Protein AF-A0A800UFT7-F1 (afdb_monomer)

Structure (mmCIF, N/CA/C/O backbone):
data_AF-A0A800UFT7-F1
#
_entry.id   AF-A0A800UFT7-F1
#
loop_
_atom_site.group_PDB
_atom_site.id
_atom_site.type_symbol
_atom_site.label_atom_id
_atom_site.label_alt_id
_atom_site.label_comp_id
_atom_site.label_asym_id
_atom_site.label_entity_id
_atom_site.label_seq_id
_atom_site.pdbx_PDB_ins_code
_atom_site.Cartn_x
_atom_site.Cartn_y
_atom_site.Cartn_z
_atom_site.occupancy
_atom_site.B_iso_or_equiv
_atom_site.auth_seq_id
_atom_site.auth_comp_id
_atom_site.auth_asym_id
_atom_site.auth_atom_id
_atom_site.pdbx_PDB_model_num
ATOM 1 N N . MET A 1 1 ? -13.415 -22.248 63.704 1.00 81.88 1 MET A N 1
ATOM 2 C CA . MET A 1 1 ? -14.107 -22.642 62.460 1.00 81.88 1 MET A CA 1
ATOM 3 C C . MET A 1 1 ? -13.284 -22.138 61.295 1.00 81.88 1 MET A C 1
ATOM 5 O O . MET A 1 1 ? -13.256 -20.933 61.059 1.00 81.88 1 MET A O 1
ATOM 9 N N . LYS A 1 2 ? -12.605 -23.041 60.585 1.00 84.62 2 LYS A N 1
ATOM 10 C CA . LYS A 1 2 ? -11.838 -22.661 59.400 1.00 84.62 2 LYS A CA 1
ATOM 11 C C . LYS A 1 2 ? -12.788 -22.334 58.252 1.00 84.62 2 LYS A C 1
ATOM 13 O O . LYS A 1 2 ? -13.653 -23.146 57.936 1.00 84.62 2 LYS A O 1
ATOM 18 N N . LYS A 1 3 ? -12.649 -21.145 57.674 1.00 85.06 3 LYS A N 1
ATOM 19 C CA . LYS A 1 3 ? -13.390 -20.699 56.493 1.00 85.06 3 LYS A CA 1
ATOM 20 C C . LYS A 1 3 ? -12.431 -20.073 55.494 1.00 85.06 3 LYS A C 1
ATOM 22 O O . LYS A 1 3 ? -11.527 -19.328 55.874 1.00 85.06 3 LYS A O 1
ATOM 27 N N . GLU A 1 4 ? -12.670 -20.353 54.224 1.00 88.69 4 GLU A N 1
ATOM 28 C CA . GLU A 1 4 ? -12.003 -19.680 53.118 1.00 88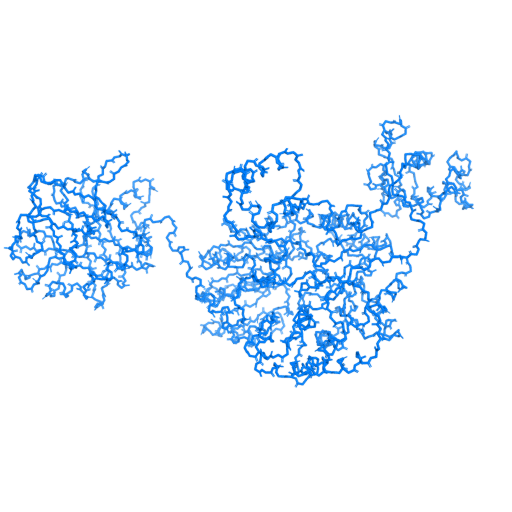.69 4 GLU A CA 1
ATOM 29 C C . GLU A 1 4 ? -12.742 -18.381 52.801 1.00 88.69 4 GLU A C 1
ATOM 31 O O . GLU A 1 4 ? -13.971 -18.364 52.714 1.00 88.69 4 GLU A O 1
ATOM 36 N N . ILE A 1 5 ? -11.989 -17.297 52.646 1.00 87.69 5 ILE A N 1
ATOM 37 C CA . ILE A 1 5 ? -12.513 -15.974 52.319 1.00 87.69 5 ILE A CA 1
ATOM 38 C C . ILE A 1 5 ? -11.686 -15.388 51.187 1.00 87.69 5 ILE A C 1
ATOM 40 O O . ILE A 1 5 ? -10.455 -15.447 51.211 1.00 87.69 5 ILE A O 1
ATOM 44 N N . ILE A 1 6 ? -12.358 -14.785 50.214 1.00 89.31 6 ILE A N 1
ATOM 45 C CA . ILE A 1 6 ? -11.714 -13.944 49.208 1.00 89.31 6 ILE A CA 1
ATOM 46 C C . ILE A 1 6 ? -11.695 -12.525 49.757 1.00 89.31 6 ILE A C 1
ATOM 48 O O . ILE A 1 6 ? -12.744 -11.924 49.965 1.00 89.31 6 ILE A O 1
ATOM 52 N N . ILE A 1 7 ? -10.503 -12.011 50.044 1.00 86.94 7 ILE A N 1
ATOM 53 C CA . ILE A 1 7 ? -10.328 -10.643 50.538 1.00 86.94 7 ILE A CA 1
ATOM 54 C C . ILE A 1 7 ? -10.568 -9.699 49.376 1.00 86.94 7 ILE A C 1
ATOM 56 O O . ILE A 1 7 ? -9.860 -9.802 48.388 1.00 86.94 7 ILE A O 1
ATOM 60 N N . THR A 1 8 ? -11.514 -8.779 49.473 1.00 85.38 8 THR A N 1
ATOM 61 C CA . THR A 1 8 ? -11.829 -7.844 48.383 1.00 85.38 8 THR A CA 1
ATOM 62 C C . THR A 1 8 ? -11.260 -6.460 48.647 1.00 85.38 8 THR A C 1
ATOM 64 O O . THR A 1 8 ? -10.657 -5.880 47.747 1.00 85.38 8 THR A O 1
ATOM 67 N N . ASP A 1 9 ? -11.334 -5.969 49.888 1.00 84.31 9 ASP A N 1
ATOM 68 C CA . ASP A 1 9 ? -10.822 -4.644 50.233 1.00 84.31 9 ASP A CA 1
ATOM 69 C C . ASP A 1 9 ? -10.056 -4.565 51.560 1.00 84.31 9 ASP A C 1
ATOM 71 O O . ASP A 1 9 ? -10.158 -5.406 52.462 1.00 84.31 9 ASP A O 1
ATOM 75 N N . LEU A 1 10 ? -9.210 -3.535 51.627 1.00 81.94 10 LEU A N 1
ATOM 76 C CA . LEU A 1 10 ? -8.396 -3.175 52.781 1.00 81.94 10 LEU A CA 1
ATOM 77 C C . LEU A 1 10 ? -8.642 -1.696 53.080 1.00 81.94 10 LEU A C 1
ATOM 79 O O . LEU A 1 10 ? -8.155 -0.814 52.374 1.00 81.94 10 LEU A O 1
ATOM 83 N N . SER A 1 11 ? -9.380 -1.427 54.153 1.00 79.62 11 SER A N 1
ATOM 84 C CA . SER A 1 11 ? -9.858 -0.086 54.498 1.00 79.62 11 SER A CA 1
ATOM 85 C C . SER A 1 11 ? -9.083 0.550 55.648 1.00 79.62 11 SER A C 1
ATOM 87 O O . SER A 1 11 ? -8.987 -0.012 56.744 1.00 79.62 11 SER A O 1
ATOM 89 N N . LYS A 1 12 ? -8.586 1.775 55.451 1.00 77.31 12 LYS A N 1
ATOM 90 C CA . LYS A 1 12 ? -7.879 2.543 56.488 1.00 77.31 12 LYS A CA 1
ATOM 91 C C . LYS A 1 12 ? -8.820 3.022 57.598 1.00 77.31 12 LYS A C 1
ATOM 93 O O . LYS A 1 12 ? -9.841 3.653 57.339 1.00 77.31 12 LYS A O 1
ATOM 98 N N . MET A 1 13 ? -8.417 2.821 58.852 1.00 72.69 13 MET A N 1
ATOM 99 C CA . MET A 1 13 ? -9.128 3.264 60.056 1.00 72.69 13 MET A CA 1
ATOM 100 C C . MET A 1 13 ? -8.355 4.337 60.843 1.00 72.69 13 MET A C 1
ATOM 102 O O . MET A 1 13 ? -7.174 4.609 60.610 1.00 72.69 13 MET A O 1
ATOM 106 N N . HIS A 1 14 ? -9.022 4.943 61.831 1.00 68.81 14 HIS A N 1
ATOM 107 C CA . HIS A 1 14 ? -8.388 5.886 62.755 1.00 68.81 14 HIS A CA 1
ATOM 108 C C . HIS A 1 14 ? -7.237 5.227 63.543 1.00 68.81 14 HIS A C 1
ATOM 110 O O . HIS A 1 14 ? -7.326 4.065 63.943 1.00 68.81 14 HIS A O 1
ATOM 116 N N . GLY A 1 15 ? -6.151 5.972 63.772 1.00 67.50 15 GLY A N 1
ATOM 117 C CA . GLY A 1 15 ? -4.966 5.476 64.485 1.00 67.50 15 GLY A CA 1
ATOM 118 C C . GLY A 1 15 ? -4.036 4.565 63.669 1.00 67.50 15 GLY A C 1
ATOM 119 O O . GLY A 1 15 ? -3.248 3.836 64.263 1.00 67.50 15 GLY A O 1
ATOM 120 N N . GLY A 1 16 ? -4.122 4.577 62.330 1.00 66.00 16 GLY A N 1
ATOM 121 C CA . GLY A 1 16 ? -3.212 3.821 61.451 1.00 66.00 16 GLY A CA 1
ATOM 122 C C . GLY A 1 16 ? -3.492 2.316 61.391 1.00 66.00 16 GLY A C 1
ATOM 123 O O . GLY A 1 16 ? -2.609 1.541 61.030 1.00 66.00 16 GLY A O 1
ATOM 124 N N . LYS A 1 17 ? -4.701 1.899 61.775 1.00 69.88 17 LYS A N 1
ATOM 125 C CA . LYS A 1 17 ? -5.182 0.511 61.704 1.00 69.88 17 LYS A CA 1
ATOM 126 C C . LYS A 1 17 ? -5.861 0.247 60.360 1.00 69.88 17 LYS A C 1
ATOM 128 O O . LYS A 1 17 ? -6.344 1.187 59.733 1.00 69.88 17 LYS A O 1
ATOM 133 N N . VAL A 1 18 ? -5.949 -1.017 59.957 1.00 72.69 18 VAL A N 1
ATOM 134 C CA . VAL A 1 18 ? -6.644 -1.444 58.734 1.00 72.69 18 VAL A CA 1
ATOM 135 C C . VAL A 1 18 ? -7.734 -2.458 59.062 1.00 72.69 18 VAL A C 1
ATOM 137 O O . VAL A 1 18 ? -7.559 -3.324 59.920 1.00 72.69 18 VAL A O 1
ATOM 140 N N . CYS A 1 19 ? -8.867 -2.327 58.382 1.00 75.06 19 CYS A N 1
ATOM 141 C CA . CYS A 1 19 ? -9.940 -3.305 58.368 1.00 75.06 19 CYS A CA 1
ATOM 142 C C . CYS A 1 19 ? -9.830 -4.158 57.102 1.00 75.06 19 CYS A C 1
ATOM 144 O O . CYS A 1 19 ? -9.612 -3.614 56.023 1.00 75.06 19 CYS A O 1
ATOM 146 N N . ILE A 1 20 ? -9.951 -5.477 57.256 1.00 78.25 20 ILE A N 1
ATOM 147 C CA . ILE A 1 20 ? -9.952 -6.430 56.145 1.00 78.25 20 ILE A CA 1
ATOM 148 C C . ILE A 1 20 ? -11.402 -6.793 55.867 1.00 78.25 20 ILE A C 1
ATOM 150 O O . ILE A 1 20 ? -12.133 -7.130 56.801 1.00 78.25 20 ILE A O 1
ATOM 154 N N . PHE A 1 21 ? -11.794 -6.746 54.605 1.00 82.06 21 PHE A N 1
ATOM 155 C CA . PHE A 1 21 ? -13.092 -7.205 54.150 1.00 82.06 21 PHE A CA 1
ATOM 156 C C . PHE A 1 21 ? -12.918 -8.353 53.164 1.00 82.06 21 PHE A C 1
ATOM 158 O O . PHE A 1 21 ? -11.959 -8.395 52.390 1.00 82.06 21 PHE A O 1
ATOM 165 N N . GLY A 1 22 ? -13.837 -9.305 53.209 1.00 87.19 22 GLY A N 1
ATOM 166 C CA . GLY A 1 22 ? -13.885 -10.356 52.219 1.00 87.19 22 GLY A CA 1
ATOM 167 C C . GLY A 1 22 ? -15.232 -11.045 52.178 1.00 87.19 22 GLY A C 1
ATOM 168 O O . GLY A 1 22 ? -16.140 -10.731 52.940 1.00 87.19 22 GLY A O 1
ATOM 169 N N . ILE A 1 23 ? -15.351 -11.993 51.265 1.00 86.62 23 ILE A N 1
ATOM 170 C CA . ILE A 1 23 ? -16.592 -12.706 50.989 1.00 86.62 23 ILE A CA 1
ATOM 171 C C . ILE A 1 23 ? -16.324 -14.206 51.139 1.00 86.62 23 ILE A C 1
ATOM 173 O O . ILE A 1 23 ? -15.280 -14.704 50.702 1.00 86.62 23 ILE A O 1
ATOM 177 N N . ASP A 1 24 ? -17.224 -14.910 51.826 1.00 86.00 24 ASP A N 1
ATOM 178 C CA . ASP A 1 24 ? -17.120 -16.360 52.016 1.00 86.00 24 ASP A CA 1
ATOM 179 C C . ASP A 1 24 ? -17.596 -17.154 50.790 1.00 86.00 24 ASP A C 1
ATOM 181 O O . ASP A 1 24 ? -18.121 -16.601 49.826 1.00 86.00 24 ASP A O 1
ATOM 185 N N . GLY A 1 25 ? -17.415 -18.478 50.817 1.00 79.12 25 GLY A N 1
ATOM 186 C CA . GLY A 1 25 ? -17.821 -19.365 49.719 1.00 79.12 25 GLY A CA 1
ATOM 187 C C . GLY A 1 25 ? -19.328 -19.405 49.416 1.00 79.12 25 GLY A C 1
ATOM 188 O O . GLY A 1 25 ? -19.713 -20.013 48.425 1.00 79.12 25 GLY A O 1
ATOM 189 N N . GLU A 1 26 ? -20.173 -18.771 50.236 1.00 78.44 26 GLU A N 1
ATOM 190 C CA . GLU A 1 26 ? -21.620 -18.628 50.012 1.00 78.44 26 GLU A CA 1
ATOM 191 C C . GLU A 1 26 ? -21.992 -17.218 49.508 1.00 78.44 26 GLU A C 1
ATOM 193 O O . GLU A 1 26 ? -23.169 -16.866 49.467 1.00 78.44 26 GLU A O 1
ATOM 198 N N . GLY A 1 27 ? -21.005 -16.387 49.151 1.00 75.88 27 GLY A N 1
ATOM 199 C CA . GLY A 1 27 ? -21.236 -15.022 48.675 1.00 75.88 27 GLY A CA 1
ATOM 200 C C . GLY A 1 27 ? -21.612 -14.042 49.789 1.00 75.88 27 GLY A C 1
ATOM 201 O O . GLY A 1 27 ? -22.103 -12.948 49.508 1.00 75.88 27 GLY A O 1
ATOM 202 N N . ARG A 1 28 ? -21.411 -14.403 51.065 1.00 79.56 28 ARG A N 1
ATOM 203 C CA . ARG A 1 28 ? -21.756 -13.527 52.191 1.00 79.56 28 ARG A CA 1
ATOM 204 C C . ARG A 1 28 ? -20.584 -12.616 52.548 1.00 79.56 28 ARG A C 1
ATOM 206 O O . ARG A 1 28 ? -19.469 -13.114 52.730 1.00 79.56 28 ARG A O 1
ATOM 213 N N . PRO A 1 29 ? -20.830 -11.309 52.736 1.00 82.31 29 PRO A N 1
ATOM 214 C CA . PRO A 1 29 ? -19.823 -10.398 53.257 1.00 82.31 29 PRO A CA 1
ATOM 215 C C . PRO A 1 29 ? -19.384 -10.808 54.673 1.00 82.31 29 PRO A C 1
ATOM 217 O O . PRO A 1 29 ? -20.213 -11.087 55.542 1.00 82.31 29 PRO A O 1
ATOM 220 N N . ILE A 1 30 ? -18.074 -10.839 54.914 1.00 83.50 30 ILE A N 1
ATOM 221 C CA . ILE A 1 30 ? -17.453 -11.139 56.206 1.00 83.50 30 ILE A CA 1
ATOM 222 C C . ILE A 1 30 ? -16.341 -10.133 56.491 1.00 83.50 30 ILE A C 1
ATOM 224 O O . ILE A 1 30 ? -15.463 -9.852 55.675 1.00 83.50 30 ILE A O 1
ATOM 228 N N . ARG A 1 31 ? -16.334 -9.645 57.725 1.00 82.06 31 ARG A N 1
ATOM 229 C CA . ARG A 1 31 ? -15.348 -8.718 58.257 1.00 82.06 31 ARG A CA 1
ATOM 230 C C . ARG A 1 31 ? -14.650 -9.337 59.469 1.00 82.06 31 ARG A C 1
ATOM 232 O O . ARG A 1 31 ? -15.212 -9.370 60.568 1.00 82.06 31 ARG A O 1
ATOM 239 N N . PRO A 1 32 ? -13.412 -9.830 59.305 1.00 76.00 32 PRO A N 1
ATOM 240 C CA . PRO A 1 32 ? -12.589 -10.271 60.422 1.00 76.00 32 PRO A CA 1
ATOM 241 C C . PRO A 1 32 ? -12.331 -9.137 61.425 1.00 76.00 32 PRO A C 1
ATOM 243 O O . PRO A 1 32 ? -11.668 -8.140 61.127 1.00 76.00 32 PRO A O 1
ATOM 246 N N . VAL A 1 33 ? -12.810 -9.306 62.654 1.00 72.69 33 VAL A N 1
ATOM 247 C CA . VAL A 1 33 ? -12.536 -8.412 63.778 1.00 72.69 33 VAL A CA 1
ATOM 248 C C . VAL A 1 33 ? -11.271 -8.889 64.482 1.00 72.69 33 VAL A C 1
ATOM 250 O O . VAL A 1 33 ? -11.265 -9.871 65.223 1.00 72.69 33 VAL A O 1
ATOM 253 N N . ILE A 1 34 ? -10.181 -8.164 64.248 1.00 66.75 34 ILE A N 1
ATOM 254 C CA . ILE A 1 34 ? -8.892 -8.377 64.910 1.00 66.75 34 ILE A CA 1
ATOM 255 C C . ILE A 1 34 ? -8.853 -7.514 66.192 1.00 66.75 34 ILE A C 1
ATOM 257 O O . ILE A 1 34 ? -9.291 -6.358 66.141 1.00 66.75 34 ILE A O 1
ATOM 261 N N . PRO A 1 35 ? -8.345 -8.013 67.341 1.00 59.84 35 PRO A N 1
ATOM 262 C CA . PRO A 1 35 ? -8.215 -7.239 68.581 1.00 59.84 35 PRO A CA 1
ATOM 263 C C . PRO A 1 35 ? -7.460 -5.913 68.404 1.00 59.84 35 PRO A C 1
ATOM 265 O O . PRO A 1 35 ? -6.774 -5.692 67.411 1.00 59.84 35 PRO A O 1
ATOM 268 N N . TYR A 1 36 ? -7.556 -5.019 69.395 1.00 50.38 36 TYR A N 1
ATOM 269 C CA . TYR A 1 36 ? -7.144 -3.606 69.306 1.00 50.38 36 TYR A CA 1
ATOM 270 C C . TYR A 1 36 ? -5.669 -3.354 68.909 1.00 50.38 36 TYR A C 1
ATOM 272 O O . TYR A 1 36 ? -5.341 -2.227 68.533 1.00 50.38 36 TYR A O 1
ATOM 280 N N . SER A 1 37 ? -4.809 -4.377 68.931 1.00 54.78 37 SER A N 1
ATOM 281 C CA . SER A 1 37 ? -3.434 -4.399 68.406 1.00 54.78 37 SER A CA 1
ATOM 282 C C . SER A 1 37 ? -3.313 -4.788 66.916 1.00 54.78 37 SER A C 1
ATOM 284 O O . SER A 1 37 ? -2.211 -5.106 66.480 1.00 54.78 37 SER A O 1
ATOM 286 N N . GLY A 1 38 ? -4.421 -4.786 66.159 1.00 58.94 38 GLY A N 1
ATOM 287 C CA . GLY A 1 38 ? -4.549 -5.317 64.793 1.00 58.94 38 GLY A CA 1
ATOM 288 C C . GLY A 1 38 ? -3.608 -4.756 63.716 1.00 58.94 38 GLY A C 1
ATOM 289 O O . GLY A 1 38 ? -2.705 -3.967 63.988 1.00 58.94 38 GLY A O 1
ATOM 290 N N . VAL A 1 39 ? -3.825 -5.188 62.466 1.00 60.41 39 VAL A N 1
ATOM 291 C CA . VAL A 1 39 ? -2.958 -4.876 61.313 1.00 60.41 39 VAL A CA 1
ATOM 292 C C . VAL A 1 39 ? -2.788 -3.362 61.172 1.00 60.41 39 VAL A C 1
ATOM 294 O O . VAL A 1 39 ? -3.756 -2.628 60.956 1.00 60.41 39 VAL A O 1
ATOM 297 N N . LYS A 1 40 ? -1.548 -2.892 61.324 1.00 63.12 40 LYS A N 1
ATOM 298 C CA . LYS A 1 40 ? -1.188 -1.503 61.046 1.00 63.12 40 LYS A CA 1
ATOM 299 C C . LYS A 1 40 ? -1.081 -1.312 59.541 1.00 63.12 40 LYS A C 1
ATOM 301 O O . LYS A 1 40 ? -0.659 -2.219 58.834 1.00 63.12 40 LYS A O 1
ATOM 306 N N . GLU A 1 41 ? -1.390 -0.115 59.066 1.00 63.31 41 GLU A N 1
ATOM 307 C CA . GLU A 1 41 ? -1.211 0.272 57.663 1.00 63.31 41 GLU A CA 1
ATOM 308 C C . GLU A 1 41 ? 0.224 -0.001 57.192 1.00 63.31 41 GLU A C 1
ATOM 310 O O . GLU A 1 41 ? 0.428 -0.584 56.134 1.00 63.31 41 GLU A O 1
ATOM 315 N N . SER A 1 42 ? 1.218 0.272 58.044 1.00 59.88 42 SER A N 1
ATOM 316 C CA . SER A 1 42 ? 2.624 -0.035 57.764 1.00 59.88 42 SER A CA 1
ATOM 317 C C . SER A 1 42 ? 2.914 -1.525 57.549 1.00 59.88 42 SER A C 1
ATOM 319 O O . SER A 1 42 ? 3.940 -1.853 56.981 1.00 59.88 42 SER A O 1
ATOM 321 N N . TYR A 1 43 ? 2.056 -2.450 57.989 1.00 59.31 43 TYR A N 1
ATOM 322 C CA . TYR A 1 43 ? 2.251 -3.891 57.768 1.00 59.31 43 TYR A CA 1
ATOM 323 C C . TYR A 1 43 ? 1.826 -4.346 56.366 1.00 59.31 43 TYR A C 1
ATOM 325 O O . TYR A 1 43 ? 2.167 -5.454 55.961 1.00 59.31 43 TYR A O 1
ATOM 333 N N . LEU A 1 44 ? 1.098 -3.508 55.625 1.00 56.47 44 LEU A N 1
ATOM 334 C CA . LEU A 1 44 ? 0.722 -3.758 54.231 1.00 56.47 44 LEU A CA 1
ATOM 335 C C . LEU A 1 44 ? 1.724 -3.157 53.237 1.00 56.47 44 LEU A C 1
ATOM 337 O O . LEU A 1 44 ? 1.751 -3.564 52.078 1.00 56.47 44 LEU A O 1
ATOM 341 N N . PHE A 1 45 ? 2.568 -2.233 53.708 1.00 53.94 45 PHE A N 1
ATOM 342 C CA . PHE A 1 45 ? 3.496 -1.457 52.894 1.00 53.94 45 PHE A CA 1
ATOM 343 C C . PHE A 1 45 ? 4.903 -1.499 53.513 1.00 53.94 45 PHE A C 1
ATOM 345 O O . PHE A 1 45 ? 5.243 -0.664 54.349 1.00 53.94 45 PHE A O 1
ATOM 352 N N . TYR A 1 46 ? 5.736 -2.464 53.105 1.00 44.12 46 TYR A N 1
ATOM 353 C CA . TYR A 1 46 ? 7.188 -2.399 53.316 1.00 44.12 46 TYR A CA 1
ATOM 354 C C . TYR A 1 46 ? 7.943 -2.609 52.004 1.00 44.12 46 TYR A C 1
ATOM 356 O O . TYR A 1 46 ? 7.610 -3.479 51.198 1.00 44.12 46 TYR A O 1
ATOM 364 N N . GLY A 1 47 ? 8.946 -1.751 51.804 1.00 45.41 47 GLY A N 1
ATOM 365 C CA . GLY A 1 47 ? 9.771 -1.682 50.607 1.00 45.41 47 GLY A CA 1
ATOM 366 C C . GLY A 1 47 ? 10.516 -2.984 50.323 1.00 45.41 47 GLY A C 1
ATOM 367 O O . GLY A 1 47 ? 11.068 -3.601 51.228 1.00 45.41 47 GLY A O 1
ATOM 368 N N . TRP A 1 48 ? 10.544 -3.324 49.032 1.00 36.28 48 TRP A N 1
ATOM 369 C CA . TRP A 1 48 ? 11.242 -4.455 48.414 1.00 36.28 48 TRP A CA 1
ATOM 370 C C . TRP A 1 48 ? 10.687 -5.851 48.759 1.00 36.28 48 TRP A C 1
ATOM 372 O O . TRP A 1 48 ? 11.303 -6.626 49.482 1.00 36.28 48 TRP A O 1
ATOM 382 N N . GLY A 1 49 ? 9.567 -6.218 48.113 1.00 41.66 49 GLY A N 1
ATOM 383 C CA . GLY A 1 49 ? 9.440 -7.583 47.575 1.00 41.66 49 GLY A CA 1
ATOM 384 C C . GLY A 1 49 ? 8.223 -8.446 47.928 1.00 41.66 49 GLY A C 1
ATOM 385 O O . GLY A 1 49 ? 8.161 -9.563 47.423 1.00 41.66 49 GLY A O 1
ATOM 386 N N . GLY A 1 50 ? 7.229 -7.993 48.705 1.00 41.66 50 GLY A N 1
ATOM 387 C CA . GLY A 1 50 ? 5.985 -8.773 48.846 1.00 41.66 50 GLY A CA 1
ATOM 388 C C . GLY A 1 50 ? 4.912 -8.180 49.764 1.00 41.66 50 GLY A C 1
ATOM 389 O O . GLY A 1 50 ? 5.146 -7.983 50.951 1.00 41.66 50 GLY A O 1
ATOM 390 N N . GLN A 1 51 ? 3.707 -7.948 49.226 1.00 49.31 51 GLN A N 1
ATOM 391 C CA . GLN A 1 51 ? 2.493 -7.688 50.018 1.00 49.31 51 GLN A CA 1
ATOM 392 C C . GLN A 1 51 ? 2.035 -8.988 50.700 1.00 49.31 51 GLN A C 1
ATOM 394 O O . GLN A 1 51 ? 1.893 -10.009 50.028 1.00 49.31 51 GLN A O 1
ATOM 399 N N . VAL A 1 52 ? 1.759 -8.950 52.008 1.00 52.62 52 VAL A N 1
ATOM 400 C CA . VAL A 1 52 ? 1.293 -10.127 52.774 1.00 52.62 52 VAL A CA 1
ATOM 401 C C . VAL A 1 52 ? -0.203 -10.407 52.554 1.00 52.62 52 VAL A C 1
ATOM 403 O O . VAL A 1 52 ? -0.630 -11.554 52.648 1.00 52.62 52 VAL A O 1
ATOM 406 N N . ILE A 1 53 ? -1.007 -9.388 52.220 1.00 61.12 53 ILE A N 1
ATOM 407 C CA . ILE A 1 53 ? -2.441 -9.516 51.917 1.00 61.12 53 ILE A CA 1
ATOM 408 C C . ILE A 1 53 ? -2.772 -8.604 50.733 1.00 61.12 53 ILE A C 1
ATOM 410 O O . ILE A 1 53 ? -2.520 -7.402 50.799 1.00 61.12 53 ILE A O 1
ATOM 414 N N . LYS A 1 54 ? -3.320 -9.176 49.656 1.00 67.69 54 LYS A N 1
ATOM 415 C CA . LYS A 1 54 ? -3.721 -8.457 48.438 1.00 67.69 54 LYS A CA 1
ATOM 416 C C . LYS A 1 54 ? -5.240 -8.539 48.253 1.00 67.69 54 LYS A C 1
ATOM 418 O O . LYS A 1 54 ? -5.807 -9.577 48.599 1.00 67.69 54 LYS A O 1
ATOM 423 N N . PRO A 1 55 ? -5.889 -7.513 47.675 1.00 76.75 55 PRO A N 1
ATOM 424 C CA . PRO A 1 55 ? -7.218 -7.671 47.096 1.00 76.75 55 PRO A CA 1
ATOM 425 C C . PRO A 1 55 ? -7.264 -8.891 46.166 1.00 76.75 55 PRO A C 1
ATOM 427 O O . PRO A 1 55 ? -6.316 -9.166 45.429 1.00 76.75 55 PRO A O 1
ATOM 430 N N . PHE A 1 56 ? -8.361 -9.625 46.246 1.00 86.62 56 PHE A N 1
ATOM 431 C CA . PHE A 1 56 ? -8.654 -10.909 45.618 1.00 86.62 56 PHE A CA 1
ATOM 432 C C . PHE A 1 56 ? -7.708 -12.066 45.973 1.00 86.62 56 PHE A C 1
ATOM 434 O O . PHE A 1 56 ? -7.613 -13.056 45.245 1.00 86.62 56 PHE A O 1
ATOM 441 N N . ALA A 1 57 ? -7.020 -11.986 47.115 1.00 84.62 57 ALA A N 1
ATOM 442 C CA . ALA A 1 57 ? -6.355 -13.144 47.702 1.00 84.62 57 ALA A CA 1
ATOM 443 C C . ALA A 1 57 ? -7.379 -14.046 48.406 1.00 84.62 57 ALA A C 1
ATOM 445 O O . ALA A 1 57 ? -8.147 -13.591 49.257 1.00 84.62 57 ALA A O 1
ATOM 446 N N . LYS A 1 58 ? -7.350 -15.341 48.092 1.00 87.38 58 LYS A N 1
ATOM 447 C CA . LYS A 1 58 ? -8.126 -16.373 48.778 1.00 87.38 58 LYS A CA 1
ATOM 448 C C . LYS A 1 58 ? -7.351 -16.834 50.009 1.00 87.38 58 LYS A C 1
ATOM 450 O O . LYS A 1 58 ? -6.270 -17.413 49.882 1.00 87.38 58 LYS A O 1
ATOM 455 N N . ILE A 1 59 ? -7.879 -16.561 51.197 1.00 83.56 59 ILE A N 1
ATOM 456 C CA . ILE A 1 59 ? -7.213 -16.807 52.479 1.00 83.56 59 ILE A CA 1
ATOM 457 C C . ILE A 1 59 ? -8.101 -17.658 53.387 1.00 83.56 59 ILE A C 1
ATOM 459 O O . ILE A 1 59 ? -9.291 -17.399 53.539 1.00 83.56 59 ILE A O 1
ATOM 463 N N . GLU A 1 60 ? -7.508 -18.661 54.030 1.00 86.19 60 GLU A N 1
ATOM 464 C CA . GLU A 1 60 ? -8.153 -19.422 55.098 1.00 86.19 60 GLU A CA 1
ATOM 465 C C . GLU A 1 60 ? -7.979 -18.701 56.441 1.00 86.19 60 GLU A C 1
ATOM 467 O O . GLU A 1 60 ? -6.852 -18.499 56.909 1.00 86.19 60 GLU A O 1
ATOM 472 N N . PHE A 1 61 ? -9.092 -18.36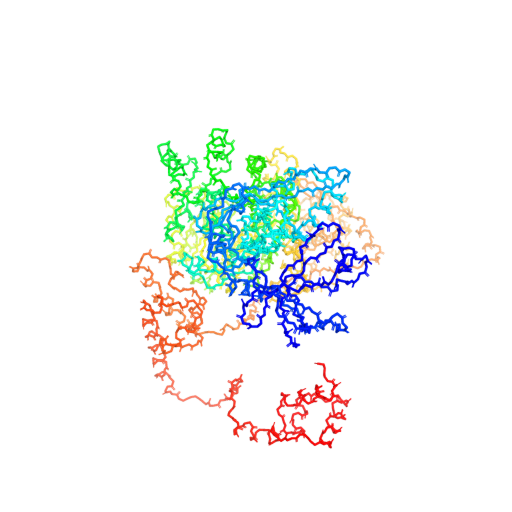0 57.086 1.00 83.12 61 PHE A N 1
ATOM 473 C CA . PHE A 1 61 ? -9.136 -17.841 58.452 1.00 83.12 61 PHE A CA 1
ATOM 474 C C . PHE A 1 61 ? -9.749 -18.870 59.399 1.00 83.12 61 PHE A C 1
ATOM 476 O O . PHE A 1 61 ? -10.662 -19.603 59.027 1.00 83.12 61 PHE A O 1
ATOM 483 N N . ASP A 1 62 ? -9.292 -18.885 60.653 1.00 84.31 62 ASP A N 1
ATOM 484 C CA . ASP A 1 62 ? -9.963 -19.613 61.731 1.00 84.31 62 ASP A CA 1
ATOM 485 C C . ASP A 1 62 ? -10.794 -18.637 62.569 1.00 84.31 62 ASP A C 1
ATOM 487 O O . ASP A 1 62 ? -10.256 -17.798 63.292 1.00 84.31 62 ASP A O 1
ATOM 491 N N . PHE A 1 63 ? -12.116 -18.732 62.451 1.00 84.25 63 PHE A N 1
ATOM 492 C CA . PHE A 1 63 ? -13.067 -17.898 63.178 1.00 84.25 63 PHE A CA 1
ATOM 493 C C . PHE A 1 63 ? -13.531 -18.552 64.473 1.00 84.25 63 PHE A C 1
ATOM 495 O O . PHE A 1 63 ? -13.862 -19.736 64.497 1.00 84.25 63 PHE A O 1
ATOM 502 N N . LEU A 1 64 ? -13.624 -17.775 65.546 1.00 81.75 64 LEU A N 1
ATOM 503 C CA . LEU A 1 64 ? -14.139 -18.237 66.831 1.00 81.75 64 LEU A CA 1
ATOM 504 C C . LEU A 1 64 ? -15.668 -18.233 66.840 1.00 81.75 64 LEU A C 1
ATOM 506 O O . LEU A 1 64 ? -16.285 -19.273 67.056 1.00 81.75 64 LEU A O 1
ATOM 510 N N . ARG A 1 65 ? -16.282 -17.077 66.577 1.00 78.94 65 ARG A N 1
ATOM 511 C CA . ARG A 1 65 ? -17.740 -16.906 66.565 1.00 78.94 65 ARG A CA 1
ATOM 512 C C . ARG A 1 65 ? -18.150 -15.656 65.781 1.00 78.94 65 ARG A C 1
ATOM 514 O O . ARG A 1 65 ? -17.378 -14.692 65.748 1.00 78.94 65 ARG A O 1
ATOM 521 N N . PRO A 1 66 ? -19.354 -15.639 65.188 1.00 73.31 66 PRO A N 1
ATOM 522 C CA . PRO A 1 66 ? -19.955 -14.395 64.727 1.00 73.31 66 PRO A CA 1
ATOM 523 C C . PRO A 1 66 ? -20.207 -13.475 65.929 1.00 73.31 66 PRO A C 1
ATOM 525 O O . PRO A 1 66 ? -20.572 -13.940 67.013 1.00 73.31 66 PRO A O 1
ATOM 528 N N . LEU A 1 67 ? -20.014 -12.172 65.745 1.00 66.12 67 LEU A N 1
ATOM 529 C CA . LEU A 1 67 ? -20.377 -11.143 66.715 1.00 66.12 67 LEU A CA 1
ATOM 530 C C . LEU A 1 67 ? -21.654 -10.454 66.226 1.00 66.12 67 LEU A C 1
ATOM 532 O O . LEU A 1 67 ? -21.567 -9.444 65.532 1.00 66.12 67 LEU A O 1
ATOM 536 N N . PRO A 1 68 ? -22.851 -10.947 66.582 1.00 55.28 68 PRO A N 1
ATOM 537 C CA . PRO A 1 68 ? -24.064 -10.200 66.316 1.00 55.28 68 PRO A CA 1
ATOM 538 C C . PRO A 1 68 ? -24.107 -9.020 67.291 1.00 55.28 68 PRO A C 1
ATOM 540 O O . PRO A 1 68 ? -24.501 -9.157 68.449 1.00 55.28 68 PRO A O 1
ATOM 543 N N . LYS A 1 69 ? -23.674 -7.844 66.838 1.00 54.22 69 LYS A N 1
ATOM 544 C CA . LYS A 1 69 ? -24.095 -6.583 67.446 1.00 54.22 69 LYS A CA 1
ATOM 545 C C . LYS A 1 69 ? -24.784 -5.755 66.367 1.00 54.22 69 LYS A C 1
ATOM 547 O O . LYS A 1 69 ? -24.120 -5.344 65.417 1.00 54.22 69 LYS A O 1
ATOM 552 N N . PRO A 1 70 ? -26.101 -5.511 66.499 1.00 54.16 70 PRO A N 1
ATOM 553 C CA . PRO A 1 70 ? -26.808 -4.598 65.619 1.00 54.16 70 PRO A CA 1
ATOM 554 C C . PRO A 1 70 ? -26.046 -3.266 65.502 1.00 54.16 70 PRO A C 1
ATOM 556 O O . PRO A 1 70 ? -25.505 -2.794 66.508 1.00 54.16 70 PRO A O 1
ATOM 559 N N . PRO A 1 71 ? -25.970 -2.684 64.295 1.00 53.19 71 PRO A N 1
ATOM 560 C CA . PRO A 1 71 ? -26.764 -3.041 63.116 1.00 53.19 71 PRO A CA 1
ATOM 561 C C . PRO A 1 71 ? -26.125 -4.089 62.180 1.00 53.19 71 PRO A C 1
ATOM 563 O O . PRO A 1 71 ? -26.626 -4.284 61.080 1.00 53.19 71 PRO A O 1
ATOM 566 N N . HIS A 1 72 ? -25.007 -4.736 62.536 1.00 64.50 72 HIS A N 1
ATOM 567 C CA . HIS A 1 72 ? -24.154 -5.409 61.544 1.00 64.50 72 HIS A CA 1
ATOM 568 C C . HIS A 1 72 ? -23.925 -6.886 61.877 1.00 64.50 72 HIS A C 1
ATOM 570 O O . HIS A 1 72 ? -23.558 -7.239 62.997 1.00 64.50 72 HIS A O 1
ATOM 576 N N . THR A 1 73 ? -24.171 -7.761 60.902 1.00 66.88 73 THR A N 1
ATOM 577 C CA . THR A 1 73 ? -24.113 -9.226 61.073 1.00 66.88 73 THR A CA 1
ATOM 578 C C . THR A 1 73 ? -22.837 -9.842 60.499 1.00 66.88 73 THR A C 1
ATOM 580 O O . THR A 1 73 ? -22.576 -11.029 60.687 1.00 66.88 73 THR A O 1
ATOM 583 N N . GLU A 1 74 ? -22.010 -9.030 59.840 1.00 78.75 74 GLU A N 1
ATOM 584 C CA . GLU A 1 74 ? -20.829 -9.463 59.091 1.00 78.75 74 GLU A CA 1
ATOM 585 C C . GLU A 1 74 ? -19.545 -9.439 59.919 1.00 78.75 74 GLU A C 1
ATOM 587 O O . GLU A 1 74 ? -18.488 -9.799 59.413 1.00 78.75 74 GLU A O 1
ATOM 592 N N . ASP A 1 75 ? -19.605 -9.033 61.187 1.00 79.75 75 ASP A N 1
ATOM 593 C CA . ASP A 1 75 ? -18.453 -9.023 62.087 1.00 79.75 75 ASP A CA 1
ATOM 594 C C . ASP A 1 75 ? -18.167 -10.414 62.656 1.00 79.75 75 ASP A C 1
ATOM 596 O O . ASP A 1 75 ? -19.009 -11.030 63.314 1.00 79.75 75 ASP A O 1
ATOM 600 N N . TRP A 1 76 ? -16.939 -10.896 62.460 1.00 81.00 76 TRP A N 1
ATOM 601 C CA . TRP A 1 76 ? -16.515 -12.208 62.948 1.00 81.00 76 TRP A CA 1
ATOM 602 C C . TRP A 1 76 ? -15.240 -12.127 63.776 1.00 81.00 76 TRP A C 1
ATOM 604 O O . TRP A 1 76 ? -14.233 -11.568 63.347 1.00 81.00 76 TRP A O 1
ATOM 614 N N . GLU A 1 77 ? -15.257 -12.735 64.959 1.00 80.38 77 GLU A N 1
ATOM 615 C CA . GLU A 1 77 ? -14.077 -12.832 65.814 1.00 80.38 77 GLU A CA 1
ATOM 616 C C . GLU A 1 77 ? -13.120 -13.897 65.258 1.00 80.38 77 GLU A C 1
ATOM 618 O O . GLU A 1 77 ? -13.527 -15.039 65.032 1.00 80.38 77 GLU A O 1
ATOM 623 N N . ILE A 1 78 ? -11.849 -13.544 65.035 1.00 78.69 78 ILE A N 1
ATOM 624 C CA . ILE A 1 78 ? -10.825 -14.496 64.575 1.00 78.69 78 ILE A CA 1
ATOM 625 C C . ILE A 1 78 ? -10.000 -15.072 65.727 1.00 78.69 78 ILE A C 1
ATOM 627 O O . ILE A 1 78 ? -9.699 -14.394 66.710 1.00 78.69 78 ILE A O 1
ATOM 631 N N . ASN A 1 79 ? -9.557 -16.317 65.568 1.00 79.69 79 ASN A N 1
ATOM 632 C CA . ASN A 1 79 ? -8.564 -16.938 66.429 1.00 79.69 79 ASN A CA 1
ATOM 633 C C . ASN A 1 79 ? -7.179 -16.366 66.107 1.00 79.69 79 ASN A C 1
ATOM 635 O O . ASN A 1 79 ? -6.504 -16.810 65.182 1.00 79.69 79 ASN A O 1
ATOM 639 N N . THR A 1 80 ? -6.725 -15.392 66.892 1.00 69.56 80 THR A N 1
ATOM 640 C CA . THR A 1 80 ? -5.433 -14.719 66.672 1.00 69.56 80 THR A CA 1
ATOM 641 C C . THR A 1 80 ? -4.207 -15.611 66.872 1.00 69.56 80 THR A C 1
ATOM 643 O O . THR A 1 80 ? -3.112 -15.225 66.465 1.00 69.56 80 THR A O 1
ATOM 646 N N . ARG A 1 81 ? -4.357 -16.800 67.476 1.00 71.31 81 ARG A N 1
ATOM 647 C CA . ARG A 1 81 ? -3.277 -17.801 67.552 1.00 71.31 81 ARG A CA 1
ATOM 648 C C . ARG A 1 81 ? -3.095 -18.554 66.232 1.00 71.31 81 ARG A C 1
ATOM 650 O O . ARG A 1 81 ? -2.025 -19.114 66.006 1.00 71.31 81 ARG A O 1
ATOM 657 N N . TYR A 1 82 ? -4.109 -18.562 65.366 1.00 68.81 82 TYR A N 1
ATOM 658 C CA . TYR A 1 82 ? -4.040 -19.147 64.033 1.00 68.81 82 TYR A CA 1
ATOM 659 C C . TYR A 1 82 ? -3.474 -18.132 63.039 1.00 68.81 82 TYR A C 1
ATOM 661 O O . TYR A 1 82 ? -3.961 -17.006 62.939 1.00 68.81 82 TYR A O 1
ATOM 669 N N . ARG A 1 83 ? -2.444 -18.523 62.282 1.00 70.69 83 ARG A N 1
ATOM 670 C CA . ARG A 1 83 ? -1.927 -17.691 61.190 1.00 70.69 83 ARG A CA 1
ATOM 671 C C . ARG A 1 83 ? -2.763 -17.936 59.930 1.00 70.69 83 ARG A C 1
ATOM 673 O O . ARG A 1 83 ? -2.845 -19.093 59.520 1.00 70.69 83 ARG A O 1
ATOM 680 N N . PRO A 1 84 ? -3.345 -16.893 59.307 1.00 73.88 84 PRO A N 1
ATOM 681 C CA . PRO A 1 84 ? -4.082 -17.053 58.058 1.00 73.88 84 PRO A CA 1
ATOM 682 C C . PRO A 1 84 ? -3.204 -17.682 56.973 1.00 73.88 84 PRO A C 1
ATOM 684 O O . PRO A 1 84 ? -2.021 -17.347 56.859 1.00 73.88 84 PRO A O 1
ATOM 687 N N . ARG A 1 85 ? -3.776 -18.590 56.177 1.00 77.06 85 ARG A N 1
ATOM 688 C CA . ARG A 1 85 ? -3.056 -19.299 55.108 1.00 77.06 85 ARG A CA 1
ATOM 689 C C . ARG A 1 85 ? -3.523 -18.805 53.744 1.00 77.06 85 ARG A C 1
ATOM 691 O O . ARG A 1 85 ? -4.707 -18.898 53.439 1.00 77.06 85 ARG A O 1
ATOM 698 N N . LEU A 1 86 ? -2.596 -18.320 52.916 1.00 79.62 86 LEU A N 1
ATOM 699 C CA . LEU A 1 86 ? -2.874 -18.021 51.511 1.00 79.62 86 LEU A CA 1
ATOM 700 C C . LEU A 1 86 ? -3.141 -19.331 50.759 1.00 79.62 86 LEU A C 1
ATOM 702 O O . LEU A 1 86 ? -2.314 -20.244 50.786 1.00 79.62 86 LEU A O 1
ATOM 706 N N . ILE A 1 87 ? -4.296 -19.410 50.111 1.00 83.75 87 ILE A N 1
ATOM 707 C CA . ILE A 1 87 ? -4.738 -20.566 49.324 1.00 83.75 87 ILE A CA 1
ATOM 708 C C . ILE A 1 87 ? -4.479 -20.313 47.837 1.00 83.75 87 ILE A C 1
ATOM 710 O O . ILE A 1 87 ? -4.058 -21.212 47.119 1.00 83.75 87 ILE A O 1
ATOM 714 N N . GLY A 1 88 ? -4.697 -19.078 47.384 1.00 83.25 88 GLY A N 1
ATOM 715 C CA . GLY A 1 88 ? -4.510 -18.668 45.997 1.00 83.25 88 GLY A CA 1
ATOM 716 C C . GLY A 1 88 ? -4.835 -17.190 45.803 1.00 83.25 88 GLY A C 1
ATOM 717 O O . GLY A 1 88 ? -5.164 -16.486 46.758 1.00 83.25 88 GLY A O 1
ATOM 718 N N . VAL A 1 89 ? -4.741 -16.713 44.568 1.00 83.31 89 VAL A N 1
ATOM 719 C CA . VAL A 1 89 ? -5.109 -15.347 44.173 1.00 83.31 89 VAL A CA 1
ATOM 720 C C . VAL A 1 89 ? -5.921 -15.459 42.894 1.00 83.31 89 VAL A C 1
ATOM 722 O O . VAL A 1 89 ? -5.512 -16.198 42.002 1.00 83.31 89 VAL A O 1
ATOM 725 N N . LEU A 1 90 ? -7.046 -14.750 42.810 1.00 83.06 90 LEU A N 1
ATOM 726 C CA . LEU A 1 90 ? -7.846 -14.740 41.586 1.00 83.06 90 LEU A CA 1
ATOM 727 C C . LEU A 1 90 ? -7.056 -14.049 40.462 1.00 83.06 90 LEU A C 1
ATOM 729 O O . LEU A 1 90 ? -6.469 -12.968 40.658 1.00 83.06 90 LEU A O 1
ATOM 733 N N . SER A 1 91 ? -7.070 -14.676 39.287 1.00 82.06 91 SER A N 1
ATOM 734 C CA . SER A 1 91 ? -6.646 -14.082 38.019 1.00 82.06 91 SER A CA 1
ATOM 735 C C . SER A 1 91 ? -7.509 -12.869 37.669 1.00 82.06 91 SER A C 1
ATOM 737 O O . SER A 1 91 ? -8.550 -12.637 38.276 1.00 82.06 91 SER A O 1
ATOM 739 N N . GLU A 1 92 ? -7.071 -12.056 36.715 1.00 70.81 92 GLU A N 1
ATOM 740 C CA . GLU A 1 92 ? -7.777 -10.826 36.350 1.00 70.81 92 GLU A CA 1
ATOM 741 C C . GLU A 1 92 ? -9.196 -11.090 35.820 1.00 70.81 92 GLU A C 1
ATOM 743 O O . GLU A 1 92 ? -10.144 -10.481 36.312 1.00 70.81 92 GLU A O 1
ATOM 748 N N . GLU A 1 93 ? -9.357 -12.086 34.941 1.00 73.62 93 GLU A N 1
ATOM 749 C CA . GLU A 1 93 ? -10.657 -12.525 34.406 1.00 73.62 93 GLU A CA 1
ATOM 750 C C . GLU A 1 93 ? -11.609 -13.067 35.487 1.00 73.62 93 GLU A C 1
ATOM 752 O O . GLU A 1 93 ? -12.831 -12.959 35.373 1.00 73.62 93 GLU A O 1
ATOM 757 N N . GLU A 1 94 ? -11.069 -13.660 36.555 1.00 84.50 94 GLU A N 1
ATOM 758 C CA . GLU A 1 94 ? -11.870 -14.183 37.665 1.00 84.50 94 GLU A CA 1
ATOM 759 C C . GLU A 1 94 ? -12.390 -13.071 38.584 1.00 84.50 94 GLU A C 1
ATOM 761 O O . GLU A 1 94 ? -13.418 -13.254 39.233 1.00 84.50 94 GLU A O 1
ATOM 766 N N . ARG A 1 95 ? -11.712 -11.918 38.658 1.00 88.00 95 ARG A N 1
ATOM 767 C CA . ARG A 1 95 ? -12.076 -10.829 39.584 1.00 88.00 95 ARG A CA 1
ATOM 768 C C . ARG A 1 95 ? -13.360 -10.121 39.186 1.00 88.00 95 ARG A C 1
ATOM 770 O O . ARG A 1 95 ? -14.191 -9.877 40.056 1.00 88.00 95 ARG A O 1
ATOM 777 N N . GLU A 1 96 ? -13.518 -9.797 37.904 1.00 87.19 96 GLU A N 1
ATOM 778 C CA . GLU A 1 96 ? -14.715 -9.112 37.403 1.00 87.19 96 GLU A CA 1
ATOM 779 C C . GLU A 1 96 ? -15.951 -9.995 37.595 1.00 87.19 96 GLU A C 1
ATOM 781 O O . GLU A 1 96 ? -16.899 -9.591 38.265 1.00 87.19 96 GLU A O 1
ATOM 786 N N . LYS A 1 97 ? -15.879 -11.258 37.153 1.00 87.00 97 LYS A N 1
ATOM 787 C CA . LYS A 1 97 ? -16.945 -12.255 37.355 1.00 87.00 97 LYS A CA 1
ATOM 788 C C . LYS A 1 97 ? -17.288 -12.452 38.830 1.00 87.00 97 LYS A C 1
ATOM 790 O O . LYS A 1 97 ? -18.454 -12.602 39.192 1.00 87.00 97 LYS A O 1
ATOM 795 N N . PHE A 1 98 ? -16.274 -12.459 39.694 1.00 89.25 98 PHE A N 1
ATOM 796 C CA . PHE A 1 98 ? -16.478 -12.570 41.131 1.00 89.25 98 PHE A CA 1
ATOM 797 C C . PHE A 1 98 ? -17.247 -11.366 41.689 1.00 89.25 98 PHE A C 1
ATOM 799 O O . PHE A 1 98 ? -18.233 -11.557 42.399 1.00 89.25 98 PHE A O 1
ATOM 806 N N . LEU A 1 99 ? -16.856 -10.139 41.334 1.00 88.38 99 LEU A N 1
ATOM 807 C CA . LEU A 1 99 ? -17.569 -8.934 41.760 1.00 88.38 99 LEU A CA 1
ATOM 808 C C . LEU A 1 99 ? -19.008 -8.913 41.243 1.00 88.38 99 LEU A C 1
ATOM 810 O O . LEU A 1 99 ? -19.912 -8.647 42.033 1.00 88.38 99 LEU A O 1
ATOM 814 N N . GLU A 1 100 ? -19.234 -9.285 39.981 1.00 88.06 100 GLU A N 1
ATOM 815 C CA . GLU A 1 100 ? -20.574 -9.408 39.393 1.00 88.06 100 GLU A CA 1
ATOM 816 C C . GLU A 1 100 ? -21.464 -10.386 40.167 1.00 88.06 100 GLU A C 1
ATOM 818 O O . GLU A 1 100 ? -22.626 -10.085 40.434 1.00 88.06 100 GLU A O 1
ATOM 823 N N . SER A 1 101 ? -20.911 -11.518 40.615 1.00 86.69 101 SER A N 1
ATOM 824 C CA . SER A 1 101 ? -21.648 -12.504 41.420 1.00 86.69 101 SER A CA 1
ATOM 825 C C . SER A 1 101 ? -22.020 -12.022 42.830 1.00 86.69 101 SER A C 1
ATOM 827 O O . SER A 1 101 ? -22.829 -12.655 43.506 1.00 86.69 101 SER A O 1
ATOM 829 N N . THR A 1 102 ? -21.437 -10.907 43.278 1.00 85.94 102 THR A N 1
ATOM 830 C CA . THR A 1 102 ? -21.607 -10.352 44.632 1.00 85.94 102 THR A CA 1
ATOM 831 C C . THR A 1 102 ? -22.256 -8.966 44.628 1.00 85.94 102 THR A C 1
ATOM 833 O O . THR A 1 102 ? -22.218 -8.274 45.646 1.00 85.94 102 THR A O 1
ATOM 836 N N . LEU A 1 103 ? -22.826 -8.552 43.491 1.00 87.25 103 LEU A N 1
ATOM 837 C CA . LEU A 1 103 ? -23.504 -7.270 43.325 1.00 87.25 103 LEU A CA 1
ATOM 838 C C . LEU A 1 103 ? -24.768 -7.174 44.186 1.00 87.25 103 LEU A C 1
ATOM 840 O O . LEU A 1 103 ? -25.653 -8.029 44.138 1.00 87.25 103 LEU A O 1
ATOM 844 N N . ASP A 1 104 ? -24.874 -6.071 44.914 1.00 84.62 104 ASP A N 1
ATOM 845 C CA . ASP A 1 104 ? -26.111 -5.566 45.489 1.00 84.62 104 ASP A CA 1
ATOM 846 C C . ASP A 1 104 ? -26.769 -4.577 44.499 1.00 84.62 104 ASP A C 1
ATOM 848 O O . ASP A 1 104 ? -26.100 -3.994 43.642 1.00 84.62 104 ASP A O 1
ATOM 852 N N . GLY A 1 105 ? -28.092 -4.389 44.592 1.00 79.94 105 GLY A N 1
ATOM 853 C CA . GLY A 1 105 ? -28.859 -3.601 43.612 1.00 79.94 105 GLY A CA 1
ATOM 854 C C . GLY A 1 105 ? -28.483 -2.115 43.562 1.00 79.94 105 GLY A C 1
ATOM 855 O O . GLY A 1 105 ? -28.184 -1.574 42.498 1.00 79.94 105 GLY A O 1
ATOM 856 N N . SER A 1 106 ? -28.474 -1.452 44.716 1.00 86.00 106 SER A N 1
ATOM 857 C CA . SER A 1 106 ? -28.168 -0.027 44.872 1.00 86.00 106 SER A CA 1
ATOM 858 C C . SER A 1 106 ? -27.619 0.251 46.272 1.00 86.00 106 SER A C 1
ATOM 860 O O . SER A 1 106 ? -27.728 -0.587 47.174 1.00 86.00 106 SER A O 1
ATOM 862 N N . VAL A 1 107 ? -27.065 1.446 46.502 1.00 85.00 107 VAL A N 1
ATOM 863 C CA . VAL A 1 107 ? -26.616 1.843 47.851 1.00 85.00 107 VAL A CA 1
ATOM 864 C C . VAL A 1 107 ? -27.786 1.794 48.838 1.00 85.00 107 VAL A C 1
ATOM 866 O O . VAL A 1 107 ? -27.637 1.352 49.980 1.00 85.00 107 VAL A O 1
ATOM 869 N N . LYS A 1 108 ? -28.974 2.195 48.386 1.00 79.12 108 LYS A N 1
ATOM 870 C CA . LYS A 1 108 ? -30.208 2.149 49.169 1.00 79.12 108 LYS A CA 1
ATOM 871 C C . LYS A 1 108 ? -30.614 0.725 49.549 1.00 79.12 108 LYS A C 1
ATOM 873 O O . LYS A 1 108 ? -31.019 0.513 50.692 1.00 79.12 108 LYS A O 1
ATOM 878 N N . ASP A 1 109 ? -30.471 -0.243 48.645 1.00 78.75 109 ASP A N 1
ATOM 879 C CA . ASP A 1 109 ? -30.831 -1.645 48.909 1.00 78.75 109 ASP A CA 1
ATOM 880 C C . ASP A 1 109 ? -29.944 -2.277 49.986 1.00 78.75 109 ASP A C 1
ATOM 882 O O . ASP A 1 109 ? -30.420 -3.077 50.794 1.00 78.75 109 ASP A O 1
ATOM 886 N N . ILE A 1 110 ? -28.670 -1.879 50.045 1.00 78.81 110 ILE A N 1
ATOM 887 C CA . ILE A 1 110 ? -27.718 -2.381 51.045 1.00 78.81 110 ILE A CA 1
ATOM 888 C C . ILE A 1 110 ? -28.132 -1.933 52.457 1.00 78.81 110 ILE A C 1
ATOM 890 O O . ILE A 1 110 ? -28.143 -2.735 53.398 1.00 78.81 110 ILE A O 1
ATOM 894 N N . PHE A 1 111 ? -28.474 -0.650 52.619 1.00 76.69 111 PHE A N 1
ATOM 895 C CA . PHE A 1 111 ? -28.626 -0.025 53.940 1.00 76.69 111 PHE A CA 1
ATOM 896 C C . PHE A 1 111 ? -30.075 0.249 54.371 1.00 76.69 111 PHE A C 1
ATOM 898 O O . PHE A 1 111 ? -30.300 0.604 55.530 1.00 76.69 111 PHE A O 1
ATOM 905 N N . GLY A 1 112 ? -31.055 0.082 53.481 1.00 65.31 112 GLY A N 1
ATOM 906 C CA . GLY A 1 112 ? -32.484 0.122 53.806 1.00 65.31 112 GLY A CA 1
ATOM 907 C C . GLY A 1 112 ? -33.054 1.491 54.202 1.00 65.31 112 GLY A C 1
ATOM 908 O O . GLY A 1 112 ? -34.161 1.534 54.727 1.00 65.31 112 GLY A O 1
ATOM 909 N N . ALA A 1 113 ? -32.344 2.603 53.972 1.00 63.00 113 ALA A N 1
ATOM 910 C CA . ALA A 1 113 ? -32.781 3.947 54.373 1.00 63.00 113 ALA A CA 1
ATOM 911 C C . ALA A 1 113 ? -32.424 5.023 53.332 1.00 63.00 113 ALA A C 1
ATOM 913 O O . ALA A 1 113 ? -31.488 4.860 52.550 1.00 63.00 113 ALA A O 1
ATOM 914 N N . LYS A 1 114 ? -33.151 6.154 53.346 1.00 59.34 114 LYS A N 1
ATOM 915 C CA . LYS A 1 114 ? -32.792 7.347 52.558 1.00 59.34 114 LYS A CA 1
ATOM 916 C C . LYS A 1 114 ? -31.537 7.994 53.140 1.00 59.34 114 LYS A C 1
ATOM 918 O O . LYS A 1 114 ? -31.517 8.384 54.306 1.00 59.34 114 LYS A O 1
ATOM 923 N N . ILE A 1 115 ? -30.505 8.125 52.316 1.00 63.53 115 ILE A N 1
ATOM 924 C CA . ILE A 1 115 ? -29.221 8.713 52.695 1.00 63.53 115 ILE A CA 1
ATOM 925 C C . ILE A 1 115 ? -29.281 10.222 52.446 1.00 63.53 115 ILE A C 1
ATOM 927 O O . ILE A 1 115 ? -29.463 10.662 51.316 1.00 63.53 115 ILE A O 1
ATOM 931 N N . HIS A 1 116 ? -29.088 11.026 53.491 1.00 59.00 116 HIS A N 1
ATOM 932 C CA . HIS A 1 116 ? -28.994 12.484 53.377 1.00 59.00 116 HIS A CA 1
ATOM 933 C C . HIS A 1 116 ? -27.563 12.940 53.688 1.00 59.00 116 HIS A C 1
ATOM 935 O O . HIS A 1 116 ? -27.034 12.664 54.763 1.00 59.00 116 HIS A O 1
ATOM 941 N N . GLU A 1 117 ? -26.909 13.614 52.734 1.00 62.44 117 GLU A N 1
ATOM 942 C CA . GLU A 1 117 ? -25.526 14.121 52.857 1.00 62.44 117 GLU A CA 1
ATOM 943 C C . GLU A 1 117 ? -24.473 13.061 53.260 1.00 62.44 117 GLU A C 1
ATOM 945 O O . GLU A 1 117 ? -23.491 13.356 53.948 1.00 62.44 117 GLU A O 1
ATOM 950 N N . GLY A 1 118 ? -24.669 11.798 52.866 1.00 60.81 118 GLY A N 1
ATOM 951 C CA . GLY A 1 118 ? -23.772 10.692 53.235 1.00 60.81 118 GLY A CA 1
ATOM 952 C C . GLY A 1 118 ? -23.851 10.273 54.710 1.00 60.81 118 GLY A C 1
ATOM 953 O O . GLY A 1 118 ? -22.979 9.536 55.183 1.00 60.81 118 GLY A O 1
ATOM 954 N N . ARG A 1 119 ? -24.873 10.743 55.439 1.00 62.22 119 ARG A N 1
ATOM 955 C CA . ARG A 1 119 ? -25.184 10.331 56.811 1.00 62.22 119 ARG A CA 1
ATOM 956 C C . ARG A 1 119 ? -26.210 9.214 56.800 1.00 62.22 119 ARG A C 1
ATOM 958 O O . ARG A 1 119 ? -27.217 9.288 56.098 1.00 62.22 119 ARG A O 1
ATOM 965 N N . TYR A 1 120 ? -25.965 8.220 57.640 1.00 61.22 120 TYR A N 1
ATOM 966 C CA . TYR A 1 120 ? -26.950 7.211 57.979 1.00 61.22 120 TYR A CA 1
ATOM 967 C C . TYR A 1 120 ? -27.663 7.655 59.261 1.00 61.22 120 TYR A C 1
ATOM 969 O O . TYR A 1 120 ? -27.059 7.674 60.335 1.00 61.22 120 TYR A O 1
ATOM 977 N N . THR A 1 121 ? -28.911 8.109 59.135 1.00 53.16 121 THR A N 1
ATOM 978 C CA . THR A 1 121 ? -29.644 8.798 60.214 1.00 53.16 121 THR A CA 1
ATOM 979 C C . THR A 1 121 ? -30.494 7.879 61.096 1.00 53.16 121 THR A C 1
ATOM 981 O O . THR A 1 121 ? -30.863 8.307 62.182 1.00 53.16 121 THR A O 1
ATOM 984 N N . ASN A 1 122 ? -30.737 6.624 60.693 1.00 57.28 122 ASN A N 1
ATOM 985 C CA . ASN A 1 122 ? -31.508 5.638 61.465 1.00 57.28 122 ASN A CA 1
ATOM 986 C C . ASN A 1 122 ? -30.689 4.356 61.717 1.00 57.28 122 ASN A C 1
ATOM 988 O O . ASN A 1 122 ? -30.711 3.444 60.891 1.00 57.28 122 ASN A O 1
ATOM 992 N N . PRO A 1 123 ? -29.962 4.238 62.844 1.00 50.06 123 PRO A N 1
ATOM 993 C CA . PRO A 1 123 ? -29.275 3.000 63.205 1.00 50.06 123 PRO A CA 1
ATOM 994 C C . PRO A 1 123 ? -30.297 1.865 63.412 1.00 50.06 123 PRO A C 1
ATOM 996 O O . PRO A 1 123 ? -31.047 1.896 64.383 1.00 50.06 123 PRO A O 1
ATOM 999 N N . GLY A 1 124 ? -30.323 0.857 62.528 1.00 51.00 124 GLY A N 1
ATOM 1000 C CA . GLY A 1 124 ? -31.082 -0.387 62.752 1.00 51.00 124 GLY A CA 1
ATOM 1001 C C . GLY A 1 124 ? -32.032 -0.859 61.645 1.00 51.00 124 GLY A C 1
ATOM 1002 O O . GLY A 1 124 ? -32.588 -1.942 61.793 1.00 51.00 124 GLY A O 1
ATOM 1003 N N . GLU A 1 125 ? -32.216 -0.113 60.551 1.00 54.25 125 GLU A N 1
ATOM 1004 C CA . GLU A 1 125 ? -33.143 -0.510 59.467 1.00 54.25 125 GLU A CA 1
ATOM 1005 C C . GLU A 1 125 ? -32.468 -1.329 58.345 1.00 54.25 125 GLU A C 1
ATOM 1007 O O . GLU A 1 125 ? -33.129 -2.094 57.642 1.00 54.25 125 GLU A O 1
ATOM 1012 N N . GLY A 1 126 ? -31.142 -1.234 58.203 1.00 58.97 126 GLY A N 1
ATOM 1013 C CA . GLY A 1 126 ? -30.356 -1.994 57.227 1.00 58.97 126 GLY A CA 1
ATOM 1014 C C . GLY A 1 126 ? -29.942 -3.380 57.726 1.00 58.97 126 GLY A C 1
ATOM 1015 O O . GLY A 1 126 ? -29.538 -3.542 58.876 1.00 58.97 126 GLY A O 1
ATOM 1016 N N . ARG A 1 127 ? -29.993 -4.392 56.847 1.00 60.53 127 ARG A N 1
ATOM 1017 C CA . ARG A 1 127 ? -29.536 -5.766 57.154 1.00 60.53 127 ARG A CA 1
ATOM 1018 C C . ARG A 1 127 ? -28.021 -5.949 57.023 1.00 60.53 127 ARG A C 1
ATOM 1020 O O . ARG A 1 127 ? -27.509 -6.964 57.501 1.00 60.53 127 ARG A O 1
ATOM 1027 N N . ARG A 1 128 ? -27.330 -5.009 56.362 1.00 72.31 128 ARG A N 1
ATOM 1028 C CA . ARG A 1 128 ? -25.903 -5.092 56.040 1.00 72.31 128 ARG A CA 1
ATOM 1029 C C . ARG A 1 128 ? -25.122 -3.827 56.397 1.00 72.31 128 ARG A C 1
ATOM 1031 O O . ARG A 1 128 ? -25.673 -2.733 56.492 1.00 72.31 128 ARG A O 1
ATOM 1038 N N . SER A 1 129 ? -23.821 -3.991 56.610 1.00 75.31 129 SER A N 1
ATOM 1039 C CA . SER A 1 129 ? -22.847 -2.927 56.901 1.00 75.31 129 SER A CA 1
ATOM 1040 C C . SER A 1 129 ? -21.908 -2.608 55.747 1.00 75.31 129 SER A C 1
ATOM 1042 O O . SER A 1 129 ? -21.187 -1.605 55.802 1.00 75.31 129 SER A O 1
ATOM 1044 N N . LEU A 1 130 ? -21.931 -3.468 54.731 1.00 80.75 130 LEU A N 1
ATOM 1045 C CA . LEU A 1 130 ? -21.132 -3.423 53.521 1.00 80.75 130 LEU A CA 1
ATOM 1046 C C . LEU A 1 130 ? -21.920 -4.036 52.364 1.00 80.75 130 LEU A C 1
ATOM 1048 O O . LEU A 1 130 ? -22.713 -4.955 52.568 1.00 80.75 130 LEU A O 1
ATOM 1052 N N . GLY A 1 131 ? -21.640 -3.562 51.158 1.00 84.69 131 GLY A N 1
ATOM 1053 C CA . GLY A 1 131 ? -22.133 -4.166 49.928 1.00 84.69 131 GLY A CA 1
ATOM 1054 C C . GLY A 1 131 ? -21.324 -3.728 48.715 1.00 84.69 131 GLY A C 1
ATOM 1055 O O . GLY A 1 131 ? -20.470 -2.839 48.806 1.00 84.69 131 GLY A O 1
ATOM 1056 N N . THR A 1 132 ? -21.577 -4.382 47.590 1.00 90.06 132 THR A N 1
ATOM 1057 C CA . THR A 1 132 ? -20.929 -4.122 46.301 1.00 90.06 132 THR A CA 1
ATOM 1058 C C . THR A 1 132 ? -21.933 -3.460 45.384 1.00 90.06 132 THR A C 1
ATOM 1060 O O . THR A 1 132 ? -23.010 -3.999 45.167 1.00 90.06 132 THR A O 1
ATOM 1063 N N . ILE A 1 133 ? -21.583 -2.326 44.795 1.00 91.50 133 ILE A N 1
ATOM 1064 C CA . ILE A 1 133 ? -22.407 -1.698 43.762 1.00 91.50 133 ILE A CA 1
ATOM 1065 C C . ILE A 1 133 ? -21.629 -1.580 42.461 1.00 91.50 133 ILE A C 1
ATOM 1067 O O . ILE A 1 133 ? -20.401 -1.444 42.455 1.00 91.50 133 ILE A O 1
ATOM 1071 N N . LYS A 1 134 ? -22.376 -1.552 41.362 1.00 91.56 134 LYS A N 1
ATOM 1072 C CA . LYS A 1 134 ? -21.881 -1.096 40.069 1.00 91.56 134 LYS A CA 1
ATOM 1073 C C . LYS A 1 134 ? -22.137 0.403 39.937 1.00 91.56 134 LYS A C 1
ATOM 1075 O O . LYS A 1 134 ? -23.230 0.877 40.249 1.00 91.56 134 LYS A O 1
ATOM 1080 N N . VAL A 1 135 ? -21.127 1.152 39.510 1.00 92.75 135 VAL A N 1
ATOM 1081 C CA . VAL A 1 135 ? -21.245 2.597 39.282 1.00 92.75 135 VAL A CA 1
ATOM 1082 C C . VAL A 1 135 ? -21.691 2.854 37.852 1.00 92.75 135 VAL A C 1
ATOM 1084 O O . VAL A 1 135 ? -21.147 2.263 36.924 1.00 92.75 135 VAL A O 1
ATOM 1087 N N . VAL A 1 136 ? -22.651 3.765 37.683 1.00 87.31 136 VAL A N 1
ATOM 1088 C CA . VAL A 1 136 ? -23.128 4.193 36.362 1.00 87.31 136 VAL A CA 1
ATOM 1089 C C . VAL A 1 136 ? -22.249 5.313 35.822 1.00 87.31 136 VAL A C 1
ATOM 1091 O O . VAL A 1 136 ? -21.708 5.194 34.731 1.00 87.31 136 VAL A O 1
ATOM 1094 N N . ASN A 1 137 ? -22.065 6.384 36.598 1.00 87.00 137 ASN A N 1
ATOM 1095 C CA . ASN A 1 137 ? -21.201 7.502 36.218 1.00 87.00 137 ASN A CA 1
ATOM 1096 C C . ASN A 1 137 ? -20.412 8.032 37.412 1.00 87.00 137 ASN A C 1
ATOM 1098 O O . ASN A 1 137 ? -20.974 8.253 38.487 1.00 87.00 137 ASN A O 1
ATOM 1102 N N . VAL A 1 138 ? -19.137 8.347 37.189 1.00 93.38 138 VAL A N 1
ATOM 1103 C CA . VAL A 1 138 ? -18.294 9.121 38.105 1.00 93.38 138 VAL A CA 1
ATOM 1104 C C . VAL A 1 138 ? -18.378 10.598 37.735 1.00 93.38 138 VAL A C 1
ATOM 1106 O O . VAL A 1 138 ? -17.854 11.067 36.723 1.00 93.38 138 VAL A O 1
ATOM 1109 N N . LEU A 1 139 ? -19.043 11.357 38.593 1.00 90.44 139 LEU A N 1
ATOM 1110 C CA . LEU A 1 139 ? -19.273 12.783 38.416 1.00 90.44 139 LEU A CA 1
ATOM 1111 C C . LEU A 1 139 ? -18.063 13.613 38.841 1.00 90.44 139 LEU A C 1
ATOM 1113 O O . LEU A 1 139 ? -17.823 14.660 38.250 1.00 90.44 139 LEU A O 1
ATOM 1117 N N . ASP A 1 140 ? -17.309 13.165 39.849 1.00 90.56 140 ASP A N 1
ATOM 1118 C CA . ASP A 1 140 ? -16.157 13.913 40.354 1.00 90.56 140 ASP A CA 1
ATOM 1119 C C . ASP A 1 140 ? -15.199 13.053 41.196 1.00 90.56 140 ASP A C 1
ATOM 1121 O O . ASP A 1 140 ? -15.621 12.104 41.859 1.00 90.56 140 ASP A O 1
ATOM 1125 N N . VAL A 1 141 ? -13.917 13.423 41.234 1.00 91.44 141 VAL A N 1
ATOM 1126 C CA . VAL A 1 141 ? -12.895 12.837 42.119 1.00 91.44 141 VAL A CA 1
ATOM 1127 C C . VAL A 1 141 ? -12.157 13.975 42.819 1.00 91.44 141 VAL A C 1
ATOM 1129 O O . VAL A 1 141 ? -11.384 14.702 42.209 1.00 91.44 141 VAL A O 1
ATOM 1132 N N . ASN A 1 142 ? -12.364 14.132 44.125 1.00 86.88 142 ASN A N 1
ATOM 1133 C CA . ASN A 1 142 ? -11.939 15.305 44.889 1.00 86.88 142 ASN A CA 1
ATOM 1134 C C . ASN A 1 142 ? -10.818 15.028 45.892 1.00 86.88 142 ASN A C 1
ATOM 1136 O O . ASN A 1 142 ? -10.813 14.007 46.585 1.00 86.88 142 ASN A O 1
ATOM 1140 N N . TYR A 1 143 ? -9.938 16.022 46.058 1.00 87.75 143 TYR A N 1
ATOM 1141 C CA . TYR A 1 143 ? -8.783 16.000 46.958 1.00 87.75 143 TYR A CA 1
ATOM 1142 C C . TYR A 1 143 ? -8.832 17.199 47.906 1.00 87.75 143 TYR A C 1
ATOM 1144 O O . TYR A 1 143 ? -8.816 18.346 47.471 1.00 87.75 143 TYR A O 1
ATOM 1152 N N . SER A 1 144 ? -8.824 16.955 49.217 1.00 83.44 144 SER A N 1
ATOM 1153 C CA . SER A 1 144 ? -8.756 18.022 50.227 1.00 83.44 144 SER A CA 1
ATOM 1154 C C . SER A 1 144 ? -7.692 17.714 51.280 1.00 83.44 144 SER A C 1
ATOM 1156 O O . SER A 1 144 ? -7.678 16.612 51.833 1.00 83.44 144 SER A O 1
ATOM 1158 N N . MET A 1 145 ? -6.813 18.670 51.580 1.00 77.81 145 MET A N 1
ATOM 1159 C CA . MET A 1 145 ? -5.771 18.522 52.604 1.00 77.81 145 MET A CA 1
ATOM 1160 C C . MET A 1 145 ? -6.370 18.661 54.012 1.00 77.81 145 MET A C 1
ATOM 1162 O O . MET A 1 145 ? -7.173 19.558 54.256 1.00 77.81 145 MET A O 1
ATOM 1166 N N . LYS A 1 146 ? -5.989 17.781 54.945 1.00 61.34 146 LYS A N 1
ATOM 1167 C CA . LYS A 1 146 ? -6.511 17.747 56.320 1.00 61.34 146 LYS A CA 1
ATOM 1168 C C . LYS A 1 146 ? -5.347 17.677 57.321 1.00 61.34 146 LYS A C 1
ATOM 1170 O O . LYS A 1 146 ? -5.080 16.604 57.843 1.00 61.34 146 LYS A O 1
ATOM 1175 N N . GLU A 1 147 ? -4.671 18.811 57.531 1.00 59.97 147 GLU A N 1
ATOM 1176 C CA . GLU A 1 147 ? -3.521 19.016 58.446 1.00 59.97 147 GLU A CA 1
ATOM 1177 C C . GLU A 1 147 ? -2.275 18.131 58.171 1.00 59.97 147 GLU A C 1
ATOM 1179 O O . GLU A 1 147 ? -2.367 17.028 57.638 1.00 59.97 147 GLU A O 1
ATOM 1184 N N . GLU A 1 148 ? -1.077 18.671 58.448 1.00 50.53 148 GLU A N 1
ATOM 1185 C CA . GLU A 1 148 ? 0.260 18.062 58.254 1.00 50.53 148 GLU A CA 1
ATOM 1186 C C . GLU A 1 148 ? 0.356 16.943 57.188 1.00 50.53 148 GLU A C 1
ATOM 1188 O O . GLU A 1 148 ? 0.460 15.750 57.486 1.00 50.53 148 GLU A O 1
ATOM 1193 N N . ARG A 1 149 ? 0.364 17.344 55.906 1.00 59.62 149 ARG A N 1
ATOM 1194 C CA . ARG A 1 149 ? 0.681 16.495 54.735 1.00 59.62 149 ARG A CA 1
ATOM 1195 C C . ARG A 1 149 ? -0.254 15.296 54.478 1.00 59.62 149 ARG A C 1
ATOM 1197 O O . ARG A 1 149 ? 0.090 14.448 53.654 1.00 59.62 149 ARG A O 1
ATOM 1204 N N . LYS A 1 150 ? -1.441 15.216 55.096 1.00 69.25 150 LYS A N 1
ATOM 1205 C CA . LYS A 1 150 ? -2.429 14.147 54.830 1.00 69.25 150 LYS A CA 1
ATOM 1206 C C . LYS A 1 150 ? -3.579 14.618 53.936 1.00 69.25 150 LYS A C 1
ATOM 1208 O O . LYS A 1 150 ? -4.197 15.651 54.190 1.00 69.25 150 LYS A O 1
ATOM 1213 N N . TYR A 1 151 ? -3.906 13.818 52.918 1.00 80.75 151 TYR A N 1
ATOM 1214 C CA . TYR A 1 151 ? -4.992 14.094 51.971 1.00 80.75 151 TYR A CA 1
ATOM 1215 C C . TYR A 1 151 ? -6.229 13.229 52.248 1.00 80.75 151 TYR A C 1
ATOM 1217 O O . TYR A 1 151 ? -6.156 12.055 52.642 1.00 80.75 151 TYR A O 1
ATOM 1225 N N . LYS A 1 152 ? -7.396 13.843 52.054 1.00 85.38 152 LYS A N 1
ATOM 1226 C CA . LYS A 1 152 ? -8.713 13.211 52.048 1.00 85.38 152 LYS A CA 1
ATOM 1227 C C . LYS A 1 152 ? -9.201 13.154 50.604 1.00 85.38 152 LYS A C 1
ATOM 1229 O O . LYS A 1 152 ? -9.237 14.182 49.935 1.00 85.38 152 LYS A O 1
ATOM 1234 N N . TYR A 1 153 ? -9.596 11.959 50.183 1.00 89.62 153 TYR A N 1
ATOM 1235 C CA . TYR A 1 153 ? -10.088 11.667 48.842 1.00 89.62 153 TYR A CA 1
ATOM 1236 C C . TYR A 1 153 ? -11.591 11.425 48.904 1.00 89.62 153 TYR A C 1
ATOM 1238 O O . TYR A 1 153 ? -12.074 10.779 49.845 1.00 89.62 153 TYR A O 1
ATOM 1246 N N . ARG A 1 154 ? -12.333 11.958 47.939 1.00 92.44 154 ARG A N 1
ATOM 1247 C CA . ARG A 1 154 ? -13.769 11.716 47.786 1.00 92.44 154 ARG A CA 1
ATOM 1248 C C . ARG A 1 154 ? -14.089 11.403 46.334 1.00 92.44 154 ARG A C 1
ATOM 1250 O O . ARG A 1 154 ? -13.429 11.928 45.449 1.00 92.44 154 ARG A O 1
ATOM 1257 N N . ILE A 1 155 ? -15.104 10.584 46.114 1.00 93.81 155 ILE A N 1
ATOM 1258 C CA . ILE A 1 155 ? -15.644 10.304 44.787 1.00 93.81 155 ILE A CA 1
ATOM 1259 C C . ILE A 1 155 ? -17.126 10.662 44.790 1.00 93.81 155 ILE A C 1
ATOM 1261 O O . ILE A 1 155 ? -17.857 10.294 45.716 1.00 93.81 155 ILE A O 1
ATOM 1265 N N . THR A 1 156 ? -17.536 11.424 43.784 1.00 93.94 156 THR A N 1
ATOM 1266 C CA . THR A 1 156 ? -18.934 11.719 43.496 1.00 93.94 156 THR A CA 1
ATOM 1267 C C . THR A 1 156 ? -19.362 10.831 42.339 1.00 93.94 156 THR A C 1
ATOM 1269 O O . THR A 1 156 ? -18.727 10.857 41.287 1.00 93.94 156 THR A O 1
ATOM 1272 N N . PHE A 1 157 ? -20.410 10.038 42.515 1.00 94.06 157 PHE A N 1
ATOM 1273 C CA . PHE A 1 157 ? -20.873 9.077 41.517 1.00 94.06 157 PHE A CA 1
ATOM 1274 C C . PHE A 1 157 ? -22.391 8.900 41.572 1.00 94.06 157 PHE A C 1
ATOM 1276 O O . PHE A 1 157 ? -23.023 9.292 42.550 1.00 94.06 157 PHE A O 1
ATOM 1283 N N . SER A 1 158 ? -22.951 8.306 40.522 1.00 92.25 158 SER A N 1
ATOM 1284 C CA . SER A 1 158 ? -24.332 7.811 40.478 1.00 92.25 158 SER A CA 1
ATOM 1285 C C . SER A 1 158 ? -24.339 6.286 40.475 1.00 92.25 158 SER A C 1
ATOM 1287 O O . SER A 1 158 ? -23.491 5.662 39.825 1.00 92.25 158 SER A O 1
ATOM 1289 N N . ASP A 1 159 ? -25.247 5.690 41.241 1.00 88.44 159 ASP A N 1
ATOM 1290 C CA . ASP A 1 159 ? -25.456 4.241 41.237 1.00 88.44 159 ASP A CA 1
ATOM 1291 C C . ASP A 1 159 ? -26.529 3.824 40.215 1.00 88.44 159 ASP A C 1
ATOM 1293 O O . ASP A 1 159 ? -27.043 4.648 39.459 1.00 88.44 159 ASP A O 1
ATOM 1297 N N . MET A 1 160 ? -26.862 2.531 40.175 1.00 83.75 160 MET A N 1
ATOM 1298 C CA . MET A 1 160 ? -27.855 1.969 39.247 1.00 83.75 160 MET A CA 1
ATOM 1299 C C . MET A 1 160 ? -29.285 2.494 39.460 1.00 83.75 160 MET A C 1
ATOM 1301 O O . MET A 1 160 ? -30.137 2.291 38.600 1.00 83.75 160 MET A O 1
ATOM 1305 N N . SER A 1 161 ? -29.561 3.157 40.589 1.00 84.31 161 SER A N 1
ATOM 1306 C CA . SER A 1 161 ? -30.832 3.840 40.855 1.00 84.31 161 SER A CA 1
ATOM 1307 C C . SER A 1 161 ? -30.817 5.320 40.453 1.00 84.31 161 SER A C 1
ATOM 1309 O O . SER A 1 161 ? -31.776 6.038 40.728 1.00 84.31 161 SER A O 1
ATOM 1311 N N . GLU A 1 162 ? -29.730 5.773 39.816 1.00 83.38 162 GLU A N 1
ATOM 1312 C CA . GLU A 1 162 ? -29.451 7.161 39.425 1.00 83.38 162 GLU A CA 1
ATOM 1313 C C . GLU A 1 162 ? -29.321 8.146 40.603 1.00 83.38 162 GLU A C 1
ATOM 1315 O O . GLU A 1 162 ? -29.185 9.356 40.407 1.00 83.38 162 GLU A O 1
ATOM 1320 N N . GLU A 1 163 ? -29.286 7.654 41.845 1.00 85.69 163 GLU A N 1
ATOM 1321 C CA . GLU A 1 163 ? -29.030 8.490 43.014 1.00 85.69 163 GLU A CA 1
ATOM 1322 C C . GLU A 1 163 ? -27.549 8.893 43.082 1.00 85.69 163 GLU A C 1
ATOM 1324 O O . GLU A 1 163 ? -26.642 8.092 42.841 1.00 85.69 163 GLU A O 1
ATOM 1329 N N . ILE A 1 164 ? -27.297 10.162 43.423 1.00 89.56 164 ILE A N 1
ATOM 1330 C CA . ILE A 1 164 ? -25.950 10.737 43.459 1.00 89.56 164 ILE A CA 1
ATOM 1331 C C . ILE A 1 164 ? -25.386 10.694 44.876 1.00 89.56 164 ILE A C 1
ATOM 1333 O O . ILE A 1 164 ? -25.951 11.248 45.821 1.00 89.56 164 ILE A O 1
ATOM 1337 N N . TYR A 1 165 ? -24.188 10.135 44.994 1.00 88.94 165 TYR A N 1
ATOM 1338 C CA . TYR A 1 165 ? -23.456 10.005 46.241 1.00 88.94 165 TYR A CA 1
ATOM 1339 C C . TYR A 1 165 ? -22.114 10.715 46.145 1.00 88.94 165 TYR A C 1
ATOM 1341 O O . TYR A 1 165 ? -21.402 10.581 45.159 1.00 88.94 165 TYR A O 1
ATOM 1349 N N . ASN A 1 166 ? -21.733 11.440 47.197 1.00 91.06 166 ASN A N 1
ATOM 1350 C CA . ASN A 1 166 ? -20.392 12.000 47.358 1.00 91.06 166 ASN A CA 1
ATOM 1351 C C . ASN A 1 166 ? -19.784 11.407 48.624 1.00 91.06 166 ASN A C 1
ATOM 1353 O O . ASN A 1 166 ? -20.112 11.846 49.730 1.00 91.06 166 ASN A O 1
ATOM 1357 N N . LEU A 1 167 ? -18.912 10.412 48.477 1.00 90.62 167 LEU A N 1
ATOM 1358 C CA . LEU A 1 167 ? -18.416 9.599 49.586 1.00 90.62 167 LEU A CA 1
ATOM 1359 C C . LEU A 1 167 ? -16.907 9.728 49.759 1.00 90.62 167 LEU A C 1
ATOM 1361 O O . LEU A 1 167 ? -16.161 9.992 48.821 1.00 90.62 167 LEU A O 1
ATOM 1365 N N . GLN A 1 168 ? -16.440 9.550 50.996 1.00 90.31 168 GLN A N 1
ATOM 1366 C CA . GLN A 1 168 ? -15.009 9.501 51.286 1.00 90.31 168 GLN A CA 1
ATOM 1367 C C . GLN A 1 168 ? -14.422 8.148 50.880 1.00 90.31 168 GLN A C 1
ATOM 1369 O O . GLN A 1 168 ? -14.996 7.119 51.215 1.00 90.31 168 GLN A O 1
ATOM 1374 N N . VAL A 1 169 ? -13.241 8.156 50.258 1.00 91.44 169 VAL A N 1
ATOM 1375 C CA . VAL A 1 169 ? -12.508 6.935 49.900 1.00 91.44 169 VAL A CA 1
ATOM 1376 C C . VAL A 1 169 ? -11.526 6.557 51.014 1.00 91.44 169 VAL A C 1
ATOM 1378 O O . VAL A 1 169 ? -10.619 7.327 51.376 1.00 91.44 169 VAL A O 1
ATOM 1381 N N . THR A 1 170 ? -11.728 5.374 51.592 1.00 88.19 170 THR A N 1
ATOM 1382 C CA . THR A 1 170 ? -10.861 4.769 52.618 1.00 88.19 170 THR A CA 1
ATOM 1383 C C . THR A 1 170 ? -10.081 3.557 52.128 1.00 88.19 170 THR A C 1
ATOM 1385 O O . THR A 1 170 ? -9.223 3.089 52.876 1.00 88.19 170 THR A O 1
ATOM 1388 N N . ASP A 1 171 ? -10.329 3.108 50.897 1.00 88.38 171 ASP A N 1
ATOM 1389 C CA . ASP A 1 171 ? -9.546 2.068 50.229 1.00 88.38 171 ASP A CA 1
ATOM 1390 C C . ASP A 1 171 ? -8.046 2.401 50.245 1.00 88.38 171 ASP A C 1
ATOM 1392 O O . ASP A 1 171 ? -7.617 3.471 49.802 1.00 88.38 171 ASP A O 1
ATOM 1396 N N . CYS A 1 172 ? -7.234 1.503 50.797 1.00 82.56 172 CYS A N 1
ATOM 1397 C CA . CYS A 1 172 ? -5.805 1.745 50.958 1.00 82.56 172 CYS A CA 1
ATOM 1398 C C . CYS A 1 172 ? -5.069 1.820 49.609 1.00 82.56 172 CYS A C 1
ATOM 1400 O O . CYS A 1 172 ? -4.171 2.650 49.468 1.00 82.56 172 CYS A O 1
ATOM 1402 N N . ALA A 1 173 ? -5.450 1.003 48.620 1.00 82.88 173 ALA A N 1
ATOM 1403 C CA . ALA A 1 173 ? -4.735 0.892 47.346 1.00 82.88 173 ALA A CA 1
ATOM 1404 C C . ALA A 1 173 ? -4.920 2.133 46.456 1.00 82.88 173 ALA A C 1
ATOM 1406 O O . ALA A 1 173 ? -3.961 2.663 45.894 1.00 82.88 173 ALA A O 1
ATOM 1407 N N . PHE A 1 174 ? -6.145 2.640 46.357 1.00 87.88 174 PHE A N 1
ATOM 1408 C CA . PHE A 1 174 ? -6.476 3.865 45.639 1.00 87.88 174 PHE A CA 1
ATOM 1409 C C . PHE A 1 174 ? -5.785 5.079 46.255 1.00 87.88 174 PHE A C 1
ATOM 1411 O O . PHE A 1 174 ? -5.221 5.911 45.542 1.00 87.88 174 PHE A O 1
ATOM 1418 N N . ARG A 1 175 ? -5.776 5.164 47.589 1.00 87.00 175 ARG A N 1
ATOM 1419 C CA . ARG A 1 175 ? -5.111 6.252 48.315 1.00 87.00 175 ARG A CA 1
ATOM 1420 C C . ARG A 1 175 ? -3.605 6.259 48.084 1.00 87.00 175 ARG A C 1
ATOM 1422 O O . ARG A 1 175 ? -3.057 7.318 47.799 1.00 87.00 175 ARG A O 1
ATOM 1429 N N . GLU A 1 176 ? -2.958 5.100 48.188 1.00 82.69 176 GLU A N 1
ATOM 1430 C CA . GLU A 1 176 ? -1.524 4.962 47.924 1.00 82.69 176 GLU A CA 1
ATOM 1431 C C . GLU A 1 176 ? -1.184 5.380 46.490 1.00 82.69 176 GLU A C 1
ATOM 1433 O O . GLU A 1 176 ? -0.267 6.173 46.289 1.00 82.69 176 GLU A O 1
ATOM 1438 N N . TYR A 1 177 ? -1.965 4.925 45.504 1.00 85.56 177 TYR A N 1
ATOM 1439 C CA . TYR A 1 177 ? -1.794 5.335 44.110 1.00 85.56 177 TYR A CA 1
ATOM 1440 C C . TYR A 1 177 ? -1.887 6.858 43.947 1.00 85.56 177 TYR A C 1
ATOM 1442 O O . TYR A 1 177 ? -1.008 7.479 43.349 1.00 85.56 177 TYR A O 1
ATOM 1450 N N . CYS A 1 178 ? -2.921 7.473 44.524 1.00 85.25 178 CYS A N 1
ATOM 1451 C CA . CYS A 1 178 ? -3.120 8.919 44.484 1.00 85.25 178 CYS A CA 1
ATOM 1452 C C . CYS A 1 178 ? -1.955 9.691 45.121 1.00 85.25 178 CYS A C 1
ATOM 1454 O O . CYS A 1 178 ? -1.487 10.687 44.564 1.00 85.25 178 CYS A O 1
ATOM 1456 N N . ASP A 1 179 ? -1.468 9.231 46.275 1.00 83.00 179 ASP A N 1
ATOM 1457 C CA . ASP A 1 179 ? -0.321 9.834 46.952 1.00 83.00 179 ASP A CA 1
ATOM 1458 C C . ASP A 1 179 ? 0.974 9.660 46.142 1.00 83.00 179 ASP A C 1
ATOM 1460 O O . ASP A 1 179 ? 1.734 10.620 46.006 1.00 83.00 179 ASP A O 1
ATOM 1464 N N . ALA A 1 180 ? 1.205 8.491 45.537 1.00 82.00 180 ALA A N 1
ATOM 1465 C CA . ALA A 1 180 ? 2.373 8.225 44.697 1.00 82.00 180 ALA A CA 1
ATOM 1466 C C . ALA A 1 180 ? 2.397 9.105 43.436 1.00 82.00 180 ALA A C 1
ATOM 1468 O O . ALA A 1 180 ? 3.422 9.722 43.144 1.00 82.00 180 ALA A O 1
ATOM 1469 N N . GLN A 1 181 ? 1.267 9.237 42.731 1.00 80.31 181 GLN A N 1
ATOM 1470 C CA . GLN A 1 181 ? 1.142 10.118 41.560 1.00 80.31 181 GLN A CA 1
ATOM 1471 C C . GLN A 1 181 ? 1.452 11.578 41.913 1.00 80.31 181 GLN A C 1
ATOM 1473 O O . GLN A 1 181 ? 2.162 12.269 41.180 1.00 80.31 181 GLN A O 1
ATOM 1478 N N . ARG A 1 182 ? 0.978 12.039 43.074 1.00 81.00 182 ARG A N 1
ATOM 1479 C CA . ARG A 1 182 ? 1.214 13.403 43.557 1.00 81.00 182 ARG A CA 1
ATOM 1480 C C . ARG A 1 182 ? 2.671 13.641 43.971 1.00 81.00 182 ARG A C 1
ATOM 1482 O O . ARG A 1 182 ? 3.222 14.690 43.657 1.00 81.00 182 ARG A O 1
ATOM 1489 N N . ILE A 1 183 ? 3.290 12.696 44.685 1.00 77.75 183 ILE A N 1
ATOM 1490 C CA . ILE A 1 183 ? 4.650 12.840 45.238 1.00 77.75 183 ILE A CA 1
ATOM 1491 C C . ILE A 1 183 ? 5.726 12.633 44.164 1.00 77.75 183 ILE A C 1
ATOM 1493 O O . ILE A 1 183 ? 6.683 13.398 44.108 1.00 77.75 183 ILE A O 1
ATOM 1497 N N . GLN A 1 184 ? 5.593 11.601 43.329 1.00 65.12 184 GLN A N 1
ATOM 1498 C CA . GLN A 1 184 ? 6.658 11.159 42.425 1.00 65.12 184 GLN A CA 1
ATOM 1499 C C . GLN A 1 184 ? 6.642 11.879 41.072 1.00 65.12 184 GLN A C 1
ATOM 1501 O O . GLN A 1 184 ? 7.696 12.045 40.464 1.00 65.12 184 GLN A O 1
ATOM 1506 N N . MET A 1 185 ? 5.468 12.302 40.592 1.00 60.19 185 MET A N 1
ATOM 1507 C CA . MET A 1 185 ? 5.312 12.888 39.251 1.00 60.19 185 MET A CA 1
ATOM 1508 C C . MET A 1 185 ? 5.031 14.395 39.260 1.00 60.19 185 MET A C 1
ATOM 1510 O O . MET A 1 185 ? 4.848 14.979 38.197 1.00 60.19 185 MET A O 1
ATOM 1514 N N . GLY A 1 186 ? 4.973 15.037 40.434 1.00 60.38 186 GLY A N 1
ATOM 1515 C CA . GLY A 1 186 ? 4.763 16.486 40.553 1.00 60.38 186 GLY A CA 1
ATOM 1516 C C . GLY A 1 186 ? 3.426 16.994 39.993 1.00 60.38 186 GLY A C 1
ATOM 1517 O O . GLY A 1 186 ? 3.269 18.198 39.795 1.00 60.38 186 GLY A O 1
ATOM 1518 N N . LYS A 1 187 ? 2.463 16.101 39.719 1.00 66.88 187 LYS A N 1
ATOM 1519 C CA . LYS A 1 187 ? 1.146 16.458 39.178 1.00 66.88 187 LYS A CA 1
ATOM 1520 C C . LYS A 1 187 ? 0.336 17.245 40.213 1.00 66.88 187 LYS A C 1
ATOM 1522 O O . LYS A 1 187 ? 0.316 16.900 41.399 1.00 66.88 187 LYS A O 1
ATOM 1527 N N . ASN A 1 188 ? -0.363 18.291 39.766 1.00 74.56 188 ASN A N 1
ATOM 1528 C CA . ASN A 1 188 ? -1.296 19.013 40.629 1.00 74.56 188 ASN A CA 1
ATOM 1529 C C . ASN A 1 188 ? -2.546 18.141 40.915 1.00 74.56 188 ASN A C 1
ATOM 1531 O O . ASN A 1 188 ? -2.895 17.282 40.104 1.00 74.56 188 ASN A O 1
ATOM 1535 N N . PRO A 1 189 ? -3.236 18.328 42.058 1.00 75.50 189 PRO A N 1
ATOM 1536 C CA . PRO A 1 189 ? -4.404 17.513 42.398 1.00 75.50 189 PRO A CA 1
ATOM 1537 C C . PRO A 1 189 ? -5.521 17.556 41.347 1.00 75.50 189 PRO A C 1
ATOM 1539 O O . PRO A 1 189 ? -6.120 16.523 41.087 1.00 75.50 189 PRO A O 1
ATOM 1542 N N . GLY A 1 190 ? -5.747 18.710 40.704 1.00 75.88 190 GLY A N 1
ATOM 1543 C CA . GLY A 1 190 ? -6.776 18.860 39.666 1.00 75.88 190 GLY A CA 1
ATOM 1544 C C . GLY A 1 190 ? -6.529 17.988 38.430 1.00 75.88 190 GLY A C 1
ATOM 1545 O O . GLY A 1 190 ? -7.428 17.291 37.983 1.00 75.88 190 GLY A O 1
ATOM 1546 N N . SER A 1 191 ? -5.291 17.923 37.933 1.00 73.50 191 SER A N 1
ATOM 1547 C CA . SER A 1 191 ? -4.947 17.058 36.797 1.00 73.50 191 SER A CA 1
ATOM 1548 C C . SER A 1 191 ? -5.119 15.576 37.128 1.00 73.50 191 SER A C 1
ATOM 1550 O O . SER A 1 191 ? -5.513 14.808 36.256 1.00 73.50 191 SER A O 1
ATOM 1552 N N . ILE A 1 192 ? -4.835 15.170 38.372 1.00 81.62 192 ILE A N 1
ATOM 1553 C CA . ILE A 1 192 ? -5.054 13.789 38.823 1.00 81.62 192 ILE A CA 1
ATOM 1554 C C . ILE A 1 192 ? -6.561 13.498 38.912 1.00 81.62 192 ILE A C 1
ATOM 1556 O O . ILE A 1 192 ? -6.991 12.425 38.493 1.00 81.62 192 ILE A O 1
ATOM 1560 N N . SER A 1 193 ? -7.355 14.448 39.421 1.00 83.69 193 SER A N 1
ATOM 1561 C CA . SER A 1 193 ? -8.819 14.365 39.472 1.00 83.69 193 SER A CA 1
ATOM 1562 C C . SER A 1 193 ? -9.437 14.140 38.098 1.00 83.69 193 SER A C 1
ATOM 1564 O O . SER A 1 193 ? -10.201 13.191 37.935 1.00 83.69 193 SER A O 1
ATOM 1566 N N . ASP A 1 194 ? -9.082 14.971 37.116 1.00 78.62 194 ASP A N 1
ATOM 1567 C CA . ASP A 1 194 ? -9.632 14.892 35.760 1.00 78.62 194 ASP A CA 1
ATOM 1568 C C . ASP A 1 194 ? -9.227 13.585 35.069 1.00 78.62 194 ASP A C 1
ATOM 1570 O O . ASP A 1 194 ? -10.066 12.906 34.477 1.00 78.62 194 ASP A O 1
ATOM 1574 N N . GLU A 1 195 ? -7.959 13.182 35.208 1.00 82.12 195 GLU A N 1
ATOM 1575 C CA . GLU A 1 195 ? -7.447 11.924 34.659 1.00 82.12 195 GLU A CA 1
ATOM 1576 C C . GLU A 1 195 ? -8.171 10.712 35.260 1.00 82.12 195 GLU A C 1
ATOM 1578 O O . GLU A 1 195 ? -8.620 9.835 34.525 1.00 82.12 195 GLU A O 1
ATOM 1583 N N . LEU A 1 196 ? -8.322 10.653 36.586 1.00 87.88 196 LEU A N 1
ATOM 1584 C CA . LEU A 1 196 ? -9.011 9.547 37.252 1.00 87.88 196 LEU A CA 1
ATOM 1585 C C . LEU A 1 196 ? -10.503 9.538 36.955 1.00 87.88 196 LEU A C 1
ATOM 1587 O O . LEU A 1 196 ? -11.050 8.471 36.706 1.00 87.88 196 LEU A O 1
ATOM 1591 N N . ARG A 1 197 ? -11.162 10.700 36.944 1.00 89.31 197 ARG A N 1
ATOM 1592 C CA . ARG A 1 197 ? -12.568 10.798 36.550 1.00 89.31 197 ARG A CA 1
ATOM 1593 C C . ARG A 1 197 ? -12.763 10.273 35.132 1.00 89.31 197 ARG A C 1
ATOM 1595 O O . ARG A 1 197 ? -13.693 9.503 34.906 1.00 89.31 197 ARG A O 1
ATOM 1602 N N . TRP A 1 198 ? -11.902 10.669 34.196 1.00 83.69 198 TRP A N 1
ATOM 1603 C CA . TRP A 1 198 ? -11.947 10.170 32.825 1.00 83.69 198 TRP A CA 1
ATOM 1604 C C . TRP A 1 198 ? -11.751 8.654 32.791 1.00 83.69 198 TRP A C 1
ATOM 1606 O O . TRP A 1 198 ? -12.628 7.960 32.291 1.00 83.69 198 TRP A O 1
ATOM 1616 N N . ARG A 1 199 ? -10.676 8.132 33.402 1.00 87.00 199 ARG A N 1
ATOM 1617 C CA . ARG A 1 199 ? -10.390 6.689 33.436 1.00 87.00 199 ARG A CA 1
ATOM 1618 C C . ARG A 1 199 ? -11.569 5.901 33.998 1.00 87.00 199 ARG A C 1
ATOM 1620 O O . ARG A 1 199 ? -12.118 5.053 33.315 1.00 87.00 199 ARG A O 1
ATOM 1627 N N . LEU A 1 200 ? -12.019 6.246 35.200 1.00 90.38 200 LEU A N 1
ATOM 1628 C CA . LEU A 1 200 ? -13.066 5.509 35.904 1.00 90.38 200 LEU A CA 1
ATOM 1629 C C . LEU A 1 200 ? -14.403 5.460 35.143 1.00 90.38 200 LEU A C 1
ATOM 1631 O O . LEU A 1 200 ? -15.098 4.453 35.237 1.00 90.38 200 LEU A O 1
ATOM 1635 N N . ASN A 1 201 ? -14.742 6.495 34.363 1.00 85.31 201 ASN A N 1
ATOM 1636 C CA . ASN A 1 201 ? -15.924 6.484 33.486 1.00 85.31 201 ASN A CA 1
ATOM 1637 C C . ASN A 1 201 ? -15.757 5.621 32.223 1.00 85.31 201 ASN A C 1
ATOM 1639 O O . ASN A 1 201 ? -16.740 5.359 31.542 1.00 85.31 201 ASN A O 1
ATOM 1643 N N . GLN A 1 202 ? -14.535 5.214 31.876 1.00 80.50 202 GLN A N 1
ATOM 1644 C CA . GLN A 1 202 ? -14.246 4.308 30.757 1.00 80.50 202 GLN A CA 1
ATOM 1645 C C . GLN A 1 202 ? -14.085 2.842 31.205 1.00 80.50 202 GLN A C 1
ATOM 1647 O O . GLN A 1 202 ? -13.875 1.974 30.362 1.00 80.50 202 GLN A O 1
ATOM 1652 N N . SER A 1 203 ? -14.167 2.550 32.510 1.00 84.88 203 SER A N 1
ATOM 1653 C CA . SER A 1 203 ? -14.130 1.179 33.045 1.00 84.88 203 SER A CA 1
ATOM 1654 C C . SER A 1 203 ? -15.487 0.652 33.466 1.00 84.88 203 SER A C 1
ATOM 1656 O O . SER A 1 203 ? -16.357 1.407 33.897 1.00 84.88 203 SER A O 1
ATOM 1658 N N . ASN A 1 204 ? -15.588 -0.676 33.522 1.00 89.00 204 ASN A N 1
ATOM 1659 C CA . ASN A 1 204 ? -16.544 -1.332 34.399 1.00 89.00 204 ASN A CA 1
ATOM 1660 C C . ASN A 1 204 ? -16.113 -1.109 35.863 1.00 89.00 204 ASN A C 1
ATOM 1662 O O . ASN A 1 204 ? -15.151 -1.718 36.341 1.00 89.00 204 ASN A O 1
ATOM 1666 N N . LEU A 1 205 ? -16.765 -0.160 36.542 1.00 92.69 205 LEU A N 1
ATOM 1667 C CA . LEU A 1 205 ? -16.401 0.284 37.886 1.00 92.69 205 LEU A CA 1
ATOM 1668 C C . LEU A 1 205 ? -17.318 -0.326 38.950 1.00 92.69 205 LEU A C 1
ATOM 1670 O O . LEU A 1 205 ? -18.528 -0.092 38.973 1.00 92.69 205 LEU A O 1
ATOM 1674 N N . PHE A 1 206 ? -16.697 -1.013 39.902 1.00 93.31 206 PHE A N 1
ATOM 1675 C CA . PHE A 1 206 ? -17.332 -1.563 41.089 1.00 93.31 206 PHE A CA 1
ATOM 1676 C C . PHE A 1 206 ? -16.807 -0.854 42.335 1.00 93.31 206 PHE A C 1
ATOM 1678 O O . PHE A 1 206 ? -15.594 -0.706 42.523 1.00 93.31 206 PHE A O 1
ATOM 1685 N N . LEU A 1 207 ? -17.722 -0.437 43.209 1.00 93.44 207 LEU A N 1
ATOM 1686 C CA . LEU A 1 207 ? -17.380 0.136 44.507 1.00 93.44 207 LEU A CA 1
ATOM 1687 C C . LEU A 1 207 ? -17.911 -0.753 45.623 1.00 93.44 207 LEU A C 1
ATOM 1689 O O . LEU A 1 207 ? -19.089 -1.110 45.640 1.00 93.44 207 LEU A O 1
ATOM 1693 N N . HIS A 1 208 ? -17.054 -1.036 46.599 1.00 90.88 208 HIS A N 1
ATOM 1694 C CA . HIS A 1 208 ? -17.517 -1.512 47.893 1.00 90.88 208 HIS A CA 1
ATOM 1695 C C . HIS A 1 208 ? -17.869 -0.311 48.761 1.00 90.88 208 HIS A C 1
ATOM 1697 O O . HIS A 1 208 ? -17.040 0.576 49.001 1.00 90.88 208 HIS A O 1
ATOM 1703 N N . ILE A 1 209 ? -19.117 -0.280 49.214 1.00 88.44 209 ILE A N 1
ATOM 1704 C CA . ILE A 1 209 ? -19.646 0.775 50.069 1.00 88.44 209 ILE A CA 1
ATOM 1705 C C . ILE A 1 209 ? -19.825 0.201 51.462 1.00 88.44 209 ILE A C 1
ATOM 1707 O O . ILE A 1 209 ? -20.456 -0.838 51.633 1.00 88.44 209 ILE A O 1
ATOM 1711 N N . GLY A 1 210 ? -19.286 0.888 52.465 1.00 83.62 210 GLY A N 1
ATOM 1712 C CA . GLY A 1 210 ? -19.361 0.457 53.855 1.00 83.62 210 GLY A CA 1
ATOM 1713 C C . GLY A 1 210 ? -19.685 1.589 54.819 1.00 83.62 210 GLY A C 1
ATOM 1714 O O . GLY A 1 210 ? -19.527 2.771 54.503 1.00 83.62 210 GLY A O 1
ATOM 1715 N N . LEU A 1 211 ? -20.111 1.217 56.026 1.00 78.88 211 LEU A N 1
ATOM 1716 C CA . LEU A 1 211 ? -20.354 2.149 57.128 1.00 78.88 211 LEU A CA 1
ATOM 1717 C C . LEU A 1 211 ? -19.115 2.315 58.018 1.00 78.88 211 LEU A C 1
ATOM 1719 O O . LEU A 1 211 ? -18.434 1.349 58.377 1.00 78.88 211 LEU A O 1
ATOM 1723 N N . THR A 1 212 ? -18.839 3.552 58.439 1.00 72.50 212 THR A N 1
ATOM 1724 C CA . THR A 1 212 ? -17.840 3.820 59.483 1.00 72.50 212 THR A CA 1
ATOM 1725 C C . THR A 1 212 ? -18.258 3.188 60.808 1.00 72.50 212 THR A C 1
ATOM 1727 O O . THR A 1 212 ? -19.443 2.985 61.067 1.00 72.50 212 THR A O 1
ATOM 1730 N N . ARG A 1 213 ? -17.307 2.963 61.725 1.00 67.44 213 ARG A N 1
ATOM 1731 C CA . ARG A 1 213 ? -17.671 2.703 63.130 1.00 67.44 213 ARG A CA 1
ATOM 1732 C C . ARG A 1 213 ? -18.424 3.900 63.717 1.00 67.44 213 ARG A C 1
ATOM 1734 O O . ARG A 1 213 ? -18.189 5.033 63.296 1.00 67.44 213 ARG A O 1
ATOM 1741 N N . LEU A 1 214 ? -19.297 3.619 64.685 1.00 64.56 214 LEU A N 1
ATOM 1742 C CA . LEU A 1 214 ? -20.110 4.618 65.373 1.00 64.56 214 LEU A CA 1
ATOM 1743 C C . LEU A 1 214 ? -19.213 5.729 65.939 1.00 64.56 214 LEU A C 1
ATOM 1745 O O . LEU A 1 214 ? -18.293 5.458 66.715 1.00 64.56 214 LEU A O 1
ATOM 1749 N N . PHE A 1 215 ? -19.469 6.972 65.538 1.00 57.91 215 PHE A N 1
ATOM 1750 C CA . PHE A 1 215 ? -18.764 8.145 66.044 1.00 57.91 215 PHE A CA 1
ATOM 1751 C C . PHE A 1 215 ? -19.779 9.244 66.347 1.00 57.91 215 PHE A C 1
ATOM 1753 O O . PHE A 1 215 ? -20.448 9.723 65.435 1.00 57.91 215 PHE A O 1
ATOM 1760 N N . LYS A 1 216 ? -19.882 9.641 67.625 1.00 61.09 216 LYS A N 1
ATOM 1761 C CA . LYS A 1 216 ? -20.924 10.560 68.126 1.00 61.09 216 LYS A CA 1
ATOM 1762 C C . LYS A 1 216 ? -22.338 10.125 67.701 1.00 61.09 216 LYS A C 1
ATOM 1764 O O . LYS A 1 216 ? -23.077 10.921 67.137 1.00 61.09 216 LYS A O 1
ATOM 1769 N N . ASP A 1 217 ? -22.650 8.846 67.900 1.00 66.44 217 ASP A N 1
ATOM 1770 C CA . ASP A 1 217 ? -23.955 8.236 67.599 1.00 66.44 217 ASP A CA 1
ATOM 1771 C C . ASP A 1 217 ? -24.390 8.265 66.119 1.00 66.44 217 ASP A C 1
ATOM 1773 O O . ASP A 1 217 ? -25.547 8.007 65.803 1.00 66.44 217 ASP A O 1
ATOM 1777 N N . VAL A 1 218 ? -23.457 8.519 65.191 1.00 67.88 218 VAL A N 1
ATOM 1778 C CA . VAL A 1 218 ? -23.724 8.563 63.744 1.00 67.88 218 VAL A CA 1
ATOM 1779 C C . VAL A 1 218 ? -22.774 7.636 62.981 1.00 67.88 218 VAL A C 1
ATOM 1781 O O . VAL A 1 218 ? -21.576 7.557 63.278 1.00 67.88 218 VAL A O 1
ATOM 1784 N N . HIS A 1 219 ? -23.310 6.956 61.964 1.00 74.31 219 HIS A N 1
ATOM 1785 C CA . HIS A 1 219 ? -22.545 6.218 60.957 1.00 74.31 219 HIS A CA 1
ATOM 1786 C C . HIS A 1 219 ? -22.473 7.017 59.646 1.00 74.31 219 HIS A C 1
ATOM 1788 O O . HIS A 1 219 ? -23.455 7.626 59.216 1.00 74.31 219 HIS A O 1
ATOM 1794 N N . TRP A 1 220 ? -21.309 7.002 58.996 1.00 77.31 220 TRP A N 1
ATOM 1795 C CA . TRP A 1 220 ? -21.080 7.650 57.702 1.00 77.31 220 TRP A CA 1
ATOM 1796 C C . TRP A 1 220 ? -20.832 6.604 56.624 1.00 77.31 220 TRP A C 1
ATOM 1798 O O . TRP A 1 220 ? -20.184 5.590 56.894 1.00 77.31 220 TRP A O 1
ATOM 1808 N N . LEU A 1 221 ? -21.292 6.875 55.402 1.00 84.19 221 LEU A N 1
ATOM 1809 C CA . LEU A 1 221 ? -20.939 6.055 54.248 1.00 84.19 221 LEU A CA 1
ATOM 1810 C C . LEU A 1 221 ? -19.538 6.399 53.733 1.00 84.19 221 LEU A C 1
ATOM 1812 O O . LEU A 1 221 ? -19.126 7.564 53.674 1.00 84.19 221 LEU A O 1
ATOM 1816 N N . GLN A 1 222 ? -18.817 5.365 53.321 1.00 87.88 222 GLN A N 1
ATOM 1817 C CA . GLN A 1 222 ? -17.492 5.464 52.724 1.00 87.88 222 GLN A CA 1
ATOM 1818 C C . GLN A 1 222 ? -17.314 4.420 51.621 1.00 87.88 222 GLN A C 1
ATOM 1820 O O . GLN A 1 222 ? -17.950 3.369 51.635 1.00 87.88 222 GLN A O 1
ATOM 1825 N N . VAL A 1 223 ? -16.409 4.713 50.693 1.00 91.62 223 VAL A N 1
ATOM 1826 C CA . VAL A 1 223 ? -15.930 3.770 49.679 1.00 91.62 223 VAL A CA 1
ATOM 1827 C C . VAL A 1 223 ? -14.757 3.004 50.286 1.00 91.62 223 VAL A C 1
ATOM 1829 O O . VAL A 1 223 ? -13.678 3.575 50.498 1.00 91.62 223 VAL A O 1
ATOM 1832 N N . SER A 1 224 ? -14.999 1.740 50.633 1.00 88.12 224 SER A N 1
ATOM 1833 C CA . SER A 1 224 ? -14.031 0.835 51.261 1.00 88.12 224 SER A CA 1
ATOM 1834 C C . SER A 1 224 ? -13.139 0.123 50.250 1.00 88.12 224 SER A C 1
ATOM 1836 O O . SER A 1 224 ? -11.989 -0.152 50.578 1.00 88.12 224 SER A O 1
ATOM 1838 N N . GLY A 1 225 ? -13.634 -0.090 49.028 1.00 89.88 225 GLY A N 1
ATOM 1839 C CA . GLY A 1 225 ? -12.911 -0.699 47.912 1.00 89.88 225 GLY A CA 1
ATOM 1840 C C . GLY A 1 225 ? -13.308 -0.067 46.579 1.00 89.88 225 GLY A C 1
ATOM 1841 O O . GLY A 1 225 ? -14.457 0.346 46.403 1.00 89.88 225 GLY A O 1
ATOM 1842 N N . LEU A 1 226 ? -12.348 0.038 45.658 1.00 92.56 226 LEU A N 1
ATOM 1843 C CA . LEU A 1 226 ? -12.537 0.594 44.318 1.00 92.56 226 LEU A CA 1
ATOM 1844 C C . LEU A 1 226 ? -11.864 -0.320 43.293 1.00 92.56 226 LEU A C 1
ATOM 1846 O O . LEU A 1 226 ? -10.643 -0.494 43.312 1.00 92.56 226 LEU A O 1
ATOM 1850 N N . HIS A 1 227 ? -12.664 -0.891 42.395 1.00 91.25 227 HIS A N 1
ATOM 1851 C CA . HIS A 1 227 ? -12.212 -1.887 41.429 1.00 91.25 227 HIS A CA 1
ATOM 1852 C C . HIS A 1 227 ? -12.697 -1.513 40.028 1.00 91.25 227 HIS A C 1
ATOM 1854 O O . HIS A 1 227 ? -13.897 -1.431 39.789 1.00 91.25 227 HIS A O 1
ATOM 1860 N N . ALA A 1 228 ? -11.754 -1.266 39.122 1.00 89.12 228 ALA A N 1
ATOM 1861 C CA . ALA A 1 228 ? -12.014 -0.893 37.737 1.00 89.12 228 ALA A CA 1
ATOM 1862 C C . ALA A 1 228 ? -11.472 -1.978 36.803 1.00 89.12 228 ALA A C 1
ATOM 1864 O O . ALA A 1 228 ? -10.392 -2.511 37.067 1.00 89.12 228 ALA A O 1
ATOM 1865 N N . PHE A 1 229 ? -12.199 -2.258 35.722 1.00 85.69 229 PHE A N 1
ATOM 1866 C CA . PHE A 1 229 ? -11.762 -3.130 34.630 1.00 85.69 229 PHE A CA 1
ATOM 1867 C C . PHE A 1 229 ? -11.906 -2.366 33.303 1.00 85.69 229 PHE A C 1
ATOM 1869 O O . PHE A 1 229 ? -13.033 -1.998 32.953 1.00 85.69 229 PHE A O 1
ATOM 1876 N N . PRO A 1 230 ? -10.805 -2.047 32.589 1.00 80.94 230 PRO A N 1
ATOM 1877 C CA . PRO A 1 230 ? -9.394 -2.266 32.964 1.00 80.94 230 PRO A CA 1
ATOM 1878 C C . PRO A 1 230 ? -8.987 -1.529 34.260 1.00 80.94 230 PRO A C 1
ATOM 1880 O O . PRO A 1 230 ? -9.698 -0.628 34.710 1.00 80.94 230 PRO A O 1
ATOM 1883 N N . ASP A 1 231 ? -7.863 -1.911 34.884 1.00 83.62 231 ASP A N 1
ATOM 1884 C CA . ASP A 1 231 ? -7.411 -1.364 36.180 1.00 83.62 231 ASP A CA 1
ATOM 1885 C C . ASP A 1 231 ? -6.862 0.063 36.042 1.00 83.62 231 ASP A C 1
ATOM 1887 O O . ASP A 1 231 ? -5.918 0.315 35.296 1.00 83.62 231 ASP A O 1
ATOM 1891 N N . TYR A 1 232 ? -7.403 1.017 36.811 1.00 85.50 232 TYR A N 1
ATOM 1892 C CA . TYR A 1 232 ? -7.075 2.453 36.732 1.00 85.50 232 TYR A CA 1
ATOM 1893 C C . TYR A 1 232 ? -5.589 2.787 36.931 1.00 85.50 232 TYR A C 1
ATOM 1895 O O . TYR A 1 232 ? -5.150 3.887 36.573 1.00 85.50 232 TYR A O 1
ATOM 1903 N N . ARG A 1 233 ? -4.812 1.856 37.495 1.00 84.00 233 ARG A N 1
ATOM 1904 C CA . ARG A 1 233 ? -3.372 1.986 37.756 1.00 84.00 233 ARG A CA 1
ATOM 1905 C C . ARG A 1 233 ? -2.506 1.638 3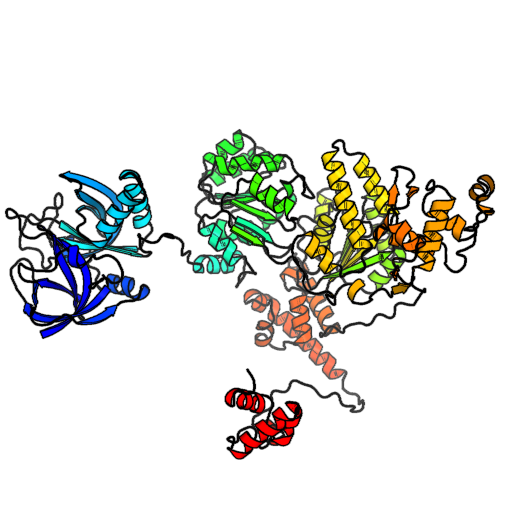6.549 1.00 84.00 233 ARG A C 1
ATOM 1907 O O . ARG A 1 233 ? -1.300 1.891 36.587 1.00 84.00 233 ARG A O 1
ATOM 1914 N N . GLU A 1 234 ? -3.079 1.064 35.496 1.00 75.75 234 GLU A N 1
ATOM 1915 C CA . GLU A 1 234 ? -2.334 0.708 34.297 1.00 75.75 234 GLU A CA 1
ATOM 1916 C C . GLU A 1 234 ? -1.792 1.938 33.571 1.00 75.75 234 GLU A C 1
ATOM 1918 O O . GLU A 1 234 ? -2.437 2.986 33.459 1.00 75.75 234 GLU A O 1
ATOM 1923 N N . LYS A 1 235 ? -0.576 1.795 33.039 1.00 60.50 235 LYS A N 1
ATOM 1924 C CA . LYS A 1 235 ? 0.050 2.819 32.191 1.00 60.50 235 LYS A CA 1
ATOM 1925 C C . LYS A 1 235 ? -0.631 2.937 30.824 1.00 60.50 235 LYS A C 1
ATOM 1927 O O . LYS A 1 235 ? -0.534 3.982 30.194 1.00 60.50 235 LYS A O 1
ATOM 1932 N N . ASP A 1 236 ? -1.322 1.878 30.412 1.00 52.12 236 ASP A N 1
ATOM 1933 C CA . ASP A 1 236 ? -1.931 1.682 29.097 1.00 52.12 236 ASP A CA 1
ATOM 1934 C C . ASP A 1 236 ? -3.469 1.631 29.168 1.00 52.12 236 ASP A C 1
ATOM 1936 O O . ASP A 1 236 ? -4.126 1.029 28.320 1.00 52.12 236 ASP A O 1
ATOM 1940 N N . TYR A 1 237 ? -4.044 2.274 30.188 1.00 56.12 237 TYR A N 1
ATOM 1941 C CA . TYR A 1 237 ? -5.482 2.317 30.430 1.00 56.12 237 TYR A CA 1
ATOM 1942 C C . TYR A 1 237 ? -6.280 2.724 29.181 1.00 56.12 237 TYR A C 1
ATOM 1944 O O . TYR A 1 237 ? -6.034 3.789 28.612 1.00 56.12 237 TYR A O 1
ATOM 1952 N N . GLY A 1 238 ? -7.237 1.882 28.769 1.00 54.06 238 GLY A N 1
ATOM 1953 C CA . GLY A 1 238 ? -8.058 2.096 27.569 1.00 54.06 238 GLY A CA 1
ATOM 1954 C C . GLY A 1 238 ? -7.517 1.475 26.270 1.00 54.06 238 GLY A C 1
ATOM 1955 O O . GLY A 1 238 ? -8.029 1.789 25.200 1.00 54.06 238 GLY A O 1
ATOM 1956 N N . LYS A 1 239 ? -6.500 0.596 26.318 1.00 50.66 239 LYS A N 1
ATOM 1957 C CA . LYS A 1 239 ? -5.892 -0.011 25.110 1.00 50.66 239 LYS A CA 1
ATOM 1958 C C . LYS A 1 239 ? -6.428 -1.384 24.671 1.00 50.66 239 LYS A C 1
ATOM 1960 O O . LYS A 1 239 ? -5.925 -1.917 23.681 1.00 50.66 239 LYS A O 1
ATOM 1965 N N . GLN A 1 240 ? -7.445 -1.975 25.297 1.00 50.03 240 GLN A N 1
ATOM 1966 C CA . GLN A 1 240 ? -8.103 -3.154 24.708 1.00 50.03 240 GLN A CA 1
ATOM 1967 C C . GLN A 1 240 ? -9.289 -2.734 23.837 1.00 50.03 240 GLN A C 1
ATOM 1969 O O . GLN A 1 240 ? -10.419 -2.616 24.292 1.00 50.03 240 GLN A O 1
ATOM 1974 N N . VAL A 1 241 ? -9.010 -2.512 22.553 1.00 59.47 241 VAL A N 1
ATOM 1975 C CA . VAL A 1 241 ? -10.050 -2.442 21.523 1.00 59.47 241 VAL A CA 1
ATOM 1976 C C . VAL A 1 241 ? -10.563 -3.864 21.302 1.00 59.47 241 VAL A C 1
ATOM 1978 O O . VAL A 1 241 ? -9.790 -4.726 20.876 1.00 59.47 241 VAL A O 1
ATOM 1981 N N . ASN A 1 242 ? -11.841 -4.120 21.601 1.00 65.19 242 ASN A N 1
ATOM 1982 C CA . ASN A 1 242 ? -12.486 -5.371 21.211 1.00 65.19 242 ASN A CA 1
ATOM 1983 C C . ASN A 1 242 ? -12.632 -5.386 19.680 1.00 65.19 242 ASN A C 1
ATOM 1985 O O . ASN A 1 242 ? -13.433 -4.642 19.114 1.00 65.19 242 ASN A O 1
ATOM 1989 N N . MET A 1 243 ? -11.844 -6.232 19.015 1.00 80.94 243 MET A N 1
ATOM 1990 C CA . MET A 1 243 ? -11.839 -6.341 17.556 1.00 80.94 243 MET A CA 1
ATOM 1991 C C . MET A 1 243 ? -13.077 -7.051 16.994 1.00 80.94 243 MET A C 1
ATOM 1993 O O . MET A 1 243 ? -13.292 -7.005 15.788 1.00 80.94 243 MET A O 1
ATOM 1997 N N . GLU A 1 244 ? -13.925 -7.661 17.823 1.00 78.19 244 GLU A N 1
ATOM 1998 C CA . GLU A 1 244 ? -15.124 -8.383 17.379 1.00 78.19 244 GLU A CA 1
ATOM 1999 C C . GLU A 1 244 ? -16.071 -7.501 16.551 1.00 78.19 244 GLU A C 1
ATOM 2001 O O . GLU A 1 244 ? -16.516 -7.911 15.480 1.00 78.19 244 GLU A O 1
ATOM 2006 N N . LEU A 1 245 ? -16.292 -6.248 16.967 1.00 78.19 245 LEU A N 1
ATOM 2007 C CA . LEU A 1 245 ? -17.079 -5.279 16.193 1.00 78.19 245 LEU A CA 1
ATOM 2008 C C . LEU A 1 245 ? -16.424 -4.941 14.848 1.00 78.19 245 LEU A C 1
ATOM 2010 O O . LEU A 1 245 ? -17.121 -4.769 13.848 1.00 78.19 245 LEU A O 1
ATOM 2014 N N . ALA A 1 246 ? -15.090 -4.879 14.801 1.00 84.06 246 ALA A N 1
ATOM 2015 C CA . ALA A 1 246 ? -14.359 -4.642 13.562 1.00 84.06 246 ALA A CA 1
ATOM 2016 C C . ALA A 1 246 ? -14.503 -5.825 12.596 1.00 84.06 246 ALA A C 1
ATOM 2018 O O . ALA A 1 246 ? -14.760 -5.603 11.415 1.00 84.06 246 ALA A O 1
ATOM 2019 N N . TYR A 1 247 ? -14.430 -7.065 13.088 1.00 81.69 247 TYR A N 1
ATOM 2020 C CA . TYR A 1 247 ? -14.688 -8.270 12.290 1.00 81.69 247 TYR A CA 1
ATOM 2021 C C . TYR A 1 247 ? -16.139 -8.339 11.790 1.00 81.69 247 TYR A C 1
ATOM 2023 O O . TYR A 1 247 ? -16.375 -8.631 10.618 1.00 81.69 247 TYR A O 1
ATOM 2031 N N . GLN A 1 248 ? -17.119 -8.005 12.634 1.00 79.75 248 GLN A N 1
ATOM 2032 C CA . GLN A 1 248 ? -18.528 -7.956 12.232 1.00 79.75 248 GLN A CA 1
ATOM 2033 C C . GLN A 1 248 ? -18.779 -6.891 11.156 1.00 79.75 248 GLN A C 1
ATOM 2035 O O . GLN A 1 248 ? -19.452 -7.165 10.162 1.00 79.75 248 GLN A O 1
ATOM 2040 N N . ALA A 1 249 ? -18.221 -5.687 11.312 1.00 81.44 249 ALA A N 1
ATOM 2041 C CA . ALA A 1 249 ? -18.337 -4.619 10.321 1.00 81.44 249 ALA A CA 1
ATOM 2042 C C . ALA A 1 249 ? -17.606 -4.962 9.011 1.00 81.44 249 ALA A C 1
ATOM 2044 O O . ALA A 1 249 ? -18.135 -4.700 7.929 1.00 81.44 249 ALA A O 1
ATOM 2045 N N . LEU A 1 250 ? -16.435 -5.602 9.102 1.00 85.94 250 LEU A N 1
ATOM 2046 C CA . LEU A 1 250 ? -15.679 -6.109 7.959 1.00 85.94 250 LEU A CA 1
ATOM 2047 C C . LEU A 1 250 ? -16.523 -7.082 7.125 1.00 85.94 250 LEU A C 1
ATOM 2049 O O . LEU A 1 250 ? -16.639 -6.916 5.910 1.00 85.94 250 LEU A O 1
ATOM 2053 N N . GLN A 1 251 ? -17.159 -8.053 7.780 1.00 79.06 251 GLN A N 1
ATOM 2054 C CA . GLN A 1 251 ? -18.011 -9.030 7.111 1.00 79.06 251 GLN A CA 1
ATOM 2055 C C . GLN A 1 251 ? -19.290 -8.387 6.562 1.00 79.06 251 GLN A C 1
ATOM 2057 O O . GLN A 1 251 ? -19.652 -8.633 5.414 1.00 79.06 251 GLN A O 1
ATOM 2062 N N . LYS A 1 252 ? -19.963 -7.547 7.358 1.00 79.06 252 LYS A N 1
ATOM 2063 C CA . LYS A 1 252 ? -21.256 -6.943 7.007 1.00 79.06 252 LYS A CA 1
ATOM 2064 C C . LYS A 1 252 ? -21.169 -5.992 5.814 1.00 79.06 252 LYS A C 1
ATOM 2066 O O . LYS A 1 252 ? -22.020 -6.067 4.936 1.00 79.06 252 LYS A O 1
ATOM 2071 N N . TYR A 1 253 ? -20.198 -5.078 5.811 1.00 78.69 253 TYR A N 1
ATOM 2072 C CA . TYR A 1 253 ? -20.134 -4.003 4.814 1.00 78.69 253 TYR A CA 1
ATOM 2073 C C . TYR A 1 253 ? -19.169 -4.295 3.667 1.00 78.69 253 TYR A C 1
ATOM 2075 O O . TYR A 1 253 ? -19.401 -3.840 2.553 1.00 78.69 253 TYR A O 1
ATOM 2083 N N . PHE A 1 254 ? -18.089 -5.039 3.918 1.00 78.50 254 PHE A N 1
ATOM 2084 C CA . PHE A 1 254 ? -17.052 -5.293 2.912 1.00 78.50 254 PHE A CA 1
ATOM 2085 C C . PHE A 1 254 ? -16.996 -6.755 2.448 1.00 78.50 254 PHE A C 1
ATOM 2087 O O . PHE A 1 254 ? -16.313 -7.053 1.472 1.00 78.50 254 PHE A O 1
ATOM 2094 N N . GLY A 1 255 ? -17.708 -7.673 3.112 1.00 72.94 255 GLY A N 1
ATOM 2095 C CA . GLY A 1 255 ? -17.789 -9.079 2.709 1.00 72.94 255 GLY A CA 1
ATOM 2096 C C . GLY A 1 255 ? -16.516 -9.898 2.951 1.00 72.94 255 GLY A C 1
ATOM 2097 O O . GLY A 1 255 ? -16.407 -11.006 2.425 1.00 72.94 255 GLY A O 1
ATOM 2098 N N . PHE A 1 256 ? -15.553 -9.390 3.730 1.00 74.69 256 PHE A N 1
ATOM 2099 C CA . PHE A 1 256 ? -14.317 -10.112 4.053 1.00 74.69 256 PHE A CA 1
ATOM 2100 C C . PHE A 1 256 ? -14.436 -10.861 5.387 1.00 74.69 256 PHE A C 1
ATOM 2102 O O . PHE A 1 256 ? -15.012 -10.359 6.348 1.00 74.69 256 PHE A O 1
ATOM 2109 N N . THR A 1 257 ? -13.859 -12.063 5.461 1.00 72.00 257 THR A N 1
ATOM 2110 C CA . THR A 1 257 ? -13.855 -12.905 6.674 1.00 72.00 257 THR A CA 1
ATOM 2111 C C . THR A 1 257 ? -12.588 -12.758 7.516 1.00 72.00 257 THR A C 1
ATOM 2113 O O . THR A 1 257 ? -12.542 -13.239 8.643 1.00 72.00 257 THR A O 1
ATOM 2116 N N . SER A 1 258 ? -11.542 -12.135 6.971 1.00 78.75 258 SER A N 1
ATOM 2117 C CA . SER A 1 258 ? -10.238 -11.976 7.619 1.00 78.75 258 SER A CA 1
ATOM 2118 C C . SER A 1 258 ? -9.511 -10.740 7.096 1.00 78.75 258 SER A C 1
ATOM 2120 O O . SER A 1 258 ? -9.711 -10.343 5.947 1.00 78.75 258 SER A O 1
ATOM 2122 N N . PHE A 1 259 ? -8.630 -10.174 7.918 1.00 83.50 259 PHE A N 1
ATOM 2123 C CA . PHE A 1 259 ? -7.741 -9.080 7.531 1.00 83.50 259 PHE A CA 1
ATOM 2124 C C . PHE A 1 259 ? -6.547 -9.571 6.698 1.00 83.50 259 PHE A C 1
ATOM 2126 O O . PHE A 1 259 ? -6.061 -10.689 6.875 1.00 83.50 259 PHE A O 1
ATOM 2133 N N . PHE A 1 260 ? -6.043 -8.716 5.807 1.00 81.38 260 PHE A N 1
ATOM 2134 C CA . PHE A 1 260 ? -4.716 -8.877 5.214 1.00 81.38 260 PHE A CA 1
ATOM 2135 C C . PHE A 1 260 ? -3.619 -8.495 6.217 1.00 81.38 260 PHE A C 1
ATOM 2137 O O . PHE A 1 260 ? -3.868 -7.856 7.239 1.00 81.38 260 PHE A O 1
ATOM 2144 N N . LEU A 1 261 ? -2.378 -8.863 5.893 1.00 81.62 261 LEU A N 1
ATOM 2145 C CA . LEU A 1 261 ? -1.203 -8.587 6.718 1.00 81.62 261 LEU A CA 1
ATOM 2146 C C . LEU A 1 261 ? -1.116 -7.100 7.124 1.00 81.62 261 LEU A C 1
ATOM 2148 O O . LEU A 1 261 ? -1.249 -6.216 6.276 1.00 81.62 261 LEU A O 1
ATOM 2152 N N . LEU A 1 262 ? -0.840 -6.841 8.407 1.00 88.62 262 LEU A N 1
ATOM 2153 C CA . LEU A 1 262 ? -0.753 -5.521 9.055 1.00 88.62 262 LEU A CA 1
ATOM 2154 C C . LEU A 1 262 ? -2.064 -4.723 9.153 1.00 88.62 262 LEU A C 1
ATOM 2156 O O . LEU A 1 262 ? -2.084 -3.702 9.841 1.00 88.62 262 LEU A O 1
ATOM 2160 N N . GLN A 1 263 ? -3.148 -5.116 8.474 1.00 91.38 263 GLN A N 1
ATOM 2161 C CA . GLN A 1 263 ? -4.388 -4.333 8.497 1.00 91.38 263 GLN A CA 1
ATOM 2162 C C . GLN A 1 263 ? -5.018 -4.306 9.888 1.00 91.38 263 GLN A C 1
ATOM 2164 O O . GLN A 1 263 ? -5.446 -3.243 10.333 1.00 91.38 263 GLN A O 1
ATOM 2169 N N . GLU A 1 264 ? -5.064 -5.452 10.570 1.00 91.56 264 GLU A N 1
ATOM 2170 C CA . GLU A 1 264 ? -5.652 -5.561 11.906 1.00 91.56 264 GLU A CA 1
ATOM 2171 C C . GLU A 1 264 ? -4.905 -4.670 12.905 1.00 91.56 264 GLU A C 1
ATOM 2173 O O . GLU A 1 264 ? -5.523 -3.916 13.656 1.00 91.56 264 GLU A O 1
ATOM 2178 N N . GLU A 1 265 ? -3.572 -4.694 12.867 1.00 91.44 265 GLU A N 1
ATOM 2179 C CA . GLU A 1 265 ? -2.709 -3.895 13.732 1.00 91.44 265 GLU A CA 1
ATOM 2180 C C . GLU A 1 265 ? -2.849 -2.394 13.453 1.00 91.44 265 GLU A C 1
ATOM 2182 O O . GLU A 1 265 ? -2.983 -1.608 14.394 1.00 91.44 265 GLU A O 1
ATOM 2187 N N . ILE A 1 266 ? -2.898 -1.995 12.175 1.00 94.88 266 ILE A N 1
ATOM 2188 C CA . ILE A 1 266 ? -3.135 -0.602 11.772 1.00 94.88 266 ILE A CA 1
ATOM 2189 C C . ILE A 1 266 ? -4.499 -0.120 12.278 1.00 94.88 266 ILE A C 1
ATOM 2191 O O . ILE A 1 266 ? -4.587 0.936 12.903 1.00 94.88 266 ILE A O 1
ATOM 2195 N N . ILE A 1 267 ? -5.561 -0.891 12.028 1.00 94.44 267 ILE A N 1
ATOM 2196 C CA . ILE A 1 267 ? -6.929 -0.552 12.441 1.00 94.44 267 ILE A CA 1
ATOM 2197 C C . ILE A 1 267 ? -7.003 -0.435 13.962 1.00 94.44 267 ILE A C 1
ATOM 2199 O O . ILE A 1 267 ? -7.552 0.538 14.477 1.00 94.44 267 ILE A O 1
ATOM 2203 N N . LYS A 1 268 ? -6.403 -1.380 14.690 1.00 91.31 268 LYS A N 1
ATOM 2204 C CA . LYS A 1 268 ? -6.352 -1.361 16.151 1.00 91.31 268 LYS A CA 1
ATOM 2205 C C . LYS A 1 268 ? -5.676 -0.100 16.686 1.00 91.31 268 LYS A C 1
ATOM 2207 O O . LYS A 1 268 ? -6.219 0.530 17.589 1.00 91.31 268 LYS A O 1
ATOM 2212 N N . ASP A 1 269 ? -4.533 0.295 16.128 1.00 92.19 269 ASP A N 1
ATOM 2213 C CA . ASP A 1 269 ? -3.843 1.522 16.542 1.00 92.19 269 ASP A CA 1
ATOM 2214 C C . ASP A 1 269 ? -4.676 2.782 16.267 1.00 92.19 269 ASP A C 1
ATOM 2216 O O . ASP A 1 269 ? -4.732 3.676 17.113 1.00 92.19 269 ASP A O 1
ATOM 2220 N N . ILE A 1 270 ? -5.382 2.842 15.134 1.00 93.38 270 ILE A N 1
ATOM 2221 C CA . ILE A 1 270 ? -6.282 3.964 14.821 1.00 93.38 270 ILE A CA 1
ATOM 2222 C C . ILE A 1 270 ? -7.445 4.031 15.814 1.00 93.38 270 ILE A C 1
ATOM 2224 O O . ILE A 1 270 ? -7.781 5.112 16.300 1.00 93.38 270 ILE A O 1
ATOM 2228 N N . LEU A 1 271 ? -8.050 2.886 16.144 1.00 89.56 271 LEU A N 1
ATOM 2229 C CA . LEU A 1 271 ? -9.138 2.805 17.124 1.00 89.56 271 LEU A CA 1
ATOM 2230 C C . LEU A 1 271 ? -8.668 3.198 18.533 1.00 89.56 271 LEU A C 1
ATOM 2232 O O . LEU A 1 271 ? -9.430 3.795 19.288 1.00 89.56 271 LEU A O 1
ATOM 2236 N N . GLN A 1 272 ? -7.391 2.967 18.853 1.00 86.62 272 GLN A N 1
ATOM 2237 C CA . GLN A 1 272 ? -6.724 3.472 20.061 1.00 86.62 272 GLN A CA 1
ATOM 2238 C C . GLN A 1 272 ? -6.318 4.955 19.979 1.00 86.62 272 GLN A C 1
ATOM 2240 O O . GLN A 1 272 ? -5.654 5.453 20.887 1.00 86.62 272 GLN A O 1
ATOM 2245 N N . LYS A 1 273 ? -6.706 5.668 18.913 1.00 88.31 273 LYS A N 1
ATOM 2246 C CA . LYS A 1 273 ? -6.384 7.082 18.662 1.00 88.31 273 LYS A CA 1
ATOM 2247 C C . LYS A 1 273 ? -4.880 7.358 18.495 1.00 88.31 273 LYS A C 1
ATOM 2249 O O . LYS A 1 273 ? -4.435 8.484 18.713 1.00 88.31 273 LYS A O 1
ATOM 2254 N N . ASN A 1 274 ? -4.098 6.365 18.060 1.00 90.88 274 ASN A N 1
ATOM 2255 C CA . ASN A 1 274 ? -2.692 6.554 17.698 1.00 90.88 274 ASN A CA 1
ATOM 2256 C C . ASN A 1 274 ? -2.563 7.080 16.257 1.00 90.88 274 ASN A C 1
ATOM 2258 O O . ASN A 1 274 ? -3.286 6.652 15.358 1.00 90.88 274 ASN A O 1
ATOM 2262 N N . ASP A 1 275 ? -1.593 7.968 16.024 1.00 95.12 275 ASP A N 1
ATOM 2263 C CA . ASP A 1 275 ? -1.204 8.371 14.670 1.00 95.12 275 ASP A CA 1
ATOM 2264 C C . ASP A 1 275 ? -0.444 7.233 13.973 1.00 95.12 275 ASP A C 1
ATOM 2266 O O . ASP A 1 275 ? 0.382 6.551 14.591 1.00 95.12 275 ASP A O 1
ATOM 2270 N N . VAL A 1 276 ? -0.677 7.051 12.673 1.00 96.69 276 VAL A N 1
ATOM 2271 C CA . VAL A 1 276 ? -0.129 5.931 11.900 1.00 96.69 276 VAL A CA 1
ATOM 2272 C C . VAL A 1 276 ? 0.507 6.408 10.594 1.00 96.69 276 VAL A C 1
ATOM 2274 O O . VAL A 1 276 ? -0.062 7.193 9.842 1.00 96.69 276 VAL A O 1
ATOM 2277 N N . PHE A 1 277 ? 1.680 5.872 10.274 1.00 96.81 277 PHE A N 1
ATOM 2278 C CA . PHE A 1 277 ? 2.234 5.883 8.924 1.00 96.81 277 PHE A CA 1
ATOM 2279 C C . PHE A 1 277 ? 2.244 4.452 8.377 1.00 96.81 277 PHE A C 1
ATOM 2281 O O . PHE A 1 277 ? 2.867 3.568 8.968 1.00 96.81 277 PHE A O 1
ATOM 2288 N N . ALA A 1 278 ? 1.571 4.226 7.249 1.00 95.31 278 ALA A N 1
ATOM 2289 C CA . ALA A 1 278 ? 1.438 2.916 6.621 1.00 95.31 278 ALA A CA 1
ATOM 2290 C C . ALA A 1 278 ? 2.006 2.920 5.192 1.00 95.31 278 ALA A C 1
ATOM 2292 O O . ALA A 1 278 ? 1.451 3.529 4.273 1.00 95.31 278 ALA A O 1
ATOM 2293 N N . LEU A 1 279 ? 3.105 2.192 4.994 1.00 92.75 279 LEU A N 1
ATOM 2294 C CA . LEU A 1 279 ? 3.651 1.856 3.681 1.00 92.75 279 LEU A CA 1
ATOM 2295 C C . LEU A 1 279 ? 3.157 0.459 3.298 1.00 92.75 279 LEU A C 1
ATOM 2297 O O . LEU A 1 279 ? 3.615 -0.539 3.854 1.00 92.75 279 LEU A O 1
ATOM 2301 N N . MET A 1 280 ? 2.208 0.391 2.365 1.00 89.31 280 MET A N 1
ATOM 2302 C CA . MET A 1 280 ? 1.594 -0.872 1.945 1.00 89.31 280 MET A CA 1
ATOM 2303 C C . MET A 1 280 ? 1.473 -0.937 0.422 1.00 89.31 280 MET A C 1
ATOM 2305 O O . MET A 1 280 ? 0.930 0.001 -0.172 1.00 89.31 280 MET A O 1
ATOM 2309 N N . PRO A 1 281 ? 1.884 -2.037 -0.233 1.00 82.50 281 PRO A N 1
ATOM 2310 C CA . PRO A 1 281 ? 1.888 -2.133 -1.688 1.00 82.50 281 PRO A CA 1
ATOM 2311 C C . PRO A 1 281 ? 0.486 -1.957 -2.289 1.00 82.50 281 PRO A C 1
ATOM 2313 O O . PRO A 1 281 ? -0.554 -2.051 -1.625 1.00 82.50 281 PRO A O 1
ATOM 2316 N N . THR A 1 282 ? 0.431 -1.665 -3.585 1.00 73.44 282 THR A N 1
ATOM 2317 C CA . THR A 1 282 ? -0.832 -1.647 -4.334 1.00 73.44 282 THR A CA 1
ATOM 2318 C C . THR A 1 282 ? -1.504 -3.020 -4.256 1.00 73.44 282 THR A C 1
ATOM 2320 O O . THR A 1 282 ? -0.843 -4.037 -4.453 1.00 73.44 282 THR A O 1
ATOM 2323 N N . GLY A 1 283 ? -2.804 -3.044 -3.948 1.00 67.50 283 GLY A N 1
ATOM 2324 C CA . GLY A 1 283 ? -3.550 -4.279 -3.674 1.00 67.50 283 GLY A CA 1
ATOM 2325 C C . GLY A 1 283 ? -3.473 -4.773 -2.222 1.00 67.50 283 GLY A C 1
ATOM 2326 O O . GLY A 1 283 ? -4.264 -5.622 -1.847 1.00 67.50 283 GLY A O 1
ATOM 2327 N N . GLY A 1 284 ? -2.617 -4.198 -1.366 1.00 71.75 284 GLY A N 1
ATOM 2328 C CA . GLY A 1 284 ? -2.520 -4.563 0.059 1.00 71.75 284 GLY A CA 1
ATOM 2329 C C . GLY A 1 284 ? -3.677 -4.073 0.945 1.00 71.75 284 GLY A C 1
ATOM 2330 O O . GLY A 1 284 ? -3.553 -4.086 2.161 1.00 71.75 284 GLY A O 1
ATOM 2331 N N . GLY A 1 285 ? -4.770 -3.572 0.357 1.00 78.88 285 GLY A N 1
ATOM 2332 C CA . GLY A 1 285 ? -5.962 -3.148 1.097 1.00 78.88 285 GLY A CA 1
ATOM 2333 C C . GLY A 1 285 ? -5.812 -1.870 1.939 1.00 78.88 285 GLY A C 1
ATOM 2334 O O . GLY A 1 285 ? -6.423 -1.764 2.998 1.00 78.88 285 GLY A O 1
ATOM 2335 N N . LYS A 1 286 ? -5.033 -0.882 1.472 1.00 89.94 286 LYS A N 1
ATOM 2336 C CA . LYS A 1 286 ? -4.839 0.421 2.148 1.00 89.94 286 LYS A CA 1
ATOM 2337 C C . LYS A 1 286 ? -6.145 1.126 2.525 1.00 89.94 286 LYS A C 1
ATOM 2339 O O . LYS A 1 286 ? -6.242 1.653 3.626 1.00 89.94 286 LYS A O 1
ATOM 2344 N N . SER A 1 287 ? -7.134 1.131 1.628 1.00 90.56 287 SER A N 1
ATOM 2345 C CA . SER A 1 287 ? -8.391 1.852 1.854 1.00 90.56 287 SER A CA 1
ATOM 2346 C C . SER A 1 287 ? -9.137 1.352 3.089 1.00 90.56 287 SER A C 1
ATOM 2348 O O . SER A 1 287 ? -9.635 2.146 3.884 1.00 90.56 287 SER A O 1
ATOM 2350 N N . LEU A 1 288 ? -9.127 0.036 3.317 1.00 90.88 288 LEU A N 1
ATOM 2351 C CA . LEU A 1 288 ? -9.793 -0.583 4.460 1.00 90.88 288 LEU A CA 1
ATOM 2352 C C . LEU A 1 288 ? -9.218 -0.099 5.801 1.00 90.88 288 LEU A C 1
ATOM 2354 O O . LEU A 1 288 ? -9.967 0.043 6.767 1.00 90.88 288 LEU A O 1
ATOM 2358 N N . CYS A 1 289 ? -7.919 0.222 5.845 1.00 94.88 289 CYS A N 1
ATOM 2359 C CA . CYS A 1 289 ? -7.241 0.697 7.049 1.00 94.88 289 CYS A CA 1
ATOM 2360 C C . CYS A 1 289 ? -7.819 2.006 7.597 1.00 94.88 289 CYS A C 1
ATOM 2362 O O . CYS A 1 289 ? -7.654 2.261 8.780 1.00 94.88 289 CYS A O 1
ATOM 2364 N N . TYR A 1 290 ? -8.488 2.829 6.783 1.00 94.75 290 TYR A N 1
ATOM 2365 C CA . TYR A 1 290 ? -9.186 4.032 7.256 1.00 94.75 290 TYR A CA 1
ATOM 2366 C C . TYR A 1 290 ? -10.708 3.956 7.082 1.00 94.75 290 TYR A C 1
ATOM 2368 O O . TYR A 1 290 ? -11.432 4.543 7.881 1.00 94.75 290 TYR A O 1
ATOM 2376 N N . GLN A 1 291 ? -11.210 3.202 6.099 1.00 94.06 291 GLN A N 1
ATOM 2377 C CA . GLN A 1 291 ? -12.650 3.040 5.873 1.00 94.06 291 GLN A CA 1
ATOM 2378 C C . GLN A 1 291 ? -13.332 2.229 6.975 1.00 94.06 291 GLN A C 1
ATOM 2380 O O . GLN A 1 291 ? -14.440 2.570 7.369 1.00 94.06 291 GLN A O 1
ATOM 2385 N N . LEU A 1 292 ? -12.690 1.178 7.499 1.00 92.69 292 LEU A N 1
ATOM 2386 C CA . LEU A 1 292 ? -13.286 0.390 8.577 1.00 92.69 292 LEU A CA 1
ATOM 2387 C C . LEU A 1 292 ? -13.320 1.171 9.905 1.00 92.69 292 LEU A C 1
ATOM 2389 O O . LEU A 1 292 ? -14.396 1.242 10.498 1.00 92.69 292 LEU A O 1
ATOM 2393 N N . PRO A 1 293 ? -12.232 1.835 10.356 1.00 93.81 293 PRO A N 1
ATOM 2394 C CA . PRO A 1 293 ? -12.310 2.727 11.513 1.00 93.81 293 PRO A CA 1
ATOM 2395 C C . PRO A 1 293 ? -13.344 3.847 11.365 1.00 93.81 293 PRO A C 1
ATOM 2397 O O . PRO A 1 293 ? -13.980 4.194 12.353 1.00 93.81 293 PRO A O 1
ATOM 2400 N N . ALA A 1 294 ? -13.565 4.370 10.152 1.00 92.56 294 ALA A N 1
ATOM 2401 C CA . ALA A 1 294 ? -14.581 5.396 9.901 1.00 92.56 294 ALA A CA 1
ATOM 2402 C C . ALA A 1 294 ? -16.015 4.952 10.241 1.00 92.56 294 ALA A C 1
ATOM 2404 O O . ALA A 1 294 ? -16.870 5.796 10.482 1.00 92.56 294 ALA A O 1
ATOM 2405 N N . LEU A 1 295 ? -16.283 3.641 10.259 1.00 88.62 295 LEU A N 1
ATOM 2406 C CA . LEU A 1 295 ? -17.575 3.073 10.661 1.00 88.62 295 LEU A CA 1
ATOM 2407 C C . LEU A 1 295 ? -17.680 2.808 12.165 1.00 88.62 295 LEU A C 1
ATOM 2409 O O . LEU A 1 295 ? -18.782 2.655 12.684 1.00 88.62 295 LEU A O 1
ATOM 2413 N N . LEU A 1 296 ? -16.538 2.663 12.836 1.00 88.38 296 LEU A N 1
ATOM 2414 C CA . LEU A 1 296 ? -16.448 2.239 14.234 1.00 88.38 296 LEU A CA 1
ATOM 2415 C C . LEU A 1 296 ? -16.236 3.421 15.185 1.00 88.38 296 LEU A C 1
ATOM 2417 O O . LEU A 1 296 ? -16.528 3.316 16.373 1.00 88.38 296 LEU A O 1
ATOM 2421 N N . LEU A 1 297 ? -15.693 4.528 14.678 1.00 85.88 297 LEU A N 1
ATOM 2422 C CA . LEU A 1 297 ? -15.480 5.756 15.428 1.00 85.88 297 LEU A CA 1
ATOM 2423 C C . LEU A 1 297 ? -16.692 6.677 15.305 1.00 85.88 297 LEU A C 1
ATOM 2425 O O . LEU A 1 297 ? -17.221 6.874 14.216 1.00 85.88 297 LEU A O 1
ATOM 2429 N N . ASP A 1 298 ? -17.072 7.299 16.417 1.00 83.62 298 ASP A N 1
ATOM 2430 C CA . ASP A 1 298 ? -18.110 8.327 16.429 1.00 83.62 298 ASP A CA 1
ATOM 2431 C C . ASP A 1 298 ? -17.586 9.649 15.841 1.00 83.62 298 ASP A C 1
ATOM 2433 O O . ASP A 1 298 ? -16.525 10.137 16.251 1.00 83.62 298 ASP A O 1
ATOM 2437 N N . GLY A 1 299 ? -18.319 10.211 14.876 1.00 89.50 299 GLY A N 1
ATOM 2438 C CA . GLY A 1 299 ? -17.969 11.416 14.118 1.00 89.50 299 GLY A CA 1
ATOM 2439 C C . GLY A 1 299 ? -17.525 11.164 12.668 1.00 89.50 299 GLY A C 1
ATOM 2440 O O . GLY A 1 299 ? -17.588 10.057 12.140 1.00 89.50 299 GLY A O 1
ATOM 2441 N N . VAL A 1 300 ? -17.051 12.220 12.006 1.00 94.94 300 VAL A N 1
ATOM 2442 C CA . VAL A 1 300 ? -16.720 12.233 10.574 1.00 94.94 300 VAL A CA 1
ATOM 2443 C C . VAL A 1 300 ? -15.245 11.907 10.337 1.00 94.94 300 VAL A C 1
ATOM 2445 O O . VAL A 1 300 ? -14.353 12.554 10.891 1.00 94.94 300 VAL A O 1
ATOM 2448 N N . THR A 1 301 ? -14.981 10.966 9.431 1.00 97.19 301 THR A N 1
ATOM 2449 C CA . THR A 1 301 ? -13.643 10.706 8.885 1.00 97.19 301 THR A CA 1
ATOM 2450 C C . THR A 1 301 ? -13.378 11.568 7.656 1.00 97.19 301 THR A C 1
ATOM 2452 O O . THR A 1 301 ? -14.149 11.555 6.695 1.00 97.19 301 THR A O 1
ATOM 2455 N N . ILE A 1 302 ? -12.256 12.285 7.654 1.00 97.31 302 ILE A N 1
ATOM 2456 C CA . ILE A 1 302 ? -11.806 13.092 6.515 1.00 97.31 302 ILE A CA 1
ATOM 2457 C C . ILE A 1 302 ? -10.723 12.335 5.753 1.00 97.31 302 ILE A C 1
ATOM 2459 O O . ILE A 1 302 ? -9.692 12.005 6.329 1.00 97.31 302 ILE A O 1
ATOM 2463 N N . VAL A 1 303 ? -10.924 12.110 4.455 1.00 96.88 303 VAL A N 1
ATOM 2464 C CA . VAL A 1 303 ? -9.952 11.450 3.575 1.00 96.88 303 VAL A CA 1
ATOM 2465 C C . VAL A 1 303 ? -9.431 12.448 2.544 1.00 96.88 303 VAL A C 1
ATOM 2467 O O . VAL A 1 303 ? -10.168 12.918 1.680 1.00 96.88 303 VAL A O 1
ATOM 2470 N N . ILE A 1 304 ? -8.148 12.786 2.622 1.00 95.25 304 ILE A N 1
ATOM 2471 C CA . ILE A 1 304 ? -7.477 13.658 1.663 1.00 95.25 304 ILE A CA 1
ATOM 2472 C C . ILE A 1 304 ? -6.906 12.790 0.547 1.00 95.25 304 ILE A C 1
ATOM 2474 O O . ILE A 1 304 ? -6.084 11.914 0.806 1.00 95.25 304 ILE A O 1
ATOM 2478 N N . SER A 1 305 ? -7.326 13.046 -0.692 1.00 91.19 305 SER A N 1
ATOM 2479 C CA . SER A 1 305 ? -6.878 12.296 -1.869 1.00 91.19 305 SER A CA 1
ATOM 2480 C C . SER A 1 305 ? -6.544 13.248 -3.025 1.00 91.19 305 SER A C 1
ATOM 2482 O O . SER A 1 305 ? -7.267 14.227 -3.238 1.00 91.19 305 SER A O 1
ATOM 2484 N N . PRO A 1 306 ? -5.478 12.989 -3.807 1.00 81.88 306 PRO A N 1
ATOM 2485 C CA . PRO A 1 306 ? -5.014 13.933 -4.822 1.00 81.88 306 PRO A CA 1
ATOM 2486 C C . PRO A 1 306 ? -5.839 13.905 -6.117 1.00 81.88 306 PRO A C 1
ATOM 2488 O O . PRO A 1 306 ? -5.629 14.742 -7.000 1.00 81.88 306 PRO A O 1
ATOM 2491 N N . LEU A 1 307 ? -6.734 12.928 -6.293 1.00 78.88 307 LEU A N 1
ATOM 2492 C CA . LEU A 1 307 ? -7.364 12.650 -7.583 1.00 78.88 307 LEU A CA 1
ATOM 2493 C C . LEU A 1 307 ? -8.876 12.570 -7.482 1.00 78.88 307 LEU A C 1
ATOM 2495 O O . LEU A 1 307 ? -9.427 11.700 -6.817 1.00 78.88 307 LEU A O 1
ATOM 2499 N N . ILE A 1 308 ? -9.541 13.438 -8.242 1.00 76.94 308 ILE A N 1
ATOM 2500 C CA . ILE A 1 308 ? -11.005 13.510 -8.322 1.00 76.94 308 ILE A CA 1
ATOM 2501 C C . ILE A 1 308 ? -11.622 12.178 -8.758 1.00 76.94 308 ILE A C 1
ATOM 2503 O O . ILE A 1 308 ? -12.612 11.756 -8.169 1.00 76.94 308 ILE A O 1
ATOM 2507 N N . ALA A 1 309 ? -11.023 11.502 -9.743 1.00 68.75 309 ALA A N 1
ATOM 2508 C CA . ALA A 1 309 ? -11.509 10.201 -10.202 1.00 68.75 309 ALA A CA 1
ATOM 2509 C C . ALA A 1 309 ? -11.473 9.155 -9.075 1.00 68.75 309 ALA A C 1
ATOM 2511 O O . ALA A 1 309 ? -12.482 8.518 -8.807 1.00 68.75 309 ALA A O 1
ATOM 2512 N N . LEU A 1 310 ? -10.357 9.076 -8.338 1.00 76.75 310 LEU A N 1
ATOM 2513 C CA . LEU A 1 310 ? -10.214 8.143 -7.220 1.00 76.75 310 LEU A CA 1
ATOM 2514 C C . LEU A 1 310 ? -11.195 8.456 -6.084 1.00 76.75 310 LEU A C 1
ATOM 2516 O O . LEU A 1 310 ? -11.790 7.543 -5.525 1.00 76.75 310 LEU A O 1
ATOM 2520 N N . MET A 1 311 ? -11.400 9.738 -5.761 1.00 84.50 311 MET A N 1
ATOM 2521 C CA . MET A 1 311 ? -12.399 10.145 -4.766 1.00 84.50 311 MET A CA 1
ATOM 2522 C C . MET A 1 311 ? -13.799 9.660 -5.144 1.00 84.50 311 MET A C 1
ATOM 2524 O O . MET A 1 311 ? -14.508 9.131 -4.292 1.00 84.50 311 MET A O 1
ATOM 2528 N N . LYS A 1 312 ? -14.188 9.827 -6.413 1.00 79.25 312 LYS A N 1
ATOM 2529 C CA . LYS A 1 312 ? -15.490 9.377 -6.905 1.00 79.25 312 LYS A CA 1
ATOM 2530 C C . LYS A 1 312 ? -15.620 7.857 -6.798 1.00 79.25 312 LYS A C 1
ATOM 2532 O O . LYS A 1 312 ? -16.564 7.395 -6.168 1.00 79.25 312 LYS A O 1
ATOM 2537 N N . ASP A 1 313 ? -14.644 7.110 -7.311 1.00 76.56 313 ASP A N 1
ATOM 2538 C CA . ASP A 1 313 ? -14.666 5.642 -7.299 1.00 76.56 313 ASP A CA 1
ATOM 2539 C C . ASP A 1 313 ? -14.769 5.083 -5.868 1.00 76.56 313 ASP A C 1
ATOM 2541 O O . ASP A 1 313 ? -15.544 4.163 -5.604 1.00 76.56 313 ASP A O 1
ATOM 2545 N N . GLN A 1 314 ? -14.033 5.665 -4.912 1.00 84.81 314 GLN A N 1
ATOM 2546 C CA . GLN A 1 314 ? -14.097 5.248 -3.507 1.00 84.81 314 GLN A CA 1
ATOM 2547 C C . GLN A 1 314 ? -15.449 5.581 -2.859 1.00 84.81 314 GLN A C 1
ATOM 2549 O O . GLN A 1 314 ? -15.983 4.769 -2.106 1.00 84.81 314 GLN A O 1
ATOM 2554 N N . VAL A 1 315 ? -16.022 6.757 -3.138 1.00 88.94 315 VAL A N 1
ATOM 2555 C CA . VAL A 1 315 ? -17.333 7.147 -2.594 1.00 88.94 315 VAL A CA 1
ATOM 2556 C C . VAL A 1 315 ? -18.458 6.306 -3.184 1.00 88.94 315 VAL A C 1
ATOM 2558 O O . VAL A 1 315 ? -19.326 5.864 -2.433 1.00 88.94 315 VAL A O 1
ATOM 2561 N N . ASP A 1 316 ? -18.443 6.058 -4.492 1.00 79.31 316 ASP A N 1
ATOM 2562 C CA . ASP A 1 316 ? -19.449 5.229 -5.157 1.00 79.31 316 ASP A CA 1
ATOM 2563 C C . ASP A 1 316 ? -19.390 3.785 -4.626 1.00 79.31 316 ASP A C 1
ATOM 2565 O O . ASP A 1 316 ? -20.429 3.210 -4.301 1.00 79.31 316 ASP A O 1
ATOM 2569 N N . GLY A 1 317 ? -18.185 3.239 -4.408 1.00 74.94 317 GLY A N 1
ATOM 2570 C CA . GLY A 1 317 ? -17.994 1.934 -3.765 1.00 74.94 317 GLY A CA 1
ATOM 2571 C C . GLY A 1 317 ? -18.507 1.876 -2.321 1.00 74.94 317 GLY A C 1
ATOM 2572 O O . GLY A 1 317 ? -19.205 0.935 -1.949 1.00 74.94 317 GLY A O 1
ATOM 2573 N N . LEU A 1 318 ? -18.230 2.899 -1.504 1.00 85.25 318 LEU A N 1
ATOM 2574 C CA . LEU A 1 318 ? -18.758 2.981 -0.135 1.00 85.25 318 LEU A CA 1
ATOM 2575 C C . LEU A 1 318 ? -20.292 3.061 -0.122 1.00 85.25 318 LEU A C 1
ATOM 2577 O O . LEU A 1 318 ? -20.932 2.338 0.638 1.00 85.25 318 LEU A O 1
ATOM 2581 N N . LYS A 1 319 ? -20.892 3.874 -1.000 1.00 84.06 319 LYS A N 1
ATOM 2582 C CA . LYS A 1 319 ? -22.354 3.974 -1.134 1.00 84.06 319 LYS A CA 1
ATOM 2583 C C . LYS A 1 319 ? -22.987 2.657 -1.573 1.00 84.06 319 LYS A C 1
ATOM 2585 O O . LYS A 1 319 ? -24.023 2.286 -1.028 1.00 84.06 319 LYS A O 1
ATOM 2590 N N . ALA A 1 320 ? -22.362 1.940 -2.509 1.00 70.12 320 ALA A N 1
ATOM 2591 C CA . ALA A 1 320 ? -22.810 0.613 -2.933 1.00 70.12 320 ALA A CA 1
ATOM 2592 C C . ALA A 1 320 ? -22.800 -0.400 -1.774 1.00 70.12 320 ALA A C 1
ATOM 2594 O O . ALA A 1 320 ? -23.687 -1.245 -1.687 1.00 70.12 320 ALA A O 1
ATOM 2595 N N . ASN A 1 321 ? -21.865 -0.247 -0.833 1.00 75.94 321 ASN A N 1
ATOM 2596 C CA . ASN A 1 321 ? -21.794 -1.033 0.401 1.00 75.94 321 ASN A CA 1
ATOM 2597 C C . ASN A 1 321 ? -22.738 -0.523 1.512 1.00 75.94 321 ASN A C 1
ATOM 2599 O O . ASN A 1 321 ? -22.666 -0.993 2.646 1.00 75.94 321 ASN A O 1
ATOM 2603 N N . GLY A 1 322 ? -23.613 0.448 1.227 1.00 80.19 322 GLY A N 1
ATOM 2604 C CA . GLY A 1 322 ? -24.546 1.027 2.199 1.00 80.19 322 GLY A CA 1
ATOM 2605 C C . GLY A 1 322 ? -23.900 1.985 3.206 1.00 80.19 322 GLY A C 1
ATOM 2606 O O . GLY A 1 322 ? -24.495 2.276 4.242 1.00 80.19 322 GLY A O 1
ATOM 2607 N N . ILE A 1 323 ? -22.690 2.476 2.926 1.00 87.19 323 ILE A N 1
ATOM 2608 C CA . ILE A 1 323 ? -21.956 3.413 3.780 1.00 87.19 323 ILE A CA 1
ATOM 2609 C C . ILE A 1 323 ? -22.190 4.842 3.287 1.00 87.19 323 ILE A C 1
ATOM 2611 O O . ILE A 1 323 ? -21.971 5.169 2.118 1.00 87.19 323 ILE A O 1
ATOM 2615 N N . ALA A 1 324 ? -22.597 5.725 4.198 1.00 90.44 324 ALA A N 1
ATOM 2616 C CA . ALA A 1 324 ? -22.826 7.128 3.887 1.00 90.44 324 ALA A CA 1
ATOM 2617 C C . ALA A 1 324 ? -21.502 7.892 3.709 1.00 90.44 324 ALA A C 1
ATOM 2619 O O . ALA A 1 324 ? -20.880 8.343 4.673 1.00 90.44 324 ALA A O 1
ATOM 2620 N N . ALA A 1 325 ? -21.085 8.056 2.454 1.00 94.75 325 ALA A N 1
ATOM 2621 C CA . ALA A 1 325 ? -19.879 8.783 2.076 1.00 94.75 325 ALA A CA 1
ATOM 2622 C C . ALA A 1 325 ? -20.174 9.903 1.066 1.00 94.75 325 ALA A C 1
ATOM 2624 O O . ALA A 1 325 ? -21.084 9.801 0.239 1.00 94.75 325 ALA A O 1
ATOM 2625 N N . ALA A 1 326 ? -19.375 10.967 1.101 1.00 95.50 326 ALA A N 1
ATOM 2626 C CA . ALA A 1 326 ? -19.433 12.073 0.149 1.00 95.50 326 ALA A CA 1
ATOM 2627 C C . ALA A 1 326 ? -18.023 12.516 -0.266 1.00 95.50 326 ALA A C 1
ATOM 2629 O O . ALA A 1 326 ? -17.041 12.204 0.406 1.00 95.50 326 ALA A O 1
ATOM 2630 N N . TYR A 1 327 ? -17.916 13.272 -1.360 1.00 94.56 327 TYR A N 1
ATOM 2631 C CA . TYR A 1 327 ? -16.676 13.946 -1.748 1.00 94.56 327 TYR A CA 1
ATOM 2632 C C . TYR A 1 327 ? -16.918 15.436 -2.004 1.00 94.56 327 TYR A C 1
ATOM 2634 O O . TYR A 1 327 ? -17.996 15.822 -2.445 1.00 94.56 327 TYR A O 1
ATOM 2642 N N . ILE A 1 328 ? -15.913 16.282 -1.768 1.00 93.00 328 ILE A N 1
ATOM 2643 C CA . ILE A 1 328 ? -15.916 17.701 -2.150 1.00 93.00 328 ILE A CA 1
ATOM 2644 C C . ILE A 1 328 ? -14.630 18.023 -2.914 1.00 93.00 328 ILE A C 1
ATOM 2646 O O . ILE A 1 328 ? -13.521 17.924 -2.389 1.00 93.00 328 ILE A O 1
ATOM 2650 N N . ASN A 1 329 ? -14.789 18.482 -4.153 1.00 88.00 329 ASN A N 1
ATOM 2651 C CA . ASN A 1 329 ? -13.699 18.902 -5.030 1.00 88.00 329 ASN A CA 1
ATOM 2652 C C . ASN A 1 329 ? -14.151 20.064 -5.939 1.00 88.00 329 ASN A C 1
ATOM 2654 O O . ASN A 1 329 ? -15.234 20.623 -5.758 1.00 88.00 329 ASN A O 1
ATOM 2658 N N . SER A 1 330 ? -13.305 20.450 -6.893 1.00 81.62 330 SER A N 1
ATOM 2659 C CA . SER A 1 330 ? -13.543 21.575 -7.802 1.00 81.62 330 SER A CA 1
ATOM 2660 C C . SER A 1 330 ? -14.592 21.324 -8.891 1.00 81.62 330 SER A C 1
ATOM 2662 O O . SER A 1 330 ? -14.998 22.285 -9.537 1.00 81.62 330 SER A O 1
ATOM 2664 N N . SER A 1 331 ? -15.048 20.083 -9.106 1.00 80.25 331 SER A N 1
ATOM 2665 C CA . SER A 1 331 ? -16.058 19.778 -10.129 1.00 80.25 331 SER A CA 1
ATOM 2666 C C . SER A 1 331 ? -17.502 19.933 -9.648 1.00 80.25 331 SER A C 1
ATOM 2668 O O . SER A 1 331 ? -18.403 19.833 -10.473 1.00 80.25 331 SER A O 1
ATOM 2670 N N . LEU A 1 332 ? -17.734 20.135 -8.346 1.00 85.94 332 LEU A N 1
ATOM 2671 C CA . LEU A 1 332 ? -19.078 20.283 -7.777 1.00 85.94 332 LEU A CA 1
ATOM 2672 C C . LEU A 1 332 ? -19.561 21.737 -7.791 1.00 85.94 332 LEU A C 1
ATOM 2674 O O . LEU A 1 332 ? -18.792 22.670 -7.535 1.00 85.94 332 LEU A O 1
ATOM 2678 N N . GLY A 1 333 ? -20.858 21.918 -8.035 1.00 89.25 333 GLY A N 1
ATOM 2679 C CA . GLY A 1 333 ? -21.539 23.206 -7.953 1.00 89.25 333 GLY A CA 1
ATOM 2680 C C . GLY A 1 333 ? -21.689 23.708 -6.514 1.00 89.25 333 GLY A C 1
ATOM 2681 O O . GLY A 1 333 ? -21.542 22.965 -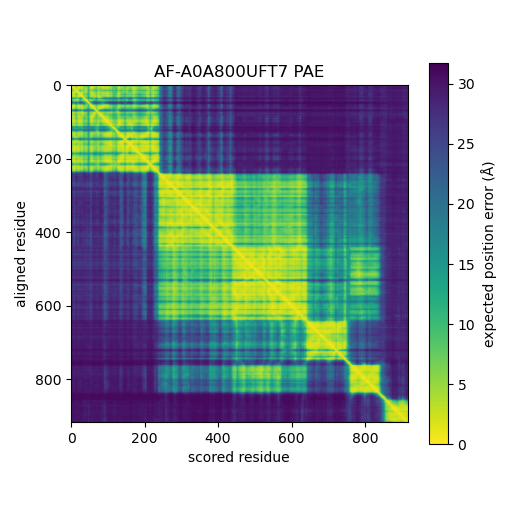5.542 1.00 89.25 333 GLY A O 1
ATOM 2682 N N . PHE A 1 334 ? -22.008 24.995 -6.355 1.00 88.88 334 PHE A N 1
ATOM 2683 C CA . PHE A 1 334 ? -22.182 25.596 -5.029 1.00 88.88 334 PHE A CA 1
ATOM 2684 C C . PHE A 1 334 ? -23.293 24.911 -4.217 1.00 88.88 334 PHE A C 1
ATOM 2686 O O . PHE A 1 334 ? -23.071 24.589 -3.050 1.00 88.88 334 PHE A O 1
ATOM 2693 N N . ASP A 1 335 ? -24.443 24.644 -4.839 1.00 92.56 335 ASP A N 1
ATOM 2694 C CA . ASP A 1 335 ? -25.608 24.058 -4.168 1.00 92.56 335 ASP A CA 1
ATOM 2695 C C . ASP A 1 335 ? -25.344 22.625 -3.689 1.00 92.56 335 ASP A C 1
ATOM 2697 O O . ASP A 1 335 ? -25.683 22.278 -2.558 1.00 92.56 335 ASP A O 1
ATOM 2701 N N . GLU A 1 336 ? -24.644 21.816 -4.492 1.00 92.44 336 GLU A N 1
ATOM 2702 C CA . GLU A 1 336 ? -24.228 20.458 -4.114 1.00 92.44 336 GLU A CA 1
ATOM 2703 C C . GLU A 1 336 ? -23.306 20.481 -2.891 1.00 92.44 336 GLU A C 1
ATOM 2705 O O . GLU A 1 336 ? -23.474 19.708 -1.948 1.00 92.44 336 GLU A O 1
ATOM 2710 N N . ILE A 1 337 ? -22.354 21.419 -2.864 1.00 92.50 337 ILE A N 1
ATOM 2711 C CA . ILE A 1 337 ? -21.441 21.583 -1.731 1.00 92.50 337 ILE A CA 1
ATOM 2712 C C . ILE A 1 337 ? -22.206 22.007 -0.474 1.00 92.50 337 ILE A C 1
ATOM 2714 O O . ILE A 1 337 ? -21.899 21.511 0.609 1.00 92.50 337 ILE A O 1
ATOM 2718 N N . GLN A 1 338 ? -23.184 22.913 -0.580 1.00 92.81 338 GLN A N 1
ATOM 2719 C CA . GLN A 1 338 ? -24.007 23.307 0.570 1.00 92.81 338 GLN A CA 1
ATOM 2720 C C . GLN A 1 338 ? -24.869 22.153 1.077 1.00 92.81 338 GLN A C 1
ATOM 2722 O O . GLN A 1 338 ? -24.973 21.963 2.289 1.00 92.81 338 GLN A O 1
ATOM 2727 N N . HIS A 1 339 ? -25.424 21.346 0.172 1.00 94.12 339 HIS A N 1
ATOM 2728 C CA . HIS A 1 339 ? -26.169 20.150 0.539 1.00 94.12 339 HIS A CA 1
ATOM 2729 C C . HIS A 1 339 ? -25.290 19.168 1.327 1.00 94.12 339 HIS A C 1
ATOM 2731 O O . HIS A 1 339 ? -25.642 18.812 2.448 1.00 94.12 339 HIS A O 1
ATOM 2737 N N . ILE A 1 340 ? -24.093 18.836 0.828 1.00 95.12 340 ILE A N 1
ATOM 2738 C CA . ILE A 1 340 ? -23.147 17.952 1.536 1.00 95.12 340 ILE A CA 1
ATOM 2739 C C . ILE A 1 340 ? -22.768 18.527 2.908 1.00 95.12 340 ILE A C 1
ATOM 2741 O O . ILE A 1 340 ? -22.715 17.795 3.893 1.00 95.12 340 ILE A O 1
ATOM 2745 N N . LYS A 1 341 ? -22.536 19.842 3.009 1.00 94.69 341 LYS A N 1
ATOM 2746 C CA . LYS A 1 341 ? -22.252 20.496 4.297 1.00 94.69 341 LYS A CA 1
ATOM 2747 C C . LYS A 1 341 ? -23.404 20.366 5.292 1.00 94.69 341 LYS A C 1
ATOM 2749 O O . LYS A 1 341 ? -23.148 20.184 6.478 1.00 94.69 341 LYS A O 1
ATOM 2754 N N . SER A 1 342 ? -24.646 20.465 4.822 1.00 93.94 342 SER A N 1
ATOM 2755 C CA . SER A 1 342 ? -25.832 20.261 5.656 1.00 93.94 342 SER A CA 1
ATOM 2756 C C . SER A 1 342 ? -25.945 18.815 6.135 1.00 93.94 342 SER A C 1
ATOM 2758 O O . SER A 1 342 ? -26.279 18.595 7.293 1.00 93.94 342 SER A O 1
ATOM 2760 N N . GLU A 1 343 ? -25.659 17.840 5.270 1.00 94.62 343 GLU A N 1
ATOM 2761 C CA . GLU A 1 343 ? -25.669 16.417 5.633 1.00 94.62 343 GLU A CA 1
ATOM 2762 C C . GLU A 1 343 ? -24.592 16.085 6.676 1.00 94.62 343 GLU A C 1
ATOM 2764 O O . GLU A 1 343 ? -24.860 15.354 7.624 1.00 94.62 343 GLU A O 1
ATOM 2769 N N . LEU A 1 344 ? -23.401 16.679 6.549 1.00 94.56 344 LEU A N 1
ATOM 2770 C CA . LEU A 1 344 ? -22.310 16.537 7.520 1.00 94.56 344 LEU A CA 1
ATOM 2771 C C . LEU A 1 344 ? -22.650 17.144 8.886 1.00 94.56 344 LEU A C 1
ATOM 2773 O O . LEU A 1 344 ? -22.327 16.552 9.904 1.00 94.56 344 LEU A O 1
ATOM 2777 N N . LEU A 1 345 ? -23.301 18.312 8.918 1.00 92.06 345 LEU A N 1
ATOM 2778 C CA . LEU A 1 345 ? -23.750 18.937 10.172 1.00 92.06 345 LEU A CA 1
ATOM 2779 C C . LEU A 1 345 ? -24.907 18.182 10.836 1.00 92.06 345 LEU A C 1
ATOM 2781 O O . LEU A 1 345 ? -25.154 18.377 12.020 1.00 92.06 345 LEU A O 1
ATOM 2785 N N . GLY A 1 346 ? -25.645 17.386 10.061 1.00 88.31 346 GLY A N 1
ATOM 2786 C CA . GLY A 1 346 ? -26.725 16.533 10.547 1.00 88.31 346 GLY A CA 1
ATOM 2787 C C . GLY A 1 346 ? -26.296 15.095 10.842 1.00 88.31 346 GLY A C 1
ATOM 2788 O O . GLY A 1 346 ? -27.178 14.249 10.949 1.00 88.31 346 GLY A O 1
ATOM 2789 N N . ASP A 1 347 ? -24.988 14.810 10.891 1.00 87.62 347 ASP A N 1
ATOM 2790 C CA . ASP A 1 347 ? -24.404 13.482 11.137 1.00 87.62 347 ASP A CA 1
ATOM 2791 C C . ASP A 1 347 ? -24.903 12.379 10.178 1.00 87.62 347 ASP A C 1
ATOM 2793 O O . ASP A 1 347 ? -24.923 11.193 10.504 1.00 87.62 347 ASP A O 1
ATOM 2797 N N . ARG A 1 348 ? -25.303 12.757 8.953 1.00 88.31 348 ARG A N 1
ATOM 2798 C CA . ARG A 1 348 ? -25.803 11.825 7.923 1.00 88.31 348 ARG A CA 1
ATOM 2799 C C . ARG A 1 348 ? -24.712 11.254 7.020 1.00 88.31 348 ARG A C 1
ATOM 2801 O O . ARG A 1 348 ? -24.985 10.344 6.245 1.00 88.31 348 ARG A O 1
ATOM 2808 N N . VAL A 1 349 ? -23.486 11.770 7.107 1.00 91.44 349 VAL A N 1
ATOM 2809 C CA . VAL A 1 349 ? -22.320 11.324 6.328 1.00 91.44 349 VAL A CA 1
ATOM 2810 C C . VAL A 1 349 ? -21.178 11.013 7.287 1.00 91.44 349 VAL A C 1
ATOM 2812 O O . VAL A 1 349 ? -20.724 11.901 8.002 1.00 91.44 349 VAL A O 1
ATOM 2815 N N . SER A 1 350 ? -20.680 9.775 7.270 1.00 89.50 350 SER A N 1
ATOM 2816 C CA . SER A 1 350 ? -19.577 9.341 8.141 1.00 89.50 350 SER A CA 1
ATOM 2817 C C . SER A 1 350 ? -18.200 9.558 7.515 1.00 89.50 350 SER A C 1
ATOM 2819 O O . SER A 1 350 ? -17.214 9.707 8.231 1.00 89.50 350 SER A O 1
ATOM 2821 N N . THR A 1 351 ? -18.106 9.589 6.181 1.00 95.75 351 THR A N 1
ATOM 2822 C CA . THR A 1 351 ? -16.824 9.718 5.465 1.00 95.75 351 THR A CA 1
ATOM 2823 C C . THR A 1 351 ? -16.870 10.817 4.408 1.00 95.75 351 THR A C 1
ATOM 2825 O O . THR A 1 351 ? -17.724 10.802 3.521 1.00 95.75 351 THR A O 1
ATOM 2828 N N . LEU A 1 352 ? -15.912 11.744 4.456 1.00 96.81 352 LEU A N 1
ATOM 2829 C CA . LEU A 1 352 ? -15.779 12.839 3.499 1.00 96.81 352 LEU A CA 1
ATOM 2830 C C . LEU A 1 352 ? -14.420 12.802 2.790 1.00 96.81 352 LEU A C 1
ATOM 2832 O O . LEU A 1 352 ? -13.385 13.042 3.408 1.00 96.81 352 LEU A O 1
ATOM 2836 N N . TYR A 1 353 ? -14.432 12.596 1.475 1.00 96.50 353 TYR A N 1
ATOM 2837 C CA . TYR A 1 353 ? -13.251 12.735 0.623 1.00 96.50 353 TYR A CA 1
ATOM 2838 C C . TYR A 1 353 ? -13.071 14.188 0.177 1.00 96.50 353 TYR A C 1
ATOM 2840 O O . TYR A 1 353 ? -14.020 14.824 -0.283 1.00 96.50 353 TYR A O 1
ATOM 2848 N N . VAL A 1 354 ? -11.865 14.741 0.286 1.00 94.81 354 VAL A N 1
ATOM 2849 C CA . VAL A 1 354 ? -11.594 16.143 -0.068 1.00 94.81 354 VAL A CA 1
ATOM 2850 C C . VAL A 1 354 ? -10.260 16.280 -0.795 1.00 94.81 354 VAL A C 1
ATOM 2852 O O . VAL A 1 354 ? -9.268 15.647 -0.439 1.00 94.81 354 VAL A O 1
ATOM 2855 N N . ALA A 1 355 ? -10.227 17.154 -1.801 1.00 90.38 355 ALA A N 1
ATOM 2856 C CA . ALA A 1 355 ? -8.990 17.528 -2.482 1.00 90.38 355 ALA A CA 1
ATOM 2857 C C . ALA A 1 355 ? -8.092 18.415 -1.585 1.00 90.38 355 ALA A C 1
ATOM 2859 O O . ALA A 1 355 ? -8.616 19.273 -0.861 1.00 90.38 355 ALA A O 1
ATOM 2860 N N . PRO A 1 356 ? -6.753 18.279 -1.635 1.00 87.00 356 PRO A N 1
ATOM 2861 C CA . PRO A 1 356 ? -5.827 19.024 -0.772 1.00 87.00 356 PRO A CA 1
ATOM 2862 C C . PRO A 1 356 ? -5.990 20.550 -0.897 1.00 87.00 356 PRO A C 1
ATOM 2864 O O . PRO A 1 356 ? -6.026 21.255 0.109 1.00 87.00 356 PRO A O 1
ATOM 2867 N N . GLU A 1 357 ? -6.189 21.071 -2.109 1.00 86.00 357 GLU A N 1
ATOM 2868 C CA . GLU A 1 357 ? -6.394 22.500 -2.363 1.00 86.00 357 GLU A CA 1
ATOM 2869 C C . GLU A 1 357 ? -7.686 23.049 -1.736 1.00 86.00 357 GLU A C 1
ATOM 2871 O O . GLU A 1 357 ? -7.783 24.235 -1.422 1.00 86.00 357 GLU A O 1
ATOM 2876 N N . ARG A 1 358 ? -8.692 22.190 -1.529 1.00 89.12 358 ARG A N 1
ATOM 2877 C CA . ARG A 1 358 ? -9.994 22.581 -0.982 1.00 89.12 358 ARG A CA 1
ATOM 2878 C C . ARG A 1 358 ? -9.976 22.612 0.536 1.00 89.12 358 ARG A C 1
ATOM 2880 O O . ARG A 1 358 ? -10.527 23.541 1.126 1.00 89.12 358 ARG A O 1
ATOM 2887 N N . ILE A 1 359 ? -9.360 21.605 1.156 1.00 90.25 359 ILE A N 1
ATOM 2888 C CA . ILE A 1 359 ? -9.349 21.474 2.614 1.00 90.25 359 ILE A CA 1
ATOM 2889 C C . ILE A 1 359 ? -8.572 22.610 3.289 1.00 90.25 359 ILE A C 1
ATOM 2891 O O . ILE A 1 359 ? -8.900 22.985 4.408 1.00 90.25 359 ILE A O 1
ATOM 2895 N N . MET A 1 360 ? -7.596 23.200 2.593 1.00 87.19 360 MET A N 1
ATOM 2896 C CA . MET A 1 360 ? -6.766 24.295 3.105 1.00 87.19 360 MET A CA 1
ATOM 2897 C C . MET A 1 360 ? -7.413 25.682 2.988 1.00 87.19 360 MET A C 1
ATOM 2899 O O . MET A 1 360 ? -6.857 26.664 3.479 1.00 87.19 360 MET A O 1
ATOM 2903 N N . LEU A 1 361 ? -8.596 25.800 2.372 1.00 89.94 361 LEU A N 1
ATOM 2904 C CA . LEU A 1 361 ? -9.313 27.074 2.338 1.00 89.94 361 LEU A CA 1
ATOM 2905 C C . LEU A 1 361 ? -9.749 27.469 3.761 1.00 89.94 361 LEU A C 1
ATOM 2907 O O . LEU A 1 361 ? -10.432 26.676 4.415 1.00 89.94 361 LEU A O 1
ATOM 2911 N N . PRO A 1 362 ? -9.472 28.704 4.231 1.00 88.69 362 PRO A N 1
ATOM 2912 C CA . PRO A 1 362 ? -9.828 29.127 5.588 1.00 88.69 362 PRO A CA 1
ATOM 2913 C C . PRO A 1 362 ? -11.314 28.939 5.917 1.00 88.69 362 PRO A C 1
ATOM 2915 O O . PRO A 1 362 ? -11.663 28.438 6.981 1.00 88.69 362 PRO A O 1
ATOM 2918 N N . SER A 1 363 ? -12.201 29.254 4.967 1.00 90.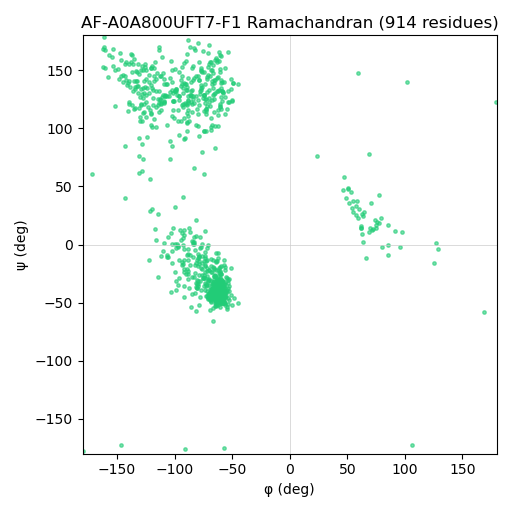62 363 SER A N 1
ATOM 2919 C CA . SER A 1 363 ? -13.649 29.073 5.124 1.00 90.62 363 SER A CA 1
ATOM 2920 C C . SER A 1 363 ? -14.070 27.606 5.252 1.00 90.62 363 SER A C 1
ATOM 2922 O O . SER A 1 363 ? -15.102 27.310 5.855 1.00 90.62 363 SER A O 1
ATOM 2924 N N . PHE A 1 364 ? -13.294 26.683 4.682 1.00 92.56 364 PHE A N 1
ATOM 2925 C CA . PHE A 1 364 ? -13.541 25.252 4.787 1.00 92.56 364 PHE A CA 1
ATOM 2926 C C . PHE A 1 364 ? -13.001 24.692 6.105 1.00 92.56 364 PHE A C 1
ATOM 2928 O O . PHE A 1 364 ? -13.723 23.960 6.773 1.00 92.56 364 PHE A O 1
ATOM 2935 N N . LEU A 1 365 ? -11.809 25.114 6.544 1.00 90.81 365 LEU A N 1
ATOM 2936 C CA . LEU A 1 365 ? -11.282 24.772 7.872 1.00 90.81 365 LEU A CA 1
ATOM 2937 C C . LEU A 1 365 ? -12.226 25.225 8.993 1.00 90.81 365 LEU A C 1
ATOM 2939 O O . LEU A 1 365 ? -12.558 24.425 9.864 1.00 90.81 365 LEU A O 1
ATOM 2943 N N . SER A 1 366 ? -12.744 26.458 8.934 1.00 91.06 366 SER A N 1
ATOM 2944 C CA . SER A 1 366 ? -13.737 26.943 9.906 1.00 91.06 366 SER A CA 1
ATOM 2945 C C . SER A 1 366 ? -15.035 26.134 9.894 1.00 91.06 366 SER A C 1
ATOM 2947 O O . SER A 1 366 ? -15.692 26.018 10.923 1.00 91.06 366 SER A O 1
ATOM 2949 N N . PHE A 1 367 ? -15.423 25.573 8.746 1.00 93.94 367 PHE A N 1
ATOM 2950 C CA . PHE A 1 367 ? -16.558 24.656 8.665 1.00 93.94 367 PHE A CA 1
ATOM 2951 C C . PHE A 1 367 ? -16.236 23.307 9.322 1.00 93.94 367 PHE A C 1
ATOM 2953 O O . PHE A 1 367 ? -17.031 22.841 10.133 1.00 93.94 367 PHE A O 1
ATOM 2960 N N . LEU A 1 368 ? -15.069 22.719 9.039 1.00 93.88 368 LEU A N 1
ATOM 2961 C CA . LEU A 1 368 ? -14.645 21.445 9.632 1.00 93.88 368 LEU A CA 1
ATOM 2962 C C . LEU A 1 368 ? -14.537 21.516 11.160 1.00 93.88 368 LEU A C 1
ATOM 2964 O O . LEU A 1 368 ? -14.866 20.549 11.833 1.00 93.88 368 LEU A O 1
ATOM 2968 N N . GLN A 1 369 ? -14.154 22.666 11.722 1.00 91.75 369 GLN A N 1
ATOM 2969 C CA . GLN A 1 369 ? -14.132 22.884 13.176 1.00 91.75 369 GLN A CA 1
ATOM 2970 C C . GLN A 1 369 ? -15.514 22.807 13.847 1.00 91.75 369 GLN A C 1
ATOM 2972 O O . GLN A 1 369 ? -15.586 22.724 15.069 1.00 91.75 369 GLN A O 1
ATOM 2977 N N . ARG A 1 370 ? -16.608 22.851 13.075 1.00 92.62 370 ARG A N 1
ATOM 2978 C CA . ARG A 1 370 ? -17.980 22.670 13.582 1.00 92.62 370 ARG A CA 1
ATOM 2979 C C . ARG A 1 370 ? -18.408 21.200 13.600 1.00 92.62 370 ARG A C 1
ATOM 2981 O O . ARG A 1 370 ? -19.484 20.914 14.109 1.00 92.62 370 ARG A O 1
ATOM 2988 N N . LEU A 1 371 ? -17.607 20.303 13.023 1.00 92.62 371 LEU A N 1
ATOM 2989 C CA . LEU A 1 371 ? -17.871 18.869 12.948 1.00 92.62 371 LEU A CA 1
ATOM 2990 C C . LEU A 1 371 ? -17.086 18.124 14.034 1.00 92.62 371 LEU A C 1
ATOM 2992 O O . LEU A 1 371 ? -15.985 18.531 14.409 1.00 92.62 371 LEU A O 1
ATOM 2996 N N . ASN A 1 372 ? -17.618 16.989 14.489 1.00 91.31 372 ASN A N 1
ATOM 2997 C CA . ASN A 1 372 ? -16.868 16.041 15.309 1.00 91.31 372 ASN A CA 1
ATOM 2998 C C . ASN A 1 372 ? -15.945 15.206 14.404 1.00 91.31 372 ASN A C 1
ATOM 3000 O O . ASN A 1 372 ? -16.386 14.224 13.816 1.00 91.31 372 ASN A O 1
ATOM 3004 N N . ILE A 1 373 ? -14.685 15.618 14.231 1.00 94.94 373 ILE A N 1
ATOM 3005 C CA . ILE A 1 373 ? -13.729 14.894 13.377 1.00 94.94 373 ILE A CA 1
ATOM 3006 C C . ILE A 1 373 ? -13.141 13.702 14.135 1.00 94.94 373 ILE A C 1
ATOM 3008 O O . ILE A 1 373 ? -12.429 13.870 15.126 1.00 94.94 373 ILE A O 1
ATOM 3012 N N . SER A 1 374 ? -13.406 12.495 13.637 1.00 93.69 374 SER A N 1
ATOM 3013 C CA . SER A 1 374 ? -13.084 11.243 14.324 1.00 93.69 374 SER A CA 1
ATOM 3014 C C . SER A 1 374 ? -11.760 10.613 13.878 1.00 93.69 374 SER A C 1
ATOM 3016 O O . SER A 1 374 ? -11.102 9.957 14.695 1.00 93.69 374 SER A O 1
ATOM 3018 N N . LEU A 1 375 ? -11.360 10.851 12.622 1.00 96.94 375 LEU A N 1
ATOM 3019 C CA . LEU A 1 375 ? -10.140 10.360 11.969 1.00 96.94 375 LEU A CA 1
ATOM 3020 C C . LEU A 1 375 ? -9.772 11.255 10.773 1.00 96.94 375 LEU A C 1
ATOM 3022 O O . LEU A 1 375 ? -10.642 11.727 10.039 1.00 96.94 375 LEU A O 1
ATOM 3026 N N . ILE A 1 376 ? -8.473 11.448 10.544 1.00 97.44 376 ILE A N 1
ATOM 3027 C CA . ILE A 1 376 ? -7.936 12.106 9.348 1.00 97.44 376 ILE A CA 1
ATOM 3028 C C . ILE A 1 376 ? -7.051 11.113 8.594 1.00 97.44 376 ILE A C 1
ATOM 3030 O O . ILE A 1 376 ? -6.047 10.645 9.121 1.00 97.44 376 ILE A O 1
ATOM 3034 N N . ALA A 1 377 ? -7.394 10.808 7.349 1.00 96.81 377 ALA A N 1
ATOM 3035 C CA . ALA A 1 377 ? -6.610 9.953 6.469 1.00 96.81 377 ALA A CA 1
ATOM 3036 C C . ALA A 1 377 ? -6.001 10.776 5.330 1.00 96.81 377 ALA A C 1
ATOM 3038 O O . ALA A 1 377 ? -6.705 11.484 4.616 1.00 96.81 377 ALA A O 1
ATOM 3039 N N . VAL A 1 378 ? -4.689 10.677 5.142 1.00 95.81 378 VAL A N 1
ATOM 3040 C CA . VAL A 1 378 ? -3.963 11.250 4.005 1.00 95.81 378 VAL A CA 1
ATOM 3041 C C . VAL A 1 378 ? -3.577 10.103 3.081 1.00 95.81 378 VAL A C 1
ATOM 3043 O O . VAL A 1 378 ? -2.638 9.357 3.369 1.00 95.81 378 VAL A O 1
ATOM 3046 N N . ASP A 1 379 ? -4.315 9.957 1.985 1.00 92.62 379 ASP A N 1
ATOM 3047 C CA . ASP A 1 379 ? -4.022 8.974 0.949 1.00 92.62 379 ASP A CA 1
ATOM 3048 C C . ASP A 1 379 ? -2.990 9.524 -0.045 1.00 92.62 379 ASP A C 1
ATOM 3050 O O . ASP A 1 379 ? -2.858 10.740 -0.242 1.00 92.62 379 ASP A O 1
ATOM 3054 N N . GLU A 1 380 ? -2.229 8.615 -0.650 1.00 89.19 380 GLU A N 1
ATOM 3055 C CA . GLU A 1 380 ? -1.067 8.918 -1.493 1.00 89.19 380 GLU A CA 1
ATOM 3056 C C . GLU A 1 380 ? -0.123 9.954 -0.859 1.00 89.19 380 GLU A C 1
ATOM 3058 O O . GLU A 1 380 ? 0.350 10.902 -1.492 1.00 89.19 380 GLU A O 1
ATOM 3063 N N . ALA A 1 381 ? 0.188 9.747 0.424 1.00 92.00 381 ALA A N 1
ATOM 3064 C CA . ALA A 1 381 ? 0.947 10.677 1.257 1.00 92.00 381 ALA A CA 1
ATOM 3065 C C . ALA A 1 381 ? 2.329 11.037 0.686 1.00 92.00 381 ALA A C 1
ATOM 3067 O O . ALA A 1 381 ? 2.882 12.074 1.042 1.00 92.00 381 ALA A O 1
ATOM 3068 N N . HIS A 1 382 ? 2.876 10.239 -0.239 1.00 89.81 382 HIS A N 1
ATOM 3069 C CA . HIS A 1 382 ? 4.109 10.560 -0.960 1.00 89.81 382 HIS A CA 1
ATOM 3070 C C . HIS A 1 382 ? 4.060 11.907 -1.706 1.00 89.81 382 HIS A C 1
ATOM 3072 O O . HIS A 1 382 ? 5.121 12.484 -1.947 1.00 89.81 382 HIS A O 1
ATOM 3078 N N . CYS A 1 383 ? 2.868 12.434 -2.021 1.00 87.62 383 CYS A N 1
ATOM 3079 C CA . CYS A 1 383 ? 2.689 13.738 -2.667 1.00 87.62 383 CYS A CA 1
ATOM 3080 C C . CYS A 1 383 ? 3.228 14.913 -1.833 1.00 87.62 383 CYS A C 1
ATOM 3082 O O . CYS A 1 383 ? 3.502 15.981 -2.376 1.00 87.62 383 CYS A O 1
ATOM 3084 N N . ILE A 1 384 ? 3.407 14.744 -0.519 1.00 88.25 384 ILE A N 1
ATOM 3085 C CA . ILE A 1 384 ? 3.903 15.810 0.366 1.00 88.25 384 ILE A CA 1
ATOM 3086 C C . ILE A 1 384 ? 5.395 16.109 0.203 1.00 88.25 384 ILE A C 1
ATOM 3088 O O . ILE A 1 384 ? 5.852 17.200 0.552 1.00 88.25 384 ILE A O 1
ATOM 3092 N N . SER A 1 385 ? 6.158 15.135 -0.296 1.00 84.44 385 SER A N 1
ATOM 3093 C CA . SER A 1 385 ? 7.611 15.210 -0.343 1.00 84.44 385 SER A CA 1
ATOM 3094 C C . SER A 1 385 ? 8.090 15.640 -1.722 1.00 84.44 385 SER A C 1
ATOM 3096 O O . SER A 1 385 ? 7.708 15.042 -2.724 1.00 84.44 385 SER A O 1
ATOM 3098 N N . GLU A 1 386 ? 9.000 16.615 -1.777 1.00 77.12 386 GLU A N 1
ATOM 3099 C CA . GLU A 1 386 ? 9.725 16.983 -3.011 1.00 77.12 386 GLU A CA 1
ATOM 3100 C C . GLU A 1 386 ? 10.612 15.837 -3.518 1.00 77.12 386 GLU A C 1
ATOM 3102 O O . GLU A 1 386 ? 10.940 15.757 -4.700 1.00 77.12 386 GLU A O 1
ATOM 3107 N N . TRP A 1 387 ? 10.970 14.911 -2.626 1.00 65.00 387 TRP A N 1
ATOM 3108 C CA . TRP A 1 387 ? 11.653 13.669 -2.971 1.00 65.00 387 TRP A CA 1
ATOM 3109 C C . TRP A 1 387 ? 10.689 12.611 -3.518 1.00 65.00 387 TRP A C 1
ATOM 3111 O O . TRP A 1 387 ? 11.139 11.573 -4.000 1.00 65.00 387 TRP A O 1
ATOM 3121 N N . GLY A 1 388 ? 9.377 12.855 -3.463 1.00 68.56 388 GLY A N 1
ATOM 3122 C CA . GLY A 1 388 ? 8.331 12.025 -4.054 1.00 68.56 388 GLY A CA 1
ATOM 3123 C C . GLY A 1 388 ? 8.331 12.086 -5.583 1.00 68.56 388 GLY A C 1
ATOM 3124 O O . GLY A 1 388 ? 9.090 12.827 -6.206 1.00 68.56 388 GLY A O 1
ATOM 3125 N N . HIS A 1 389 ? 7.532 11.235 -6.225 1.00 65.50 389 HIS A N 1
ATOM 3126 C CA . HIS A 1 389 ? 7.425 11.198 -7.689 1.00 65.50 389 HIS A CA 1
ATOM 3127 C C . HIS A 1 389 ? 6.275 12.066 -8.237 1.00 65.50 389 HIS A C 1
ATOM 3129 O O . HIS A 1 389 ? 6.327 12.428 -9.411 1.00 65.50 389 HIS A O 1
ATOM 3135 N N . ASP A 1 390 ? 5.305 12.442 -7.392 1.00 77.44 390 ASP A N 1
ATOM 3136 C CA . ASP A 1 390 ? 4.179 13.344 -7.699 1.00 77.44 390 ASP A CA 1
ATOM 3137 C C . ASP A 1 390 ? 4.047 14.445 -6.624 1.00 77.44 390 ASP A C 1
ATOM 3139 O O . ASP A 1 390 ? 3.070 14.505 -5.884 1.00 77.44 390 ASP A O 1
ATOM 3143 N N . PHE A 1 391 ? 5.079 15.282 -6.458 1.00 82.12 391 PHE A N 1
ATOM 3144 C CA . PHE A 1 391 ? 5.073 16.341 -5.439 1.00 82.12 391 PHE A CA 1
ATOM 3145 C C . PHE A 1 391 ? 3.967 17.381 -5.685 1.00 82.12 391 PHE A C 1
ATOM 3147 O O . PHE A 1 391 ? 3.849 17.927 -6.783 1.00 82.12 391 PHE A O 1
ATOM 3154 N N . ARG A 1 392 ? 3.208 17.704 -4.629 1.00 83.50 392 ARG A N 1
ATOM 3155 C CA . ARG A 1 392 ? 2.145 18.717 -4.620 1.00 83.50 392 ARG A CA 1
ATOM 3156 C C . ARG A 1 392 ? 2.349 19.706 -3.469 1.00 83.50 392 ARG A C 1
ATOM 3158 O O . ARG A 1 392 ? 2.223 19.308 -2.307 1.00 83.50 392 ARG A O 1
ATOM 3165 N N . PRO A 1 393 ? 2.642 20.990 -3.741 1.00 82.19 393 PRO A N 1
ATOM 3166 C CA . PRO A 1 393 ? 2.898 21.990 -2.702 1.00 82.19 393 PRO A CA 1
ATOM 3167 C C . PRO A 1 393 ? 1.789 22.112 -1.646 1.00 82.19 393 PRO A C 1
ATOM 3169 O O . PRO A 1 393 ? 2.077 22.350 -0.471 1.00 82.19 393 PRO A O 1
ATOM 3172 N N . GLU A 1 394 ? 0.529 21.910 -2.033 1.00 85.75 394 GLU A N 1
ATOM 3173 C CA . GLU A 1 394 ? -0.651 22.002 -1.168 1.00 85.75 394 GLU A CA 1
ATOM 3174 C C . GLU A 1 394 ? -0.617 20.965 -0.037 1.00 85.75 394 GLU A C 1
ATOM 3176 O O . GLU A 1 394 ? -1.058 21.249 1.076 1.00 85.75 394 GLU A O 1
ATOM 3181 N N . TYR A 1 395 ? -0.011 19.792 -0.266 1.00 88.94 395 TYR A N 1
ATOM 3182 C CA . TYR A 1 395 ? 0.102 18.748 0.756 1.00 88.94 395 TYR A CA 1
ATOM 3183 C C . TYR A 1 395 ? 0.944 19.188 1.962 1.00 88.94 395 TYR A C 1
ATOM 3185 O O . TYR A 1 395 ? 0.690 18.746 3.082 1.00 88.94 395 TYR A O 1
ATOM 3193 N N . ARG A 1 396 ? 1.918 20.094 1.791 1.00 86.12 396 ARG A N 1
ATOM 3194 C CA . ARG A 1 396 ? 2.729 20.604 2.917 1.00 86.12 396 ARG A CA 1
ATOM 3195 C C . ARG A 1 396 ? 1.914 21.425 3.914 1.00 86.12 396 ARG A C 1
ATOM 3197 O O . ARG A 1 396 ? 2.334 21.607 5.059 1.00 86.12 396 ARG A O 1
ATOM 3204 N N . GLN A 1 397 ? 0.759 21.935 3.494 1.00 88.62 397 GLN A N 1
ATOM 3205 C CA . GLN A 1 397 ? -0.138 22.695 4.358 1.00 88.62 397 GLN A CA 1
ATOM 3206 C C . GLN A 1 397 ? -0.975 21.780 5.265 1.00 88.62 397 GLN A C 1
ATOM 3208 O O . GLN A 1 397 ? -1.436 22.232 6.310 1.00 88.62 397 GLN A O 1
ATOM 3213 N N . LEU A 1 398 ? -1.076 20.477 4.957 1.00 91.62 398 LEU A N 1
ATOM 3214 C CA . LEU A 1 398 ? -1.847 19.503 5.745 1.00 91.62 398 LEU A CA 1
ATOM 3215 C C . LEU A 1 398 ? -1.364 19.373 7.196 1.00 91.62 398 LEU A C 1
ATOM 3217 O O . LEU A 1 398 ? -2.130 18.947 8.055 1.00 91.62 398 LEU A O 1
ATOM 3221 N N . LYS A 1 399 ? -0.141 19.820 7.506 1.00 88.94 399 LYS A N 1
ATOM 3222 C CA . LYS A 1 399 ? 0.370 19.947 8.881 1.00 88.94 399 LYS A CA 1
ATOM 3223 C C . LYS A 1 399 ? -0.549 20.753 9.806 1.00 88.94 399 LYS A C 1
ATOM 3225 O O . LYS A 1 399 ? -0.590 20.492 11.005 1.00 88.94 399 LYS A O 1
ATOM 3230 N N . LEU A 1 400 ? -1.291 21.713 9.246 1.00 90.19 400 LEU A N 1
ATOM 3231 C CA . LEU A 1 400 ? -2.250 22.541 9.977 1.00 90.19 400 LEU A CA 1
ATOM 3232 C C . LEU A 1 400 ? -3.429 21.714 10.502 1.00 90.19 400 LEU A C 1
ATOM 3234 O O . LEU A 1 400 ? -4.000 22.053 11.533 1.00 90.19 400 LEU A O 1
ATOM 3238 N N . LEU A 1 401 ? -3.774 20.596 9.854 1.00 91.62 401 LEU A N 1
ATOM 3239 C CA . LEU A 1 401 ? -4.863 19.732 10.315 1.00 91.62 401 LEU A CA 1
ATOM 3240 C C . LEU A 1 401 ? -4.586 19.173 11.709 1.00 91.62 401 LEU A C 1
ATOM 3242 O O . LEU A 1 401 ? -5.496 19.130 12.531 1.00 91.62 401 LEU A O 1
ATOM 3246 N N . LYS A 1 402 ? -3.333 18.819 12.015 1.00 88.44 402 LYS A N 1
ATOM 3247 C CA . LYS A 1 402 ? -2.969 18.333 13.350 1.00 88.44 402 LYS A CA 1
ATOM 3248 C C . LYS A 1 402 ? -2.982 19.445 14.404 1.00 88.44 402 LYS A C 1
ATOM 3250 O O . LYS A 1 402 ? -3.240 19.169 15.570 1.00 88.44 402 LYS A O 1
ATOM 3255 N N . GLU A 1 403 ? -2.751 20.697 13.998 1.00 89.12 403 GLU A N 1
ATOM 3256 C CA . GLU A 1 403 ? -2.890 21.868 14.877 1.00 89.12 403 GLU A CA 1
ATOM 3257 C C . GLU A 1 403 ? -4.367 22.161 15.194 1.00 89.12 403 GLU A C 1
ATOM 3259 O O . GLU A 1 403 ? -4.705 22.435 16.344 1.00 89.12 403 GLU A O 1
ATOM 3264 N N . HIS A 1 404 ? -5.253 22.070 14.197 1.00 90.12 404 HIS A N 1
ATOM 3265 C CA . HIS A 1 404 ? -6.688 22.324 14.363 1.00 90.12 404 HIS A CA 1
ATOM 3266 C C . HIS A 1 404 ? -7.448 21.159 15.019 1.00 90.12 404 HIS A C 1
ATOM 3268 O O . HIS A 1 404 ? -8.419 21.406 15.733 1.00 90.12 404 HIS A O 1
ATOM 3274 N N . PHE A 1 405 ? -7.015 19.913 14.802 1.00 91.62 405 PHE A N 1
ATOM 3275 C CA . PHE A 1 405 ? -7.678 18.693 15.280 1.00 91.62 405 PHE A CA 1
ATOM 3276 C C . PHE A 1 405 ? -6.701 17.768 16.036 1.00 91.62 405 PHE A C 1
ATOM 3278 O O . PHE A 1 405 ? -6.452 16.641 15.608 1.00 91.62 405 PHE A O 1
ATOM 3285 N N . PRO A 1 406 ? -6.138 18.201 17.181 1.00 88.44 406 PRO A N 1
ATOM 3286 C CA . PRO A 1 406 ? -5.098 17.444 17.885 1.00 88.44 406 PRO A CA 1
ATOM 3287 C C . PRO A 1 406 ? -5.579 16.093 18.439 1.00 88.44 406 PRO A C 1
ATOM 3289 O O . PRO A 1 406 ? -4.777 15.172 18.575 1.00 88.44 406 PRO A O 1
ATOM 3292 N N . GLN A 1 407 ? -6.878 15.974 18.740 1.00 85.81 407 GLN A N 1
ATOM 3293 C CA . GLN A 1 407 ? -7.496 14.763 19.298 1.00 85.81 407 GLN A CA 1
ATOM 3294 C C . GLN A 1 407 ? -7.843 13.708 18.234 1.00 85.81 407 GLN A C 1
ATOM 3296 O O . GLN A 1 407 ? -8.068 12.547 18.572 1.00 85.81 407 GLN A O 1
ATOM 3301 N N . ALA A 1 408 ? -7.904 14.094 16.955 1.00 91.06 408 ALA A N 1
ATOM 3302 C CA . ALA A 1 408 ? -8.168 13.155 15.875 1.00 91.06 408 ALA A CA 1
ATOM 3303 C C . ALA A 1 408 ? -6.861 12.423 15.499 1.00 91.06 408 ALA A C 1
ATOM 3305 O O . ALA A 1 408 ? -5.845 13.088 15.239 1.00 91.06 408 ALA A O 1
ATOM 3306 N N . PRO A 1 409 ? -6.849 11.077 15.458 1.00 94.25 409 PRO A N 1
ATOM 3307 C CA . PRO A 1 409 ? -5.720 10.338 14.915 1.00 94.25 409 PRO A CA 1
ATOM 3308 C C . PRO A 1 409 ? -5.550 10.680 13.437 1.00 94.25 409 PRO A C 1
ATOM 3310 O O . PRO A 1 409 ? -6.529 10.882 12.711 1.00 94.25 409 PRO A O 1
ATOM 3313 N N . LEU A 1 410 ? -4.297 10.740 12.997 1.00 96.62 410 LEU A N 1
ATOM 3314 C CA . LEU A 1 410 ? -3.938 10.925 11.600 1.00 96.62 410 LEU A CA 1
ATOM 3315 C C . LEU A 1 410 ? -3.272 9.657 11.073 1.00 96.62 410 LEU A C 1
ATOM 3317 O O . LEU A 1 410 ? -2.264 9.210 11.622 1.00 96.62 410 LEU A O 1
ATOM 3321 N N . ILE A 1 411 ? -3.800 9.112 9.979 1.00 97.25 411 ILE A N 1
ATOM 3322 C CA . ILE A 1 411 ? -3.148 8.054 9.211 1.00 97.25 411 ILE A CA 1
ATOM 3323 C C . ILE A 1 411 ? -2.641 8.589 7.871 1.00 97.25 411 ILE A C 1
ATOM 3325 O O . ILE A 1 411 ? -3.394 9.168 7.095 1.00 97.25 411 ILE A O 1
ATOM 3329 N N . ALA A 1 412 ? -1.365 8.364 7.572 1.00 96.50 412 ALA A N 1
ATOM 3330 C CA . ALA A 1 412 ? -0.761 8.646 6.274 1.00 96.50 412 ALA A CA 1
ATOM 3331 C C . ALA A 1 412 ? -0.448 7.334 5.547 1.00 96.50 412 ALA A C 1
ATOM 3333 O O . ALA A 1 412 ? 0.308 6.509 6.065 1.00 96.50 412 ALA A O 1
ATOM 3334 N N . LEU A 1 413 ? -1.009 7.146 4.350 1.00 94.75 413 LEU A N 1
ATOM 3335 C CA . LEU A 1 413 ? -0.852 5.924 3.562 1.00 94.75 413 LEU A CA 1
ATOM 3336 C C . LEU A 1 413 ? -0.160 6.207 2.232 1.00 94.75 413 LEU A C 1
ATOM 3338 O O . LEU A 1 413 ? -0.429 7.204 1.568 1.00 94.75 413 LEU A O 1
ATOM 3342 N N . THR A 1 414 ? 0.723 5.308 1.810 1.00 91.56 414 THR A N 1
ATOM 3343 C CA . THR A 1 414 ? 1.300 5.345 0.461 1.00 91.56 414 THR A CA 1
ATOM 3344 C C . THR A 1 414 ? 1.690 3.948 -0.005 1.00 91.56 414 THR A C 1
ATOM 3346 O O . THR A 1 414 ? 2.029 3.079 0.801 1.00 91.56 414 THR A O 1
ATOM 3349 N N . ALA A 1 415 ? 1.629 3.720 -1.319 1.00 86.50 415 ALA A N 1
ATOM 3350 C CA . ALA A 1 415 ? 2.114 2.485 -1.932 1.00 86.50 415 ALA A CA 1
ATOM 3351 C C . ALA A 1 415 ? 3.630 2.465 -2.133 1.00 86.50 415 ALA A C 1
ATOM 3353 O O . ALA A 1 415 ? 4.249 1.406 -2.104 1.00 86.50 415 ALA A O 1
ATOM 3354 N N . THR A 1 416 ? 4.213 3.639 -2.355 1.00 81.88 416 THR A N 1
ATOM 3355 C CA . THR A 1 416 ? 5.603 3.798 -2.775 1.00 81.88 416 THR A CA 1
ATOM 3356 C C . THR A 1 416 ? 6.208 4.986 -2.047 1.00 81.88 416 THR A C 1
ATOM 3358 O O . THR A 1 416 ? 5.788 6.127 -2.251 1.00 81.88 416 THR A O 1
ATOM 3361 N N . ALA A 1 417 ? 7.197 4.731 -1.196 1.00 85.75 417 ALA A N 1
ATOM 3362 C CA . ALA A 1 417 ? 7.995 5.778 -0.574 1.00 85.75 417 ALA A CA 1
ATOM 3363 C C . ALA A 1 417 ? 9.387 5.243 -0.247 1.00 85.75 417 ALA A C 1
ATOM 3365 O O . ALA A 1 417 ? 9.524 4.322 0.556 1.00 85.75 417 ALA A O 1
ATOM 3366 N N . ILE A 1 418 ? 10.415 5.853 -0.836 1.00 88.88 418 ILE A N 1
ATOM 3367 C CA . ILE A 1 418 ? 11.809 5.633 -0.435 1.00 88.88 418 ILE A CA 1
ATOM 3368 C C . ILE A 1 418 ? 12.040 6.153 0.998 1.00 88.88 418 ILE A C 1
ATOM 3370 O O . ILE A 1 418 ? 11.264 6.996 1.467 1.00 88.88 418 ILE A O 1
ATOM 3374 N N . PRO A 1 419 ? 13.078 5.696 1.720 1.00 89.31 419 PRO A N 1
ATOM 3375 C CA . PRO A 1 419 ? 13.307 6.068 3.119 1.00 89.31 419 PRO A CA 1
ATOM 3376 C C . PRO A 1 419 ? 13.322 7.580 3.395 1.00 89.31 419 PRO A C 1
ATOM 3378 O O . PRO A 1 419 ? 12.839 8.022 4.438 1.00 89.31 419 PRO A O 1
ATOM 3381 N N . GLU A 1 420 ? 13.841 8.387 2.471 1.00 87.81 420 GLU A N 1
ATOM 3382 C CA . GLU A 1 420 ? 13.843 9.850 2.556 1.00 87.81 420 GLU A CA 1
ATOM 3383 C C . GLU A 1 420 ? 12.425 10.425 2.494 1.00 87.81 420 GLU A C 1
ATOM 3385 O O . GLU A 1 420 ? 12.073 11.271 3.314 1.00 87.81 420 GLU A O 1
ATOM 3390 N N . VAL A 1 421 ? 11.589 9.909 1.588 1.00 89.19 421 VAL A N 1
ATOM 3391 C CA . VAL A 1 421 ? 10.176 10.299 1.462 1.00 89.19 421 VAL A CA 1
ATOM 3392 C C . VAL A 1 421 ? 9.394 9.891 2.708 1.00 89.19 421 VAL A C 1
ATOM 3394 O O . VAL A 1 421 ? 8.598 10.679 3.202 1.00 89.19 421 VAL A O 1
ATOM 3397 N N . GLN A 1 422 ? 9.645 8.703 3.270 1.00 91.81 422 GLN A N 1
ATOM 3398 C CA . GLN A 1 422 ? 8.997 8.256 4.514 1.00 91.81 422 GLN A CA 1
ATOM 3399 C C . GLN A 1 422 ? 9.275 9.232 5.669 1.00 91.81 422 GLN A C 1
ATOM 3401 O O . GLN A 1 422 ? 8.354 9.655 6.368 1.00 91.81 422 GLN A O 1
ATOM 3406 N N . LYS A 1 423 ? 10.545 9.622 5.848 1.00 90.94 423 LYS A N 1
ATOM 3407 C CA . LYS A 1 423 ? 10.951 10.592 6.878 1.00 90.94 423 LYS A CA 1
ATOM 3408 C C . LYS A 1 423 ? 10.318 11.962 6.647 1.00 90.94 423 LYS A C 1
ATOM 3410 O O . LYS A 1 423 ? 9.866 12.585 7.607 1.00 90.94 423 LYS A O 1
ATOM 3415 N N . ASP A 1 424 ? 10.274 12.417 5.397 1.00 91.44 424 ASP A N 1
ATOM 3416 C CA . ASP A 1 424 ? 9.691 13.712 5.048 1.00 91.44 424 ASP A CA 1
ATOM 3417 C C . ASP A 1 424 ? 8.175 13.718 5.294 1.00 91.44 424 ASP A C 1
ATOM 3419 O O . ASP A 1 424 ? 7.686 14.635 5.939 1.00 91.44 424 ASP A O 1
ATOM 3423 N N . ILE A 1 425 ? 7.437 12.658 4.933 1.00 93.25 425 ILE A N 1
ATOM 3424 C CA . ILE A 1 425 ? 5.997 12.526 5.242 1.00 93.25 425 ILE A CA 1
ATOM 3425 C C . ILE A 1 425 ? 5.736 12.683 6.743 1.00 93.25 425 ILE A C 1
ATOM 3427 O O . ILE A 1 425 ? 4.932 13.524 7.145 1.00 93.25 425 ILE A O 1
ATOM 3431 N N . ILE A 1 426 ? 6.437 11.900 7.569 1.00 92.69 426 ILE A N 1
ATOM 3432 C CA . ILE A 1 426 ? 6.290 11.916 9.033 1.00 92.69 426 ILE A CA 1
ATOM 3433 C C . ILE A 1 426 ? 6.593 13.313 9.590 1.00 92.69 426 ILE A C 1
ATOM 3435 O O . ILE A 1 426 ? 5.859 13.822 10.440 1.00 92.69 426 ILE A O 1
ATOM 3439 N N . THR A 1 427 ? 7.646 13.955 9.080 1.00 91.62 427 THR A N 1
ATOM 3440 C CA . THR A 1 427 ? 8.070 15.290 9.520 1.00 91.62 427 THR A CA 1
ATOM 3441 C C . THR A 1 427 ? 7.064 16.366 9.114 1.00 91.62 427 THR A C 1
ATOM 3443 O O . THR A 1 427 ? 6.640 17.160 9.954 1.00 91.62 427 THR A O 1
ATOM 3446 N N . GLN A 1 428 ? 6.655 16.394 7.844 1.00 91.00 428 GLN A N 1
ATOM 3447 C CA . GLN A 1 428 ? 5.761 17.418 7.306 1.00 91.00 428 GLN A CA 1
ATOM 3448 C C . GLN A 1 428 ? 4.361 17.312 7.908 1.00 91.00 428 GLN A C 1
ATOM 3450 O O . GLN A 1 428 ? 3.797 18.338 8.264 1.00 91.00 428 GLN A O 1
ATOM 3455 N N . LEU A 1 429 ? 3.821 16.104 8.100 1.00 92.12 429 LEU A N 1
ATOM 3456 C CA . LEU A 1 429 ? 2.512 15.900 8.739 1.00 92.12 429 LEU A CA 1
ATOM 3457 C C . LEU A 1 429 ? 2.549 16.020 10.270 1.00 92.12 429 LEU A C 1
ATOM 3459 O O . LEU A 1 429 ? 1.500 15.945 10.904 1.00 92.12 429 LEU A O 1
ATOM 3463 N N . ARG A 1 430 ? 3.733 16.234 10.865 1.00 91.19 430 ARG A N 1
ATOM 3464 C CA . ARG A 1 430 ? 3.951 16.301 12.321 1.00 91.19 430 ARG A CA 1
ATOM 3465 C C . ARG A 1 430 ? 3.402 15.086 13.067 1.00 91.19 430 ARG A C 1
ATOM 3467 O O . ARG A 1 430 ? 2.781 15.215 14.120 1.00 91.19 430 ARG A O 1
ATOM 3474 N N . LEU A 1 431 ? 3.673 13.900 12.535 1.00 87.81 431 LEU A N 1
ATOM 3475 C CA . LEU A 1 431 ? 3.296 12.635 13.157 1.00 87.81 431 LEU A CA 1
ATOM 3476 C C . LEU A 1 431 ? 4.243 12.338 14.329 1.00 87.81 431 LEU A C 1
ATOM 3478 O O . LEU A 1 431 ? 5.223 11.602 14.206 1.00 87.81 431 LEU A O 1
ATOM 3482 N N . THR A 1 432 ? 4.004 12.976 15.476 1.00 76.12 432 THR A N 1
ATOM 3483 C CA . THR A 1 432 ? 4.828 12.793 16.676 1.00 76.12 432 THR A CA 1
ATOM 3484 C C . THR A 1 432 ? 4.461 11.494 17.378 1.00 76.12 432 THR A C 1
ATOM 3486 O O . THR A 1 432 ? 3.335 11.338 17.836 1.00 76.12 432 THR A O 1
ATOM 3489 N N . ASN A 1 433 ? 5.435 10.589 17.513 1.00 80.31 433 ASN A N 1
ATOM 3490 C CA . ASN A 1 433 ? 5.272 9.271 18.141 1.00 80.31 433 ASN A CA 1
ATOM 3491 C C . ASN A 1 433 ? 4.305 8.321 17.395 1.00 80.31 433 ASN A C 1
ATOM 3493 O O . ASN A 1 433 ? 3.690 7.450 18.010 1.00 80.31 433 ASN A O 1
ATOM 3497 N N . SER A 1 434 ? 4.174 8.482 16.073 1.00 88.38 434 SER A N 1
ATOM 3498 C CA . SER A 1 434 ? 3.319 7.629 15.243 1.00 88.38 434 SER A CA 1
ATOM 3499 C C . SER A 1 434 ? 3.835 6.202 15.114 1.00 88.38 434 SER A C 1
ATOM 3501 O O . SER A 1 434 ? 5.043 5.955 15.059 1.00 88.38 434 SER A O 1
ATOM 3503 N N . LYS A 1 435 ? 2.907 5.267 14.945 1.00 93.00 435 LYS A N 1
ATOM 3504 C CA . LYS A 1 435 ? 3.187 3.866 14.635 1.00 93.00 435 LYS A CA 1
ATOM 3505 C C . LYS A 1 435 ? 3.540 3.731 13.158 1.00 93.00 435 LYS A C 1
ATOM 3507 O O . LYS A 1 435 ? 2.864 4.297 12.305 1.00 93.00 435 LYS A O 1
ATOM 3512 N N . ILE A 1 436 ? 4.622 3.017 12.855 1.00 93.12 436 ILE A N 1
ATOM 3513 C CA . ILE A 1 436 ? 5.127 2.854 11.488 1.00 93.12 436 ILE A CA 1
ATOM 3514 C C . ILE A 1 436 ? 4.929 1.405 11.060 1.00 93.12 436 ILE A C 1
ATOM 3516 O O . ILE A 1 436 ? 5.573 0.507 11.598 1.00 93.12 436 ILE A O 1
ATOM 3520 N N . TYR A 1 437 ? 4.089 1.206 10.052 1.00 93.75 437 TYR A N 1
ATOM 3521 C CA . TYR A 1 437 ? 3.831 -0.086 9.433 1.00 93.75 437 TYR A CA 1
ATOM 3522 C C . TYR A 1 437 ? 4.426 -0.114 8.030 1.00 93.75 437 TYR A C 1
ATOM 3524 O O . TYR A 1 437 ? 4.187 0.787 7.225 1.00 93.75 437 TYR A O 1
ATOM 3532 N N . LYS A 1 438 ? 5.221 -1.146 7.739 1.00 91.62 438 LYS A N 1
ATOM 3533 C CA . LYS A 1 438 ? 5.818 -1.371 6.419 1.00 91.62 438 LYS A CA 1
ATOM 3534 C C . LYS A 1 438 ? 5.540 -2.806 6.005 1.00 91.62 438 LYS A C 1
ATOM 3536 O O . LYS A 1 438 ? 6.132 -3.728 6.559 1.00 91.62 438 LYS A O 1
ATOM 3541 N N . ALA A 1 439 ? 4.619 -2.985 5.069 1.00 88.81 439 ALA A N 1
ATOM 3542 C CA . ALA A 1 439 ? 4.444 -4.270 4.412 1.00 88.81 439 ALA A CA 1
ATOM 3543 C C . ALA A 1 439 ? 5.557 -4.465 3.377 1.00 88.81 439 ALA A C 1
ATOM 3545 O O . ALA A 1 439 ? 6.063 -3.489 2.818 1.00 88.81 439 ALA A O 1
ATOM 3546 N N . SER A 1 440 ? 5.909 -5.724 3.114 1.00 88.44 440 SER A N 1
ATOM 3547 C CA . SER A 1 440 ? 6.857 -6.040 2.049 1.00 88.44 440 SER A CA 1
ATOM 3548 C C . SER A 1 440 ? 6.328 -5.536 0.706 1.00 88.44 440 SER A C 1
ATOM 3550 O O . SER A 1 440 ? 5.159 -5.720 0.356 1.00 88.44 440 SER A O 1
ATOM 3552 N N . LEU A 1 441 ? 7.208 -4.898 -0.054 1.00 86.62 441 LEU A N 1
ATOM 3553 C CA . LEU A 1 441 ? 6.979 -4.464 -1.426 1.00 86.62 441 LEU A CA 1
ATOM 3554 C C . LEU A 1 441 ? 7.256 -5.603 -2.422 1.00 86.62 441 LEU A C 1
ATOM 3556 O O . LEU A 1 441 ? 7.135 -5.420 -3.640 1.00 86.62 441 LEU A O 1
ATOM 3560 N N . ASN A 1 442 ? 7.615 -6.792 -1.936 1.00 90.31 442 ASN A N 1
ATOM 3561 C CA . ASN A 1 442 ? 7.907 -7.940 -2.771 1.00 90.31 442 ASN A CA 1
ATOM 3562 C C . ASN A 1 442 ? 6.629 -8.525 -3.396 1.00 90.31 442 ASN A C 1
ATOM 3564 O O . ASN A 1 442 ? 5.788 -9.116 -2.726 1.00 90.31 442 ASN A O 1
ATOM 3568 N N . ARG A 1 443 ? 6.499 -8.398 -4.719 1.00 89.06 443 ARG A N 1
ATOM 3569 C CA . ARG A 1 443 ? 5.424 -9.022 -5.507 1.00 89.06 443 ARG A CA 1
ATOM 3570 C C . ARG A 1 443 ? 5.954 -10.252 -6.232 1.00 89.06 443 ARG A C 1
ATOM 3572 O O . ARG A 1 443 ? 6.406 -10.148 -7.374 1.00 89.06 443 ARG A O 1
ATOM 3579 N N . GLU A 1 444 ? 5.979 -11.391 -5.549 1.00 89.75 444 GLU A N 1
ATOM 3580 C CA . GLU A 1 444 ? 6.601 -12.636 -6.036 1.00 89.75 444 GLU A CA 1
ATOM 3581 C C . GLU A 1 444 ? 6.003 -13.132 -7.352 1.00 89.75 444 GLU A C 1
ATOM 3583 O O . GLU A 1 444 ? 6.722 -13.658 -8.198 1.00 89.75 444 GLU A O 1
ATOM 3588 N N . ASN A 1 445 ? 4.714 -12.873 -7.567 1.00 90.56 445 ASN A N 1
ATOM 3589 C CA . ASN A 1 445 ? 3.990 -13.258 -8.770 1.00 90.56 445 ASN A CA 1
ATOM 3590 C C . ASN A 1 445 ? 4.368 -12.449 -10.027 1.00 90.56 445 ASN A C 1
ATOM 3592 O O . ASN A 1 445 ? 4.008 -12.841 -11.136 1.00 90.56 445 ASN A O 1
ATOM 3596 N N . LEU A 1 446 ? 5.088 -11.331 -9.882 1.00 95.00 446 LEU A N 1
ATOM 3597 C CA . LEU A 1 446 ? 5.504 -10.498 -11.011 1.00 95.00 446 LEU A CA 1
ATOM 3598 C C . LEU A 1 446 ? 6.866 -10.930 -11.546 1.00 95.00 446 LEU A C 1
ATOM 3600 O O . LEU A 1 446 ? 7.859 -10.894 -10.816 1.00 95.00 446 LEU A O 1
ATOM 3604 N N . PHE A 1 447 ? 6.905 -11.286 -12.826 1.00 96.06 447 PHE A N 1
ATOM 3605 C CA . PHE A 1 447 ? 8.129 -11.568 -13.565 1.00 96.06 447 PHE A CA 1
ATOM 3606 C C . PHE A 1 447 ? 8.679 -10.274 -14.175 1.00 96.06 447 PHE A C 1
ATOM 3608 O O . PHE A 1 447 ? 7.980 -9.621 -14.940 1.00 96.06 447 PHE A O 1
ATOM 3615 N N . TYR A 1 448 ? 9.924 -9.899 -13.872 1.00 96.44 448 TYR A N 1
ATOM 3616 C CA . TYR A 1 448 ? 10.545 -8.684 -14.424 1.00 96.44 448 TYR A CA 1
ATOM 3617 C C . TYR A 1 448 ? 11.546 -9.008 -15.534 1.00 96.44 448 TYR A C 1
ATOM 3619 O O . TYR A 1 448 ? 12.438 -9.836 -15.340 1.00 96.44 448 TYR A O 1
ATOM 3627 N N . GLN A 1 449 ? 11.434 -8.313 -16.667 1.00 95.19 449 GLN A N 1
ATOM 3628 C CA . GLN A 1 449 ? 12.334 -8.468 -17.808 1.00 95.19 449 GLN A CA 1
ATOM 3629 C C . GLN A 1 449 ? 12.655 -7.127 -18.478 1.00 95.19 449 GLN A C 1
ATOM 3631 O O . GLN A 1 449 ? 11.761 -6.325 -18.746 1.00 95.19 449 GLN A O 1
ATOM 3636 N N . VAL A 1 450 ? 13.925 -6.915 -18.829 1.00 94.25 450 VAL A N 1
ATOM 3637 C CA . VAL A 1 450 ? 14.391 -5.739 -19.574 1.00 94.25 450 VAL A CA 1
ATOM 3638 C C . VAL A 1 450 ? 14.944 -6.177 -20.928 1.00 94.25 450 VAL A C 1
ATOM 3640 O O . VAL A 1 450 ? 15.930 -6.904 -21.024 1.00 94.25 450 VAL A O 1
ATOM 3643 N N . LYS A 1 451 ? 14.325 -5.698 -22.010 1.00 90.75 451 LYS A N 1
ATOM 3644 C CA . LYS A 1 451 ? 14.722 -5.994 -23.391 1.00 90.75 451 LYS A CA 1
ATOM 3645 C C . LYS A 1 451 ? 15.338 -4.778 -24.076 1.00 90.75 451 LYS A C 1
ATOM 3647 O O . LYS A 1 451 ? 14.835 -3.663 -23.921 1.00 90.75 451 LYS A O 1
ATOM 3652 N N . PRO A 1 452 ? 16.370 -4.964 -24.917 1.00 87.06 452 PRO A N 1
ATOM 3653 C CA . PRO A 1 452 ? 16.812 -3.917 -25.824 1.00 87.06 452 PRO A CA 1
ATOM 3654 C C . PRO A 1 452 ? 15.671 -3.497 -26.753 1.00 87.06 452 PRO A C 1
ATOM 3656 O O . PRO A 1 452 ? 15.019 -4.331 -27.387 1.00 87.06 452 PRO A O 1
ATOM 3659 N N . LYS A 1 453 ? 15.450 -2.192 -26.882 1.00 89.94 453 LYS A N 1
ATOM 3660 C CA . LYS A 1 453 ? 14.443 -1.625 -27.783 1.00 89.94 453 LYS A CA 1
ATOM 3661 C C . LYS A 1 453 ? 14.982 -1.517 -29.215 1.00 89.94 453 LYS A C 1
ATOM 3663 O O . LYS A 1 453 ? 15.169 -0.426 -29.749 1.00 89.94 453 LYS A O 1
ATOM 3668 N N . ASP A 1 454 ? 15.245 -2.667 -29.824 1.00 80.06 454 ASP A N 1
ATOM 3669 C CA . ASP A 1 454 ? 15.616 -2.821 -31.236 1.00 80.06 454 ASP A CA 1
ATOM 3670 C C . ASP A 1 454 ? 14.495 -3.584 -31.952 1.00 80.06 454 ASP A C 1
ATOM 3672 O O . ASP A 1 454 ? 14.085 -4.636 -31.479 1.00 80.06 454 ASP A O 1
ATOM 3676 N N . ASN A 1 455 ? 13.914 -3.062 -33.034 1.00 83.69 455 ASN A N 1
ATOM 3677 C CA . ASN A 1 455 ? 12.697 -3.644 -33.636 1.00 83.69 455 ASN A CA 1
ATOM 3678 C C . ASN A 1 455 ? 11.570 -3.933 -32.612 1.00 83.69 455 ASN A C 1
ATOM 3680 O O . ASN A 1 455 ? 10.886 -4.956 -32.683 1.00 83.69 455 ASN A O 1
ATOM 3684 N N . ALA A 1 456 ? 11.370 -3.025 -31.649 1.00 90.00 456 ALA A N 1
ATOM 3685 C CA . ALA A 1 456 ? 10.488 -3.236 -30.495 1.00 90.00 456 ALA A CA 1
ATOM 3686 C C . ALA A 1 456 ? 9.041 -3.602 -30.865 1.00 90.00 456 ALA A C 1
ATOM 3688 O O . ALA A 1 456 ? 8.430 -4.423 -30.191 1.00 90.00 456 ALA A O 1
ATOM 3689 N N . TYR A 1 457 ? 8.510 -3.061 -31.966 1.00 92.69 457 TYR A N 1
ATOM 3690 C CA . TYR A 1 457 ? 7.177 -3.418 -32.460 1.00 92.69 457 TYR A CA 1
ATOM 3691 C C . TYR A 1 457 ? 7.075 -4.902 -32.851 1.00 92.69 457 TYR A C 1
ATOM 3693 O O . TYR A 1 457 ? 6.115 -5.570 -32.482 1.00 92.69 457 TYR A O 1
ATOM 3701 N N . HIS A 1 458 ? 8.090 -5.454 -33.525 1.00 91.12 458 HIS A N 1
ATOM 3702 C CA . HIS A 1 458 ? 8.114 -6.876 -33.874 1.00 91.12 458 HIS A CA 1
ATOM 3703 C C . HIS A 1 458 ? 8.250 -7.759 -32.626 1.00 91.12 458 HIS A C 1
ATOM 3705 O O . HIS A 1 458 ? 7.545 -8.758 -32.495 1.00 91.12 458 HIS A O 1
ATOM 3711 N N . GLN A 1 459 ? 9.116 -7.370 -31.681 1.00 91.44 459 GLN A N 1
ATOM 3712 C CA . GLN A 1 459 ? 9.246 -8.072 -30.399 1.00 91.44 459 GLN A CA 1
ATOM 3713 C C . GLN A 1 459 ? 7.924 -8.077 -29.615 1.00 91.44 459 GLN A C 1
ATOM 3715 O O . GLN A 1 459 ? 7.533 -9.107 -29.067 1.00 91.44 459 GLN A O 1
ATOM 3720 N N . LEU A 1 460 ? 7.218 -6.941 -29.599 1.00 94.75 460 LEU A N 1
ATOM 3721 C CA . LEU A 1 460 ? 5.899 -6.809 -28.990 1.00 94.75 460 LEU A CA 1
ATOM 3722 C C . LEU A 1 460 ? 4.882 -7.735 -29.665 1.00 94.75 460 LEU A C 1
ATOM 3724 O O . LEU A 1 460 ? 4.213 -8.495 -28.975 1.00 94.75 460 LEU A O 1
ATOM 3728 N N . LEU A 1 461 ? 4.799 -7.739 -30.999 1.00 94.00 461 LEU A N 1
ATOM 3729 C CA . LEU A 1 461 ? 3.892 -8.631 -31.729 1.00 94.00 461 LEU A CA 1
ATOM 3730 C C . LEU A 1 461 ? 4.185 -10.111 -31.460 1.00 94.00 461 LEU A C 1
ATOM 3732 O O . LEU A 1 461 ? 3.258 -10.903 -31.306 1.00 94.00 461 LEU A O 1
ATOM 3736 N N . GLN A 1 462 ? 5.460 -10.502 -31.390 1.00 92.25 462 GLN A N 1
ATOM 3737 C CA . GLN A 1 462 ? 5.846 -11.879 -31.077 1.00 92.25 462 GLN A CA 1
ATOM 3738 C C . GLN A 1 462 ? 5.389 -12.296 -29.675 1.00 92.25 462 GLN A C 1
ATOM 3740 O O . GLN A 1 462 ? 4.949 -13.431 -29.494 1.00 92.25 462 GLN A O 1
ATOM 3745 N N . TYR A 1 463 ? 5.469 -11.382 -28.707 1.00 94.19 463 TYR A N 1
ATOM 3746 C CA . TYR A 1 463 ? 4.951 -11.602 -27.363 1.00 94.19 463 TYR A CA 1
ATOM 3747 C C . TYR A 1 463 ? 3.418 -11.708 -27.373 1.00 94.19 463 TYR A C 1
ATOM 3749 O O . TYR A 1 463 ? 2.868 -12.736 -26.986 1.00 94.19 463 TYR A O 1
ATOM 3757 N N . LEU A 1 464 ? 2.722 -10.709 -27.925 1.00 94.25 464 LEU A N 1
ATOM 3758 C CA . LEU A 1 464 ? 1.256 -10.651 -27.938 1.00 94.25 464 LEU A CA 1
ATOM 3759 C C . LEU A 1 464 ? 0.601 -11.827 -28.678 1.00 94.25 464 LEU A C 1
ATOM 3761 O O . LEU A 1 464 ? -0.485 -12.254 -28.295 1.00 94.25 464 LEU A O 1
ATOM 3765 N N . LYS A 1 465 ? 1.267 -12.427 -29.674 1.00 91.50 465 LYS A N 1
ATOM 3766 C CA . LYS A 1 465 ? 0.776 -13.643 -30.352 1.00 91.50 465 LYS A CA 1
ATOM 3767 C C . LYS A 1 465 ? 0.517 -14.805 -29.389 1.00 91.50 465 LYS A C 1
ATOM 3769 O O . LYS A 1 465 ? -0.385 -15.597 -29.649 1.00 91.50 465 LYS A O 1
ATOM 3774 N N . LYS A 1 466 ? 1.288 -14.904 -28.303 1.00 89.25 466 LYS A N 1
ATOM 3775 C CA . LYS A 1 466 ? 1.132 -15.932 -27.262 1.00 89.25 466 LYS A CA 1
ATOM 3776 C C . LYS A 1 466 ? 0.123 -15.539 -26.179 1.00 89.25 466 LYS A C 1
ATOM 3778 O O . LYS A 1 466 ? -0.389 -16.413 -25.496 1.00 89.25 466 LYS A O 1
ATOM 3783 N N . HIS A 1 467 ? -0.194 -14.250 -26.084 1.00 90.31 467 HIS A N 1
ATOM 3784 C CA . HIS A 1 467 ? -1.010 -13.636 -25.034 1.00 90.31 467 HIS A CA 1
ATOM 3785 C C . HIS A 1 467 ? -2.270 -12.965 -25.607 1.00 90.31 467 HIS A C 1
ATOM 3787 O O . HIS A 1 467 ? -2.759 -11.973 -25.078 1.00 90.31 467 HIS A O 1
ATOM 3793 N N . LYS A 1 468 ? -2.812 -13.489 -26.718 1.00 84.06 468 LYS A N 1
ATOM 3794 C CA . LYS A 1 468 ? -3.935 -12.863 -27.446 1.00 84.06 468 LYS A CA 1
ATOM 3795 C C . LYS A 1 468 ? -5.192 -12.656 -26.601 1.00 84.06 468 LYS A C 1
ATOM 3797 O O . LYS A 1 468 ? -5.947 -11.737 -26.881 1.00 84.06 468 LYS A O 1
ATOM 3802 N N . LYS A 1 469 ? -5.429 -13.535 -25.626 1.00 84.25 469 LYS A N 1
ATOM 3803 C CA . LYS A 1 469 ? -6.614 -13.522 -24.754 1.00 84.25 469 LYS A CA 1
ATOM 3804 C C . LYS A 1 469 ? -6.342 -12.899 -23.386 1.00 84.25 469 LYS A C 1
ATOM 3806 O O . LYS A 1 469 ? -7.226 -12.893 -22.528 1.00 84.25 469 LYS A O 1
ATOM 3811 N N . ASP A 1 470 ? -5.122 -12.444 -23.149 1.00 91.62 470 ASP A N 1
ATOM 3812 C CA . ASP A 1 470 ? -4.699 -11.944 -21.852 1.00 91.62 470 ASP A CA 1
ATOM 3813 C C . ASP A 1 470 ? -4.900 -10.436 -21.783 1.00 91.62 470 ASP A C 1
ATOM 3815 O O . ASP A 1 470 ? -4.523 -9.708 -22.702 1.00 91.62 470 ASP A O 1
ATOM 3819 N N . SER A 1 471 ? -5.466 -9.961 -20.674 1.00 95.12 471 SER A N 1
ATOM 3820 C CA . SER A 1 471 ? -5.651 -8.529 -20.468 1.00 95.12 471 SER A CA 1
ATOM 3821 C C . SER A 1 471 ? -4.323 -7.877 -20.072 1.00 95.12 471 SER A C 1
ATOM 3823 O O . SER A 1 471 ? -3.613 -8.387 -19.199 1.00 95.12 471 SER A O 1
ATOM 3825 N N . GLY A 1 472 ? -3.975 -6.738 -20.670 1.00 96.38 472 GLY A N 1
ATOM 3826 C CA . GLY A 1 472 ? -2.672 -6.111 -20.454 1.00 96.38 472 GLY A CA 1
ATOM 3827 C C . GLY A 1 472 ? -2.605 -4.614 -20.736 1.00 96.38 472 GLY A C 1
ATOM 3828 O O . GLY A 1 472 ? -3.469 -4.031 -21.390 1.00 96.38 472 GLY A O 1
ATOM 3829 N N . ILE A 1 473 ? -1.558 -3.975 -20.213 1.00 97.12 473 ILE A N 1
ATOM 3830 C CA . ILE A 1 473 ? -1.317 -2.532 -20.353 1.00 97.12 473 ILE A CA 1
ATOM 3831 C C . ILE A 1 473 ? 0.017 -2.306 -21.060 1.00 97.12 473 ILE A C 1
ATOM 3833 O O . ILE A 1 473 ? 1.022 -2.914 -20.701 1.00 97.12 473 ILE A O 1
ATOM 3837 N N . ILE A 1 474 ? 0.043 -1.404 -22.040 1.00 97.81 474 ILE A N 1
ATOM 3838 C CA . ILE A 1 474 ? 1.253 -0.999 -22.757 1.00 97.81 474 ILE A CA 1
ATOM 3839 C C . ILE A 1 474 ? 1.500 0.494 -22.528 1.00 97.81 474 ILE A C 1
ATOM 3841 O O . ILE A 1 474 ? 0.801 1.342 -23.081 1.00 97.81 474 ILE A O 1
ATOM 3845 N N . TYR A 1 475 ? 2.516 0.831 -21.739 1.00 97.38 475 TYR A N 1
ATOM 3846 C CA . TYR A 1 475 ? 2.883 2.207 -21.426 1.00 97.38 475 TYR A CA 1
ATOM 3847 C C . TYR A 1 475 ? 3.783 2.833 -22.495 1.00 97.38 475 TYR A C 1
ATOM 3849 O O . TYR A 1 475 ? 4.839 2.308 -22.851 1.00 97.38 475 TYR A O 1
ATOM 3857 N N . CYS A 1 476 ? 3.363 4.002 -22.971 1.00 95.19 476 CYS A N 1
ATOM 3858 C CA . CYS A 1 476 ? 4.052 4.856 -23.927 1.00 95.19 476 CYS A CA 1
ATOM 3859 C C . CYS A 1 476 ? 4.321 6.240 -23.319 1.00 95.19 476 CYS A C 1
ATOM 3861 O O . CYS A 1 476 ? 3.553 6.762 -22.510 1.00 95.19 476 CYS A O 1
ATOM 3863 N N . TYR A 1 477 ? 5.382 6.897 -23.780 1.00 90.88 477 TYR A N 1
ATOM 3864 C CA . TYR A 1 477 ? 5.808 8.197 -23.265 1.00 90.88 477 TYR A CA 1
ATOM 3865 C C . TYR A 1 477 ? 4.878 9.345 -23.685 1.00 90.88 477 TYR A C 1
ATOM 3867 O O . TYR A 1 477 ? 4.688 10.308 -22.944 1.00 90.88 477 TYR A O 1
ATOM 3875 N N . SER A 1 478 ? 4.306 9.281 -24.894 1.00 91.56 478 SER A N 1
ATOM 3876 C CA . SER A 1 478 ? 3.507 10.371 -25.474 1.00 91.56 478 SER A CA 1
ATOM 3877 C C . SER A 1 478 ? 2.147 9.904 -25.980 1.00 91.56 478 SER A C 1
ATOM 3879 O O . SER A 1 478 ? 2.003 8.762 -26.409 1.00 91.56 478 SER A O 1
ATOM 3881 N N . ARG A 1 479 ? 1.180 10.833 -26.005 1.00 94.31 479 ARG A N 1
ATOM 3882 C CA . ARG A 1 479 ? -0.188 10.612 -26.514 1.00 94.31 479 ARG A CA 1
ATOM 3883 C C . ARG A 1 479 ? -0.173 10.061 -27.941 1.00 94.31 479 ARG A C 1
ATOM 3885 O O . ARG A 1 479 ? -0.672 8.978 -28.191 1.00 94.31 479 ARG A O 1
ATOM 3892 N N . LYS A 1 480 ? 0.575 10.735 -28.823 1.00 94.50 480 LYS A N 1
ATOM 3893 C CA . LYS A 1 480 ? 0.766 10.323 -30.219 1.00 94.50 480 LYS A CA 1
ATOM 3894 C C . LYS A 1 480 ? 1.354 8.913 -30.355 1.00 94.50 480 LYS A C 1
ATOM 3896 O O . LYS A 1 480 ? 1.000 8.198 -31.283 1.00 94.50 480 LYS A O 1
ATOM 3901 N N . SER A 1 481 ? 2.284 8.523 -29.478 1.00 93.75 481 SER A N 1
ATOM 3902 C CA . SER A 1 481 ? 2.839 7.162 -29.491 1.00 93.75 481 SER A CA 1
ATOM 3903 C C . SER A 1 481 ? 1.780 6.134 -29.095 1.00 93.75 481 SER A C 1
ATOM 3905 O O . SER A 1 481 ? 1.667 5.109 -29.761 1.00 93.75 481 SER A O 1
ATOM 3907 N N . ALA A 1 482 ? 0.974 6.445 -28.072 1.00 96.25 482 ALA A N 1
ATOM 3908 C CA . ALA A 1 482 ? -0.114 5.583 -27.629 1.00 96.25 482 ALA A CA 1
ATOM 3909 C C . ALA A 1 482 ? -1.168 5.378 -28.729 1.00 96.25 482 ALA A C 1
ATOM 3911 O O . ALA A 1 482 ? -1.477 4.234 -29.052 1.00 96.25 482 ALA A O 1
ATOM 3912 N N . ASP A 1 483 ? -1.626 6.456 -29.374 1.00 96.50 483 ASP A N 1
ATOM 3913 C CA . ASP A 1 483 ? -2.585 6.382 -30.487 1.00 96.50 483 ASP A CA 1
ATOM 3914 C C . ASP A 1 483 ? -2.034 5.564 -31.660 1.00 96.50 483 ASP A C 1
ATOM 3916 O O . ASP A 1 483 ? -2.666 4.626 -32.138 1.00 96.50 483 ASP A O 1
ATOM 3920 N N . ASN A 1 484 ? -0.813 5.879 -32.105 1.00 96.44 484 ASN A N 1
ATOM 3921 C CA . ASN A 1 484 ? -0.199 5.196 -33.242 1.00 96.44 484 ASN A CA 1
ATOM 3922 C C . ASN A 1 484 ? 0.016 3.702 -32.980 1.00 96.44 484 ASN A C 1
ATOM 3924 O O . ASN A 1 484 ? -0.143 2.893 -33.892 1.00 96.44 484 ASN A O 1
ATOM 3928 N N . LEU A 1 485 ? 0.441 3.335 -31.768 1.00 97.25 485 LEU A N 1
ATOM 3929 C CA . LEU A 1 485 ? 0.672 1.940 -31.417 1.00 97.25 485 LEU A CA 1
ATOM 3930 C C . LEU A 1 485 ? -0.649 1.180 -31.265 1.00 97.25 485 LEU A C 1
ATOM 3932 O O . LEU A 1 485 ? -0.732 0.055 -31.749 1.00 97.25 485 LEU A O 1
ATOM 3936 N N . ALA A 1 486 ? -1.676 1.795 -30.669 1.00 97.25 486 ALA A N 1
ATOM 3937 C CA . ALA A 1 486 ? -3.012 1.208 -30.598 1.00 97.25 486 ALA A CA 1
ATOM 3938 C C . ALA A 1 486 ? -3.563 0.927 -32.002 1.00 97.25 486 ALA A C 1
ATOM 3940 O O . ALA A 1 486 ? -3.921 -0.212 -32.281 1.00 97.25 486 ALA A O 1
ATOM 3941 N N . ASN A 1 487 ? -3.520 1.904 -32.914 1.00 97.19 487 ASN A N 1
ATOM 3942 C CA . ASN A 1 487 ? -3.999 1.733 -34.292 1.00 97.19 487 ASN A CA 1
ATOM 3943 C C . ASN A 1 487 ? -3.278 0.585 -35.015 1.00 97.19 487 ASN A C 1
ATOM 3945 O O . ASN A 1 487 ? -3.916 -0.288 -35.594 1.00 97.19 487 ASN A O 1
ATOM 3949 N N . LYS A 1 488 ? -1.946 0.519 -34.906 1.00 97.06 488 LYS A N 1
ATOM 3950 C CA . LYS A 1 488 ? -1.154 -0.574 -35.493 1.00 97.06 488 LYS A CA 1
ATOM 3951 C C . LYS A 1 488 ? -1.490 -1.950 -34.925 1.00 97.06 488 LYS A C 1
ATOM 3953 O O . LYS A 1 488 ? -1.318 -2.948 -35.607 1.00 97.06 488 LYS A O 1
ATOM 3958 N N . LEU A 1 489 ? -1.872 -2.033 -33.654 1.00 96.50 489 LEU A N 1
ATOM 3959 C CA . LEU A 1 489 ? -2.272 -3.295 -33.036 1.00 96.50 489 LEU A CA 1
ATOM 3960 C C . LEU A 1 489 ? -3.723 -3.661 -33.399 1.00 96.50 489 LEU A C 1
ATOM 3962 O O . LEU A 1 489 ? -4.018 -4.842 -33.557 1.00 96.50 489 LEU A O 1
ATOM 3966 N N . GLN A 1 490 ? -4.603 -2.675 -33.600 1.00 96.19 490 GLN A N 1
ATOM 3967 C CA . GLN A 1 490 ? -5.952 -2.899 -34.137 1.00 96.19 490 GLN A CA 1
ATOM 3968 C C . GLN A 1 490 ? -5.899 -3.459 -35.563 1.00 96.19 490 GLN A C 1
ATOM 3970 O O . GLN A 1 490 ? -6.611 -4.412 -35.864 1.00 96.19 490 GLN A O 1
ATOM 3975 N N . GLU A 1 491 ? -5.020 -2.922 -36.418 1.00 95.88 491 GLU A N 1
ATOM 3976 C CA . GLU A 1 491 ? -4.788 -3.424 -37.785 1.00 95.88 491 GLU A CA 1
ATOM 3977 C C . GLU A 1 491 ? -4.323 -4.893 -37.801 1.00 95.88 491 GLU A C 1
ATOM 3979 O O . GLU A 1 491 ? -4.684 -5.651 -38.697 1.00 95.88 491 GLU A O 1
ATOM 3984 N N . GLU A 1 492 ? -3.588 -5.322 -36.772 1.00 93.75 492 GLU A N 1
ATOM 3985 C CA . GLU A 1 492 ? -3.137 -6.709 -36.569 1.00 93.75 492 GLU A CA 1
ATOM 3986 C C . GLU A 1 492 ? -4.207 -7.610 -35.907 1.00 93.75 492 GLU A C 1
ATOM 3988 O O . GLU A 1 492 ? -3.960 -8.789 -35.633 1.00 93.75 492 GLU A O 1
ATOM 3993 N N . GLY A 1 493 ? -5.405 -7.073 -35.645 1.00 93.19 493 GLY A N 1
ATOM 3994 C CA . GLY A 1 493 ? -6.568 -7.807 -35.141 1.00 93.19 493 GLY A CA 1
ATOM 3995 C C . GLY A 1 493 ? -6.642 -7.972 -33.619 1.00 93.19 493 GLY A C 1
ATOM 3996 O O . GLY A 1 493 ? -7.380 -8.836 -33.146 1.00 93.19 493 GLY A O 1
ATOM 3997 N N . TYR A 1 494 ? -5.893 -7.189 -32.838 1.00 95.19 494 TYR A N 1
ATOM 3998 C CA . TYR A 1 494 ? -6.024 -7.171 -31.375 1.00 95.19 494 TYR A CA 1
ATOM 3999 C C . TYR A 1 494 ? -7.158 -6.232 -30.942 1.00 95.19 494 TYR A C 1
ATOM 4001 O O . TYR A 1 494 ? -7.292 -5.139 -31.497 1.00 95.19 494 TYR A O 1
ATOM 4009 N N . ARG A 1 495 ? -7.943 -6.595 -29.912 1.00 95.56 495 ARG A N 1
ATOM 4010 C CA . ARG A 1 495 ? -8.883 -5.637 -29.303 1.00 95.56 495 ARG A CA 1
ATOM 4011 C C . ARG A 1 495 ? -8.102 -4.763 -28.332 1.00 95.56 495 ARG A C 1
ATOM 4013 O O . ARG A 1 495 ? -7.712 -5.171 -27.239 1.00 95.56 495 ARG A O 1
ATOM 4020 N N . VAL A 1 496 ? -7.819 -3.552 -28.787 1.00 96.62 496 VAL A N 1
ATOM 4021 C CA . VAL A 1 496 ? -6.939 -2.609 -28.103 1.00 96.62 496 VAL A CA 1
ATOM 4022 C C . VAL A 1 496 ? -7.473 -1.194 -28.247 1.00 96.62 496 VAL A C 1
ATOM 4024 O O . VAL A 1 496 ? -7.977 -0.836 -29.310 1.00 96.62 496 VAL A O 1
ATOM 4027 N N . LEU A 1 497 ? -7.359 -0.380 -27.199 1.00 96.88 497 LEU A N 1
ATOM 4028 C CA . LEU A 1 497 ? -7.728 1.039 -27.235 1.00 96.88 497 LEU A CA 1
ATOM 4029 C C . LEU A 1 497 ? -6.612 1.925 -26.658 1.00 96.88 497 LEU A C 1
ATOM 4031 O O . LEU A 1 497 ? -5.903 1.504 -25.737 1.00 96.88 497 LEU A O 1
ATOM 4035 N N . PRO A 1 498 ? -6.437 3.155 -27.177 1.00 96.62 498 PRO A N 1
ATOM 4036 C CA . PRO A 1 498 ? -5.541 4.126 -26.573 1.00 96.62 498 PRO A CA 1
ATOM 4037 C C . PRO A 1 498 ? -6.172 4.753 -25.320 1.00 96.62 498 PRO A C 1
ATOM 4039 O O . PRO A 1 498 ? -7.381 4.967 -25.260 1.00 96.62 498 PRO A O 1
ATOM 4042 N N . TYR A 1 499 ? -5.352 5.120 -24.332 1.00 93.88 499 TYR A N 1
ATOM 4043 C CA . TYR A 1 499 ? -5.795 5.893 -23.171 1.00 93.88 499 TYR A CA 1
ATOM 4044 C C . TYR A 1 499 ? -4.788 6.968 -22.763 1.00 93.88 499 TYR A C 1
ATOM 4046 O O . TYR A 1 499 ? -3.653 6.697 -22.366 1.00 93.88 499 TYR A O 1
ATOM 4054 N N . HIS A 1 500 ? -5.220 8.226 -22.767 1.00 92.81 500 HIS A N 1
ATOM 4055 C CA . HIS A 1 500 ? -4.399 9.336 -22.290 1.00 92.81 500 HIS A CA 1
ATOM 4056 C C . HIS A 1 500 ? -5.232 10.573 -21.938 1.00 92.81 500 HIS A C 1
ATOM 4058 O O . HIS A 1 500 ? -6.377 10.720 -22.362 1.00 92.81 500 HIS A O 1
ATOM 4064 N N . ALA A 1 501 ? -4.619 11.544 -21.256 1.00 85.50 501 ALA A N 1
ATOM 4065 C CA . ALA A 1 501 ? -5.274 12.787 -20.826 1.00 85.50 501 ALA A CA 1
ATOM 4066 C C . ALA A 1 501 ? -5.799 13.696 -21.963 1.00 85.50 501 ALA A C 1
ATOM 4068 O O . ALA A 1 501 ? -6.508 14.655 -21.690 1.00 85.50 501 ALA A O 1
ATOM 4069 N N . GLY A 1 502 ? -5.436 13.434 -23.224 1.00 86.12 502 GLY A N 1
ATOM 4070 C CA . GLY A 1 502 ? -6.012 14.126 -24.385 1.00 86.12 502 GLY A CA 1
ATOM 4071 C C . GLY A 1 502 ? -7.396 13.625 -24.820 1.00 86.12 502 GLY A C 1
ATOM 4072 O O . GLY A 1 502 ? -8.013 14.272 -25.656 1.00 86.12 502 GLY A O 1
ATOM 4073 N N . LEU A 1 503 ? -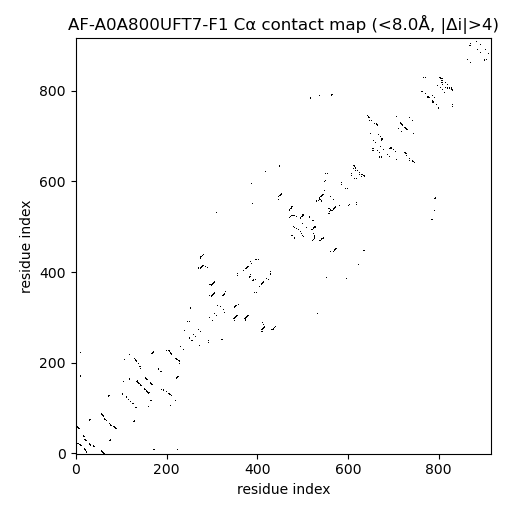7.877 12.494 -24.289 1.00 87.56 503 LEU A N 1
ATOM 4074 C CA . LEU A 1 503 ? -9.213 11.979 -24.595 1.00 87.56 503 LEU A CA 1
ATOM 4075 C C . LEU A 1 503 ? -10.267 12.729 -23.766 1.00 87.56 503 LEU A C 1
ATOM 4077 O O . LEU A 1 503 ? -10.026 13.063 -22.600 1.00 87.56 503 LEU A O 1
ATOM 4081 N N . GLY A 1 504 ? -11.449 12.953 -24.348 1.00 85.06 504 GLY A N 1
ATOM 4082 C CA . GLY A 1 504 ? -12.596 13.511 -23.624 1.00 85.06 504 GLY A CA 1
ATOM 4083 C C . GLY A 1 504 ? -12.951 12.673 -22.388 1.00 85.06 504 GLY A C 1
ATOM 4084 O O . GLY A 1 504 ? -12.685 11.473 -22.355 1.00 85.06 504 GLY A O 1
ATOM 4085 N N . SER A 1 505 ? -13.535 13.291 -21.355 1.00 77.88 505 SER A N 1
ATOM 4086 C CA . SER A 1 505 ? -13.904 12.597 -20.105 1.00 77.88 505 SER A CA 1
ATOM 4087 C C . SER A 1 505 ? -14.764 11.360 -20.357 1.00 77.88 505 SER A C 1
ATOM 4089 O O . SER A 1 505 ? -14.427 10.292 -19.863 1.00 77.88 505 SER A O 1
ATOM 4091 N N . ASN A 1 506 ? -15.800 11.489 -21.189 1.00 80.81 506 ASN A N 1
ATOM 4092 C CA . ASN A 1 506 ? -16.736 10.400 -21.473 1.00 80.81 506 ASN A CA 1
ATOM 4093 C C . ASN A 1 506 ? -16.039 9.224 -22.167 1.00 80.81 506 ASN A C 1
ATOM 4095 O O . ASN A 1 506 ? -16.217 8.085 -21.759 1.00 80.81 506 ASN A O 1
ATOM 4099 N N . LEU A 1 507 ? -15.178 9.507 -23.150 1.00 88.00 507 LEU A N 1
ATOM 4100 C CA . LEU A 1 507 ? -14.427 8.471 -23.862 1.00 88.00 507 LEU A CA 1
ATOM 4101 C C . LEU A 1 507 ? -13.405 7.770 -22.953 1.00 88.00 507 LEU A C 1
ATOM 4103 O O . LEU A 1 507 ? -13.171 6.574 -23.108 1.00 88.00 507 LEU A O 1
ATOM 4107 N N . ARG A 1 508 ? -12.801 8.487 -21.992 1.00 85.06 508 ARG A N 1
ATOM 4108 C CA . ARG A 1 508 ? -11.929 7.871 -20.977 1.00 85.06 508 ARG A CA 1
ATOM 4109 C C . ARG A 1 508 ? -12.708 6.900 -20.100 1.00 85.06 508 ARG A C 1
ATOM 4111 O O . ARG A 1 508 ? -12.262 5.768 -19.952 1.00 85.06 508 ARG A O 1
ATOM 4118 N N . THR A 1 509 ? -13.856 7.323 -19.574 1.00 81.38 509 THR A N 1
ATOM 4119 C CA . THR A 1 509 ? -14.734 6.458 -18.774 1.00 81.38 509 THR A CA 1
ATOM 4120 C C . THR A 1 509 ? -15.162 5.232 -19.577 1.00 81.38 509 THR A C 1
ATOM 4122 O O . THR A 1 509 ? -14.905 4.118 -19.147 1.00 81.38 509 THR A O 1
ATOM 4125 N N . GLU A 1 510 ? -15.656 5.419 -20.802 1.00 88.00 510 GLU A N 1
ATOM 4126 C CA . GLU A 1 510 ? -16.067 4.315 -21.680 1.00 88.00 510 GLU A CA 1
ATOM 4127 C C . GLU A 1 510 ? -14.920 3.332 -21.976 1.00 88.00 510 GLU A C 1
ATOM 4129 O O . GLU A 1 510 ? -15.100 2.117 -21.938 1.00 88.00 510 GLU A O 1
ATOM 4134 N N . THR A 1 511 ? -13.717 3.842 -22.256 1.00 89.94 511 THR A N 1
ATOM 4135 C CA . THR A 1 511 ? -12.533 3.008 -22.524 1.00 89.94 511 THR A CA 1
ATOM 4136 C C . THR A 1 511 ? -12.110 2.224 -21.283 1.00 89.94 511 THR A C 1
ATOM 4138 O O . THR A 1 511 ? -11.754 1.049 -21.382 1.00 89.94 511 THR A O 1
ATOM 4141 N N . GLN A 1 512 ? -12.145 2.865 -20.112 1.00 86.38 512 GLN A N 1
ATOM 4142 C CA . GLN A 1 512 ? -11.851 2.221 -18.836 1.00 86.38 512 GLN A CA 1
ATOM 4143 C C . GLN A 1 512 ? -12.878 1.124 -18.531 1.00 86.38 512 GLN A C 1
ATOM 4145 O O . GLN A 1 512 ? -12.475 0.014 -18.191 1.00 86.38 512 GLN A O 1
ATOM 4150 N N . ASP A 1 513 ? -14.168 1.391 -18.727 1.00 84.75 513 ASP A N 1
ATOM 4151 C CA . ASP A 1 513 ? -15.243 0.425 -18.490 1.00 84.75 513 ASP A CA 1
ATOM 4152 C C . ASP A 1 513 ? -15.111 -0.796 -19.403 1.00 84.75 513 ASP A C 1
ATOM 4154 O O . ASP A 1 513 ? -15.118 -1.927 -18.917 1.00 84.75 513 ASP A O 1
ATOM 4158 N N . LYS A 1 514 ? -14.873 -0.582 -20.705 1.00 92.19 514 LYS A N 1
ATOM 4159 C CA . LYS A 1 514 ? -14.617 -1.659 -21.680 1.00 92.19 514 LYS A CA 1
ATOM 4160 C C . LYS A 1 514 ? -13.437 -2.544 -21.278 1.00 92.19 514 LYS A C 1
ATOM 4162 O O . LYS A 1 514 ? -13.494 -3.764 -21.418 1.00 92.19 514 LYS A O 1
ATOM 4167 N N . PHE A 1 515 ? -12.362 -1.952 -20.761 1.00 91.88 515 PHE A N 1
ATOM 4168 C CA . PHE A 1 515 ? -11.202 -2.707 -20.285 1.00 91.88 515 PHE A CA 1
ATOM 4169 C C . PHE A 1 515 ? -11.502 -3.490 -18.999 1.00 91.88 515 PHE A C 1
ATOM 4171 O O . PHE A 1 515 ? -11.134 -4.658 -18.866 1.00 91.88 515 PHE A O 1
ATOM 4178 N N . ILE A 1 516 ? -12.196 -2.869 -18.042 1.00 87.38 516 ILE A N 1
ATOM 4179 C CA . ILE A 1 516 ? -12.588 -3.506 -16.779 1.00 87.38 516 ILE A CA 1
ATOM 4180 C C . ILE A 1 516 ? -13.519 -4.699 -17.051 1.00 87.38 516 ILE A C 1
ATOM 4182 O O . ILE A 1 516 ? -13.290 -5.773 -16.483 1.00 87.38 516 ILE A O 1
ATOM 4186 N N . LYS A 1 517 ? -14.485 -4.540 -17.967 1.00 85.06 517 LYS A N 1
ATOM 4187 C CA . LYS A 1 517 ? -15.469 -5.555 -18.380 1.00 85.06 517 LYS A CA 1
ATOM 4188 C C . LYS A 1 517 ? -14.923 -6.640 -19.324 1.00 85.06 517 LYS A C 1
ATOM 4190 O O . LYS A 1 517 ? -15.671 -7.550 -19.659 1.00 85.06 517 LYS A O 1
ATOM 4195 N N . ASP A 1 518 ? -13.640 -6.616 -19.702 1.00 86.81 518 ASP A N 1
ATOM 4196 C CA . ASP A 1 518 ? -13.021 -7.555 -20.666 1.00 86.81 518 ASP A CA 1
ATOM 4197 C C . ASP A 1 518 ? -13.588 -7.477 -22.108 1.00 86.81 518 ASP A C 1
ATOM 4199 O O . ASP A 1 518 ? -13.473 -8.429 -22.886 1.00 86.81 518 ASP A O 1
ATOM 4203 N N . ASP A 1 519 ? -14.159 -6.333 -22.504 1.00 90.19 519 ASP A N 1
ATOM 4204 C CA . ASP A 1 519 ? -14.566 -6.070 -23.898 1.00 90.19 519 ASP A CA 1
ATOM 4205 C C . ASP A 1 519 ? -13.354 -5.768 -24.791 1.00 90.19 519 ASP A C 1
ATOM 4207 O O . ASP A 1 519 ? -13.350 -6.059 -25.992 1.00 90.19 519 ASP A O 1
ATOM 4211 N N . VAL A 1 520 ? -12.309 -5.206 -24.179 1.00 93.19 520 VAL A N 1
ATOM 4212 C CA . VAL A 1 520 ? -11.010 -4.887 -24.775 1.00 93.19 520 VAL A CA 1
ATOM 4213 C C . VAL A 1 520 ? -9.923 -5.505 -23.902 1.00 93.19 520 VAL A C 1
ATOM 4215 O O . VAL A 1 520 ? -9.883 -5.233 -22.703 1.00 93.19 520 VAL A O 1
ATOM 4218 N N . GLU A 1 521 ? -9.025 -6.311 -24.478 1.00 93.75 521 GLU A N 1
ATOM 4219 C CA . GLU A 1 521 ? -7.948 -6.932 -23.698 1.00 93.75 521 GLU A CA 1
ATOM 4220 C C . GLU A 1 521 ? -6.783 -5.984 -23.434 1.00 93.75 521 GLU A C 1
ATOM 4222 O O . GLU A 1 521 ? -6.148 -6.079 -22.389 1.00 93.75 521 GLU A O 1
ATOM 4227 N N . ILE A 1 522 ? -6.461 -5.080 -24.362 1.00 96.69 522 ILE A N 1
ATOM 4228 C CA . ILE A 1 522 ? -5.224 -4.295 -24.278 1.00 96.69 522 ILE A CA 1
ATOM 4229 C C . ILE A 1 522 ? -5.528 -2.804 -24.189 1.00 96.69 522 ILE A C 1
ATOM 4231 O O . ILE A 1 522 ? -6.275 -2.250 -24.994 1.00 96.69 522 ILE A O 1
ATOM 4235 N N . ILE A 1 523 ? -4.871 -2.116 -23.260 1.00 96.44 523 ILE A N 1
ATOM 4236 C CA . ILE A 1 523 ? -4.842 -0.653 -23.246 1.00 96.44 523 ILE A CA 1
ATOM 4237 C C . ILE A 1 523 ? -3.433 -0.158 -23.536 1.00 96.44 523 ILE A C 1
ATOM 4239 O O . ILE A 1 523 ? -2.486 -0.502 -22.831 1.00 96.44 523 ILE A O 1
ATOM 4243 N N . VAL A 1 524 ? -3.297 0.692 -24.554 1.00 97.44 524 VAL A N 1
ATOM 4244 C CA . VAL A 1 524 ? -2.053 1.425 -24.816 1.00 97.44 524 VAL A CA 1
ATOM 4245 C C . VAL A 1 524 ? -2.177 2.811 -24.208 1.00 97.44 524 VAL A C 1
ATOM 4247 O O . VAL A 1 524 ? -3.004 3.609 -24.639 1.00 97.44 524 VAL A O 1
ATOM 4250 N N . ALA A 1 525 ? -1.356 3.132 -23.217 1.00 94.50 525 ALA A N 1
ATOM 4251 C CA . ALA A 1 525 ? -1.572 4.321 -22.414 1.00 94.50 525 ALA A CA 1
ATOM 4252 C C . ALA A 1 525 ? -0.335 5.161 -22.136 1.00 94.50 525 ALA A C 1
ATOM 4254 O O . ALA A 1 525 ? 0.795 4.690 -22.172 1.00 94.50 525 ALA A O 1
ATOM 4255 N N . THR A 1 526 ? -0.563 6.425 -21.781 1.00 91.44 526 THR A N 1
ATOM 4256 C CA . THR A 1 526 ? 0.423 7.211 -21.027 1.00 91.44 526 THR A CA 1
ATOM 4257 C C . THR A 1 526 ? 0.224 7.004 -19.520 1.00 91.44 526 THR A C 1
ATOM 4259 O O . THR A 1 526 ? -0.770 6.420 -19.100 1.00 91.44 526 THR A O 1
ATOM 4262 N N . ILE A 1 527 ? 1.095 7.589 -18.690 1.00 83.38 527 ILE A N 1
ATOM 4263 C CA . ILE A 1 527 ? 1.024 7.566 -17.204 1.00 83.38 527 ILE A CA 1
ATOM 4264 C C . ILE A 1 527 ? -0.363 7.998 -16.655 1.00 83.38 527 ILE A C 1
ATOM 4266 O O . ILE A 1 527 ? -0.750 7.671 -15.539 1.00 83.38 527 ILE A O 1
ATOM 4270 N N . ALA A 1 528 ? -1.160 8.703 -17.465 1.00 77.88 528 ALA A N 1
ATOM 4271 C CA . ALA A 1 528 ? -2.533 9.089 -17.141 1.00 77.88 528 ALA A CA 1
ATOM 4272 C C . ALA A 1 528 ? -3.478 7.891 -16.913 1.00 77.88 528 ALA A C 1
ATOM 4274 O O . ALA A 1 528 ? -4.498 8.050 -16.247 1.00 77.88 528 ALA A O 1
ATOM 4275 N N . PHE A 1 529 ? -3.173 6.718 -17.475 1.00 77.50 529 PHE A N 1
ATOM 4276 C CA . PHE A 1 529 ? -3.893 5.480 -17.193 1.00 77.50 529 PHE A CA 1
ATOM 4277 C C . PHE A 1 529 ? -3.235 4.790 -16.009 1.00 77.50 529 PHE A C 1
ATOM 4279 O O . PHE A 1 529 ? -2.149 4.216 -16.123 1.00 77.50 529 PHE A O 1
ATOM 4286 N N . GLY A 1 530 ? -3.878 4.840 -14.850 1.00 60.00 530 GLY A N 1
ATOM 4287 C CA . GLY A 1 530 ? -3.356 4.085 -13.732 1.00 60.00 530 GLY A CA 1
ATOM 4288 C C . GLY A 1 530 ? -3.986 4.402 -12.396 1.00 60.00 530 GLY A C 1
ATOM 4289 O O . GLY A 1 530 ? -4.480 3.503 -11.723 1.00 60.00 530 GLY A O 1
ATOM 4290 N N . MET A 1 531 ? -3.945 5.646 -11.950 1.00 60.72 531 MET A N 1
ATOM 4291 C CA . MET A 1 531 ? -4.401 5.969 -10.600 1.00 60.72 531 MET A CA 1
ATOM 4292 C C . MET A 1 531 ? -5.932 5.777 -10.515 1.00 60.72 531 MET A C 1
ATOM 4294 O O . MET A 1 531 ? -6.671 6.617 -11.011 1.00 60.72 531 MET A O 1
ATOM 4298 N N . GLY A 1 532 ? -6.393 4.634 -9.986 1.00 55.75 532 GLY A N 1
ATOM 4299 C CA . GLY A 1 532 ? -7.818 4.266 -9.887 1.00 55.75 532 GLY A CA 1
ATOM 4300 C C . GLY A 1 532 ? -8.224 2.924 -10.513 1.00 55.75 532 GLY A C 1
ATOM 4301 O O . GLY A 1 532 ? -9.274 2.398 -10.173 1.00 55.75 532 GLY A O 1
ATOM 4302 N N . ILE A 1 533 ? -7.400 2.304 -11.368 1.00 72.94 533 ILE A N 1
ATOM 4303 C CA . ILE A 1 533 ? -7.789 1.023 -11.991 1.00 72.94 533 ILE A CA 1
ATOM 4304 C C . ILE A 1 533 ? -7.481 -0.145 -11.055 1.00 72.94 533 ILE A C 1
ATOM 4306 O O . ILE A 1 533 ? -6.322 -0.360 -10.672 1.00 72.94 533 ILE A O 1
ATOM 4310 N N . ASP A 1 534 ? -8.524 -0.908 -10.731 1.00 70.81 534 ASP A N 1
ATOM 4311 C CA . ASP A 1 534 ? -8.480 -2.121 -9.911 1.00 70.81 534 ASP A CA 1
ATOM 4312 C C . ASP A 1 534 ? -9.020 -3.346 -10.660 1.00 70.81 534 ASP A C 1
ATOM 4314 O O . ASP A 1 534 ? -9.958 -4.016 -10.241 1.00 70.81 534 ASP A O 1
ATOM 4318 N N . LYS A 1 535 ? -8.419 -3.631 -11.819 1.00 84.12 535 LYS A N 1
ATOM 4319 C CA . LYS A 1 535 ? -8.661 -4.876 -12.550 1.00 84.12 535 LYS A CA 1
ATOM 4320 C C . LYS A 1 535 ? -7.684 -5.948 -12.047 1.00 84.12 535 LYS A C 1
ATOM 4322 O O . LYS A 1 535 ? -6.477 -5.781 -12.238 1.00 84.12 535 LYS A O 1
ATOM 4327 N N . PRO A 1 536 ? -8.152 -7.046 -11.425 1.00 80.94 536 PRO A N 1
ATOM 4328 C CA . PRO A 1 536 ? -7.257 -7.983 -10.753 1.00 80.94 536 PRO A CA 1
ATOM 4329 C C . PRO A 1 536 ? -6.458 -8.872 -11.711 1.00 80.94 536 PRO A C 1
ATOM 4331 O O . PRO A 1 536 ? -5.353 -9.302 -11.374 1.00 80.94 536 PRO A O 1
ATOM 4334 N N . ASN A 1 537 ? -6.998 -9.111 -12.909 1.00 87.44 537 ASN A N 1
ATOM 4335 C CA . ASN A 1 537 ? -6.510 -10.094 -13.870 1.00 87.44 537 ASN A CA 1
ATOM 4336 C C . ASN A 1 537 ? -5.651 -9.516 -15.013 1.00 87.44 537 ASN A C 1
ATOM 4338 O O . ASN A 1 537 ? -5.666 -10.027 -16.130 1.00 87.44 537 ASN A O 1
ATOM 4342 N N . ILE A 1 538 ? -4.894 -8.447 -14.755 1.00 94.69 538 ILE A N 1
ATOM 4343 C CA . ILE A 1 538 ? -3.920 -7.915 -15.722 1.00 94.69 538 ILE A CA 1
ATOM 4344 C C . ILE A 1 538 ? -2.707 -8.857 -15.762 1.00 94.69 538 ILE A C 1
ATOM 4346 O O . ILE A 1 538 ? -1.998 -8.988 -14.765 1.00 94.69 538 ILE A O 1
ATOM 4350 N N . ARG A 1 539 ? -2.465 -9.510 -16.903 1.00 95.44 539 ARG A N 1
ATOM 4351 C CA . ARG A 1 539 ? -1.419 -10.534 -17.092 1.00 95.44 539 ARG A CA 1
ATOM 4352 C C . ARG A 1 539 ? -0.094 -9.993 -17.579 1.00 95.44 539 ARG A C 1
ATOM 4354 O O . ARG A 1 539 ? 0.930 -10.614 -17.317 1.00 95.44 539 ARG A O 1
ATOM 4361 N N . PHE A 1 540 ? -0.091 -8.838 -18.231 1.00 97.50 540 PHE A N 1
ATOM 4362 C CA . PHE A 1 540 ? 1.155 -8.188 -18.601 1.00 97.50 540 PHE A CA 1
ATOM 4363 C C . PHE A 1 540 ? 1.078 -6.670 -18.494 1.00 97.50 540 PHE A C 1
ATOM 4365 O O . PHE A 1 540 ? 0.057 -6.043 -18.787 1.00 97.50 540 PHE A O 1
ATOM 4372 N N . VAL A 1 541 ? 2.198 -6.078 -18.095 1.00 97.56 541 VAL A N 1
ATOM 4373 C CA . VAL A 1 541 ? 2.466 -4.645 -18.186 1.00 97.56 541 VAL A CA 1
ATOM 4374 C C . VAL A 1 541 ? 3.743 -4.477 -18.998 1.00 97.56 541 VAL A C 1
ATOM 4376 O O . VAL A 1 541 ? 4.805 -4.971 -18.624 1.00 97.56 541 VAL A O 1
ATOM 4379 N N . ILE A 1 542 ? 3.634 -3.797 -20.135 1.00 98.12 542 ILE A N 1
ATOM 4380 C CA . ILE A 1 542 ? 4.747 -3.574 -21.054 1.00 98.12 542 ILE A CA 1
ATOM 4381 C C . ILE A 1 542 ? 5.065 -2.089 -21.095 1.00 98.12 542 ILE A C 1
ATOM 4383 O O . ILE A 1 542 ? 4.256 -1.279 -21.535 1.00 98.12 542 ILE A O 1
ATOM 4387 N N . HIS A 1 543 ? 6.280 -1.721 -20.728 1.00 98.19 543 HIS A N 1
ATOM 4388 C CA . HIS A 1 543 ? 6.798 -0.377 -20.928 1.00 98.19 543 HIS A CA 1
ATOM 4389 C C . HIS A 1 543 ? 7.467 -0.299 -22.292 1.00 98.19 543 HIS A C 1
ATOM 4391 O O . HIS A 1 543 ? 8.614 -0.712 -22.473 1.00 98.19 543 HIS A O 1
ATOM 4397 N N . TYR A 1 544 ? 6.731 0.217 -23.277 1.00 97.12 544 TYR A N 1
ATOM 4398 C CA . TYR A 1 544 ? 7.243 0.420 -24.631 1.00 97.12 544 TYR A CA 1
ATOM 4399 C C . TYR A 1 544 ? 8.280 1.545 -24.684 1.00 97.12 544 TYR A C 1
ATOM 4401 O O . TYR A 1 544 ? 9.199 1.509 -25.502 1.00 97.12 544 TYR A O 1
ATOM 4409 N N . ASP A 1 545 ? 8.159 2.535 -23.800 1.00 95.19 545 ASP A N 1
ATOM 4410 C CA . ASP A 1 545 ? 9.127 3.608 -23.585 1.00 95.19 545 ASP A CA 1
ATOM 4411 C C . ASP A 1 545 ? 9.639 3.599 -22.132 1.00 95.19 545 ASP A C 1
ATOM 4413 O O . ASP A 1 545 ? 8.925 3.188 -21.219 1.00 95.19 545 ASP A O 1
ATOM 4417 N N . LEU A 1 546 ? 10.870 4.084 -21.921 1.00 95.44 546 LEU A N 1
ATOM 4418 C CA . LEU A 1 546 ? 11.511 4.155 -20.602 1.00 95.44 546 LEU A CA 1
ATOM 4419 C C . LEU A 1 546 ? 10.698 5.032 -19.618 1.00 95.44 546 LEU A C 1
ATOM 4421 O O . LEU A 1 546 ? 10.431 6.197 -19.937 1.00 95.44 546 LEU A O 1
ATOM 4425 N N . PRO A 1 547 ? 10.347 4.522 -18.420 1.00 94.75 547 PRO A N 1
ATOM 4426 C CA . PRO A 1 547 ? 9.798 5.327 -17.331 1.00 94.75 547 PRO A CA 1
ATOM 4427 C C . PRO A 1 547 ? 10.765 6.406 -16.851 1.00 94.75 547 PRO A C 1
ATOM 4429 O O . PRO A 1 547 ? 11.981 6.298 -16.988 1.00 94.75 547 PRO A O 1
ATOM 4432 N N . LYS A 1 548 ? 10.230 7.452 -16.219 1.00 91.75 548 LYS A N 1
ATOM 4433 C CA . LYS A 1 548 ? 11.056 8.553 -15.698 1.00 91.75 548 LYS A CA 1
ATOM 4434 C C . LYS A 1 548 ? 11.888 8.155 -14.476 1.00 91.75 548 LYS A C 1
ATOM 4436 O O . LYS A 1 548 ? 12.935 8.753 -14.246 1.00 91.75 548 LYS A O 1
ATOM 4441 N N . ASN A 1 549 ? 11.387 7.220 -13.671 1.00 92.50 549 ASN A N 1
ATOM 4442 C CA . ASN A 1 549 ? 11.973 6.801 -12.401 1.00 92.50 549 ASN A CA 1
ATOM 4443 C C . ASN A 1 549 ? 11.421 5.435 -11.952 1.00 92.50 549 ASN A C 1
ATOM 4445 O O . ASN A 1 549 ? 10.438 4.942 -12.517 1.00 92.50 549 ASN A O 1
ATOM 4449 N N . LEU A 1 550 ? 12.057 4.848 -10.934 1.00 93.25 550 LEU A N 1
ATOM 4450 C CA . LEU A 1 550 ? 11.709 3.530 -10.401 1.00 93.25 550 LEU A CA 1
ATOM 4451 C C . LEU A 1 550 ? 10.378 3.508 -9.647 1.00 93.25 550 LEU A C 1
ATOM 4453 O O . LEU A 1 550 ? 9.693 2.491 -9.681 1.00 93.25 550 LEU A O 1
ATOM 4457 N N . GLU A 1 551 ? 9.970 4.608 -9.011 1.00 90.25 551 GLU A N 1
ATOM 4458 C CA . GLU A 1 551 ? 8.681 4.689 -8.315 1.00 90.25 551 GLU A CA 1
ATOM 4459 C C . GLU A 1 551 ? 7.511 4.557 -9.286 1.00 90.25 551 GLU A C 1
ATOM 4461 O O . GLU A 1 551 ? 6.612 3.747 -9.066 1.00 90.25 551 GLU A O 1
ATOM 4466 N N . THR A 1 552 ? 7.571 5.305 -10.392 1.00 89.62 552 THR A N 1
ATOM 4467 C CA . THR A 1 552 ? 6.573 5.249 -11.468 1.00 89.62 552 THR A CA 1
ATOM 4468 C C . THR A 1 552 ? 6.539 3.847 -12.067 1.00 89.62 552 THR A C 1
ATOM 4470 O O . THR A 1 552 ? 5.471 3.247 -12.158 1.00 89.62 552 THR A O 1
ATOM 4473 N N . TYR A 1 553 ? 7.713 3.288 -12.390 1.00 94.06 553 TYR A N 1
ATOM 4474 C CA . TYR A 1 553 ? 7.822 1.931 -12.923 1.00 94.06 553 TYR A CA 1
ATOM 4475 C C . TYR A 1 553 ? 7.188 0.897 -11.985 1.00 94.06 553 TYR A C 1
ATOM 4477 O O . TYR A 1 553 ? 6.327 0.138 -12.418 1.00 94.06 553 TYR A O 1
ATOM 4485 N N . TYR A 1 554 ? 7.537 0.917 -10.694 1.00 92.06 554 TYR A N 1
ATOM 4486 C CA . TYR A 1 554 ? 7.008 -0.015 -9.698 1.00 92.06 554 TYR A CA 1
ATOM 4487 C C . TYR A 1 554 ? 5.486 0.115 -9.526 1.00 92.06 554 TYR A C 1
ATOM 4489 O O . TYR A 1 554 ? 4.777 -0.893 -9.462 1.00 92.06 554 TYR A O 1
ATOM 4497 N N . GLN A 1 555 ? 4.956 1.342 -9.481 1.00 87.94 555 GLN A N 1
ATOM 4498 C CA . GLN A 1 555 ? 3.515 1.584 -9.361 1.00 87.94 555 GLN A CA 1
ATOM 4499 C C . GLN A 1 555 ? 2.750 1.071 -10.593 1.00 87.94 555 GLN A C 1
ATOM 4501 O O . GLN A 1 555 ? 1.672 0.489 -10.458 1.00 87.94 555 GLN A O 1
ATOM 4506 N N . GLU A 1 556 ? 3.308 1.273 -11.788 1.00 91.75 556 GLU A N 1
ATOM 4507 C CA . GLU A 1 556 ? 2.746 0.830 -13.066 1.00 91.75 556 GLU A CA 1
ATOM 4508 C C . GLU A 1 556 ? 2.786 -0.695 -13.211 1.00 91.75 556 GLU A C 1
ATOM 4510 O O . GLU A 1 556 ? 1.760 -1.303 -13.519 1.00 91.75 556 GLU A O 1
ATOM 4515 N N . THR A 1 557 ? 3.920 -1.337 -12.917 1.00 93.50 557 THR A N 1
ATOM 4516 C CA . THR A 1 557 ? 4.035 -2.805 -12.934 1.00 93.50 557 THR A CA 1
ATOM 4517 C C . THR A 1 557 ? 3.197 -3.462 -11.841 1.00 93.50 557 THR A C 1
ATOM 4519 O O . THR A 1 557 ? 2.635 -4.530 -12.056 1.00 93.50 557 THR A O 1
ATOM 4522 N N . GLY A 1 558 ? 3.025 -2.808 -10.687 1.00 89.44 558 GLY A N 1
ATOM 4523 C CA . GLY A 1 558 ? 2.215 -3.300 -9.564 1.00 89.44 558 GLY A CA 1
ATOM 4524 C C . GLY A 1 558 ? 0.714 -3.444 -9.861 1.00 89.44 558 GLY A C 1
ATOM 4525 O O . GLY A 1 558 ? -0.032 -3.972 -9.029 1.00 89.44 558 GLY A O 1
ATOM 4526 N N . ARG A 1 559 ? 0.263 -2.983 -11.036 1.00 88.56 559 ARG A N 1
ATOM 4527 C CA . ARG A 1 559 ? -1.092 -3.193 -11.574 1.00 88.56 559 ARG A CA 1
ATOM 4528 C C . ARG A 1 559 ? -1.311 -4.613 -12.066 1.00 88.56 559 ARG A C 1
ATOM 4530 O O . ARG A 1 559 ? -2.440 -5.087 -12.020 1.00 88.56 559 ARG A O 1
ATOM 4537 N N . ALA A 1 560 ? -0.249 -5.270 -12.515 1.00 92.00 560 ALA A N 1
ATOM 4538 C CA . ALA A 1 560 ? -0.301 -6.651 -12.944 1.00 92.00 560 ALA A CA 1
ATOM 4539 C C . ALA A 1 560 ? -0.601 -7.582 -11.755 1.00 92.00 560 ALA A C 1
ATOM 4541 O O . ALA A 1 560 ? -0.211 -7.309 -10.613 1.00 92.00 560 ALA A O 1
ATOM 4542 N N . GLY A 1 561 ? -1.301 -8.683 -12.031 1.00 89.44 561 GLY A N 1
ATOM 4543 C CA . GLY A 1 561 ? -1.459 -9.818 -11.122 1.00 89.44 561 GLY A CA 1
ATOM 4544 C C . GLY A 1 561 ? -1.910 -9.481 -9.707 1.00 89.44 561 GLY A C 1
ATOM 4545 O O . GLY A 1 561 ? -1.276 -9.941 -8.756 1.00 89.44 561 GLY A O 1
ATOM 4546 N N . ARG A 1 562 ? -2.953 -8.658 -9.521 1.00 86.50 562 ARG A N 1
ATOM 4547 C CA . ARG A 1 562 ? -3.498 -8.416 -8.164 1.00 86.50 562 ARG A CA 1
ATOM 4548 C C . ARG A 1 562 ? -4.284 -9.613 -7.628 1.00 86.50 562 ARG A C 1
ATOM 4550 O O . ARG A 1 562 ? -4.441 -9.733 -6.423 1.00 86.50 562 ARG A O 1
ATOM 4557 N N . ASP A 1 563 ? -4.705 -10.520 -8.505 1.00 80.38 563 ASP A N 1
ATOM 4558 C CA . ASP A 1 563 ? -5.220 -11.852 -8.154 1.00 80.38 563 ASP A CA 1
ATOM 4559 C C . ASP A 1 563 ? -4.137 -12.829 -7.647 1.00 80.38 563 ASP A C 1
ATOM 4561 O O . ASP A 1 563 ? -4.450 -13.976 -7.334 1.00 80.38 563 ASP A O 1
ATOM 4565 N N . GLY A 1 564 ? -2.871 -12.396 -7.579 1.00 83.31 564 GLY A N 1
ATOM 4566 C CA . GLY A 1 564 ? -1.739 -13.207 -7.127 1.00 83.31 564 GLY A CA 1
ATOM 4567 C 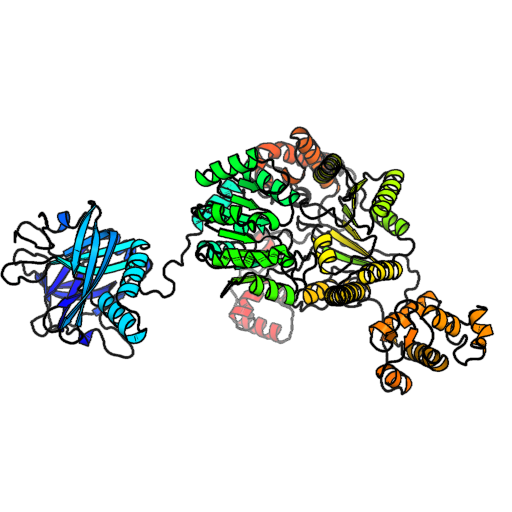C . GLY A 1 564 ? -1.189 -14.167 -8.184 1.00 83.31 564 GLY A C 1
ATOM 4568 O O . GLY A 1 564 ? -0.190 -14.834 -7.931 1.00 83.31 564 GLY A O 1
ATOM 4569 N N . LEU A 1 565 ? -1.784 -14.222 -9.379 1.00 86.25 565 LEU A N 1
ATOM 4570 C CA . LEU A 1 565 ? -1.312 -15.084 -10.460 1.00 86.25 565 LEU A CA 1
ATOM 4571 C C . LEU A 1 565 ? -0.101 -14.480 -11.176 1.00 86.25 565 LEU A C 1
ATOM 4573 O O . LEU A 1 565 ? 0.107 -13.258 -11.169 1.00 86.25 565 LEU A O 1
ATOM 4577 N N . ARG A 1 566 ? 0.694 -15.344 -11.822 1.00 90.81 566 ARG A N 1
ATOM 4578 C CA . ARG A 1 566 ? 1.873 -14.933 -12.589 1.00 90.81 566 ARG A CA 1
ATOM 4579 C C . ARG A 1 566 ? 1.498 -13.870 -13.615 1.00 90.81 566 ARG A C 1
ATOM 4581 O O . ARG A 1 566 ? 0.496 -13.995 -14.316 1.00 90.81 566 ARG A O 1
ATOM 4588 N N . SER A 1 567 ? 2.282 -12.802 -13.667 1.00 95.44 567 SER A N 1
ATOM 4589 C CA . SER A 1 567 ? 2.108 -11.736 -14.651 1.00 95.44 567 SER A CA 1
ATOM 4590 C C . SER A 1 567 ? 3.462 -11.147 -15.050 1.00 95.44 567 SER A C 1
ATOM 4592 O O . SER A 1 567 ? 4.368 -11.059 -14.218 1.00 95.44 567 SER A O 1
ATOM 4594 N N . ASP A 1 568 ? 3.601 -10.753 -16.312 1.00 97.00 568 ASP A N 1
ATOM 4595 C CA . ASP A 1 568 ? 4.874 -10.316 -16.887 1.00 97.00 568 ASP A CA 1
ATOM 4596 C C . ASP A 1 568 ? 4.996 -8.786 -16.917 1.00 97.00 568 ASP A C 1
ATOM 4598 O O . ASP A 1 568 ? 4.108 -8.068 -17.376 1.00 97.00 568 ASP A O 1
ATOM 4602 N N . CYS A 1 569 ? 6.145 -8.285 -16.486 1.00 97.88 569 CYS A N 1
ATOM 4603 C CA . CYS A 1 569 ? 6.522 -6.879 -16.498 1.00 97.88 569 CYS A CA 1
ATOM 4604 C C . CYS A 1 569 ? 7.723 -6.709 -17.437 1.00 97.88 569 CYS A C 1
ATOM 4606 O O . CYS A 1 569 ? 8.853 -7.040 -17.068 1.00 97.88 569 CYS A O 1
ATOM 4608 N N . ILE A 1 570 ? 7.481 -6.229 -18.661 1.00 97.62 570 ILE A N 1
ATOM 4609 C CA . ILE A 1 570 ? 8.497 -6.161 -19.725 1.00 97.62 570 ILE A CA 1
ATOM 4610 C C . ILE A 1 570 ? 8.818 -4.707 -20.056 1.00 97.62 570 ILE A C 1
ATOM 4612 O O . ILE A 1 570 ? 7.954 -3.960 -20.507 1.00 97.62 570 ILE A O 1
ATOM 4616 N N . LEU A 1 571 ? 10.083 -4.320 -19.923 1.00 97.88 571 LEU A N 1
ATOM 4617 C CA . LEU A 1 571 ? 10.568 -2.983 -20.254 1.00 97.88 571 LEU A CA 1
ATOM 4618 C C . LEU A 1 571 ? 11.436 -3.001 -21.515 1.00 97.88 571 LEU A C 1
ATOM 4620 O O . LEU A 1 571 ? 12.471 -3.661 -21.551 1.00 97.88 571 LEU A O 1
ATOM 4624 N N . PHE A 1 572 ? 11.062 -2.221 -22.530 1.00 96.06 572 PHE A N 1
ATOM 4625 C CA . PHE A 1 572 ? 11.905 -1.962 -23.696 1.00 96.06 572 PHE A CA 1
ATOM 4626 C C . PHE A 1 572 ? 12.808 -0.748 -23.454 1.00 96.06 572 PHE A C 1
ATOM 4628 O O . PHE A 1 572 ? 12.356 0.398 -23.435 1.00 96.06 572 PHE A O 1
ATOM 4635 N N . PHE A 1 573 ? 14.113 -0.985 -23.327 1.00 93.06 573 PHE A N 1
ATOM 4636 C CA . PHE A 1 573 ? 15.090 0.053 -23.008 1.00 93.06 573 PHE A CA 1
ATOM 4637 C C . PHE A 1 573 ? 15.867 0.546 -24.237 1.00 93.06 573 PHE A C 1
ATOM 4639 O O . PHE A 1 573 ? 16.452 -0.235 -24.993 1.00 93.06 573 PHE A O 1
ATOM 4646 N N . SER A 1 574 ? 15.929 1.873 -24.408 1.00 86.50 574 SER A N 1
ATOM 4647 C CA . SER A 1 574 ? 16.890 2.536 -25.292 1.00 86.50 574 SER A CA 1
ATOM 4648 C C . SER A 1 574 ? 17.497 3.782 -24.653 1.00 86.50 574 SER A C 1
ATOM 4650 O O . SER A 1 574 ? 16.835 4.559 -23.965 1.00 86.50 574 SER A O 1
ATOM 4652 N N . TYR A 1 575 ? 18.746 4.065 -25.016 1.00 80.94 575 TYR A N 1
ATOM 4653 C CA . TYR A 1 575 ? 19.387 5.344 -24.710 1.00 80.94 575 TYR A CA 1
ATOM 4654 C C . TYR A 1 575 ? 18.741 6.539 -25.422 1.00 80.94 575 TYR A C 1
ATOM 4656 O O . TYR A 1 575 ? 18.914 7.679 -24.994 1.00 80.94 575 TYR A O 1
ATOM 4664 N N . GLY A 1 576 ? 18.016 6.294 -26.517 1.00 79.06 576 GLY A N 1
ATOM 4665 C CA . GLY A 1 576 ? 17.231 7.330 -27.179 1.00 79.06 576 GLY A CA 1
ATOM 4666 C C . GLY A 1 576 ? 16.135 7.865 -26.261 1.00 79.06 576 GLY A C 1
ATOM 4667 O O . GLY A 1 576 ? 15.919 9.072 -26.217 1.00 79.06 576 GLY A O 1
ATOM 4668 N N . ASP A 1 577 ? 15.497 6.989 -25.483 1.00 89.25 577 ASP A N 1
ATOM 4669 C CA . ASP A 1 577 ? 14.453 7.383 -24.536 1.00 89.25 577 ASP A CA 1
ATOM 4670 C C . ASP A 1 577 ? 15.030 8.086 -23.306 1.00 89.25 577 ASP A C 1
ATOM 4672 O O . ASP A 1 577 ? 14.499 9.121 -22.911 1.00 89.25 577 ASP A O 1
ATOM 4676 N N . LYS A 1 578 ? 16.184 7.627 -22.794 1.00 88.38 578 LYS A N 1
ATOM 4677 C CA . LYS A 1 578 ? 16.946 8.350 -21.758 1.00 88.38 578 LYS A CA 1
ATOM 4678 C C . LYS A 1 578 ? 17.171 9.815 -22.151 1.00 88.38 578 LYS A C 1
ATOM 4680 O O . LYS A 1 578 ? 16.790 10.709 -21.406 1.00 88.38 578 LYS A O 1
ATOM 4685 N N . ARG A 1 579 ? 17.698 10.065 -23.357 1.00 80.75 579 ARG A N 1
ATOM 4686 C CA . ARG A 1 579 ? 17.966 11.430 -23.854 1.00 80.75 579 ARG A CA 1
ATOM 4687 C C . ARG A 1 579 ? 16.718 12.299 -23.960 1.00 80.75 579 ARG A C 1
ATOM 4689 O O . ARG A 1 579 ? 16.794 13.505 -23.744 1.00 80.75 579 ARG A O 1
ATOM 4696 N N . LYS A 1 580 ? 15.570 11.710 -24.313 1.00 86.38 580 LYS A N 1
ATOM 4697 C CA . LYS A 1 580 ? 14.297 12.444 -24.318 1.00 86.38 580 LYS A CA 1
ATOM 4698 C C . LYS A 1 580 ? 13.945 12.901 -22.906 1.00 86.38 580 LYS A C 1
ATOM 4700 O O . LYS A 1 580 ? 13.554 14.049 -22.744 1.00 86.38 580 LYS A O 1
ATOM 4705 N N . ILE A 1 581 ? 14.095 12.034 -21.903 1.00 90.62 581 ILE A N 1
ATOM 4706 C CA . ILE A 1 581 ? 13.809 12.384 -20.506 1.00 90.62 581 ILE A CA 1
ATOM 4707 C C . ILE A 1 581 ? 14.779 13.465 -20.012 1.00 90.62 581 ILE A C 1
ATOM 4709 O O . ILE A 1 581 ? 14.314 14.452 -19.453 1.00 90.62 581 ILE A O 1
ATOM 4713 N N . GLU A 1 582 ? 16.082 13.337 -20.288 1.00 85.69 582 GLU A N 1
ATOM 4714 C CA . GLU A 1 582 ? 17.097 14.358 -19.957 1.00 85.69 582 GLU A CA 1
ATOM 4715 C C . GLU A 1 582 ? 16.712 15.736 -20.520 1.00 85.69 582 GLU A C 1
ATOM 4717 O O . GLU A 1 582 ? 16.697 16.723 -19.792 1.00 85.69 582 GLU A O 1
ATOM 4722 N N . TYR A 1 583 ? 16.278 15.796 -21.784 1.00 86.19 583 TYR A N 1
ATOM 4723 C CA . TYR A 1 583 ? 15.809 17.040 -22.401 1.00 86.19 583 TYR A CA 1
ATOM 4724 C C . TYR A 1 583 ? 14.640 17.696 -21.643 1.00 86.19 583 TYR A C 1
ATOM 4726 O O . TYR A 1 583 ? 14.611 18.916 -21.513 1.00 86.19 583 TYR A O 1
ATOM 4734 N N . PHE A 1 584 ? 13.686 16.916 -21.122 1.00 86.81 584 PHE A N 1
ATOM 4735 C CA . PHE A 1 584 ? 12.584 17.459 -20.316 1.00 86.81 584 PHE A CA 1
ATOM 4736 C C . PHE A 1 584 ? 13.007 17.846 -18.897 1.00 86.81 584 PHE A C 1
ATOM 4738 O O . PHE A 1 584 ? 12.409 18.753 -18.322 1.00 86.81 584 PHE A O 1
ATOM 4745 N N . ILE A 1 585 ? 14.014 17.179 -18.327 1.00 87.31 585 ILE A N 1
ATOM 4746 C CA . ILE A 1 585 ? 14.585 17.575 -17.035 1.00 87.31 585 ILE A CA 1
ATOM 4747 C C . ILE A 1 585 ? 15.234 18.957 -17.167 1.00 87.31 585 ILE A C 1
ATOM 4749 O O . ILE A 1 585 ? 14.973 19.822 -16.338 1.00 87.31 585 ILE A O 1
ATOM 4753 N N . GLU A 1 586 ? 15.974 19.210 -18.249 1.00 84.81 586 GLU A N 1
ATOM 4754 C CA . GLU A 1 586 ? 16.615 20.510 -18.503 1.00 84.81 586 GLU A CA 1
ATOM 4755 C C . GLU A 1 586 ? 15.637 21.686 -18.625 1.00 84.81 586 GLU A C 1
ATOM 4757 O O . GLU A 1 586 ? 15.995 22.825 -18.335 1.00 84.81 586 GLU A O 1
ATOM 4762 N N . GLN A 1 587 ? 14.387 21.426 -19.015 1.00 86.12 587 GLN A N 1
ATOM 4763 C CA . GLN A 1 587 ? 13.348 22.456 -19.110 1.00 86.12 587 GLN A CA 1
ATOM 4764 C C . GLN A 1 587 ? 12.767 22.884 -17.754 1.00 86.12 587 GLN A C 1
ATOM 4766 O O . GLN A 1 587 ? 12.005 23.850 -17.703 1.00 86.12 587 GLN A O 1
ATOM 4771 N N . LYS A 1 588 ? 13.078 22.179 -16.658 1.00 84.06 588 LYS A N 1
ATOM 4772 C CA . LYS A 1 588 ? 12.613 22.555 -15.315 1.00 84.06 588 LYS A CA 1
ATOM 4773 C C . LYS A 1 588 ? 13.295 23.846 -14.851 1.00 84.06 588 LYS A C 1
ATOM 4775 O O . LYS A 1 588 ? 14.454 24.087 -15.168 1.00 84.06 588 LYS A O 1
ATOM 4780 N N . GLY A 1 589 ? 12.574 24.685 -14.108 1.00 79.44 589 GLY A N 1
ATOM 4781 C CA . GLY A 1 589 ? 13.099 25.969 -13.624 1.00 79.44 589 GLY A CA 1
ATOM 4782 C C . GLY A 1 589 ? 13.931 25.869 -12.341 1.00 79.44 589 GLY A C 1
ATOM 4783 O O . GLY A 1 589 ? 14.814 26.693 -12.133 1.00 79.44 589 GLY A O 1
ATOM 4784 N N . ASP A 1 590 ? 13.663 24.870 -11.494 1.00 83.81 590 ASP A N 1
ATOM 4785 C CA . ASP A 1 590 ? 14.339 24.686 -10.205 1.00 83.81 590 ASP A CA 1
ATOM 4786 C C . ASP A 1 590 ? 15.509 23.692 -10.303 1.00 83.81 590 ASP A C 1
ATOM 4788 O O . ASP A 1 590 ? 15.342 22.534 -10.692 1.00 83.81 590 ASP A O 1
ATOM 4792 N N . GLU A 1 591 ? 16.700 24.136 -9.900 1.00 81.06 591 GLU A N 1
ATOM 4793 C CA . GLU A 1 591 ? 17.924 23.326 -9.885 1.00 81.06 591 GLU A CA 1
ATOM 4794 C C . GLU A 1 591 ? 17.861 22.166 -8.880 1.00 81.06 591 GLU A C 1
ATOM 4796 O O . GLU A 1 591 ? 18.442 21.099 -9.112 1.00 81.06 591 GLU A O 1
ATOM 4801 N N . THR A 1 592 ? 17.122 22.321 -7.777 1.00 79.25 592 THR A N 1
ATOM 4802 C CA . THR A 1 592 ? 16.950 21.231 -6.805 1.00 79.25 592 THR A CA 1
ATOM 4803 C C . THR A 1 592 ? 16.113 20.110 -7.410 1.00 79.25 592 THR A C 1
ATOM 4805 O O . THR A 1 592 ? 16.533 18.948 -7.389 1.00 79.25 592 THR A O 1
ATOM 4808 N N . GLU A 1 593 ? 14.976 20.459 -8.015 1.00 79.75 593 GLU A N 1
ATOM 4809 C CA . GLU A 1 593 ? 14.109 19.530 -8.737 1.00 79.75 593 GLU A CA 1
ATOM 4810 C C . GLU A 1 593 ? 14.845 18.820 -9.885 1.00 79.75 593 GLU A C 1
ATOM 4812 O O . GLU A 1 593 ? 14.735 17.597 -10.023 1.00 79.75 593 GLU A O 1
ATOM 4817 N N . LYS A 1 594 ? 15.659 19.544 -10.672 1.00 83.06 594 LYS A N 1
ATOM 4818 C CA . LYS A 1 594 ? 16.503 18.944 -11.724 1.00 83.06 594 LYS A CA 1
ATOM 4819 C C . LYS A 1 594 ? 17.441 17.886 -11.168 1.00 83.06 594 LYS A C 1
ATOM 4821 O O . LYS A 1 594 ? 17.483 16.767 -11.679 1.00 83.06 594 LYS A O 1
ATOM 4826 N N . ARG A 1 595 ? 18.185 18.215 -10.109 1.00 81.50 595 ARG A N 1
ATOM 4827 C CA . ARG A 1 595 ? 19.149 17.298 -9.486 1.00 81.50 595 ARG A CA 1
ATOM 4828 C C . ARG A 1 595 ? 18.467 16.027 -8.975 1.00 81.50 595 ARG A C 1
ATOM 4830 O O . ARG A 1 595 ? 19.000 14.934 -9.168 1.00 81.50 595 ARG A O 1
ATOM 4837 N N . ILE A 1 596 ? 17.292 16.155 -8.352 1.00 81.88 596 ILE A N 1
ATOM 4838 C CA . ILE A 1 596 ? 16.494 15.007 -7.892 1.00 81.88 596 ILE A CA 1
ATOM 4839 C C . ILE A 1 596 ? 16.037 14.166 -9.090 1.00 81.88 596 ILE A C 1
ATOM 4841 O O . ILE A 1 596 ? 16.217 12.949 -9.085 1.00 81.88 596 ILE A O 1
ATOM 4845 N N . ALA A 1 597 ? 15.504 14.796 -10.140 1.00 85.62 597 ALA A N 1
ATOM 4846 C CA . ALA A 1 597 ? 15.046 14.098 -11.338 1.00 85.62 597 ALA A CA 1
ATOM 4847 C C . ALA A 1 597 ? 16.183 13.346 -12.053 1.00 85.62 597 ALA A C 1
ATOM 4849 O O . ALA A 1 597 ? 15.994 12.200 -12.458 1.00 85.62 597 ALA A O 1
ATOM 4850 N N . TYR A 1 598 ? 17.375 13.943 -12.147 1.00 84.56 598 TYR A N 1
ATOM 4851 C CA . TYR A 1 598 ? 18.563 13.289 -12.699 1.00 84.56 598 TYR A CA 1
ATOM 4852 C C . TYR A 1 598 ? 18.995 12.071 -11.888 1.00 84.56 598 TYR A C 1
ATOM 4854 O O . TYR A 1 598 ? 19.288 11.030 -12.476 1.00 84.56 598 TYR A O 1
ATOM 4862 N N . LYS A 1 599 ? 18.999 12.174 -10.552 1.00 83.56 599 LYS A N 1
ATOM 4863 C CA . LYS A 1 599 ? 19.295 11.034 -9.673 1.00 83.56 599 LYS A CA 1
ATOM 4864 C C . LYS A 1 599 ? 18.316 9.885 -9.929 1.00 83.56 599 LYS A C 1
ATOM 4866 O O . LYS A 1 599 ? 18.743 8.769 -10.194 1.00 83.56 599 LYS A O 1
ATOM 4871 N N . LYS A 1 600 ? 17.011 10.170 -9.949 1.00 87.38 600 LYS A N 1
ATOM 4872 C CA . LYS A 1 600 ? 15.981 9.147 -10.186 1.00 87.38 600 LYS A CA 1
ATOM 4873 C C . LYS A 1 600 ? 16.068 8.511 -11.576 1.00 87.38 600 LYS A C 1
ATOM 4875 O O . LYS A 1 600 ? 15.863 7.307 -11.718 1.00 87.38 600 LYS A O 1
ATOM 4880 N N . LEU A 1 601 ? 16.391 9.302 -12.601 1.00 89.94 601 LEU A N 1
ATOM 4881 C CA . LEU A 1 601 ? 16.639 8.780 -13.944 1.00 89.94 601 LEU A CA 1
ATOM 4882 C C . LEU A 1 601 ? 17.877 7.875 -13.964 1.00 89.94 601 LEU A C 1
ATOM 4884 O O . LEU A 1 601 ? 17.863 6.837 -14.621 1.00 89.94 601 LEU A O 1
ATOM 4888 N N . TYR A 1 602 ? 18.939 8.252 -13.250 1.00 83.75 602 TYR A N 1
ATOM 4889 C CA . TYR A 1 602 ? 20.132 7.422 -13.112 1.00 83.75 602 TYR A CA 1
ATOM 4890 C C . TYR A 1 602 ? 19.807 6.077 -12.452 1.00 83.75 602 TYR A C 1
ATOM 4892 O O . TYR A 1 602 ? 20.203 5.043 -12.984 1.00 83.75 602 TYR A O 1
ATOM 4900 N N . ASP A 1 603 ? 19.019 6.076 -11.375 1.00 86.81 603 ASP A N 1
ATOM 4901 C CA . ASP A 1 603 ? 18.579 4.848 -10.701 1.00 86.81 603 ASP A CA 1
ATOM 4902 C C . ASP A 1 603 ? 17.749 3.947 -11.641 1.00 86.81 603 ASP A C 1
ATOM 4904 O O . ASP A 1 603 ? 17.975 2.737 -11.708 1.00 86.81 603 ASP A O 1
ATOM 4908 N N . MET A 1 604 ? 16.855 4.534 -12.449 1.00 94.31 604 MET A N 1
ATOM 4909 C CA . MET A 1 604 ? 16.071 3.813 -13.464 1.00 94.31 604 MET A CA 1
ATOM 4910 C C . MET A 1 604 ? 16.947 3.206 -14.570 1.00 94.31 604 MET A C 1
ATOM 4912 O O . MET A 1 604 ? 16.725 2.074 -15.001 1.00 94.31 604 MET A O 1
ATOM 4916 N N . VAL A 1 605 ? 17.954 3.943 -15.041 1.00 87.50 605 VAL A N 1
ATOM 4917 C CA . VAL A 1 605 ? 18.913 3.437 -16.035 1.00 87.50 605 VAL A CA 1
ATOM 4918 C C . VAL A 1 605 ? 19.756 2.317 -15.432 1.00 87.50 605 VAL A C 1
ATOM 4920 O O . VAL A 1 605 ? 19.925 1.285 -16.074 1.00 87.50 605 VAL A O 1
ATOM 4923 N N . ASN A 1 606 ? 20.212 2.468 -14.186 1.00 84.50 606 ASN A N 1
ATOM 4924 C CA . ASN A 1 606 ? 20.946 1.421 -13.489 1.00 84.50 606 ASN A CA 1
ATOM 4925 C C . ASN A 1 606 ? 20.113 0.137 -13.381 1.00 84.50 606 ASN A C 1
ATOM 4927 O O . ASN A 1 606 ? 20.628 -0.928 -13.694 1.00 84.50 606 ASN A O 1
ATOM 4931 N N . PHE A 1 607 ? 18.822 0.223 -13.046 1.00 93.06 607 PHE A N 1
ATOM 4932 C CA . PHE A 1 607 ? 17.916 -0.932 -13.073 1.00 93.06 607 PHE A CA 1
ATOM 4933 C C . PHE A 1 607 ? 17.871 -1.623 -14.445 1.00 93.06 607 PHE A C 1
ATOM 4935 O O . PHE A 1 607 ? 17.932 -2.846 -14.519 1.00 93.06 607 PHE A O 1
ATOM 4942 N N . CYS A 1 608 ? 17.832 -0.855 -15.539 1.00 90.00 608 CYS A N 1
ATOM 4943 C CA . CYS A 1 608 ? 17.806 -1.420 -16.892 1.00 90.00 608 CYS A CA 1
ATOM 4944 C C . CYS A 1 608 ? 19.105 -2.146 -17.275 1.00 90.00 608 CYS A C 1
ATOM 4946 O O . CYS A 1 608 ? 19.084 -3.077 -18.080 1.00 90.00 608 CYS A O 1
ATOM 4948 N N . GLU A 1 609 ? 20.243 -1.688 -16.754 1.00 82.38 609 GLU A N 1
ATOM 4949 C CA . GLU A 1 609 ? 21.572 -2.153 -17.170 1.00 82.38 609 GLU A CA 1
ATOM 4950 C C . GLU A 1 609 ? 22.211 -3.134 -16.189 1.00 82.38 609 GLU A C 1
ATOM 4952 O O . GLU A 1 609 ? 23.167 -3.827 -16.539 1.00 82.38 609 GLU A O 1
ATOM 4957 N N . CYS A 1 610 ? 21.697 -3.214 -14.964 1.00 79.94 610 CYS A N 1
ATOM 4958 C CA . CYS A 1 610 ? 22.276 -4.047 -13.929 1.00 79.94 610 CYS A CA 1
ATOM 4959 C C . CYS A 1 610 ? 22.232 -5.541 -14.284 1.00 79.94 610 CYS A C 1
ATOM 4961 O O . CYS A 1 610 ? 21.415 -6.020 -15.075 1.00 79.94 610 CYS A O 1
ATOM 4963 N N . ARG A 1 611 ? 23.142 -6.283 -13.653 1.00 77.75 611 ARG A N 1
ATOM 4964 C CA . ARG A 1 611 ? 23.324 -7.733 -13.803 1.00 77.75 611 ARG A CA 1
ATOM 4965 C C . ARG A 1 611 ? 22.810 -8.510 -12.592 1.00 77.75 611 ARG A C 1
ATOM 4967 O O . ARG A 1 611 ? 22.752 -9.733 -12.628 1.00 77.75 611 ARG A O 1
ATOM 4974 N N . THR A 1 612 ? 22.488 -7.812 -11.506 1.00 84.69 612 THR A N 1
ATOM 4975 C CA . THR A 1 612 ? 21.921 -8.424 -10.307 1.00 84.69 612 THR A CA 1
ATOM 4976 C C . THR A 1 612 ? 20.417 -8.624 -10.478 1.00 84.69 612 THR A C 1
ATOM 4978 O O . THR A 1 612 ? 19.795 -8.114 -11.409 1.00 84.69 612 THR A O 1
ATOM 4981 N N . CYS A 1 613 ? 19.822 -9.401 -9.578 1.00 90.50 613 CYS A N 1
ATOM 4982 C CA . CYS A 1 613 ? 18.384 -9.620 -9.532 1.00 90.50 613 CYS A CA 1
ATOM 4983 C C . CYS A 1 613 ? 17.597 -8.290 -9.556 1.00 90.50 613 CYS A C 1
ATOM 4985 O O . CYS A 1 613 ? 17.754 -7.465 -8.655 1.00 90.50 613 CYS A O 1
ATOM 4987 N N . HIS A 1 614 ? 16.695 -8.111 -10.530 1.00 93.50 614 HIS A N 1
ATOM 4988 C CA . HIS A 1 614 ? 15.845 -6.909 -10.638 1.00 93.50 614 HIS A CA 1
ATOM 4989 C C . HIS A 1 614 ? 15.018 -6.660 -9.382 1.00 93.50 614 HIS A C 1
ATOM 4991 O O . HIS A 1 614 ? 14.887 -5.526 -8.928 1.00 93.50 614 HIS A O 1
ATOM 4997 N N . ARG A 1 615 ? 14.490 -7.736 -8.790 1.00 93.94 615 ARG A N 1
ATOM 4998 C CA . ARG A 1 615 ? 13.709 -7.676 -7.550 1.00 93.94 615 ARG A CA 1
ATOM 4999 C C . ARG A 1 615 ? 14.542 -7.122 -6.399 1.00 93.94 615 ARG A C 1
ATOM 5001 O O . ARG A 1 615 ? 14.058 -6.261 -5.677 1.00 93.94 615 ARG A O 1
ATOM 5008 N N . LYS A 1 616 ? 15.801 -7.550 -6.280 1.00 92.25 616 LYS A N 1
ATOM 5009 C CA . LYS A 1 616 ? 16.721 -7.030 -5.267 1.00 92.25 616 LYS A CA 1
ATOM 5010 C C . LYS A 1 616 ? 16.928 -5.523 -5.425 1.00 92.25 616 LYS A C 1
ATOM 5012 O O . LYS A 1 616 ? 16.780 -4.800 -4.455 1.00 92.25 616 LYS A O 1
ATOM 5017 N N . ILE A 1 617 ? 17.183 -5.051 -6.648 1.00 91.75 617 ILE A N 1
ATOM 5018 C CA . ILE A 1 617 ? 17.370 -3.616 -6.927 1.00 91.75 617 ILE A CA 1
ATOM 5019 C C . ILE A 1 617 ? 16.123 -2.813 -6.548 1.00 91.75 617 ILE A C 1
ATOM 5021 O O . ILE A 1 617 ? 16.244 -1.766 -5.921 1.00 91.75 617 ILE A O 1
ATOM 5025 N N . LEU A 1 618 ? 14.931 -3.297 -6.919 1.00 93.19 618 LEU A N 1
ATOM 5026 C CA . LEU A 1 618 ? 13.672 -2.627 -6.590 1.00 93.19 618 LEU A CA 1
ATOM 5027 C C . LEU A 1 618 ? 13.456 -2.543 -5.076 1.00 93.19 618 LEU A C 1
ATOM 5029 O O . LEU A 1 618 ? 13.138 -1.471 -4.573 1.00 93.19 618 LEU A O 1
ATOM 5033 N N . LEU A 1 619 ? 13.645 -3.644 -4.348 1.00 92.06 619 LEU A N 1
ATOM 5034 C CA . LEU A 1 619 ? 13.451 -3.674 -2.896 1.00 92.06 619 LEU A CA 1
ATOM 5035 C C . LEU A 1 619 ? 14.493 -2.811 -2.173 1.00 92.06 619 LEU A C 1
ATOM 5037 O O . LEU A 1 619 ? 14.116 -1.954 -1.369 1.00 92.06 619 LEU A O 1
ATOM 5041 N N . ASP A 1 620 ? 15.770 -2.936 -2.546 1.00 90.25 620 ASP A N 1
ATOM 5042 C CA . ASP A 1 620 ? 16.860 -2.131 -1.991 1.00 90.25 620 ASP A CA 1
ATOM 5043 C C . ASP A 1 620 ? 16.603 -0.628 -2.225 1.00 90.25 620 ASP A C 1
ATOM 5045 O O . ASP A 1 620 ? 16.801 0.184 -1.319 1.00 90.25 620 ASP A O 1
ATOM 5049 N N . TYR A 1 621 ? 16.086 -0.251 -3.403 1.00 90.00 621 TYR A N 1
ATOM 5050 C CA . TYR A 1 621 ? 15.721 1.131 -3.733 1.00 90.00 621 TYR A CA 1
ATOM 5051 C C . TYR A 1 621 ? 14.658 1.712 -2.785 1.00 90.00 621 TYR A C 1
ATOM 5053 O O . TYR A 1 621 ? 14.759 2.867 -2.368 1.00 90.00 621 TYR A O 1
ATOM 5061 N N . PHE A 1 622 ? 13.661 0.916 -2.388 1.00 89.12 622 PHE A N 1
ATOM 5062 C CA . PHE A 1 622 ? 12.639 1.332 -1.419 1.00 89.12 622 PHE A CA 1
ATOM 5063 C C . PHE A 1 622 ? 13.056 1.141 0.050 1.00 89.12 622 PHE A C 1
ATOM 5065 O O . PHE A 1 622 ? 12.283 1.457 0.960 1.00 89.12 622 PHE A O 1
ATOM 5072 N N . GLY A 1 623 ? 14.289 0.694 0.300 1.00 85.94 623 GLY A N 1
ATOM 5073 C CA . GLY A 1 623 ? 14.834 0.484 1.639 1.00 85.94 623 GLY A CA 1
ATOM 5074 C C . GLY A 1 623 ? 14.375 -0.813 2.307 1.00 85.94 623 GLY A C 1
ATOM 5075 O O . GLY A 1 623 ? 14.386 -0.890 3.537 1.00 85.94 623 GLY A O 1
ATOM 5076 N N . GLU A 1 624 ? 13.962 -1.810 1.524 1.00 89.94 624 GLU A N 1
ATOM 5077 C CA . GLU A 1 624 ? 13.677 -3.170 1.981 1.00 89.94 624 GLU A CA 1
ATOM 5078 C C . GLU A 1 624 ? 14.851 -4.085 1.620 1.00 89.94 624 GLU A C 1
ATOM 5080 O O . GLU A 1 624 ? 15.145 -4.301 0.448 1.00 89.94 624 GLU A O 1
ATOM 5085 N N . ALA A 1 625 ? 15.536 -4.625 2.630 1.00 85.12 625 ALA A N 1
ATOM 5086 C CA . ALA A 1 625 ? 16.669 -5.510 2.395 1.00 85.12 625 ALA A CA 1
ATOM 5087 C C . ALA A 1 625 ? 16.194 -6.865 1.853 1.00 85.12 625 ALA A C 1
ATOM 5089 O O . ALA A 1 625 ? 15.485 -7.600 2.541 1.00 85.12 625 ALA A O 1
ATOM 5090 N N . TYR A 1 626 ? 16.637 -7.225 0.648 1.00 87.69 626 TYR A N 1
ATOM 5091 C CA . TYR A 1 626 ? 16.405 -8.553 0.082 1.00 87.69 626 TYR A CA 1
ATOM 5092 C C . TYR A 1 626 ? 17.668 -9.412 0.206 1.00 87.69 626 TYR A C 1
ATOM 5094 O O . TYR A 1 626 ? 18.699 -9.150 -0.422 1.00 87.69 626 TYR A O 1
ATOM 5102 N N . HIS A 1 627 ? 17.600 -10.432 1.063 1.00 84.00 627 HIS A N 1
ATOM 5103 C CA . HIS A 1 627 ? 18.764 -11.243 1.434 1.00 84.00 627 HIS A CA 1
ATOM 5104 C C . HIS A 1 627 ? 19.133 -12.308 0.394 1.00 84.00 627 HIS A C 1
ATOM 5106 O O . HIS A 1 627 ? 20.272 -12.777 0.378 1.00 84.00 627 HIS A O 1
ATOM 5112 N N . GLU A 1 628 ? 18.213 -12.662 -0.502 1.00 85.38 628 GLU A N 1
ATOM 5113 C CA . GLU A 1 628 ? 18.480 -13.621 -1.569 1.00 85.38 628 GLU A CA 1
ATOM 5114 C C . GLU A 1 628 ? 19.198 -12.956 -2.752 1.00 85.38 628 GLU A C 1
ATOM 5116 O O . GLU A 1 628 ? 18.969 -11.798 -3.110 1.00 85.38 628 GLU A O 1
ATOM 5121 N N . THR A 1 629 ? 20.090 -13.704 -3.397 1.00 80.19 629 THR A N 1
ATOM 5122 C CA . THR A 1 629 ? 20.821 -13.236 -4.584 1.00 80.19 629 THR A CA 1
ATOM 5123 C C . THR A 1 629 ? 20.082 -13.536 -5.886 1.00 80.19 629 THR A C 1
ATOM 5125 O O . THR A 1 629 ? 20.326 -12.866 -6.890 1.00 80.19 629 THR A O 1
ATOM 5128 N N . ASN A 1 630 ? 19.164 -14.505 -5.872 1.00 86.19 630 ASN A N 1
ATOM 5129 C CA . ASN A 1 630 ? 18.406 -14.958 -7.029 1.00 86.19 630 ASN A CA 1
ATOM 5130 C C . ASN A 1 630 ? 16.935 -15.155 -6.638 1.00 86.19 630 ASN A C 1
ATOM 5132 O O . ASN A 1 630 ? 16.649 -15.969 -5.772 1.00 86.19 630 ASN A O 1
ATOM 5136 N N . CYS A 1 631 ? 16.017 -14.426 -7.281 1.00 89.62 631 CYS A N 1
ATOM 5137 C CA . CYS A 1 631 ? 14.584 -14.525 -6.985 1.00 89.62 631 CYS A CA 1
ATOM 5138 C C . CYS A 1 631 ? 13.840 -15.599 -7.795 1.00 89.62 631 CYS A C 1
ATOM 5140 O O . CYS A 1 631 ? 12.627 -15.720 -7.665 1.00 89.62 631 CYS A O 1
ATOM 5142 N N . GLY A 1 632 ? 14.513 -16.284 -8.726 1.00 87.88 632 GLY A N 1
ATOM 5143 C CA . GLY A 1 632 ? 13.915 -17.280 -9.622 1.00 87.88 632 GLY A CA 1
ATOM 5144 C C . GLY A 1 632 ? 12.855 -16.746 -10.594 1.00 87.88 632 GLY A C 1
ATOM 5145 O O . GLY A 1 632 ? 12.281 -17.527 -11.342 1.00 87.88 632 GLY A O 1
ATOM 5146 N N . ASN A 1 633 ? 12.580 -15.436 -10.601 1.00 90.12 633 ASN A N 1
ATOM 5147 C CA . ASN A 1 633 ? 11.462 -14.844 -11.340 1.00 90.12 633 ASN A CA 1
ATOM 5148 C C . ASN A 1 633 ? 11.806 -13.466 -11.949 1.00 90.12 633 ASN A C 1
ATOM 5150 O O . ASN A 1 633 ? 11.009 -12.528 -11.917 1.00 90.12 633 ASN A O 1
ATOM 5154 N N . CYS A 1 634 ? 13.020 -13.315 -12.482 1.00 93.31 634 CYS A N 1
ATOM 5155 C CA . CYS A 1 634 ? 13.393 -12.204 -13.365 1.00 93.31 634 CYS A CA 1
ATOM 5156 C C . CYS A 1 634 ? 14.416 -12.671 -14.409 1.00 93.31 634 CYS A C 1
ATOM 5158 O O . CYS A 1 634 ? 15.080 -13.687 -14.200 1.00 93.31 634 CYS A O 1
ATOM 5160 N N . ASP A 1 635 ? 14.546 -11.959 -15.525 1.00 90.62 635 ASP A N 1
ATOM 5161 C CA . ASP A 1 635 ? 15.454 -12.333 -16.622 1.00 90.62 635 ASP A CA 1
ATOM 5162 C C . ASP A 1 635 ? 16.919 -12.491 -16.175 1.00 90.62 635 ASP A C 1
ATOM 5164 O O . ASP A 1 635 ? 17.519 -13.517 -16.466 1.00 90.62 635 ASP A O 1
ATOM 5168 N N . ASN A 1 636 ? 17.465 -11.575 -15.368 1.00 88.62 636 ASN A N 1
ATOM 5169 C CA . ASN A 1 636 ? 18.830 -11.677 -14.828 1.00 88.62 636 ASN A CA 1
ATOM 5170 C C . ASN A 1 636 ? 19.053 -12.938 -13.967 1.00 88.62 636 ASN A C 1
ATOM 5172 O O . ASN A 1 636 ? 20.184 -13.396 -13.813 1.00 88.62 636 ASN A O 1
ATOM 5176 N N . CYS A 1 637 ? 17.986 -13.481 -13.379 1.00 87.94 637 CYS A N 1
ATOM 5177 C CA . CYS A 1 637 ? 18.019 -14.662 -12.520 1.00 87.94 637 CYS A CA 1
ATOM 5178 C C . CYS A 1 637 ? 17.783 -15.972 -13.277 1.00 87.94 637 CYS A C 1
ATOM 5180 O O . CYS A 1 637 ? 18.362 -16.994 -12.907 1.00 87.94 637 CYS A O 1
ATOM 5182 N N . LEU A 1 638 ? 16.918 -15.941 -14.295 1.00 87.12 638 LEU A N 1
ATOM 5183 C CA . LEU A 1 638 ? 16.585 -17.093 -15.135 1.00 87.12 638 LEU A CA 1
ATOM 5184 C C . LEU A 1 638 ? 17.632 -17.333 -16.224 1.00 87.12 638 LEU A C 1
ATOM 5186 O O . LEU A 1 638 ? 17.951 -18.478 -16.532 1.00 87.12 638 LEU A O 1
ATOM 5190 N N . GLU A 1 639 ? 18.184 -16.255 -16.775 1.00 79.31 639 GLU A N 1
ATOM 5191 C CA . GLU A 1 639 ? 19.199 -16.262 -17.825 1.00 79.31 639 GLU A CA 1
ATOM 5192 C C . GLU A 1 639 ? 20.388 -15.385 -17.384 1.00 79.31 639 GLU A C 1
ATOM 5194 O O . GLU A 1 639 ? 20.557 -14.259 -17.867 1.00 79.31 639 GLU A O 1
ATOM 5199 N N . PRO A 1 640 ? 21.226 -15.854 -16.434 1.00 72.00 640 PRO A N 1
ATOM 5200 C CA . PRO A 1 640 ? 22.373 -15.083 -15.971 1.00 72.00 640 PRO A CA 1
ATOM 5201 C C . PRO A 1 640 ? 23.319 -14.774 -17.135 1.00 72.00 640 PRO A C 1
ATOM 5203 O O . PRO A 1 640 ? 23.804 -15.678 -17.816 1.00 72.00 640 PRO A O 1
ATOM 5206 N N . LYS A 1 641 ? 23.605 -13.488 -17.364 1.00 71.69 641 LYS A N 1
ATOM 5207 C CA . LYS A 1 641 ? 24.483 -13.055 -18.461 1.00 71.69 641 LYS A CA 1
ATOM 5208 C C . LYS A 1 641 ? 25.914 -13.554 -18.230 1.00 71.69 641 LYS A C 1
ATOM 5210 O O . LYS A 1 641 ? 26.575 -13.075 -17.302 1.00 71.69 641 LYS A O 1
ATOM 5215 N N . GLU A 1 642 ? 26.398 -14.450 -19.095 1.00 73.50 642 GLU A N 1
ATOM 5216 C CA . GLU A 1 642 ? 27.773 -14.972 -19.054 1.00 73.50 642 GLU A CA 1
ATOM 5217 C C . GLU A 1 642 ? 28.811 -13.835 -18.979 1.00 73.50 642 GLU A C 1
ATOM 5219 O O . GLU A 1 642 ? 28.660 -12.773 -19.592 1.00 73.50 642 GLU A O 1
ATOM 5224 N N . THR A 1 643 ? 29.880 -14.043 -18.212 1.00 79.38 643 THR A N 1
ATOM 5225 C CA . THR A 1 643 ? 31.019 -13.122 -18.110 1.00 79.38 643 THR A CA 1
ATOM 5226 C C . THR A 1 643 ? 32.203 -13.625 -18.928 1.00 79.38 643 THR A C 1
ATOM 5228 O O . THR A 1 643 ? 32.408 -14.826 -19.089 1.00 79.38 643 THR A O 1
ATOM 5231 N N . ILE A 1 644 ? 33.010 -12.690 -19.423 1.00 85.50 644 ILE A N 1
ATOM 5232 C CA . ILE A 1 644 ? 34.341 -12.952 -19.978 1.00 85.50 644 ILE A CA 1
ATOM 5233 C C . ILE A 1 644 ? 35.372 -12.074 -19.272 1.00 85.50 644 ILE A C 1
ATOM 5235 O O . ILE A 1 644 ? 35.034 -11.000 -18.766 1.00 85.50 644 ILE A O 1
ATOM 5239 N N . ASP A 1 645 ? 36.635 -12.506 -19.272 1.00 87.31 645 ASP A N 1
ATOM 5240 C CA . ASP A 1 645 ? 37.749 -11.619 -18.942 1.00 87.31 645 ASP A CA 1
ATOM 5241 C C . ASP A 1 645 ? 37.844 -10.524 -20.015 1.00 87.31 645 ASP A C 1
ATOM 5243 O O . ASP A 1 645 ? 38.286 -10.735 -21.146 1.00 87.31 645 ASP A O 1
ATOM 5247 N N . GLY A 1 646 ? 37.353 -9.344 -19.654 1.00 87.94 646 GLY A N 1
ATOM 5248 C CA . GLY A 1 646 ? 37.302 -8.159 -20.487 1.00 87.94 646 GLY A CA 1
ATOM 5249 C C . GLY A 1 646 ? 38.501 -7.238 -20.295 1.00 87.94 646 GLY A C 1
ATOM 5250 O O . GLY A 1 646 ? 38.485 -6.131 -20.827 1.00 87.94 646 GLY A O 1
ATOM 5251 N N . THR A 1 647 ? 39.548 -7.652 -19.575 1.00 88.88 647 THR A N 1
ATOM 5252 C CA . THR A 1 647 ? 40.701 -6.794 -19.255 1.00 88.88 647 THR A CA 1
ATOM 5253 C C . THR A 1 647 ? 41.364 -6.235 -20.517 1.00 88.88 647 THR A C 1
ATOM 5255 O O . THR A 1 647 ? 41.619 -5.036 -20.612 1.00 88.88 647 THR A O 1
ATOM 5258 N N . ILE A 1 648 ? 41.566 -7.068 -21.544 1.00 89.00 648 ILE A N 1
ATOM 5259 C CA . ILE A 1 648 ? 42.144 -6.633 -22.829 1.00 89.00 648 ILE A CA 1
ATOM 5260 C C . ILE A 1 648 ? 41.195 -5.674 -23.565 1.00 89.00 648 ILE A C 1
ATOM 5262 O O . ILE A 1 648 ? 41.632 -4.680 -24.147 1.00 89.00 648 ILE A O 1
ATOM 5266 N N . ILE A 1 649 ? 39.890 -5.950 -23.522 1.00 90.88 649 ILE A N 1
ATOM 5267 C CA . ILE A 1 649 ? 38.844 -5.117 -24.136 1.00 90.88 649 ILE A CA 1
ATOM 5268 C C . ILE A 1 649 ? 38.861 -3.723 -23.492 1.00 90.88 649 ILE A C 1
ATOM 5270 O O . ILE A 1 649 ? 38.906 -2.709 -24.193 1.00 90.88 649 ILE A O 1
ATOM 5274 N N . ALA A 1 650 ? 38.914 -3.676 -22.160 1.00 91.19 650 ALA A N 1
ATOM 5275 C CA . ALA A 1 650 ? 39.013 -2.453 -21.378 1.00 91.19 650 ALA A CA 1
ATOM 5276 C C . ALA A 1 650 ? 40.299 -1.677 -21.685 1.00 91.19 650 ALA A C 1
ATOM 5278 O O . ALA A 1 650 ? 40.235 -0.477 -21.944 1.00 91.19 650 ALA A O 1
ATOM 5279 N N . GLN A 1 651 ? 41.452 -2.349 -21.759 1.00 90.69 651 GLN A N 1
ATOM 5280 C CA . GLN A 1 651 ? 42.730 -1.723 -22.120 1.00 90.69 651 GLN A CA 1
ATOM 5281 C C . GLN A 1 651 ? 42.695 -1.082 -23.512 1.00 90.69 651 GLN A C 1
ATOM 5283 O O . GLN A 1 651 ? 43.167 0.045 -23.673 1.00 90.69 651 GLN A O 1
ATOM 5288 N N . LYS A 1 652 ? 42.099 -1.750 -24.512 1.00 91.88 652 LYS A N 1
ATOM 5289 C CA . LYS A 1 652 ? 41.929 -1.186 -25.863 1.00 91.88 652 LYS A CA 1
ATOM 5290 C C . LYS A 1 652 ? 41.072 0.080 -25.840 1.00 91.88 652 LYS A C 1
ATOM 5292 O O . LYS A 1 652 ? 41.453 1.086 -26.439 1.00 91.88 652 LYS A O 1
ATOM 5297 N N . ILE A 1 653 ? 39.951 0.056 -25.117 1.00 93.56 653 ILE A N 1
ATOM 5298 C CA . ILE A 1 653 ? 39.048 1.208 -24.979 1.00 93.56 653 ILE A CA 1
ATOM 5299 C C . ILE A 1 653 ? 39.748 2.367 -24.267 1.00 93.56 653 ILE A C 1
ATOM 5301 O O . ILE A 1 653 ? 39.786 3.475 -24.800 1.00 93.56 653 ILE A O 1
ATOM 5305 N N . ILE A 1 654 ? 40.332 2.116 -23.095 1.00 92.81 654 ILE A N 1
ATOM 5306 C CA . ILE A 1 654 ? 40.994 3.132 -22.269 1.00 92.81 654 ILE A CA 1
ATOM 5307 C C . ILE A 1 654 ? 42.181 3.746 -23.028 1.00 92.81 654 ILE A C 1
ATOM 5309 O O . ILE A 1 654 ? 42.325 4.969 -23.063 1.00 92.81 654 ILE A O 1
ATOM 5313 N N . SER A 1 655 ? 42.988 2.925 -23.714 1.00 91.00 655 SER A N 1
ATOM 5314 C CA . SER A 1 655 ? 44.086 3.405 -24.563 1.00 91.00 655 SER A CA 1
ATOM 5315 C C . SER A 1 655 ? 43.579 4.278 -25.713 1.00 91.00 655 SER A C 1
ATOM 5317 O O . SER A 1 655 ? 44.135 5.347 -25.967 1.00 91.00 655 SER A O 1
ATOM 5319 N N . CYS A 1 656 ? 42.486 3.882 -26.375 1.00 92.69 656 CYS A N 1
ATOM 5320 C CA . CYS A 1 656 ? 41.878 4.685 -27.434 1.00 92.69 656 CYS A CA 1
ATOM 5321 C C . CYS A 1 656 ? 41.381 6.040 -26.911 1.00 92.69 656 CYS A C 1
ATOM 5323 O O . CYS A 1 656 ? 41.639 7.063 -27.544 1.00 92.69 656 CYS A O 1
ATOM 5325 N N . VAL A 1 657 ? 40.696 6.064 -25.762 1.00 93.12 657 VAL A N 1
ATOM 5326 C CA . VAL A 1 657 ? 40.193 7.294 -25.122 1.00 93.12 657 VAL A CA 1
ATOM 5327 C C . VAL A 1 657 ? 41.350 8.230 -24.744 1.00 93.12 657 VAL A C 1
ATOM 5329 O O . VAL A 1 657 ? 41.280 9.431 -25.020 1.00 93.12 657 VAL A O 1
ATOM 5332 N N . SER A 1 658 ? 42.446 7.675 -24.215 1.00 90.75 658 SER A N 1
ATOM 5333 C CA . SER A 1 658 ? 43.676 8.417 -23.906 1.00 90.75 658 SER A CA 1
ATOM 5334 C C . SER A 1 658 ? 44.324 9.027 -25.159 1.00 90.75 658 SER A C 1
ATOM 5336 O O . SER A 1 658 ? 44.612 10.224 -25.191 1.00 90.75 658 SER A O 1
ATOM 5338 N N . GLN A 1 659 ? 44.483 8.243 -26.235 1.00 90.19 659 GLN A N 1
ATOM 5339 C CA . GLN A 1 659 ? 45.111 8.689 -27.490 1.00 90.19 659 GLN A CA 1
ATOM 5340 C C . GLN A 1 659 ? 44.356 9.847 -28.159 1.00 90.19 659 GLN A C 1
ATOM 5342 O O . GLN A 1 659 ? 44.974 10.727 -28.759 1.00 90.19 659 GLN A O 1
ATOM 5347 N N . VAL A 1 660 ? 43.027 9.897 -28.014 1.00 90.94 660 VAL A N 1
ATOM 5348 C CA . VAL A 1 660 ? 42.198 10.999 -28.535 1.00 90.94 660 VAL A CA 1
ATOM 5349 C C . VAL A 1 660 ? 41.974 12.135 -27.533 1.00 90.94 660 VAL A C 1
ATOM 5351 O O . VAL A 1 660 ? 41.133 13.010 -27.765 1.00 90.94 660 VAL A O 1
ATOM 5354 N N . LYS A 1 661 ? 42.743 12.142 -26.437 1.00 89.81 661 LYS A N 1
ATOM 5355 C CA . LYS A 1 661 ? 42.770 13.185 -25.403 1.00 89.81 661 LYS A CA 1
ATOM 5356 C C . LYS A 1 661 ? 41.409 13.444 -24.752 1.00 89.81 661 LYS A C 1
ATOM 5358 O O . LYS A 1 661 ? 41.114 14.589 -24.421 1.00 89.81 661 LYS A O 1
ATOM 5363 N N . GLU A 1 662 ? 40.580 12.406 -24.612 1.00 89.88 662 GLU A N 1
ATOM 5364 C CA . GLU A 1 662 ? 39.283 12.478 -23.917 1.00 89.88 662 GLU A CA 1
ATOM 5365 C C . GLU A 1 662 ? 38.285 13.486 -24.530 1.00 89.88 662 GLU A C 1
ATOM 5367 O O . GLU A 1 662 ? 37.470 14.085 -23.838 1.00 89.88 662 GLU A O 1
ATOM 5372 N N . ARG A 1 663 ? 38.345 13.718 -25.852 1.00 86.38 663 ARG A N 1
ATOM 5373 C CA . ARG A 1 663 ? 37.532 14.751 -26.541 1.00 86.38 663 ARG A CA 1
ATOM 5374 C C . ARG A 1 663 ? 36.315 14.230 -27.298 1.00 86.38 663 ARG A C 1
ATOM 5376 O O . ARG A 1 663 ? 35.630 15.010 -27.958 1.00 86.38 663 ARG A O 1
ATOM 5383 N N . PHE A 1 664 ? 36.067 12.925 -27.280 1.00 88.31 664 PHE A N 1
ATOM 5384 C CA . PHE A 1 664 ? 35.118 12.301 -28.199 1.00 88.31 664 PHE A CA 1
ATOM 5385 C C . PHE A 1 664 ? 34.162 11.346 -27.488 1.00 88.31 664 PHE A C 1
ATOM 5387 O O . PHE A 1 664 ? 34.506 10.711 -26.495 1.00 88.31 664 PHE A O 1
ATOM 5394 N N . GLY A 1 665 ? 32.943 11.252 -28.018 1.00 84.75 665 GLY A N 1
ATOM 5395 C CA . GLY A 1 665 ? 31.904 10.366 -27.498 1.00 84.75 665 GLY A CA 1
ATOM 5396 C C . GLY A 1 665 ? 32.023 8.924 -27.996 1.00 84.75 665 GLY A C 1
ATOM 5397 O O . GLY A 1 665 ? 32.729 8.634 -28.964 1.00 84.75 665 GLY A O 1
ATOM 5398 N N . ILE A 1 666 ? 31.247 8.033 -27.371 1.00 85.88 666 ILE A N 1
ATOM 5399 C CA . ILE A 1 666 ? 31.268 6.570 -27.571 1.00 85.88 666 ILE A CA 1
ATOM 5400 C C . ILE A 1 666 ? 31.314 6.171 -29.053 1.00 85.88 666 ILE A C 1
ATOM 5402 O O . ILE A 1 666 ? 32.178 5.402 -29.452 1.00 85.88 666 ILE A O 1
ATOM 5406 N N . ASN A 1 667 ? 30.433 6.720 -29.896 1.00 86.12 667 ASN A N 1
ATOM 5407 C CA . ASN A 1 667 ? 30.359 6.335 -31.314 1.00 86.12 667 ASN A CA 1
ATOM 5408 C C . ASN A 1 667 ? 31.649 6.623 -32.092 1.00 86.12 667 ASN A C 1
ATOM 5410 O O . ASN A 1 667 ? 31.993 5.879 -33.003 1.00 86.12 667 ASN A O 1
ATOM 5414 N N . TYR A 1 668 ? 32.358 7.692 -31.734 1.00 89.81 668 TYR A N 1
ATOM 5415 C CA . TYR A 1 668 ? 33.611 8.052 -32.386 1.00 89.81 668 TYR A CA 1
ATOM 5416 C C . TYR A 1 668 ? 34.761 7.155 -31.908 1.00 89.81 668 TYR A C 1
ATOM 5418 O O . TYR A 1 668 ? 35.563 6.715 -32.723 1.00 89.81 668 TYR A O 1
ATOM 5426 N N . ILE A 1 669 ? 34.794 6.815 -30.612 1.00 92.38 669 ILE A N 1
ATOM 5427 C CA . ILE A 1 669 ? 35.734 5.826 -30.055 1.00 92.38 669 ILE A CA 1
ATOM 5428 C C . ILE A 1 669 ? 35.538 4.458 -30.725 1.00 92.38 669 ILE A C 1
ATOM 5430 O O . ILE A 1 669 ? 36.500 3.835 -31.164 1.00 92.38 669 ILE A O 1
ATOM 5434 N N . VAL A 1 670 ? 34.284 4.028 -30.889 1.00 91.12 670 VAL A N 1
ATOM 5435 C CA . VAL A 1 670 ? 33.917 2.784 -31.588 1.00 91.12 670 VAL A CA 1
ATOM 5436 C C . VAL A 1 670 ? 34.361 2.817 -33.047 1.00 91.12 670 VAL A C 1
ATOM 5438 O O . VAL A 1 670 ? 34.900 1.832 -33.543 1.00 91.12 670 VAL A O 1
ATOM 5441 N N . ASP A 1 671 ? 34.160 3.940 -33.741 1.00 90.62 671 ASP A N 1
ATOM 5442 C CA . ASP A 1 671 ? 34.601 4.095 -35.127 1.00 90.62 671 ASP A CA 1
ATOM 5443 C C . ASP A 1 671 ? 36.129 3.973 -35.268 1.00 90.62 671 ASP A C 1
ATOM 5445 O O . ASP A 1 671 ? 36.583 3.430 -36.277 1.00 90.62 671 ASP A O 1
ATOM 5449 N N . ILE A 1 672 ? 36.913 4.424 -34.277 1.00 91.56 672 ILE A N 1
ATOM 5450 C CA . ILE A 1 672 ? 38.376 4.245 -34.260 1.00 91.56 672 ILE A CA 1
ATOM 5451 C C . ILE A 1 672 ? 38.713 2.772 -34.045 1.00 91.56 672 ILE A C 1
ATOM 5453 O O . ILE A 1 672 ? 39.365 2.179 -34.900 1.00 91.56 672 ILE A O 1
ATOM 5457 N N . LEU A 1 673 ? 38.225 2.165 -32.959 1.00 91.88 673 LEU A N 1
ATOM 5458 C CA . LEU A 1 673 ? 38.520 0.769 -32.610 1.00 91.88 673 LEU A CA 1
ATOM 5459 C C . LEU A 1 673 ? 38.149 -0.200 -33.741 1.00 91.88 673 LEU A C 1
ATOM 5461 O O . LEU A 1 673 ? 38.908 -1.116 -34.051 1.00 91.88 673 LEU A O 1
ATOM 5465 N N . TYR A 1 674 ? 37.017 0.040 -34.405 1.00 91.25 674 TYR A N 1
ATOM 5466 C CA . TYR A 1 674 ? 36.538 -0.774 -35.521 1.00 91.25 674 TYR A CA 1
ATOM 5467 C C . TYR A 1 674 ? 37.298 -0.522 -36.839 1.00 91.25 674 TYR A C 1
ATOM 5469 O O . TYR A 1 674 ? 37.285 -1.364 -37.734 1.00 91.25 674 TYR A O 1
ATOM 5477 N N . GLY A 1 675 ? 37.963 0.628 -36.989 1.00 88.12 675 GLY A N 1
ATOM 5478 C CA . GLY A 1 675 ? 38.632 1.012 -38.237 1.00 88.12 675 GLY A CA 1
ATOM 5479 C C . GLY A 1 675 ? 37.660 1.524 -39.308 1.00 88.12 675 GLY A C 1
ATOM 5480 O O . GLY A 1 675 ? 37.729 1.141 -40.475 1.00 88.12 675 GLY A O 1
ATOM 5481 N N . SER A 1 676 ? 36.697 2.359 -38.914 1.00 88.25 676 SER A N 1
ATOM 5482 C CA . SER A 1 676 ? 35.692 2.949 -39.806 1.00 88.25 676 SER A CA 1
ATOM 5483 C C . SER A 1 676 ? 36.332 3.904 -40.827 1.00 88.25 676 SER A C 1
ATOM 5485 O O . SER A 1 676 ? 37.210 4.695 -40.480 1.00 88.25 676 SER A O 1
ATOM 5487 N N . LYS A 1 677 ? 35.842 3.911 -42.077 1.00 85.06 677 LYS A N 1
ATOM 5488 C CA . LYS A 1 677 ? 36.270 4.849 -43.146 1.00 85.06 677 LYS A CA 1
ATOM 5489 C C . LYS A 1 677 ? 35.583 6.224 -43.067 1.00 85.06 677 LYS A C 1
ATOM 5491 O O . LYS A 1 677 ? 35.466 6.937 -44.061 1.00 85.06 677 LYS A O 1
ATOM 5496 N N . ASN A 1 678 ? 35.056 6.587 -41.902 1.00 84.31 678 ASN A N 1
ATOM 5497 C CA . ASN A 1 678 ? 34.325 7.833 -41.707 1.00 84.31 678 ASN A CA 1
ATOM 5498 C C . ASN A 1 678 ? 35.275 9.034 -41.892 1.00 84.31 678 ASN A C 1
ATOM 5500 O O . ASN A 1 678 ? 36.303 9.136 -41.223 1.00 84.31 678 ASN A O 1
ATOM 5504 N N . GLN A 1 679 ? 34.915 9.955 -42.795 1.00 80.62 679 GLN A N 1
ATOM 5505 C CA . GLN A 1 679 ? 35.755 11.092 -43.196 1.00 80.62 679 GLN A CA 1
ATOM 5506 C C . GLN A 1 679 ? 36.208 11.966 -42.017 1.00 80.62 679 GLN A C 1
ATOM 5508 O O . GLN A 1 679 ? 37.279 12.566 -42.079 1.00 80.62 679 GLN A O 1
ATOM 5513 N N . LYS A 1 680 ? 35.433 12.023 -40.922 1.00 83.88 680 LYS A N 1
ATOM 5514 C CA . LYS A 1 680 ? 35.819 12.771 -39.715 1.00 83.88 680 LYS A CA 1
ATOM 5515 C C . LYS A 1 680 ? 37.060 12.188 -39.031 1.00 83.88 680 LYS A C 1
ATOM 5517 O O . LYS A 1 680 ? 37.854 12.962 -38.507 1.00 83.88 680 LYS A O 1
ATOM 5522 N N . LEU A 1 681 ? 37.246 10.864 -39.056 1.00 87.44 681 LEU A N 1
ATOM 5523 C CA . LEU A 1 681 ? 38.433 10.221 -38.482 1.00 87.44 681 LEU A CA 1
ATOM 5524 C C . LEU A 1 681 ? 39.682 10.555 -39.295 1.00 87.44 681 LEU A C 1
ATOM 5526 O O . LEU A 1 681 ? 40.685 10.968 -38.719 1.00 87.44 681 LEU A O 1
ATOM 5530 N N . ILE A 1 682 ? 39.576 10.448 -40.622 1.00 85.38 682 ILE A N 1
ATOM 5531 C CA . ILE A 1 682 ? 40.666 10.741 -41.565 1.00 85.38 682 ILE A CA 1
ATOM 5532 C C . ILE A 1 682 ? 41.066 12.218 -41.466 1.00 85.38 682 ILE A C 1
ATOM 5534 O O . ILE A 1 682 ? 42.241 12.558 -41.355 1.00 85.38 682 ILE A O 1
ATOM 5538 N N . ARG A 1 683 ? 40.080 13.125 -41.415 1.00 87.31 683 ARG A N 1
ATOM 5539 C CA . ARG A 1 683 ? 40.327 14.567 -41.261 1.00 87.31 683 ARG A CA 1
ATOM 5540 C C . ARG A 1 683 ? 41.076 14.901 -39.969 1.00 87.31 683 ARG A C 1
ATOM 5542 O O . ARG A 1 683 ? 41.914 15.797 -39.972 1.00 87.31 683 ARG A O 1
ATOM 5549 N N . ASN A 1 684 ? 40.785 14.185 -38.887 1.00 87.19 684 ASN A N 1
ATOM 5550 C CA . ASN A 1 684 ? 41.450 14.370 -37.599 1.00 87.19 684 ASN A CA 1
ATOM 5551 C C . ASN A 1 684 ? 42.777 13.598 -37.487 1.00 87.19 684 ASN A C 1
ATOM 5553 O O . ASN A 1 684 ? 43.421 13.682 -36.447 1.00 87.19 684 ASN A O 1
ATOM 5557 N N . ARG A 1 685 ? 43.200 12.869 -38.534 1.00 87.38 685 ARG A N 1
ATOM 5558 C CA . ARG A 1 685 ? 44.359 11.957 -38.529 1.00 87.38 685 ARG A CA 1
ATOM 5559 C C . ARG A 1 685 ? 44.283 10.900 -37.426 1.00 87.38 685 ARG A C 1
ATOM 5561 O O . ARG A 1 685 ? 45.276 10.575 -36.783 1.00 87.38 685 ARG A O 1
ATOM 5568 N N . HIS A 1 686 ? 43.082 10.399 -37.150 1.00 91.56 686 HIS A N 1
ATOM 5569 C CA . HIS A 1 686 ? 42.872 9.332 -36.167 1.00 91.56 686 HIS A CA 1
ATOM 5570 C C . HIS A 1 686 ? 42.921 7.930 -36.790 1.00 91.56 686 HIS A C 1
ATOM 5572 O O . HIS A 1 686 ? 42.844 6.939 -36.075 1.00 91.56 686 HIS A O 1
ATOM 5578 N N . ASP A 1 687 ? 43.065 7.855 -38.111 1.00 87.25 687 ASP A N 1
ATOM 5579 C CA . ASP A 1 687 ? 43.314 6.653 -38.909 1.00 87.25 687 ASP A CA 1
ATOM 5580 C C . ASP A 1 687 ? 44.753 6.121 -38.783 1.00 87.25 687 ASP A C 1
ATOM 5582 O O . ASP A 1 687 ? 45.001 4.956 -39.074 1.00 87.25 687 ASP A O 1
ATOM 5586 N N . ILE A 1 688 ? 45.688 6.945 -38.295 1.00 87.31 688 ILE A N 1
ATOM 5587 C CA . ILE A 1 688 ? 47.092 6.565 -38.042 1.00 87.31 688 ILE A CA 1
ATOM 5588 C C . ILE A 1 688 ? 47.374 6.182 -36.578 1.00 87.31 688 ILE A C 1
ATOM 5590 O O . ILE A 1 688 ? 48.512 5.873 -36.229 1.00 87.31 688 ILE A O 1
ATOM 5594 N N . LEU A 1 689 ? 46.369 6.247 -35.697 1.00 88.75 689 LEU A N 1
ATOM 5595 C CA . LEU A 1 689 ? 46.523 5.898 -34.282 1.00 88.75 689 LEU A CA 1
ATOM 5596 C C . LEU A 1 689 ? 46.708 4.388 -34.115 1.00 88.75 689 LEU A C 1
ATOM 5598 O O . LEU A 1 689 ? 46.062 3.605 -34.804 1.00 88.75 689 LEU A O 1
ATOM 5602 N N . GLY A 1 690 ? 47.503 3.965 -33.127 1.00 83.81 690 GLY A N 1
ATOM 5603 C CA . GLY A 1 690 ? 47.699 2.538 -32.832 1.00 83.81 690 GLY A CA 1
ATOM 5604 C C . GLY A 1 690 ? 46.412 1.819 -32.405 1.00 83.81 690 GLY A C 1
ATOM 5605 O O . GLY A 1 690 ? 46.306 0.605 -32.543 1.00 83.81 690 GLY A O 1
ATOM 5606 N N . ALA A 1 691 ? 45.413 2.566 -31.921 1.00 86.56 691 ALA A N 1
ATOM 5607 C CA . ALA A 1 691 ? 44.081 2.045 -31.615 1.00 86.56 691 ALA A CA 1
ATOM 5608 C C . ALA A 1 691 ? 43.173 1.870 -32.854 1.00 86.56 691 ALA A C 1
ATOM 5610 O O . ALA A 1 691 ? 42.133 1.214 -32.752 1.00 86.56 691 ALA A O 1
ATOM 5611 N N . TYR A 1 692 ? 43.520 2.449 -34.011 1.00 90.25 692 TYR A N 1
ATOM 5612 C CA . TYR A 1 692 ? 42.679 2.398 -35.207 1.00 90.25 692 TYR A CA 1
ATOM 5613 C C . TYR A 1 692 ? 42.619 0.981 -35.786 1.00 90.25 692 TYR A C 1
ATOM 5615 O O . TYR A 1 692 ? 43.631 0.399 -36.169 1.00 90.25 692 TYR A O 1
ATOM 5623 N N . GLY A 1 693 ? 41.417 0.408 -35.853 1.00 86.44 693 GLY A N 1
ATOM 5624 C CA . GLY A 1 693 ? 41.207 -0.956 -36.339 1.00 86.44 693 GLY A CA 1
ATOM 5625 C C . GLY A 1 693 ? 41.764 -2.051 -35.422 1.00 86.44 693 GLY A C 1
ATOM 5626 O O . GLY A 1 693 ? 41.804 -3.208 -35.842 1.00 86.44 693 GLY A O 1
ATOM 5627 N N . ALA A 1 694 ? 42.173 -1.717 -34.193 1.00 87.06 694 ALA A N 1
ATOM 5628 C CA . ALA A 1 694 ? 42.702 -2.667 -33.212 1.00 87.06 694 ALA A CA 1
ATOM 5629 C C . ALA A 1 694 ? 41.622 -3.567 -32.579 1.00 87.06 694 ALA A C 1
ATOM 5631 O O . ALA A 1 694 ? 41.956 -4.465 -31.807 1.00 87.06 694 ALA A O 1
ATOM 5632 N N . GLY A 1 695 ? 40.343 -3.307 -32.871 1.00 85.00 695 GLY A N 1
ATOM 5633 C CA . GLY A 1 695 ? 39.177 -3.976 -32.300 1.00 85.00 695 GLY A CA 1
ATOM 5634 C C . GLY A 1 695 ? 38.269 -4.663 -33.325 1.00 85.00 695 GLY A C 1
ATOM 5635 O O . GLY A 1 695 ? 37.060 -4.720 -33.127 1.00 85.00 695 GLY A O 1
ATOM 5636 N N . LYS A 1 696 ? 38.784 -5.138 -34.463 1.00 86.06 696 LYS A N 1
ATOM 5637 C CA . LYS A 1 696 ? 37.943 -5.745 -35.519 1.00 86.06 696 LYS A CA 1
ATOM 5638 C C . LYS A 1 696 ? 37.228 -7.035 -35.100 1.00 86.06 696 LYS A C 1
ATOM 5640 O O . LYS A 1 696 ? 36.303 -7.451 -35.788 1.00 86.06 696 LYS A O 1
ATOM 5645 N N . GLU A 1 697 ? 37.636 -7.646 -33.993 1.00 84.25 697 GLU A N 1
ATOM 5646 C CA . GLU A 1 697 ? 37.053 -8.872 -33.448 1.00 84.25 697 GLU A CA 1
ATOM 5647 C C . GLU A 1 697 ? 35.623 -8.703 -32.905 1.00 84.25 697 GLU A C 1
ATOM 5649 O O . GLU A 1 697 ? 34.906 -9.691 -32.780 1.00 84.25 697 GLU A O 1
ATOM 5654 N N . TYR A 1 698 ? 35.185 -7.470 -32.623 1.00 85.75 698 TYR A N 1
ATOM 5655 C CA . TYR A 1 698 ? 33.822 -7.186 -32.169 1.00 85.75 698 TYR A CA 1
ATOM 5656 C C . TYR A 1 698 ? 33.110 -6.209 -33.106 1.00 85.75 698 TYR A C 1
ATOM 5658 O O . TYR A 1 698 ? 33.689 -5.266 -33.654 1.00 85.75 698 TYR A O 1
ATOM 5666 N N . SER A 1 699 ? 31.803 -6.404 -33.260 1.00 84.19 699 SER A N 1
ATOM 5667 C CA . SER A 1 699 ? 30.930 -5.484 -33.985 1.00 84.19 699 SER A CA 1
ATOM 5668 C C . SER A 1 699 ? 30.854 -4.115 -33.300 1.00 84.19 699 SER A C 1
ATOM 5670 O O . SER A 1 699 ? 31.086 -3.966 -32.097 1.00 84.19 699 SER A O 1
ATOM 5672 N N . LYS A 1 700 ? 30.436 -3.086 -34.049 1.00 82.25 700 LYS A N 1
ATOM 5673 C CA . LYS A 1 700 ? 30.219 -1.742 -33.484 1.00 82.25 700 LYS A CA 1
ATOM 5674 C C . LYS A 1 700 ? 29.226 -1.746 -32.314 1.00 82.25 700 LYS A C 1
ATOM 5676 O O . LYS A 1 700 ? 29.437 -1.016 -31.350 1.00 82.25 700 LYS A O 1
ATOM 5681 N N . LYS A 1 701 ? 28.169 -2.568 -32.382 1.00 75.94 701 LYS A N 1
ATOM 5682 C CA . LYS A 1 701 ? 27.180 -2.712 -31.296 1.00 75.94 701 LYS A CA 1
ATOM 5683 C C . LYS A 1 701 ? 27.828 -3.296 -30.033 1.00 75.94 701 LYS A C 1
ATOM 5685 O O . LYS A 1 701 ? 27.605 -2.772 -28.946 1.00 75.94 701 LYS A O 1
ATOM 5690 N N . GLN A 1 702 ? 28.676 -4.313 -30.178 1.00 82.50 702 GLN A N 1
ATOM 5691 C CA . GLN A 1 702 ? 29.390 -4.932 -29.055 1.00 82.50 702 GLN A CA 1
ATOM 5692 C C . GLN A 1 702 ? 30.388 -3.961 -28.406 1.00 82.50 702 GLN A C 1
ATOM 5694 O O . GLN A 1 702 ? 30.378 -3.802 -27.190 1.00 82.50 702 GLN A O 1
ATOM 5699 N N . TRP A 1 703 ? 31.163 -3.206 -29.194 1.00 89.31 703 TRP A N 1
ATOM 5700 C CA . TRP A 1 703 ? 32.041 -2.162 -28.643 1.00 89.31 703 TRP A CA 1
ATOM 5701 C C . TRP A 1 703 ? 31.284 -1.066 -27.899 1.00 89.31 703 TRP A C 1
ATOM 5703 O O . TRP A 1 703 ? 31.728 -0.613 -26.846 1.00 89.31 703 TRP A O 1
ATOM 5713 N N . GLN A 1 704 ? 30.131 -0.642 -28.420 1.00 83.38 704 GLN A N 1
ATOM 5714 C CA . GLN A 1 704 ? 29.271 0.300 -27.707 1.00 83.38 704 GLN A CA 1
ATOM 5715 C C . GLN A 1 704 ? 28.804 -0.269 -26.365 1.00 83.38 704 GLN A C 1
ATOM 5717 O O . GLN A 1 704 ? 28.752 0.487 -25.400 1.00 83.38 704 GLN A O 1
ATOM 5722 N N . ALA A 1 705 ? 28.461 -1.559 -26.301 1.00 79.25 705 ALA A N 1
ATOM 5723 C CA . ALA A 1 705 ? 28.056 -2.216 -25.061 1.00 79.25 705 ALA A CA 1
ATOM 5724 C C . ALA A 1 705 ? 29.206 -2.246 -24.041 1.00 79.25 705 ALA A C 1
ATOM 5726 O O . ALA A 1 705 ? 29.019 -1.786 -22.920 1.00 79.25 705 ALA A O 1
ATOM 5727 N N . PHE A 1 706 ? 30.412 -2.650 -24.452 1.00 88.06 706 PHE A N 1
ATOM 5728 C CA . PHE A 1 706 ? 31.581 -2.675 -23.566 1.00 88.06 706 PHE A CA 1
ATOM 5729 C C . PHE A 1 706 ? 31.952 -1.296 -23.012 1.00 88.06 706 PHE A C 1
ATOM 5731 O O . PHE A 1 706 ? 32.236 -1.164 -21.827 1.00 88.06 706 PHE A O 1
ATOM 5738 N N . ILE A 1 707 ? 31.921 -0.245 -23.840 1.00 87.75 70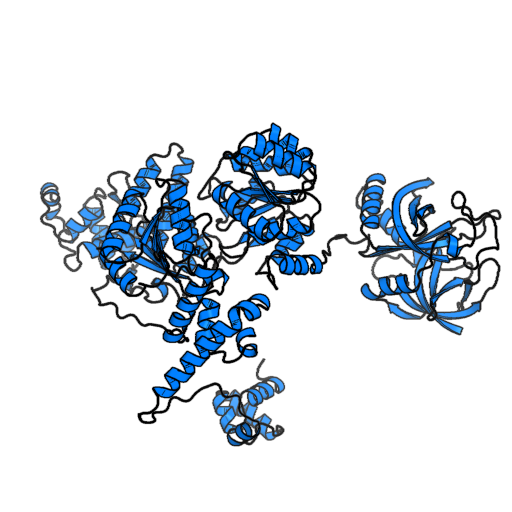7 ILE A N 1
ATOM 5739 C CA . ILE A 1 707 ? 32.233 1.119 -23.378 1.00 87.75 707 ILE A CA 1
ATOM 5740 C C . ILE A 1 707 ? 31.203 1.601 -22.346 1.00 87.75 707 ILE A C 1
ATOM 5742 O O . ILE A 1 707 ? 31.570 2.280 -21.388 1.00 87.75 707 ILE A O 1
ATOM 5746 N N . ARG A 1 708 ? 29.921 1.258 -22.526 1.00 81.75 708 ARG A N 1
ATOM 5747 C CA . ARG A 1 708 ? 28.862 1.599 -21.562 1.00 81.75 708 ARG A CA 1
ATOM 5748 C C . ARG A 1 708 ? 29.023 0.825 -20.260 1.00 81.75 708 ARG A C 1
ATOM 5750 O O . ARG A 1 708 ? 28.958 1.437 -19.203 1.00 81.75 708 ARG A O 1
ATOM 5757 N N . GLU A 1 709 ? 29.299 -0.475 -20.340 1.00 82.81 709 GLU A N 1
ATOM 5758 C CA . GLU A 1 709 ? 29.532 -1.320 -19.164 1.00 82.81 709 GLU A CA 1
ATOM 5759 C C . GLU A 1 709 ? 30.741 -0.824 -18.354 1.00 82.81 709 GLU A C 1
ATOM 5761 O O . GLU A 1 709 ? 30.650 -0.678 -17.140 1.00 82.81 709 GLU A O 1
ATOM 5766 N N . LEU A 1 710 ? 31.839 -0.435 -19.011 1.00 86.50 710 LEU A N 1
ATOM 5767 C CA . LEU A 1 710 ? 32.988 0.179 -18.333 1.00 86.50 710 LEU A CA 1
ATOM 5768 C C . LEU A 1 710 ? 32.655 1.522 -17.678 1.00 86.50 710 LEU A C 1
ATOM 5770 O O . LEU A 1 710 ? 33.197 1.834 -16.620 1.00 86.50 710 LEU A O 1
ATOM 5774 N N . ALA A 1 711 ? 31.774 2.319 -18.287 1.00 82.44 711 ALA A N 1
ATOM 5775 C CA . ALA A 1 711 ? 31.308 3.557 -17.674 1.00 82.44 711 ALA A CA 1
ATOM 5776 C C . ALA A 1 711 ? 30.434 3.290 -16.438 1.00 82.44 711 ALA A C 1
ATOM 5778 O O . ALA A 1 711 ? 30.560 3.989 -15.437 1.00 82.44 711 ALA A O 1
ATOM 5779 N N . GLN A 1 712 ? 29.591 2.255 -16.481 1.00 73.44 712 GLN A N 1
ATOM 5780 C CA . GLN A 1 712 ? 28.758 1.835 -15.353 1.00 73.44 712 GLN A CA 1
ATOM 5781 C C . GLN A 1 712 ? 29.595 1.294 -14.186 1.00 73.44 712 GLN A C 1
ATOM 5783 O O . GLN A 1 712 ? 29.317 1.611 -13.034 1.00 73.44 712 GLN A O 1
ATOM 5788 N N . LEU A 1 713 ? 30.641 0.518 -14.481 1.00 80.38 713 LEU A N 1
ATOM 5789 C CA . LEU A 1 713 ? 31.574 -0.016 -13.483 1.00 80.38 713 LEU A CA 1
ATOM 5790 C C . LEU A 1 713 ? 32.502 1.058 -12.877 1.00 80.38 713 LEU A C 1
ATOM 5792 O O . LEU A 1 713 ? 33.288 0.748 -11.990 1.00 80.38 713 LEU A O 1
ATOM 5796 N N . GLY A 1 714 ? 32.422 2.313 -13.335 1.00 80.69 714 GLY A N 1
ATOM 5797 C CA . GLY A 1 714 ? 33.227 3.427 -12.820 1.00 80.69 714 GLY A CA 1
ATOM 5798 C C . GLY A 1 714 ? 34.612 3.565 -13.459 1.00 80.69 714 GLY A C 1
ATOM 5799 O O . GLY A 1 714 ? 35.333 4.523 -13.172 1.00 80.69 714 GLY A O 1
ATOM 5800 N N . TYR A 1 715 ? 34.971 2.682 -14.394 1.00 86.25 715 TYR A N 1
ATOM 5801 C CA . TYR A 1 715 ? 36.242 2.733 -15.120 1.00 86.25 715 TYR A CA 1
ATOM 5802 C C . TYR A 1 715 ? 36.283 3.804 -16.210 1.00 86.25 715 TYR A C 1
ATOM 5804 O O . TYR A 1 715 ? 37.362 4.123 -16.695 1.00 86.25 715 TYR A O 1
ATOM 5812 N N . LEU A 1 716 ? 35.142 4.347 -16.634 1.00 88.12 716 LEU A N 1
ATOM 5813 C CA . LEU A 1 716 ? 35.043 5.482 -17.554 1.00 88.12 716 LEU A CA 1
ATOM 5814 C C . LEU A 1 716 ? 33.986 6.457 -17.036 1.00 88.12 716 LEU A C 1
ATOM 5816 O O . LEU A 1 716 ? 33.053 6.069 -16.340 1.00 88.12 716 LEU A O 1
ATOM 5820 N N . LYS A 1 717 ? 34.090 7.729 -17.415 1.00 84.50 717 LYS A N 1
ATOM 5821 C CA . LYS A 1 717 ? 33.071 8.740 -17.115 1.00 84.50 717 LYS A CA 1
ATOM 5822 C C . LYS A 1 717 ? 32.597 9.404 -18.399 1.00 84.50 717 LYS A C 1
ATOM 5824 O O . LYS A 1 717 ? 33.385 9.651 -19.303 1.00 84.50 717 LYS A O 1
ATOM 5829 N N . SER A 1 718 ? 31.308 9.711 -18.482 1.00 77.38 718 SER A N 1
ATOM 5830 C CA . SER A 1 718 ? 30.752 10.538 -19.554 1.00 77.38 718 SER A CA 1
ATOM 5831 C C . SER A 1 718 ? 30.569 11.971 -19.051 1.00 77.38 718 SER A C 1
ATOM 5833 O O . SER A 1 718 ? 30.018 12.163 -17.969 1.00 77.38 718 SER A O 1
ATOM 5835 N N . GLU A 1 719 ? 31.006 12.975 -19.812 1.00 72.19 719 GLU A N 1
ATOM 5836 C CA . GLU A 1 719 ? 30.931 14.393 -19.423 1.00 72.19 719 GLU A CA 1
ATOM 5837 C C . GLU A 1 719 ? 30.398 15.271 -20.570 1.00 72.19 719 GLU A C 1
ATOM 5839 O O . GLU A 1 719 ? 30.763 15.061 -21.726 1.00 72.19 719 GLU A O 1
ATOM 5844 N N . GLY A 1 720 ? 29.551 16.258 -20.255 1.00 54.59 720 GLY A N 1
ATOM 5845 C CA . GLY A 1 720 ? 29.000 17.242 -21.199 1.00 54.59 720 GLY A CA 1
ATOM 5846 C C . GLY A 1 720 ? 27.555 16.973 -21.648 1.00 54.59 720 GLY A C 1
ATOM 5847 O O . GLY A 1 720 ? 27.186 15.836 -21.935 1.00 54.59 720 GLY A O 1
ATOM 5848 N N . ASP A 1 721 ? 26.761 18.045 -21.759 1.00 42.88 721 ASP A N 1
ATOM 5849 C CA . ASP A 1 721 ? 25.294 17.968 -21.895 1.00 42.88 721 ASP A CA 1
ATOM 5850 C C . ASP A 1 721 ? 24.834 17.616 -23.319 1.00 42.88 721 ASP A C 1
ATOM 5852 O O . ASP A 1 721 ? 24.080 16.673 -23.549 1.00 42.88 721 ASP A O 1
ATOM 5856 N N . LYS A 1 722 ? 25.311 18.360 -24.327 1.00 38.53 722 LYS A N 1
ATOM 5857 C CA . LYS A 1 722 ? 24.843 18.221 -25.722 1.00 38.53 722 LYS A CA 1
ATOM 5858 C C . LYS A 1 722 ? 25.627 17.179 -26.530 1.00 38.53 722 LYS A C 1
ATOM 5860 O O . LYS A 1 722 ? 25.103 16.614 -27.490 1.00 38.53 722 LYS A O 1
ATOM 5865 N N . TYR A 1 723 ? 26.878 16.923 -26.143 1.00 53.78 723 TYR A N 1
ATOM 5866 C CA . TYR A 1 723 ? 27.783 15.968 -26.787 1.00 53.78 723 TYR A CA 1
ATOM 5867 C C . TYR A 1 723 ? 28.631 15.256 -25.724 1.00 53.78 723 TYR A C 1
ATOM 5869 O O . TYR A 1 723 ? 29.753 15.691 -25.468 1.00 53.78 723 TYR A O 1
ATOM 5877 N N . PRO A 1 724 ? 28.114 14.179 -25.105 1.00 69.38 724 PRO A N 1
ATOM 5878 C CA . PRO A 1 724 ? 28.829 13.472 -24.051 1.00 69.38 724 PRO A CA 1
ATOM 5879 C C . PRO A 1 724 ? 30.157 12.906 -24.568 1.00 69.38 724 PRO A C 1
ATOM 5881 O O . PRO A 1 724 ? 30.176 12.071 -25.482 1.00 69.38 724 PRO A O 1
ATOM 5884 N N . ILE A 1 725 ? 31.258 13.376 -23.985 1.00 86.38 725 ILE A N 1
ATOM 5885 C CA . ILE A 1 725 ? 32.619 12.890 -24.226 1.00 86.38 725 ILE A CA 1
ATOM 5886 C C . ILE A 1 725 ? 32.981 11.823 -23.195 1.00 86.38 725 ILE A C 1
ATOM 5888 O O . ILE A 1 725 ? 32.559 11.894 -22.042 1.00 86.38 725 ILE A O 1
ATOM 5892 N N . VAL A 1 726 ? 33.750 10.821 -23.617 1.00 87.00 726 VAL A N 1
ATOM 5893 C CA . VAL A 1 726 ? 34.240 9.760 -22.730 1.00 87.00 726 VAL A CA 1
ATOM 5894 C C . VAL A 1 726 ? 35.571 10.203 -22.123 1.00 87.00 726 VAL A C 1
ATOM 5896 O O . VAL A 1 726 ? 36.505 10.523 -22.859 1.00 87.00 726 VAL A O 1
ATOM 5899 N N . LYS A 1 727 ? 35.644 10.200 -20.792 1.00 89.06 727 LYS A N 1
ATOM 5900 C CA . LYS A 1 727 ? 36.819 10.524 -19.981 1.00 89.06 727 LYS A CA 1
ATOM 5901 C C . LYS A 1 727 ? 37.284 9.329 -19.161 1.00 89.06 727 LYS A C 1
ATOM 5903 O O . LYS A 1 727 ? 36.505 8.416 -18.870 1.00 89.06 727 LYS A O 1
ATOM 5908 N N . LEU A 1 728 ? 38.554 9.365 -18.779 1.00 91.38 728 LEU A N 1
ATOM 5909 C CA . LEU A 1 728 ? 39.159 8.371 -17.901 1.00 91.38 728 LEU A CA 1
ATOM 5910 C C . LEU A 1 728 ? 38.896 8.716 -16.429 1.00 91.38 728 LEU A C 1
ATOM 5912 O O . LEU A 1 728 ? 38.693 9.874 -16.064 1.00 91.38 728 LEU A O 1
ATOM 5916 N N . THR A 1 729 ? 38.887 7.697 -15.579 1.00 89.06 729 THR A N 1
ATOM 5917 C CA . THR A 1 729 ? 38.801 7.802 -14.118 1.00 89.06 729 THR A CA 1
ATOM 5918 C C . THR A 1 729 ? 40.111 7.306 -13.495 1.00 89.06 729 THR A C 1
ATOM 5920 O O . THR A 1 729 ? 40.919 6.678 -14.184 1.00 89.06 729 THR A O 1
ATOM 5923 N N . PRO A 1 730 ? 40.362 7.544 -12.193 1.00 85.44 730 PRO A N 1
ATOM 5924 C CA . PRO A 1 730 ? 41.536 6.978 -11.525 1.00 85.44 730 PRO A CA 1
ATOM 5925 C C . PRO A 1 730 ? 41.643 5.452 -11.689 1.00 85.44 730 PRO A C 1
ATOM 5927 O O . PRO A 1 730 ? 42.729 4.944 -11.951 1.00 85.44 730 PRO A O 1
ATOM 5930 N N . GLN A 1 731 ? 40.507 4.745 -11.665 1.00 85.00 731 GLN A N 1
ATOM 5931 C CA . GLN A 1 731 ? 40.440 3.290 -11.848 1.00 85.00 731 GLN A CA 1
ATOM 5932 C C . GLN A 1 731 ? 40.824 2.842 -13.272 1.00 85.00 731 GLN A C 1
ATOM 5934 O O . GLN A 1 731 ? 41.284 1.718 -13.465 1.00 85.00 731 GLN A O 1
ATOM 5939 N N . SER A 1 732 ? 40.711 3.709 -14.292 1.00 87.19 732 SER A N 1
ATOM 5940 C CA . SER A 1 732 ? 41.197 3.385 -15.644 1.00 87.19 732 SER A CA 1
ATOM 5941 C C . SER A 1 732 ? 42.710 3.129 -15.664 1.00 87.19 732 SER A C 1
ATOM 5943 O O . SER A 1 732 ? 43.198 2.312 -16.448 1.00 87.19 732 SER A O 1
ATOM 5945 N N . CYS A 1 733 ? 43.463 3.835 -14.813 1.00 80.88 733 CYS A N 1
ATOM 5946 C CA . CYS A 1 733 ? 44.916 3.704 -14.715 1.00 80.88 733 CYS A CA 1
ATOM 5947 C C . CYS A 1 733 ? 45.334 2.369 -14.079 1.00 80.88 733 CYS A C 1
ATOM 5949 O O . CYS A 1 733 ? 46.367 1.803 -14.450 1.00 80.88 733 CYS A O 1
ATOM 5951 N N . ASP A 1 734 ? 44.525 1.829 -13.168 1.00 82.50 734 ASP A N 1
ATOM 5952 C CA . ASP A 1 734 ? 44.792 0.550 -12.503 1.00 82.50 734 ASP A CA 1
ATOM 5953 C C . ASP A 1 734 ? 44.644 -0.640 -13.470 1.00 82.50 734 ASP A C 1
ATOM 5955 O O . ASP A 1 734 ? 45.473 -1.555 -13.464 1.00 82.50 734 ASP A O 1
ATOM 5959 N N . ILE A 1 735 ? 43.699 -0.560 -14.416 1.00 84.56 735 ILE A N 1
ATOM 5960 C CA . ILE A 1 735 ? 43.545 -1.537 -15.512 1.00 84.56 735 ILE A CA 1
ATOM 5961 C C . ILE A 1 735 ? 44.731 -1.484 -16.489 1.00 84.56 735 ILE A C 1
ATOM 5963 O O . ILE A 1 735 ? 45.260 -2.521 -16.908 1.00 84.56 735 ILE A O 1
ATOM 5967 N N . LEU A 1 736 ? 45.171 -0.278 -16.874 1.00 79.75 736 LEU A N 1
ATOM 5968 C CA . LEU A 1 736 ? 46.317 -0.104 -17.779 1.00 79.75 736 LEU A CA 1
ATOM 5969 C C . LEU A 1 736 ? 47.634 -0.575 -17.151 1.00 79.75 736 LEU A C 1
ATOM 5971 O O . LEU A 1 736 ? 48.491 -1.109 -17.853 1.00 79.75 736 LEU A O 1
ATOM 5975 N N . SER A 1 737 ? 47.789 -0.409 -15.835 1.00 75.38 737 SER A N 1
ATOM 5976 C CA . SER A 1 737 ? 48.967 -0.862 -15.084 1.00 75.38 737 SER A CA 1
ATOM 5977 C C . SER A 1 737 ? 48.920 -2.342 -14.677 1.00 75.38 737 SER A C 1
ATOM 5979 O O . SER A 1 737 ? 49.825 -2.803 -13.982 1.00 75.38 737 SER A O 1
ATOM 5981 N N . LYS A 1 738 ? 47.914 -3.101 -15.149 1.00 71.81 738 LYS A N 1
ATOM 5982 C CA . LYS A 1 738 ? 47.681 -4.530 -14.851 1.00 71.81 738 LYS A CA 1
ATOM 5983 C C . LYS A 1 738 ? 47.530 -4.847 -13.354 1.00 71.81 738 LYS A C 1
ATOM 5985 O O . LYS A 1 738 ? 47.814 -5.968 -12.939 1.00 71.81 738 LYS A O 1
ATOM 5990 N N . LYS A 1 739 ? 47.102 -3.878 -12.541 1.00 65.69 739 LYS A N 1
ATOM 5991 C CA . LYS A 1 739 ? 46.863 -4.077 -11.102 1.00 65.69 739 LYS A CA 1
ATOM 5992 C C . LYS A 1 739 ? 45.497 -4.697 -10.810 1.00 65.69 739 LYS A C 1
ATOM 5994 O O . LYS A 1 739 ? 45.341 -5.342 -9.780 1.00 65.69 739 LYS A O 1
ATOM 5999 N N . GLU A 1 740 ? 44.539 -4.521 -11.717 1.00 73.88 740 GLU A N 1
ATOM 6000 C CA . GLU A 1 740 ? 43.154 -4.969 -11.567 1.00 73.88 740 GLU A CA 1
ATOM 6001 C C . GLU A 1 740 ? 42.644 -5.566 -12.891 1.00 73.88 740 GLU A C 1
ATOM 6003 O O . GLU A 1 740 ? 42.907 -5.021 -13.967 1.00 73.88 740 GLU A O 1
ATOM 6008 N N . GLY A 1 741 ? 41.958 -6.711 -12.818 1.00 80.44 741 GLY A N 1
ATOM 6009 C CA . GLY A 1 741 ? 41.293 -7.345 -13.961 1.00 80.44 741 GLY A CA 1
ATOM 6010 C C . GLY A 1 741 ? 39.829 -6.916 -14.059 1.00 80.44 741 GLY A C 1
ATOM 6011 O O . GLY A 1 741 ? 39.212 -6.593 -13.049 1.00 80.44 741 GLY A O 1
ATOM 6012 N N . VAL A 1 742 ? 39.259 -6.933 -15.266 1.00 85.94 742 VAL A N 1
ATOM 6013 C CA . VAL A 1 742 ? 37.867 -6.517 -15.508 1.00 85.94 742 VAL A CA 1
ATOM 6014 C C . VAL A 1 742 ? 37.060 -7.675 -16.069 1.00 85.94 742 VAL A C 1
ATOM 6016 O O . VAL A 1 742 ? 37.403 -8.227 -17.111 1.00 85.94 742 VAL A O 1
ATOM 6019 N N . LEU A 1 743 ? 35.938 -7.997 -15.429 1.00 86.06 743 LEU A N 1
ATOM 6020 C CA . LEU A 1 743 ? 34.953 -8.930 -15.970 1.00 86.06 743 LEU A CA 1
ATOM 6021 C C . LEU A 1 743 ? 33.885 -8.150 -16.741 1.00 86.06 743 LEU A C 1
ATOM 6023 O O . LEU A 1 743 ? 33.205 -7.300 -16.170 1.00 86.06 743 LEU A O 1
ATOM 6027 N N . LEU A 1 744 ? 33.724 -8.449 -18.030 1.00 83.75 744 LEU A N 1
ATOM 6028 C CA . LEU A 1 744 ? 32.701 -7.841 -18.887 1.00 83.75 744 LEU A CA 1
ATOM 6029 C C . LEU A 1 744 ? 31.629 -8.861 -19.261 1.00 83.75 744 LEU A C 1
ATOM 6031 O O . LEU A 1 744 ? 31.812 -10.073 -19.126 1.00 83.75 744 LEU A O 1
ATOM 6035 N N . THR A 1 745 ? 30.472 -8.378 -19.695 1.00 79.44 745 THR A N 1
ATOM 6036 C CA . THR A 1 745 ? 29.392 -9.228 -20.192 1.00 79.44 745 THR A CA 1
ATOM 6037 C C . THR A 1 745 ? 29.798 -9.836 -21.524 1.00 79.44 745 THR A C 1
ATOM 6039 O O . THR A 1 745 ? 30.152 -9.114 -22.455 1.00 79.44 745 THR A O 1
ATOM 6042 N N . LYS A 1 746 ? 29.726 -11.164 -21.643 1.00 77.38 746 LYS A N 1
ATOM 6043 C CA . LYS A 1 746 ? 29.908 -11.833 -22.928 1.00 77.38 746 LYS A CA 1
ATOM 6044 C C . LYS A 1 746 ? 28.816 -11.332 -23.877 1.00 77.38 746 LYS A C 1
ATOM 6046 O O . LYS A 1 746 ? 27.633 -11.464 -23.557 1.00 77.38 746 LYS A O 1
ATOM 6051 N N . PRO A 1 747 ? 29.170 -10.723 -25.016 1.00 64.38 747 PRO A N 1
ATOM 6052 C CA . PRO A 1 747 ? 28.160 -10.248 -25.937 1.00 64.38 747 PRO A CA 1
ATOM 6053 C C . PRO A 1 747 ? 27.411 -11.447 -26.519 1.00 64.38 747 PRO A C 1
ATOM 6055 O O . PRO A 1 747 ? 28.040 -12.384 -27.004 1.00 64.38 747 PRO A O 1
ATOM 6058 N N . ALA A 1 748 ? 26.080 -11.412 -26.454 1.00 56.25 748 ALA A N 1
ATOM 6059 C CA . ALA A 1 748 ? 25.242 -12.486 -26.970 1.00 56.25 748 ALA A CA 1
ATOM 6060 C C . ALA A 1 748 ? 25.507 -12.714 -28.470 1.00 56.25 748 ALA A C 1
ATOM 6062 O O . ALA A 1 748 ? 25.498 -11.761 -29.256 1.00 56.25 748 ALA A O 1
ATOM 6063 N N . GLU A 1 749 ? 25.730 -13.970 -28.863 1.00 40.69 749 GLU A N 1
ATOM 6064 C CA . GLU A 1 749 ? 25.490 -14.399 -30.243 1.00 40.69 749 GLU A CA 1
ATOM 6065 C C . GLU A 1 749 ? 23.973 -14.339 -30.497 1.00 40.69 749 GLU A C 1
ATOM 6067 O O . GLU A 1 749 ? 23.187 -14.466 -29.555 1.00 40.69 749 GLU A O 1
ATOM 6072 N N . GLU A 1 750 ? 23.539 -14.096 -31.738 1.00 33.31 750 GLU A N 1
ATOM 6073 C CA . GLU A 1 750 ? 22.118 -14.179 -32.107 1.00 33.31 750 GLU A CA 1
ATOM 6074 C C . GLU A 1 750 ? 21.647 -15.633 -31.954 1.00 33.31 750 GLU A C 1
ATOM 6076 O O . GLU A 1 750 ? 21.635 -16.415 -32.901 1.00 33.31 750 GLU A O 1
ATOM 6081 N N . VAL A 1 751 ? 21.297 -16.015 -30.727 1.00 28.84 751 VAL A N 1
ATOM 6082 C CA . VAL A 1 751 ? 20.788 -17.339 -30.390 1.00 28.84 751 VAL A CA 1
ATOM 6083 C C . VAL A 1 751 ? 19.268 -17.274 -30.333 1.00 28.84 751 VAL A C 1
ATOM 6085 O O . VAL A 1 751 ? 18.666 -16.413 -29.690 1.00 28.84 751 VAL A O 1
ATOM 6088 N N . GLN A 1 752 ? 18.655 -18.209 -31.053 1.00 29.06 752 GLN A N 1
ATOM 6089 C CA . GLN A 1 752 ? 17.222 -18.451 -31.071 1.00 29.06 752 GLN A CA 1
ATOM 6090 C C . GLN A 1 752 ? 16.718 -18.753 -29.657 1.00 29.06 752 GLN A C 1
ATOM 6092 O O . GLN A 1 752 ? 17.272 -19.587 -28.943 1.00 29.06 752 GLN A O 1
ATOM 6097 N N . ILE A 1 753 ? 15.645 -18.066 -29.275 1.00 27.28 753 ILE A N 1
ATOM 6098 C CA . ILE A 1 753 ? 14.998 -18.176 -27.969 1.00 27.28 753 ILE A CA 1
ATOM 6099 C C . ILE A 1 753 ? 14.471 -19.609 -27.782 1.00 27.28 753 ILE A C 1
ATOM 6101 O O . ILE A 1 753 ? 13.407 -19.957 -28.297 1.00 27.28 753 ILE A O 1
ATOM 6105 N N . ALA A 1 754 ? 15.188 -20.428 -27.015 1.00 28.16 754 ALA A N 1
ATOM 6106 C CA . ALA A 1 754 ? 14.671 -21.674 -26.464 1.00 28.16 754 ALA A CA 1
ATOM 6107 C C . ALA A 1 754 ? 14.060 -21.378 -25.086 1.00 28.16 754 ALA A C 1
ATOM 6109 O O . ALA A 1 754 ? 14.742 -21.374 -24.065 1.00 28.16 754 ALA A O 1
ATOM 6110 N N . GLN A 1 755 ? 12.758 -21.090 -25.068 1.00 31.02 755 GLN A N 1
ATOM 6111 C CA . GLN A 1 755 ? 11.990 -20.908 -23.836 1.00 31.02 755 GLN A CA 1
ATOM 6112 C C . GLN A 1 755 ? 11.764 -22.259 -23.149 1.00 31.02 755 GLN A C 1
ATOM 6114 O O . GLN A 1 755 ? 11.032 -23.103 -23.665 1.00 31.02 755 GLN A O 1
ATOM 6119 N N . LYS A 1 756 ? 12.341 -22.441 -21.957 1.00 27.38 756 LYS A N 1
ATOM 6120 C CA . LYS A 1 756 ? 11.862 -23.444 -21.000 1.00 27.38 756 LYS A CA 1
ATOM 6121 C C . LYS A 1 756 ? 10.642 -22.881 -20.277 1.00 27.38 756 LYS A C 1
ATOM 6123 O O . LYS A 1 756 ? 10.752 -21.921 -19.519 1.00 27.38 756 LYS A O 1
ATOM 6128 N N . TYR A 1 757 ? 9.489 -23.477 -20.546 1.00 34.41 757 TYR A N 1
ATOM 6129 C CA . TYR A 1 757 ? 8.262 -23.244 -19.796 1.00 34.41 757 TYR A CA 1
ATOM 6130 C C . TYR A 1 757 ? 8.300 -24.035 -18.483 1.00 34.41 757 TYR A C 1
ATOM 6132 O O . TYR A 1 757 ? 8.782 -25.166 -18.448 1.00 34.41 757 TYR A O 1
ATOM 6140 N N . PHE A 1 758 ? 7.790 -23.421 -17.418 1.00 35.88 758 PHE A N 1
ATOM 6141 C CA . PHE A 1 758 ? 7.223 -24.146 -16.285 1.00 35.88 758 PHE A CA 1
ATOM 6142 C C . PHE A 1 758 ? 5.743 -24.361 -16.621 1.00 35.88 758 PHE A C 1
ATOM 6144 O O . PHE A 1 758 ? 5.054 -23.380 -16.904 1.00 35.88 758 PHE A O 1
ATOM 6151 N N . ASP A 1 759 ? 5.296 -25.616 -16.657 1.00 34.56 759 ASP A N 1
ATOM 6152 C CA . ASP A 1 759 ? 3.883 -25.972 -16.832 1.00 34.56 759 ASP A CA 1
ATOM 6153 C C . ASP A 1 759 ? 3.058 -25.423 -15.655 1.00 34.56 759 ASP A C 1
ATOM 6155 O O . ASP A 1 759 ? 3.452 -25.570 -14.497 1.00 34.56 759 ASP A O 1
ATOM 6159 N N . GLU A 1 760 ? 1.929 -24.763 -15.939 1.00 44.56 760 GLU A N 1
ATOM 6160 C CA . GLU A 1 760 ? 0.947 -24.404 -14.908 1.00 44.56 760 GLU A CA 1
ATOM 6161 C C . GLU A 1 760 ? -0.015 -25.592 -14.678 1.00 44.56 760 GLU A C 1
ATOM 6163 O O . GLU A 1 760 ? -0.610 -26.106 -15.623 1.00 44.56 760 GLU A O 1
ATOM 6168 N N . ASP A 1 761 ? -0.204 -26.006 -13.418 1.00 60.00 761 ASP A N 1
ATOM 6169 C CA . ASP A 1 761 ? -1.038 -27.150 -12.991 1.00 60.00 761 ASP A CA 1
ATOM 6170 C C . ASP A 1 761 ? -2.567 -26.876 -13.064 1.00 60.00 761 ASP A C 1
ATOM 6172 O O . ASP A 1 761 ? -3.283 -26.911 -12.055 1.00 60.00 761 ASP A O 1
ATOM 6176 N N . PHE A 1 762 ? -3.124 -26.574 -14.244 1.00 71.81 762 PHE A N 1
ATOM 6177 C CA . PHE A 1 762 ? -4.587 -26.560 -14.439 1.00 71.81 762 PHE A CA 1
ATOM 6178 C C . PHE A 1 762 ? -5.026 -26.809 -15.885 1.00 71.81 762 PHE A C 1
ATOM 6180 O O . PHE A 1 762 ? -4.282 -26.649 -16.851 1.00 71.81 762 PHE A O 1
ATOM 6187 N N . ASN A 1 763 ? -6.292 -27.195 -16.056 1.00 82.94 763 ASN A N 1
ATOM 6188 C CA . ASN A 1 763 ? -6.843 -27.505 -17.368 1.00 82.94 763 ASN A CA 1
ATOM 6189 C C . ASN A 1 763 ? -7.221 -26.240 -18.157 1.00 82.94 763 ASN A C 1
ATOM 6191 O O . ASN A 1 763 ? -8.288 -25.663 -17.943 1.00 82.94 763 ASN A O 1
ATOM 6195 N N . HIS A 1 764 ? -6.384 -25.845 -19.121 1.00 79.31 764 HIS A N 1
ATOM 6196 C CA . HIS A 1 764 ? -6.636 -24.673 -19.973 1.00 79.31 764 HIS A CA 1
ATOM 6197 C C . HIS A 1 764 ? -7.967 -24.729 -20.738 1.00 79.31 764 HIS A C 1
ATOM 6199 O O . HIS A 1 764 ? -8.617 -23.700 -20.902 1.00 79.31 764 HIS A O 1
ATOM 6205 N N . GLY A 1 765 ? -8.393 -25.914 -21.187 1.00 80.81 765 GLY A N 1
ATOM 6206 C CA . GLY A 1 765 ? -9.659 -26.071 -21.909 1.00 80.81 765 GLY A CA 1
ATOM 6207 C C . GLY A 1 765 ? -10.868 -25.742 -21.033 1.00 80.81 765 GLY A C 1
ATOM 6208 O O . GLY A 1 765 ? -11.721 -24.956 -21.437 1.00 80.81 765 GLY A O 1
ATOM 6209 N N . LEU A 1 766 ? -10.903 -26.284 -19.811 1.00 83.94 766 LEU A N 1
ATOM 6210 C CA . LEU A 1 766 ? -11.961 -25.989 -18.846 1.00 83.94 766 LEU A CA 1
ATOM 6211 C C . LEU A 1 766 ? -11.909 -24.525 -18.398 1.00 83.94 766 LEU A C 1
ATOM 6213 O O . LEU A 1 766 ? -12.943 -23.872 -18.337 1.00 83.94 766 LEU A O 1
ATOM 6217 N N . PHE A 1 767 ? -10.715 -23.983 -18.141 1.00 84.94 767 PHE A N 1
ATOM 6218 C CA . PHE A 1 767 ? -10.556 -22.579 -17.755 1.00 84.94 767 PHE A CA 1
ATOM 6219 C C . PHE A 1 767 ? -11.189 -21.618 -18.773 1.00 84.94 767 PHE A C 1
ATOM 6221 O O . PHE A 1 767 ? -11.907 -20.702 -18.379 1.00 84.94 767 PHE A O 1
ATOM 6228 N N . GLU A 1 768 ? -10.981 -21.843 -20.072 1.00 84.44 768 GLU A N 1
ATOM 6229 C CA . GLU A 1 768 ? -11.559 -21.002 -21.128 1.00 84.44 768 GLU A CA 1
ATOM 6230 C C . GLU A 1 768 ? -13.090 -21.102 -21.196 1.00 84.44 768 GLU A C 1
ATOM 6232 O O . GLU A 1 768 ? -13.759 -20.086 -21.384 1.00 84.44 768 GLU A O 1
ATOM 6237 N N . ILE A 1 769 ? -13.651 -22.295 -20.980 1.00 88.19 769 ILE A N 1
ATOM 6238 C CA . ILE A 1 769 ? -15.106 -22.502 -20.920 1.00 88.19 769 ILE A CA 1
ATOM 6239 C C . ILE A 1 769 ? -15.700 -21.743 -19.729 1.00 88.19 769 ILE A C 1
ATOM 6241 O O . ILE A 1 769 ? -16.624 -20.949 -19.896 1.00 88.19 769 ILE A O 1
ATOM 6245 N N . LEU A 1 770 ? -15.119 -21.911 -18.537 1.00 90.31 770 LEU A N 1
ATOM 6246 C CA . LEU A 1 770 ? -15.578 -21.220 -17.329 1.00 90.31 770 LEU A CA 1
ATOM 6247 C C . LEU A 1 770 ? -15.407 -19.701 -17.437 1.00 90.31 770 LEU A C 1
ATOM 6249 O O . LEU A 1 770 ? -16.228 -18.944 -16.921 1.00 90.31 770 LEU A O 1
ATOM 6253 N N . ARG A 1 771 ? -14.360 -19.238 -18.130 1.00 87.00 771 ARG A N 1
ATOM 6254 C CA . ARG A 1 771 ? -14.143 -17.817 -18.417 1.00 87.00 771 ARG A CA 1
ATOM 6255 C C . ARG A 1 771 ? -15.229 -17.256 -19.338 1.00 87.00 771 ARG A C 1
ATOM 6257 O O . ARG A 1 771 ? -15.678 -16.139 -19.087 1.00 87.00 771 ARG A O 1
ATOM 6264 N N . SER A 1 772 ? -15.655 -18.014 -20.353 1.00 88.38 772 SER A N 1
ATOM 6265 C CA . SER A 1 772 ? -16.766 -17.636 -21.239 1.00 88.38 772 SER A CA 1
ATOM 6266 C C . SER A 1 772 ? -18.085 -17.564 -20.474 1.00 88.38 772 SER A C 1
ATOM 6268 O O . SER A 1 772 ? -18.730 -16.520 -20.487 1.00 88.38 772 SER A O 1
ATOM 6270 N N . LEU A 1 773 ? -18.420 -18.610 -19.708 1.00 90.62 773 LEU A N 1
ATOM 6271 C CA . LEU A 1 773 ? -19.628 -18.647 -18.877 1.00 90.62 773 LEU A CA 1
ATOM 6272 C C . LEU A 1 773 ? -19.676 -17.464 -17.901 1.00 90.62 773 LEU A C 1
ATOM 6274 O O . LEU A 1 773 ? -20.690 -16.782 -17.769 1.00 90.62 773 LEU A O 1
ATOM 6278 N N . ARG A 1 774 ? -18.551 -17.169 -17.241 1.00 91.69 774 ARG A N 1
ATOM 6279 C CA . ARG A 1 774 ? -18.438 -16.010 -16.350 1.00 91.69 774 ARG A CA 1
ATOM 6280 C C . ARG A 1 774 ? -18.720 -14.697 -17.077 1.00 91.69 774 ARG A C 1
ATOM 6282 O O . ARG A 1 774 ? -19.356 -13.829 -16.492 1.00 91.69 774 ARG A O 1
ATOM 6289 N N . LYS A 1 775 ? -18.215 -14.526 -18.302 1.00 87.25 775 LYS A N 1
ATOM 6290 C CA . LYS A 1 775 ? -18.424 -13.310 -19.099 1.00 87.25 775 LYS A CA 1
ATOM 6291 C C . LYS A 1 775 ? -19.893 -13.162 -19.497 1.00 87.25 775 LYS A C 1
ATOM 6293 O O . LYS A 1 775 ? -20.444 -12.091 -19.291 1.00 87.25 775 LYS A O 1
ATOM 6298 N N . GLU A 1 776 ? -20.537 -14.236 -19.945 1.00 89.50 776 GLU A N 1
ATOM 6299 C CA . GLU A 1 776 ? -21.967 -14.235 -20.287 1.00 89.50 776 GLU A CA 1
ATOM 6300 C C . GLU A 1 776 ? -22.845 -13.811 -19.102 1.00 89.50 776 GLU A C 1
ATOM 6302 O O . GLU A 1 776 ? -23.725 -12.964 -19.249 1.00 89.50 776 GLU A O 1
ATOM 6307 N N . LEU A 1 777 ? -22.567 -14.343 -17.908 1.00 85.38 777 LEU A N 1
ATOM 6308 C CA . LEU A 1 777 ? -23.289 -13.974 -16.688 1.00 85.38 777 LEU A CA 1
ATOM 6309 C C . LEU A 1 777 ? -23.015 -12.527 -16.262 1.00 85.38 777 LEU A C 1
ATOM 6311 O O . LEU A 1 777 ? -23.922 -11.832 -15.815 1.00 85.38 777 LEU A O 1
ATOM 6315 N N . ALA A 1 778 ? -21.774 -12.064 -16.412 1.00 77.06 778 ALA A N 1
ATOM 6316 C CA . ALA A 1 778 ? -21.394 -10.690 -16.101 1.00 77.06 778 ALA A CA 1
ATOM 6317 C C . ALA A 1 778 ? -22.086 -9.681 -17.021 1.00 77.06 778 ALA A C 1
ATOM 6319 O O . ALA A 1 778 ? -22.583 -8.664 -16.543 1.00 77.06 778 ALA A O 1
ATOM 6320 N N . ASP A 1 779 ? -22.167 -9.989 -18.314 1.00 83.75 779 ASP A N 1
ATOM 6321 C CA . ASP A 1 779 ? -22.837 -9.146 -19.301 1.00 83.75 779 ASP A CA 1
ATOM 6322 C C . ASP A 1 779 ? -24.352 -9.100 -19.064 1.00 83.75 779 ASP A C 1
ATOM 6324 O O . ASP A 1 779 ? -24.955 -8.033 -19.169 1.00 83.75 779 ASP A O 1
ATOM 6328 N N . ALA A 1 780 ? -24.966 -10.224 -18.674 1.00 82.50 780 ALA A N 1
ATOM 6329 C CA . ALA A 1 780 ? -26.387 -10.278 -18.320 1.00 82.50 780 ALA A CA 1
ATOM 6330 C C . ALA A 1 780 ? -26.742 -9.397 -17.106 1.00 82.50 780 ALA A C 1
ATOM 6332 O O . ALA A 1 780 ? -27.870 -8.917 -17.001 1.00 82.50 780 ALA A O 1
ATOM 6333 N N . GLU A 1 781 ? -25.783 -9.173 -16.207 1.00 79.19 781 GLU A N 1
ATOM 6334 C CA . GLU A 1 781 ? -25.944 -8.368 -14.991 1.00 79.19 781 GLU A CA 1
ATOM 6335 C C . GLU A 1 781 ? -25.271 -6.981 -15.073 1.00 79.19 781 GLU A C 1
ATOM 6337 O O . GLU A 1 781 ? -25.231 -6.255 -14.082 1.00 79.19 781 GLU A O 1
ATOM 6342 N N . ASP A 1 782 ? -24.746 -6.606 -16.244 1.00 77.00 782 ASP A N 1
ATOM 6343 C CA . ASP A 1 782 ? -24.004 -5.363 -16.514 1.00 77.00 782 ASP A CA 1
ATOM 6344 C C . ASP A 1 782 ? -22.829 -5.074 -15.550 1.00 77.00 782 ASP A C 1
ATOM 6346 O O . ASP A 1 782 ? -22.508 -3.928 -15.221 1.00 77.00 782 ASP A O 1
ATOM 6350 N N . MET A 1 783 ? -22.127 -6.118 -15.108 1.00 73.00 783 MET A N 1
ATOM 6351 C CA . MET A 1 783 ? -21.053 -6.024 -14.113 1.00 73.00 783 MET A CA 1
ATOM 6352 C C . MET A 1 783 ? -19.733 -6.643 -14.596 1.00 73.00 783 MET A C 1
ATOM 6354 O O . MET A 1 783 ? -19.735 -7.547 -15.423 1.00 73.00 783 MET A O 1
ATOM 6358 N N . PRO A 1 784 ? -18.565 -6.185 -14.104 1.00 67.81 784 PRO A N 1
ATOM 6359 C CA . PRO A 1 784 ? -17.278 -6.763 -14.491 1.00 67.81 784 PRO A CA 1
ATOM 6360 C C . PRO A 1 784 ? -17.141 -8.270 -14.179 1.00 67.81 784 PRO A C 1
ATOM 6362 O O . PRO A 1 784 ? -17.481 -8.691 -13.068 1.00 67.81 784 PRO A O 1
ATOM 6365 N N . PRO A 1 785 ? -16.532 -9.086 -15.072 1.00 82.44 785 PRO A N 1
ATOM 6366 C CA . PRO A 1 785 ? -16.441 -10.542 -14.899 1.00 82.44 785 PRO A CA 1
ATOM 6367 C C . PRO A 1 785 ? -15.816 -11.003 -13.580 1.00 82.44 785 PRO A C 1
ATOM 6369 O O . PRO A 1 785 ? -16.288 -11.958 -12.966 1.00 82.44 785 PRO A O 1
ATOM 6372 N N . TYR A 1 786 ? -14.776 -10.317 -13.101 1.00 75.88 786 TYR A N 1
ATOM 6373 C CA . TYR A 1 786 ? -14.086 -10.705 -11.868 1.00 75.88 786 TYR A CA 1
ATOM 6374 C C . TYR A 1 786 ? -14.949 -10.556 -10.603 1.00 75.88 786 TYR A C 1
ATOM 6376 O O . TYR A 1 786 ? -14.630 -11.182 -9.593 1.00 75.88 786 TYR A O 1
ATOM 6384 N N . ILE A 1 787 ? -16.034 -9.767 -10.642 1.00 72.12 787 ILE A N 1
ATOM 6385 C CA . ILE A 1 787 ? -16.975 -9.642 -9.517 1.00 72.12 787 ILE A CA 1
ATOM 6386 C C . ILE A 1 787 ? -17.728 -10.961 -9.304 1.00 72.12 787 ILE A C 1
ATOM 6388 O O . ILE A 1 787 ? -17.956 -11.347 -8.154 1.00 72.12 787 ILE A O 1
ATOM 6392 N N . ILE A 1 788 ? -18.037 -11.699 -10.379 1.00 77.56 788 ILE A N 1
ATOM 6393 C CA . ILE A 1 788 ? -18.621 -13.045 -10.292 1.00 77.56 788 ILE A CA 1
ATOM 6394 C C . ILE A 1 788 ? -17.595 -13.999 -9.675 1.00 77.56 788 ILE A C 1
ATOM 6396 O O . ILE A 1 788 ? -17.760 -14.423 -8.532 1.00 77.56 788 ILE A O 1
ATOM 6400 N N . PHE A 1 789 ? -16.479 -14.250 -10.361 1.00 80.25 789 PHE A N 1
ATOM 6401 C CA . PHE A 1 789 ? -15.358 -15.037 -9.833 1.00 80.25 789 PHE A CA 1
ATOM 6402 C C . PHE A 1 789 ? -14.022 -14.492 -10.333 1.00 80.25 789 PHE A C 1
ATOM 6404 O O . PHE A 1 789 ? -13.891 -14.165 -11.510 1.00 80.25 789 PHE A O 1
ATOM 6411 N N . HIS A 1 790 ? -12.999 -14.452 -9.476 1.00 76.75 790 HIS A N 1
ATOM 6412 C CA . HIS A 1 790 ? -11.636 -14.126 -9.904 1.00 76.75 790 HIS A CA 1
ATOM 6413 C C . HIS A 1 790 ? -11.049 -15.246 -10.780 1.00 76.75 790 HIS A C 1
ATOM 6415 O O . HIS A 1 790 ? -11.455 -16.404 -10.679 1.00 76.75 790 HIS A O 1
ATOM 6421 N N . ASP A 1 791 ? -10.056 -14.925 -11.619 1.00 80.62 791 ASP A N 1
ATOM 6422 C CA . ASP A 1 791 ? -9.352 -15.933 -12.431 1.00 80.62 791 ASP A CA 1
ATOM 6423 C C . ASP A 1 791 ? -8.688 -17.010 -11.557 1.00 80.62 791 ASP A C 1
ATOM 6425 O O . ASP A 1 791 ? -8.638 -18.169 -11.956 1.00 80.62 791 ASP A O 1
ATOM 6429 N N . SER A 1 792 ? -8.238 -16.661 -10.347 1.00 79.38 792 SER A N 1
ATOM 6430 C CA . SER A 1 792 ? -7.708 -17.619 -9.369 1.00 79.38 792 SER A CA 1
ATOM 6431 C C . SER A 1 792 ? -8.749 -18.664 -8.952 1.00 79.38 792 SER A C 1
ATOM 6433 O O . SER A 1 792 ? -8.429 -19.851 -8.893 1.00 79.38 792 SER A O 1
ATOM 6435 N N . SER A 1 793 ? -10.005 -18.256 -8.747 1.00 82.19 793 SER A N 1
ATOM 6436 C CA . SER A 1 793 ? -11.122 -19.168 -8.480 1.00 82.19 793 SER A CA 1
ATOM 6437 C C . SER A 1 793 ? -11.410 -20.062 -9.686 1.00 82.19 793 SER A C 1
ATOM 6439 O O . SER A 1 793 ? -11.574 -21.266 -9.515 1.00 82.19 793 SER A O 1
ATOM 6441 N N . LEU A 1 794 ? -11.402 -19.515 -10.909 1.00 86.50 794 LEU A N 1
ATOM 6442 C CA . LEU A 1 794 ? -11.601 -20.311 -12.127 1.00 86.50 794 LEU A CA 1
ATOM 6443 C C . LEU A 1 794 ? -10.470 -21.322 -12.355 1.00 86.50 794 LEU A C 1
ATOM 6445 O O . LEU A 1 794 ? -10.741 -22.464 -12.719 1.00 86.50 794 LEU A O 1
ATOM 6449 N N . LYS A 1 795 ? -9.209 -20.938 -12.109 1.00 81.88 795 LYS A N 1
ATOM 6450 C CA . LYS A 1 795 ? -8.072 -21.868 -12.151 1.00 81.88 795 LYS A CA 1
ATOM 6451 C C . LYS A 1 795 ? -8.237 -22.964 -11.100 1.00 81.88 795 LYS A C 1
ATOM 6453 O O . LYS A 1 795 ? -8.119 -24.131 -11.441 1.00 81.88 795 LYS A O 1
ATOM 6458 N N . ALA A 1 796 ? -8.613 -22.620 -9.866 1.00 80.38 796 ALA A N 1
ATOM 6459 C CA . ALA A 1 796 ? -8.883 -23.611 -8.825 1.00 80.38 796 ALA A CA 1
ATOM 6460 C C . ALA A 1 796 ? -10.015 -24.584 -9.213 1.00 80.38 796 ALA A C 1
ATOM 6462 O O . ALA A 1 796 ? -9.878 -25.785 -8.991 1.00 80.38 796 ALA A O 1
ATOM 6463 N N . MET A 1 797 ? -11.087 -24.105 -9.856 1.00 88.75 797 MET A N 1
ATOM 6464 C CA . MET A 1 797 ? -12.137 -24.965 -10.426 1.00 88.75 797 MET A CA 1
ATOM 6465 C C . MET A 1 797 ? -11.583 -25.874 -11.533 1.00 88.75 797 MET A C 1
ATOM 6467 O O . MET A 1 797 ? -11.887 -27.064 -11.556 1.00 88.75 797 MET A O 1
ATOM 6471 N N . ALA A 1 798 ? -10.733 -25.335 -12.412 1.00 85.06 798 ALA A N 1
ATOM 6472 C CA . ALA A 1 798 ? -10.092 -26.071 -13.502 1.00 85.06 798 ALA A CA 1
ATOM 6473 C C . ALA A 1 798 ? -8.983 -27.043 -13.049 1.00 85.06 798 ALA A C 1
ATOM 6475 O O . ALA A 1 798 ? -8.559 -27.890 -13.838 1.00 85.06 798 ALA A O 1
ATOM 6476 N N . THR A 1 799 ? -8.514 -26.927 -11.805 1.00 83.69 799 THR A N 1
ATOM 6477 C CA . THR A 1 799 ? -7.596 -27.874 -11.155 1.00 83.69 799 THR A CA 1
ATOM 6478 C C . THR A 1 799 ? -8.360 -28.947 -10.377 1.00 83.69 799 THR A C 1
ATOM 6480 O O . THR A 1 799 ? -8.024 -30.122 -10.467 1.00 83.69 799 THR A O 1
ATOM 6483 N N . GLN A 1 800 ? -9.382 -28.562 -9.603 1.00 83.19 800 GLN A N 1
ATOM 6484 C CA . GLN A 1 800 ? -10.054 -29.450 -8.642 1.00 83.19 800 GLN A CA 1
ATOM 6485 C C . GLN A 1 800 ? -11.302 -30.152 -9.196 1.00 83.19 800 GLN A C 1
ATOM 6487 O O . GLN A 1 800 ? -11.766 -31.107 -8.581 1.00 83.19 800 GLN A O 1
ATOM 6492 N N . PHE A 1 801 ? -11.846 -29.700 -10.331 1.00 86.56 801 PHE A N 1
ATOM 6493 C CA . PHE A 1 801 ? -13.039 -30.262 -10.983 1.00 86.56 801 PHE A CA 1
ATOM 6494 C C . PHE A 1 801 ? -14.215 -30.524 -10.014 1.00 86.56 801 PHE A C 1
ATOM 6496 O O . PHE A 1 801 ? -14.672 -31.663 -9.901 1.00 86.56 801 PHE A O 1
ATOM 6503 N N . PRO A 1 802 ? -14.724 -29.507 -9.290 1.00 86.94 802 PRO A N 1
ATOM 6504 C CA . PRO A 1 802 ? -15.835 -29.695 -8.359 1.00 86.94 802 PRO A CA 1
ATOM 6505 C C . PRO A 1 802 ? -17.101 -30.169 -9.092 1.00 86.94 802 PRO A C 1
ATOM 6507 O O . PRO A 1 802 ? -17.662 -29.444 -9.909 1.00 86.94 802 PRO A O 1
ATOM 6510 N N . ARG A 1 803 ? -17.562 -31.387 -8.775 1.00 87.56 803 ARG A N 1
ATOM 6511 C CA . ARG A 1 803 ? -18.750 -32.022 -9.388 1.00 87.56 803 ARG A CA 1
ATOM 6512 C C . ARG A 1 803 ? -20.029 -31.887 -8.549 1.00 87.56 803 ARG A C 1
ATOM 6514 O O . ARG A 1 803 ? -21.074 -32.400 -8.928 1.00 87.56 803 ARG A O 1
ATOM 6521 N N . SER A 1 804 ? -19.953 -31.226 -7.395 1.00 86.38 804 SER A N 1
ATOM 6522 C CA . SER A 1 804 ? -21.079 -31.007 -6.483 1.00 86.38 804 SER A CA 1
ATOM 6523 C C . SER A 1 804 ? -21.037 -29.594 -5.901 1.00 86.38 804 SER A C 1
ATOM 6525 O O . SER A 1 804 ? -19.958 -29.014 -5.770 1.00 86.38 804 SER A O 1
ATOM 6527 N N . LEU A 1 805 ? -22.186 -29.050 -5.478 1.00 83.31 805 LEU A N 1
ATOM 6528 C CA . LEU A 1 805 ? -22.237 -27.751 -4.785 1.00 83.31 805 LEU A CA 1
ATOM 6529 C C . LEU A 1 805 ? -21.397 -27.749 -3.494 1.00 83.31 805 LEU A C 1
ATOM 6531 O O . LEU A 1 805 ? -20.771 -26.743 -3.159 1.00 83.31 805 LEU A O 1
ATOM 6535 N N . SER A 1 806 ? -21.319 -28.883 -2.788 1.00 80.00 806 SER A N 1
ATOM 6536 C CA . SER A 1 806 ? -20.483 -29.022 -1.589 1.00 80.00 806 SER A CA 1
ATOM 6537 C C . SER A 1 806 ? -18.986 -28.943 -1.879 1.00 80.00 806 SER A C 1
ATOM 6539 O O . SER A 1 806 ? -18.239 -28.406 -1.062 1.00 80.00 806 SER A O 1
ATOM 6541 N N . ASP A 1 807 ? -18.536 -29.457 -3.024 1.00 78.50 807 ASP A N 1
ATOM 6542 C CA . ASP A 1 807 ? -17.132 -29.353 -3.432 1.00 78.50 807 ASP A CA 1
ATOM 6543 C C . ASP A 1 807 ? -16.834 -27.978 -4.023 1.00 78.50 807 ASP A C 1
ATOM 6545 O O . ASP A 1 807 ? -15.785 -27.403 -3.745 1.00 78.50 807 ASP A O 1
ATOM 6549 N N . PHE A 1 808 ? -17.797 -27.398 -4.740 1.00 81.69 808 PHE A N 1
ATOM 6550 C CA . PHE A 1 808 ? -17.712 -26.038 -5.258 1.00 81.69 808 PHE A CA 1
ATOM 6551 C C . PHE A 1 808 ? -17.545 -25.006 -4.132 1.00 81.69 808 PHE A C 1
ATOM 6553 O O . PHE A 1 808 ? -16.724 -24.100 -4.247 1.00 81.69 808 PHE A O 1
ATOM 6560 N N . ARG A 1 809 ? -18.228 -25.190 -2.990 1.00 77.06 809 ARG A N 1
ATOM 6561 C CA . ARG A 1 809 ? -18.088 -24.342 -1.788 1.00 77.06 809 ARG A CA 1
ATOM 6562 C C . ARG A 1 809 ? -16.664 -24.309 -1.214 1.00 77.06 809 ARG A C 1
ATOM 6564 O O . ARG A 1 809 ? -16.310 -23.351 -0.536 1.00 77.06 809 ARG A O 1
ATOM 6571 N N . LYS A 1 810 ? -15.845 -25.339 -1.449 1.00 76.69 810 LYS A N 1
ATOM 6572 C CA . LYS A 1 810 ? -14.463 -25.409 -0.934 1.00 76.69 810 LYS A CA 1
ATOM 6573 C C . LYS A 1 810 ? -13.483 -24.576 -1.768 1.00 76.69 810 LYS A C 1
ATOM 6575 O O . LYS A 1 810 ? -12.348 -24.373 -1.341 1.00 76.69 810 LYS A O 1
ATOM 6580 N N . ILE A 1 811 ? -13.897 -24.098 -2.942 1.00 77.62 811 ILE A N 1
ATOM 6581 C CA . ILE A 1 811 ? -13.066 -23.272 -3.816 1.00 77.62 811 ILE A CA 1
ATOM 6582 C C . ILE A 1 811 ? -12.942 -21.857 -3.240 1.00 77.62 811 ILE A C 1
ATOM 6584 O O . ILE A 1 811 ? -13.934 -21.186 -2.950 1.00 77.62 811 ILE A O 1
ATOM 6588 N N . GLY A 1 812 ? -11.705 -21.369 -3.122 1.00 64.69 812 GLY A N 1
ATOM 6589 C CA . GLY A 1 812 ? -11.428 -20.000 -2.686 1.00 64.69 812 GLY A CA 1
ATOM 6590 C C . GLY A 1 812 ? -12.140 -18.967 -3.568 1.00 64.69 812 GLY A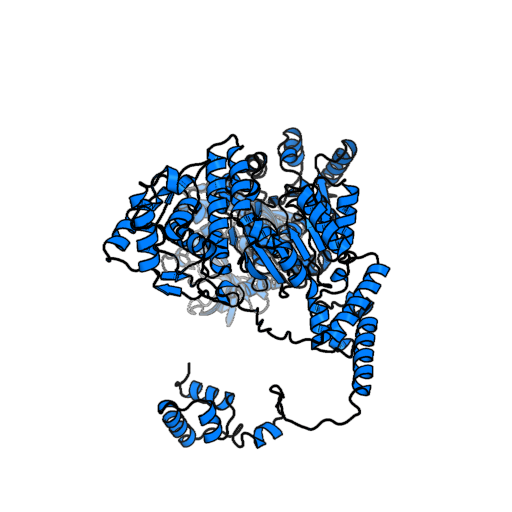 C 1
ATOM 6591 O O . GLY A 1 812 ? -12.007 -18.986 -4.792 1.00 64.69 812 GLY A O 1
ATOM 6592 N N . GLY A 1 813 ? -12.901 -18.062 -2.945 1.00 64.19 813 GLY A N 1
ATOM 6593 C CA . GLY A 1 813 ? -13.712 -17.045 -3.631 1.00 64.19 813 GLY A CA 1
ATOM 6594 C C . GLY A 1 813 ? -15.188 -17.417 -3.846 1.00 64.19 813 GLY A C 1
ATOM 6595 O O . GLY A 1 813 ? -15.945 -16.580 -4.343 1.00 64.19 813 GLY A O 1
ATOM 6596 N N . VAL A 1 814 ? -15.619 -18.621 -3.444 1.00 75.50 814 VAL A N 1
ATOM 6597 C CA . VAL A 1 814 ? -17.027 -19.057 -3.466 1.00 75.50 814 VAL A CA 1
ATOM 6598 C C . VAL A 1 814 ? -17.674 -18.853 -2.086 1.00 75.50 814 VAL A C 1
ATOM 6600 O O . VAL A 1 814 ? -17.575 -19.701 -1.204 1.00 75.50 814 VAL A O 1
ATOM 6603 N N . GLY A 1 815 ? -18.335 -17.707 -1.889 1.00 63.97 815 GLY A N 1
ATOM 6604 C CA . GLY A 1 815 ? -19.164 -17.427 -0.702 1.00 63.97 815 GLY A CA 1
ATOM 6605 C C . GLY A 1 815 ? -20.609 -17.926 -0.847 1.00 63.97 815 GLY A C 1
ATOM 6606 O O . GLY A 1 815 ? -21.024 -18.278 -1.949 1.00 63.97 815 GLY A O 1
ATOM 6607 N N . GLU A 1 816 ? -21.397 -17.912 0.237 1.00 60.44 816 GLU A N 1
ATOM 6608 C CA . GLU A 1 816 ? -22.774 -18.456 0.252 1.00 60.44 816 GLU A CA 1
ATOM 6609 C C . GLU A 1 816 ? -23.682 -17.829 -0.817 1.00 60.44 816 GLU A C 1
ATOM 6611 O O . GLU A 1 816 ? -24.283 -18.550 -1.605 1.00 60.44 816 GLU A O 1
ATOM 6616 N N . SER A 1 817 ? -23.672 -16.500 -0.954 1.00 60.53 817 SER A N 1
ATOM 6617 C CA . SER A 1 817 ? -24.461 -15.808 -1.986 1.00 60.53 817 SER A CA 1
ATOM 6618 C C . SER A 1 817 ? -24.049 -16.184 -3.420 1.00 60.53 817 SER A C 1
ATOM 6620 O O . SER A 1 817 ? -24.897 -16.350 -4.294 1.00 60.53 817 SER A O 1
ATOM 6622 N N . LYS A 1 818 ? -22.746 -16.374 -3.676 1.00 70.12 818 LYS A N 1
ATOM 6623 C CA . LYS A 1 818 ? -22.246 -16.783 -5.001 1.00 70.12 818 LYS A CA 1
ATOM 6624 C C . LYS A 1 818 ? -22.546 -18.251 -5.299 1.00 70.12 818 LYS A C 1
ATOM 6626 O O . LYS A 1 818 ? -22.768 -18.597 -6.456 1.00 70.12 818 LYS A O 1
ATOM 6631 N N . LEU A 1 819 ? -22.548 -19.098 -4.271 1.00 76.44 819 LEU A N 1
ATOM 6632 C CA . LEU A 1 819 ? -22.918 -20.505 -4.376 1.00 76.44 819 LEU A CA 1
ATOM 6633 C C . LEU A 1 819 ? -24.394 -20.653 -4.759 1.00 76.44 819 LEU A C 1
ATOM 6635 O O . LEU A 1 819 ? -24.693 -21.398 -5.684 1.00 76.44 819 LEU A O 1
ATOM 6639 N N . GLU A 1 820 ? -25.289 -19.914 -4.101 1.00 75.06 820 GLU A N 1
ATOM 6640 C CA . GLU A 1 820 ? -26.723 -19.920 -4.418 1.00 75.06 820 GLU A CA 1
ATOM 6641 C C . GLU A 1 820 ? -27.002 -19.381 -5.821 1.00 75.06 820 GLU A C 1
ATOM 6643 O O . GLU A 1 820 ? -27.776 -19.967 -6.571 1.00 75.06 820 GLU A O 1
ATOM 6648 N N . LYS A 1 821 ? -26.350 -18.275 -6.195 1.00 76.06 821 LYS A N 1
ATOM 6649 C CA . LYS A 1 821 ? -26.658 -17.572 -7.444 1.00 76.06 821 LYS A CA 1
ATOM 6650 C C . LYS A 1 821 ? -26.016 -18.199 -8.685 1.00 76.06 821 LYS A C 1
ATOM 6652 O O . LYS A 1 821 ? -26.632 -18.216 -9.745 1.00 76.06 821 LYS A O 1
ATOM 6657 N N . TYR A 1 822 ? -24.783 -18.700 -8.572 1.00 85.75 822 TYR A N 1
ATOM 6658 C CA . TYR A 1 822 ? -23.996 -19.167 -9.723 1.00 85.75 822 TYR A CA 1
ATOM 6659 C C . TYR A 1 822 ? -23.545 -20.630 -9.617 1.00 85.75 822 TYR A C 1
ATOM 6661 O O . TYR A 1 822 ? -23.089 -21.195 -10.610 1.00 85.75 822 TYR A O 1
ATOM 6669 N N . GLY A 1 823 ? -23.646 -21.259 -8.442 1.00 85.56 823 GLY A N 1
ATOM 6670 C CA . GLY A 1 823 ? -23.056 -22.574 -8.184 1.00 85.56 823 GLY A CA 1
ATOM 6671 C C . GLY A 1 823 ? -23.573 -23.670 -9.112 1.00 85.56 823 GLY A C 1
ATOM 6672 O O . GLY A 1 823 ? -22.772 -24.423 -9.660 1.00 85.56 823 GLY A O 1
ATOM 6673 N N . GLU A 1 824 ? -24.886 -23.735 -9.346 1.00 89.62 824 GLU A N 1
ATOM 6674 C CA . GLU A 1 824 ? -25.478 -24.757 -10.221 1.00 89.62 824 GLU A CA 1
ATOM 6675 C C . GLU A 1 824 ? -24.990 -24.635 -11.668 1.00 89.62 824 GLU A C 1
ATOM 6677 O O . GLU A 1 824 ? -24.643 -25.638 -12.288 1.00 89.62 824 GLU A O 1
ATOM 6682 N N . LEU A 1 825 ? -24.902 -23.406 -12.186 1.00 90.81 825 LEU A N 1
ATOM 6683 C CA . LEU A 1 825 ? -24.470 -23.129 -13.557 1.00 90.81 825 LEU A CA 1
ATOM 6684 C C . LEU A 1 825 ? -23.013 -23.549 -13.782 1.00 90.81 825 LEU A C 1
ATOM 6686 O O . LEU A 1 825 ? -22.710 -24.234 -14.756 1.00 90.81 825 LEU A O 1
ATOM 6690 N N . PHE A 1 826 ? -22.117 -23.186 -12.858 1.00 92.31 826 PHE A N 1
ATOM 6691 C CA . PHE A 1 826 ? -20.700 -23.542 -12.963 1.00 92.31 826 PHE A CA 1
ATOM 6692 C C . PHE A 1 826 ? -20.458 -25.038 -12.745 1.00 92.31 826 PHE A C 1
ATOM 6694 O O . PHE A 1 826 ? -19.693 -25.638 -13.495 1.00 92.31 826 PHE A O 1
ATOM 6701 N N . VAL A 1 827 ? -21.108 -25.664 -11.756 1.00 91.44 827 VAL A N 1
ATOM 6702 C CA . VAL A 1 827 ? -20.973 -27.114 -11.524 1.00 91.44 827 VAL A CA 1
ATOM 6703 C C . VAL A 1 827 ? -21.479 -27.897 -12.731 1.00 91.44 827 VAL A C 1
ATOM 6705 O O . VAL A 1 827 ? -20.810 -28.838 -13.153 1.00 91.44 827 VAL A O 1
ATOM 6708 N N . LYS A 1 828 ? -22.604 -27.486 -13.326 1.00 91.75 828 LYS A N 1
ATOM 6709 C CA . LYS A 1 828 ? -23.129 -28.107 -14.543 1.00 91.75 828 LYS A CA 1
ATOM 6710 C C . LYS A 1 828 ? -22.111 -28.065 -15.681 1.00 91.75 828 LYS A C 1
ATOM 6712 O O . LYS A 1 828 ? -21.810 -29.107 -16.245 1.00 91.75 828 LYS A O 1
ATOM 6717 N N . GLU A 1 829 ? -21.524 -26.906 -15.969 1.00 90.75 829 GLU A N 1
ATOM 6718 C CA . GLU A 1 829 ? -20.544 -26.775 -17.057 1.00 90.75 829 GLU A CA 1
ATOM 6719 C C . GLU A 1 829 ? -19.276 -27.623 -16.811 1.00 90.75 829 GLU A C 1
ATOM 6721 O O . GLU A 1 829 ? -18.718 -28.221 -17.733 1.00 90.75 829 GLU A O 1
ATOM 6726 N N . ILE A 1 830 ? -18.837 -27.734 -15.550 1.00 90.25 830 ILE A N 1
ATOM 6727 C CA . ILE A 1 830 ? -17.701 -28.582 -15.148 1.00 90.25 830 ILE A CA 1
ATOM 6728 C C . ILE A 1 830 ? -18.033 -30.069 -15.325 1.00 90.25 830 ILE A C 1
ATOM 6730 O O . ILE A 1 830 ? -17.189 -30.826 -15.814 1.00 90.25 830 ILE A O 1
ATOM 6734 N N . VAL A 1 831 ? -19.239 -30.493 -14.939 1.00 89.06 831 VAL A N 1
ATOM 6735 C CA . VAL A 1 831 ? -19.725 -31.869 -15.120 1.00 89.06 831 VAL A CA 1
ATOM 6736 C C . VAL A 1 831 ? -19.844 -32.194 -16.607 1.00 89.06 831 VAL A C 1
ATOM 6738 O O . VAL A 1 831 ? -19.234 -33.166 -17.050 1.00 89.06 831 VAL A O 1
ATOM 6741 N N . ASP A 1 832 ? -20.489 -31.332 -17.395 1.00 87.00 832 ASP A N 1
ATOM 6742 C CA . ASP A 1 832 ? -20.634 -31.486 -18.845 1.00 87.00 832 ASP A CA 1
ATOM 6743 C C . ASP A 1 832 ? -19.263 -31.597 -19.537 1.00 87.00 832 ASP A C 1
ATOM 6745 O O . ASP A 1 832 ? -19.076 -32.407 -20.449 1.00 87.00 832 ASP A O 1
ATOM 6749 N N . TYR A 1 833 ? -18.268 -30.811 -19.104 1.00 86.44 833 TYR A N 1
ATOM 6750 C CA . TYR A 1 833 ? -16.897 -30.914 -19.610 1.00 86.44 833 TYR A CA 1
ATOM 6751 C C . TYR A 1 833 ? -16.231 -32.251 -19.251 1.00 86.44 833 TYR A C 1
ATOM 6753 O O . TYR A 1 833 ? -15.538 -32.835 -20.090 1.00 86.44 833 TYR A O 1
ATOM 6761 N N . CYS A 1 834 ? -16.436 -32.748 -18.026 1.00 83.44 834 CYS A N 1
ATOM 6762 C CA . CYS A 1 834 ? -15.924 -34.051 -17.596 1.00 83.44 834 CYS A CA 1
ATOM 6763 C C . CYS A 1 834 ? -16.553 -35.195 -18.406 1.00 83.44 834 CYS A C 1
ATOM 6765 O O . CYS A 1 834 ? -15.824 -36.039 -18.926 1.00 83.44 834 CYS A O 1
ATOM 6767 N N . GLU A 1 835 ? -17.875 -35.186 -18.583 1.00 81.69 835 GLU A N 1
ATOM 6768 C CA . GLU A 1 835 ? -18.622 -36.218 -19.314 1.00 81.69 835 GLU A CA 1
ATOM 6769 C C . GLU A 1 835 ? -18.267 -36.241 -20.810 1.00 81.69 835 GLU A C 1
ATOM 6771 O O . GLU A 1 835 ? -18.015 -37.303 -21.387 1.00 81.69 835 GLU A O 1
ATOM 6776 N N . LYS A 1 836 ? -18.137 -35.066 -21.446 1.00 75.25 836 LYS A N 1
ATOM 6777 C CA . LYS A 1 836 ? -17.701 -34.954 -22.852 1.00 75.25 836 LYS A CA 1
ATOM 6778 C C . LYS A 1 836 ? -16.279 -35.476 -23.073 1.00 75.25 836 LYS A C 1
ATOM 6780 O O . LYS A 1 836 ? -15.982 -35.988 -24.151 1.00 75.25 836 LYS A O 1
ATOM 6785 N N . ARG A 1 837 ? -15.390 -35.365 -22.078 1.00 66.06 837 ARG A N 1
ATOM 6786 C CA . ARG A 1 837 ? -14.018 -35.901 -22.146 1.00 66.06 837 ARG A CA 1
ATOM 6787 C C . ARG A 1 837 ? -13.933 -37.395 -21.850 1.00 66.06 837 ARG A C 1
ATOM 6789 O O . ARG A 1 837 ? -13.117 -38.063 -22.482 1.00 66.06 837 ARG A O 1
ATOM 6796 N N . GLU A 1 838 ? -14.772 -37.928 -20.962 1.00 50.31 838 GLU A N 1
ATOM 6797 C CA . GLU A 1 838 ? -14.866 -39.377 -20.722 1.00 50.31 838 GLU A CA 1
ATOM 6798 C C . GLU A 1 838 ? -15.271 -40.134 -22.005 1.00 50.31 838 GLU A C 1
ATOM 6800 O O . GLU A 1 838 ? -14.768 -41.227 -22.259 1.00 50.31 838 GLU A O 1
ATOM 6805 N N . HIS A 1 839 ? -16.037 -39.505 -22.905 1.00 43.38 839 HIS A N 1
ATOM 6806 C CA . HIS A 1 839 ? -16.356 -40.065 -24.226 1.00 43.38 839 HIS A CA 1
ATOM 6807 C C . HIS A 1 839 ? -15.180 -40.090 -25.230 1.00 43.38 839 HIS A C 1
ATOM 6809 O O . HIS A 1 839 ? -15.181 -40.916 -26.146 1.00 43.38 839 HIS A O 1
ATOM 6815 N N . ILE A 1 840 ? -14.159 -39.238 -25.063 1.00 39.88 840 ILE A N 1
ATOM 6816 C CA . ILE A 1 840 ? -13.001 -39.116 -25.979 1.00 39.88 840 ILE A CA 1
ATOM 6817 C C . ILE A 1 840 ? -11.861 -40.088 -25.604 1.00 39.88 840 ILE A C 1
ATOM 6819 O O . ILE A 1 840 ? -10.986 -40.362 -26.422 1.00 39.88 840 ILE A O 1
ATOM 6823 N N . LEU A 1 841 ? -11.896 -40.692 -24.411 1.00 32.34 841 LEU A N 1
ATOM 6824 C CA . LEU A 1 841 ? -10.897 -41.667 -23.940 1.00 32.34 841 LEU A CA 1
ATOM 6825 C C . LEU A 1 841 ? -11.184 -43.123 -24.361 1.00 32.34 841 LEU A C 1
ATOM 6827 O O . LEU A 1 841 ? -10.521 -44.049 -23.900 1.00 32.34 841 LEU A O 1
ATOM 6831 N N . SER A 1 842 ? -12.143 -43.346 -25.262 1.00 27.78 842 SER A N 1
ATOM 6832 C CA . SER A 1 842 ? -12.575 -44.680 -25.694 1.00 27.78 842 SER A CA 1
ATOM 6833 C C . SER A 1 842 ? -11.858 -45.217 -26.950 1.00 27.78 842 SER A C 1
ATOM 6835 O O . SER A 1 842 ? -12.496 -45.847 -27.777 1.00 27.78 842 SER A O 1
ATOM 6837 N N . PHE A 1 843 ? -10.538 -45.033 -27.105 1.00 23.94 843 PHE A N 1
ATOM 6838 C CA . PHE A 1 843 ? -9.704 -45.846 -28.023 1.00 23.94 843 PHE A CA 1
ATOM 6839 C C . PHE A 1 843 ? -8.266 -46.012 -27.480 1.00 23.94 843 PHE A C 1
ATOM 6841 O O . PHE A 1 843 ? -7.739 -45.086 -26.863 1.00 23.94 843 PHE A O 1
ATOM 6848 N N . PRO A 1 844 ? -7.624 -47.188 -27.653 1.00 32.31 844 PRO A N 1
ATOM 6849 C CA . PRO A 1 844 ? -6.592 -47.663 -26.736 1.00 32.31 844 PRO A CA 1
ATOM 6850 C C . PRO A 1 844 ? -5.198 -47.141 -27.097 1.00 32.31 844 PRO A C 1
ATOM 6852 O O . PRO A 1 844 ? -4.722 -47.343 -28.215 1.00 32.31 844 PRO A O 1
ATOM 6855 N N . VAL A 1 845 ? -4.497 -46.556 -26.123 1.00 24.72 845 VAL A N 1
ATOM 6856 C CA . VAL A 1 845 ? -3.047 -46.337 -26.197 1.00 24.72 845 VAL A CA 1
ATOM 6857 C C . VAL A 1 845 ? -2.387 -46.864 -24.925 1.00 24.72 845 VAL A C 1
ATOM 6859 O O . VAL A 1 845 ? -2.877 -46.681 -23.816 1.00 24.72 845 VAL A O 1
ATOM 6862 N N . LYS A 1 846 ? -1.298 -47.590 -25.180 1.00 25.42 846 LYS A N 1
ATOM 6863 C CA . LYS A 1 846 ? -0.454 -48.401 -24.306 1.00 25.42 846 LYS A CA 1
ATOM 6864 C C . LYS A 1 846 ? -0.083 -47.738 -22.979 1.00 25.42 846 LYS A C 1
ATOM 6866 O O . LYS A 1 846 ? 0.315 -46.578 -22.944 1.00 25.42 846 LYS A O 1
ATOM 6871 N N . GLU A 1 847 ? -0.133 -48.555 -21.931 1.00 26.58 847 GLU A N 1
ATOM 6872 C CA . GLU A 1 847 ? 0.478 -48.307 -20.630 1.00 26.58 847 GLU A CA 1
ATOM 6873 C C . GLU A 1 847 ? 1.986 -48.059 -20.781 1.00 26.58 847 GLU A C 1
ATOM 6875 O O . GLU A 1 847 ? 2.744 -48.979 -21.078 1.00 26.58 847 GLU A O 1
ATOM 6880 N N . GLU A 1 848 ? 2.425 -46.833 -20.512 1.00 23.81 848 GLU A N 1
ATOM 6881 C CA . GLU A 1 848 ? 3.748 -46.580 -19.948 1.00 23.81 848 GLU A CA 1
ATOM 6882 C C . GLU A 1 848 ? 3.588 -45.687 -18.718 1.00 23.81 848 GLU A C 1
ATOM 6884 O O . GLU A 1 848 ? 2.849 -44.703 -18.696 1.00 23.81 848 GLU A O 1
ATOM 6889 N N . ALA A 1 849 ? 4.220 -46.144 -17.646 1.00 28.55 849 ALA A N 1
ATOM 6890 C CA . ALA A 1 849 ? 3.963 -45.763 -16.276 1.00 28.55 849 ALA A CA 1
ATOM 6891 C C . ALA A 1 849 ? 4.503 -44.368 -15.930 1.00 28.55 849 ALA A C 1
ATOM 6893 O O . ALA A 1 849 ? 5.697 -44.112 -16.053 1.00 28.55 849 ALA A O 1
ATOM 6894 N N . TYR A 1 850 ? 3.643 -43.525 -15.357 1.00 25.19 850 TYR A N 1
ATOM 6895 C CA . TYR A 1 850 ? 4.052 -42.452 -14.452 1.00 25.19 850 TYR A CA 1
ATOM 6896 C C . TYR A 1 850 ? 3.283 -42.606 -13.140 1.00 25.19 850 TYR A C 1
ATOM 6898 O O . TYR A 1 850 ? 2.066 -42.457 -13.073 1.00 25.19 850 TYR A O 1
ATOM 6906 N N . SER A 1 851 ? 4.018 -43.002 -12.102 1.00 29.53 851 SER A N 1
ATOM 6907 C CA . SER A 1 851 ? 3.509 -43.273 -10.764 1.00 29.53 851 SER A CA 1
ATOM 6908 C C . SER A 1 851 ? 3.137 -41.981 -10.039 1.00 29.53 851 SER A C 1
ATOM 6910 O O . SER A 1 851 ? 3.995 -41.157 -9.717 1.00 29.53 851 SER A O 1
ATOM 6912 N N . ASP A 1 852 ? 1.851 -41.875 -9.749 1.00 29.06 852 ASP A N 1
ATOM 6913 C CA . ASP A 1 852 ? 1.175 -40.872 -8.942 1.00 29.06 852 ASP A CA 1
ATOM 6914 C C . ASP A 1 852 ? 1.697 -40.849 -7.484 1.00 29.06 852 ASP A C 1
ATOM 6916 O O . ASP A 1 852 ? 1.620 -41.846 -6.757 1.00 29.06 852 ASP A O 1
ATOM 6920 N N . LYS A 1 853 ? 2.254 -39.713 -7.041 1.00 30.45 853 LYS A N 1
ATOM 6921 C CA . LYS A 1 853 ? 2.666 -39.459 -5.648 1.00 30.45 853 LYS A CA 1
ATOM 6922 C C . LYS A 1 853 ? 1.651 -38.540 -4.961 1.00 30.45 853 LYS A C 1
ATOM 6924 O O . LYS A 1 853 ? 1.964 -37.391 -4.685 1.00 30.45 853 LYS A O 1
ATOM 6929 N N . SER A 1 854 ? 0.467 -39.058 -4.630 1.00 34.72 854 SER A N 1
ATOM 6930 C CA . SER A 1 854 ? -0.304 -38.635 -3.441 1.00 34.72 854 SER A CA 1
ATOM 6931 C C . SER A 1 854 ? -1.535 -39.522 -3.180 1.00 34.72 854 SER A C 1
ATOM 6933 O O . SER A 1 854 ? -2.666 -39.054 -3.118 1.00 34.72 854 SER A O 1
ATOM 6935 N N . LYS A 1 855 ? -1.341 -40.828 -2.952 1.00 34.59 855 LYS A N 1
ATOM 6936 C CA . LYS A 1 855 ? -2.378 -41.653 -2.307 1.00 34.59 855 LYS A CA 1
ATOM 6937 C C . LYS A 1 855 ? -2.131 -41.719 -0.803 1.00 34.59 855 LYS A C 1
ATOM 6939 O O . LYS A 1 855 ? -1.091 -42.201 -0.358 1.00 34.59 855 LYS A O 1
ATOM 6944 N N . ALA A 1 856 ? -3.095 -41.245 -0.017 1.00 34.44 856 ALA A N 1
ATOM 6945 C CA . ALA A 1 856 ? -3.184 -41.583 1.396 1.00 34.44 856 ALA A CA 1
ATOM 6946 C C . ALA A 1 856 ? -3.534 -43.076 1.498 1.00 34.44 856 ALA A C 1
ATOM 6948 O O . ALA A 1 856 ? -4.665 -43.477 1.231 1.00 34.44 856 ALA A O 1
ATOM 6949 N N . TYR A 1 857 ? -2.536 -43.903 1.804 1.00 43.28 857 TYR A N 1
ATOM 6950 C CA . TYR A 1 857 ? -2.698 -45.349 1.926 1.00 43.28 857 TYR A CA 1
ATOM 6951 C C . TYR A 1 857 ? -3.571 -45.710 3.133 1.00 43.28 857 TYR A C 1
ATOM 6953 O O . TYR A 1 857 ? -3.428 -45.139 4.217 1.00 43.28 857 TYR A O 1
ATOM 6961 N N . SER A 1 858 ? -4.439 -46.708 2.973 1.00 48.91 858 SER A N 1
ATOM 6962 C CA . SER A 1 858 ? -5.144 -47.324 4.099 1.00 48.91 858 SER A CA 1
ATOM 6963 C C . SER A 1 858 ? -4.156 -48.069 5.013 1.00 48.91 858 SER A C 1
ATOM 6965 O O . SER A 1 858 ? -3.105 -48.537 4.569 1.00 48.91 858 SER A O 1
ATOM 6967 N N . ALA A 1 859 ? -4.488 -48.246 6.298 1.00 51.78 859 ALA A N 1
ATOM 6968 C CA . ALA A 1 859 ? -3.608 -48.921 7.266 1.00 51.78 859 ALA A CA 1
ATOM 6969 C C . ALA A 1 859 ? -3.166 -50.338 6.825 1.00 51.78 859 ALA A C 1
ATOM 6971 O O . ALA A 1 859 ? -2.063 -50.770 7.158 1.00 51.78 859 ALA A O 1
ATOM 6972 N N . LYS A 1 860 ? -3.985 -51.038 6.021 1.00 54.41 860 LYS A N 1
ATOM 6973 C CA . LYS A 1 860 ? -3.657 -52.355 5.441 1.00 54.41 860 LYS A CA 1
ATOM 6974 C C . LYS A 1 860 ? -2.639 -52.286 4.295 1.00 54.41 860 LYS A C 1
ATOM 6976 O O . LYS A 1 860 ? -1.889 -53.238 4.099 1.00 54.41 860 LYS A O 1
ATOM 6981 N N . GLU A 1 861 ? -2.590 -51.187 3.546 1.00 60.28 861 GLU A N 1
ATOM 6982 C CA . GLU A 1 861 ? -1.623 -50.984 2.456 1.00 60.28 861 GLU A CA 1
ATOM 6983 C C . GLU A 1 861 ? -0.260 -50.535 2.996 1.00 60.28 861 GLU A C 1
ATOM 6985 O O . GLU A 1 861 ? 0.771 -51.027 2.540 1.00 60.28 861 GLU A O 1
ATOM 6990 N N . ILE A 1 862 ? -0.245 -49.702 4.046 1.00 54.50 862 ILE A N 1
ATOM 6991 C CA . ILE A 1 862 ? 0.988 -49.297 4.744 1.00 54.50 862 ILE A CA 1
ATOM 6992 C C . ILE A 1 862 ? 1.704 -50.516 5.339 1.00 54.50 862 ILE A C 1
ATOM 6994 O O . ILE A 1 862 ? 2.924 -50.615 5.248 1.00 54.50 862 ILE A O 1
ATOM 6998 N N . GLN A 1 863 ? 0.959 -51.478 5.889 1.00 59.66 863 GLN A N 1
ATOM 6999 C CA . GLN A 1 863 ? 1.521 -52.690 6.493 1.00 59.66 863 GLN A CA 1
ATOM 7000 C C . GLN A 1 863 ? 2.085 -53.684 5.460 1.00 59.66 863 GLN A C 1
ATOM 7002 O O . GLN A 1 863 ? 2.937 -54.498 5.802 1.00 59.66 863 GLN A O 1
ATOM 7007 N N . LYS A 1 864 ? 1.666 -53.599 4.186 1.00 69.19 864 LYS A N 1
ATOM 7008 C CA . LYS A 1 864 ? 2.273 -54.361 3.077 1.00 69.19 864 LYS A CA 1
ATOM 7009 C C . LYS A 1 864 ? 3.634 -53.802 2.653 1.00 69.19 864 LYS A C 1
ATOM 7011 O O . LYS A 1 864 ? 4.503 -54.575 2.272 1.00 69.19 864 LYS A O 1
ATOM 7016 N N . ILE A 1 865 ? 3.797 -52.479 2.696 1.00 65.38 865 ILE A N 1
ATOM 7017 C CA . ILE A 1 865 ? 5.016 -51.778 2.253 1.00 65.38 865 ILE A CA 1
ATOM 7018 C C . ILE A 1 865 ? 6.036 -51.680 3.400 1.00 65.38 865 ILE A C 1
ATOM 7020 O O . ILE A 1 865 ? 7.237 -51.824 3.195 1.00 65.38 865 ILE A O 1
ATOM 7024 N N . HIS A 1 866 ? 5.554 -51.474 4.625 1.00 74.38 866 HIS A N 1
ATOM 7025 C CA . HIS A 1 866 ? 6.354 -51.348 5.837 1.00 74.38 866 HIS A CA 1
ATOM 7026 C C . HIS A 1 866 ? 5.816 -52.311 6.908 1.00 74.38 866 HIS A C 1
ATOM 7028 O O . HIS A 1 866 ? 4.983 -51.917 7.734 1.00 74.38 866 HIS A O 1
ATOM 7034 N N . PRO A 1 867 ? 6.270 -53.577 6.918 1.00 74.44 867 PRO A N 1
ATOM 7035 C CA . PRO A 1 867 ? 5.680 -54.631 7.745 1.00 74.44 867 PRO A CA 1
ATOM 7036 C C . PRO A 1 867 ? 5.717 -54.319 9.246 1.00 74.44 867 PRO A C 1
ATOM 7038 O O . PRO A 1 867 ? 4.794 -54.683 9.971 1.00 74.44 867 PRO A O 1
ATOM 7041 N N . ARG A 1 868 ? 6.724 -53.561 9.705 1.00 77.69 868 ARG A N 1
ATOM 7042 C CA . ARG A 1 868 ? 6.917 -53.196 11.118 1.00 77.69 868 ARG A CA 1
ATOM 7043 C C . ARG A 1 868 ? 6.457 -51.768 11.441 1.00 77.69 868 ARG A C 1
ATOM 7045 O O . ARG A 1 868 ? 6.790 -51.242 12.503 1.00 77.69 868 ARG A O 1
ATOM 7052 N N . ALA A 1 869 ? 5.689 -51.111 10.559 1.00 73.94 869 ALA A N 1
ATOM 7053 C CA . ALA A 1 869 ? 5.286 -49.702 10.700 1.00 73.94 869 ALA A CA 1
ATOM 7054 C C . ALA A 1 869 ? 4.609 -49.364 12.040 1.00 73.94 869 ALA A C 1
ATOM 7056 O O . ALA A 1 869 ? 4.766 -48.243 12.526 1.00 73.94 869 ALA A O 1
ATOM 7057 N N . TYR A 1 870 ? 3.904 -50.332 12.634 1.00 69.56 870 TYR A N 1
ATOM 7058 C CA . TYR A 1 870 ? 3.157 -50.180 13.887 1.00 69.56 870 TYR A CA 1
ATOM 7059 C C . TYR A 1 870 ? 3.681 -51.056 15.035 1.00 69.56 870 TYR A C 1
ATOM 7061 O O . TYR A 1 870 ? 3.098 -51.055 16.116 1.00 69.56 870 TYR A O 1
ATOM 7069 N N . GLU A 1 871 ? 4.777 -51.794 14.838 1.00 78.88 871 GLU A N 1
ATOM 7070 C CA . GLU A 1 871 ? 5.360 -52.600 15.914 1.00 78.88 871 GLU A CA 1
ATOM 7071 C C . GLU A 1 871 ? 6.087 -51.715 16.941 1.00 78.88 871 GLU A C 1
ATOM 7073 O O . GLU A 1 871 ? 6.676 -50.694 16.570 1.00 78.88 871 GLU A O 1
ATOM 7078 N N . PRO A 1 872 ? 6.126 -52.081 18.231 1.00 80.94 872 PRO A N 1
ATOM 7079 C CA . PRO A 1 872 ? 6.970 -51.401 19.210 1.00 80.94 872 PRO A CA 1
ATOM 7080 C C . PRO A 1 872 ? 8.455 -51.492 18.825 1.00 80.94 872 PRO A C 1
ATOM 7082 O O . PRO A 1 872 ? 8.884 -52.467 18.214 1.00 80.94 872 PRO A O 1
ATOM 7085 N N . TRP A 1 873 ? 9.244 -50.474 19.165 1.00 87.50 873 TRP A N 1
ATOM 7086 C CA . TRP A 1 873 ? 10.703 -50.521 19.017 1.00 87.50 873 TRP A CA 1
ATOM 7087 C C . TRP A 1 873 ? 11.315 -51.353 20.146 1.00 87.50 873 TRP A C 1
ATOM 7089 O O . TRP A 1 873 ? 10.962 -51.149 21.311 1.00 87.50 873 TRP A O 1
ATOM 7099 N N . THR A 1 874 ? 12.225 -52.272 19.819 1.00 89.81 874 THR A N 1
ATOM 7100 C CA . THR A 1 874 ? 13.011 -53.012 20.817 1.00 89.81 874 THR A CA 1
ATOM 7101 C C . THR A 1 874 ? 14.308 -52.268 21.150 1.00 89.81 874 THR A C 1
ATOM 7103 O O . THR A 1 874 ? 14.731 -51.377 20.415 1.00 89.81 874 THR A O 1
ATOM 7106 N N . LYS A 1 875 ? 14.967 -52.636 22.258 1.00 82.62 875 LYS A N 1
ATOM 7107 C CA . LYS A 1 875 ? 16.283 -52.069 22.606 1.00 82.62 875 LYS A CA 1
ATOM 7108 C C . LYS A 1 875 ? 17.353 -52.378 21.551 1.00 82.62 875 LYS A C 1
ATOM 7110 O O . LYS A 1 875 ? 18.168 -51.514 21.258 1.00 82.62 875 LYS A O 1
ATOM 7115 N N . GLU A 1 876 ? 17.311 -53.565 20.951 1.00 85.88 876 GLU A N 1
ATOM 7116 C CA . GLU A 1 876 ? 18.218 -53.939 19.858 1.00 85.88 876 GLU A CA 1
ATOM 7117 C C . GLU A 1 876 ? 17.942 -53.128 18.584 1.00 85.88 876 GLU A C 1
ATOM 7119 O O . GLU A 1 876 ? 18.883 -52.696 17.918 1.00 85.88 876 GLU A O 1
ATOM 7124 N N . ASP A 1 877 ? 16.665 -52.863 18.264 1.00 88.88 877 ASP A N 1
ATOM 7125 C CA . ASP A 1 877 ? 16.306 -51.992 17.140 1.00 88.88 877 ASP A CA 1
ATOM 7126 C C . ASP A 1 877 ? 16.835 -50.563 17.369 1.00 88.88 877 ASP A C 1
ATOM 7128 O O . ASP A 1 877 ? 17.327 -49.941 16.429 1.00 88.88 877 ASP A O 1
ATOM 7132 N N . ASP A 1 878 ? 16.778 -50.049 18.605 1.00 90.81 878 ASP A N 1
ATOM 7133 C CA . ASP A 1 878 ? 17.332 -48.736 18.948 1.00 90.81 878 ASP A CA 1
ATOM 7134 C C . ASP A 1 878 ? 18.853 -48.710 18.781 1.00 90.81 878 ASP A C 1
ATOM 7136 O O . ASP A 1 878 ? 19.366 -47.861 18.060 1.00 90.81 878 ASP A O 1
ATOM 7140 N N . GLU A 1 879 ? 19.589 -49.642 19.391 1.00 88.88 879 GLU A N 1
ATOM 7141 C CA . GLU A 1 879 ? 21.056 -49.696 19.293 1.00 88.88 879 GLU A CA 1
ATOM 7142 C C . GLU A 1 879 ? 21.525 -49.772 17.835 1.00 88.88 879 GLU A C 1
ATOM 7144 O O . GLU A 1 879 ? 22.435 -49.041 17.425 1.00 88.88 879 GLU A O 1
ATOM 7149 N N . LYS A 1 880 ? 20.839 -50.582 17.021 1.00 90.50 880 LYS A N 1
ATOM 7150 C CA . LYS A 1 880 ? 21.111 -50.700 15.589 1.00 90.50 880 LYS A CA 1
ATOM 7151 C C . LYS A 1 880 ? 20.757 -49.420 14.831 1.00 90.50 880 LYS A C 1
ATOM 7153 O O . LYS A 1 880 ? 21.533 -48.991 13.983 1.00 90.50 880 LYS A O 1
ATOM 7158 N N . LEU A 1 881 ? 19.629 -48.775 15.139 1.00 92.44 881 LEU A N 1
ATOM 7159 C CA . LEU A 1 881 ? 19.214 -47.530 14.484 1.00 92.44 881 LEU A CA 1
ATOM 7160 C C . LEU A 1 881 ? 20.218 -46.403 14.754 1.00 92.44 881 LEU A C 1
ATOM 7162 O O . LEU A 1 881 ? 20.555 -45.647 13.845 1.00 92.44 881 LEU A O 1
ATOM 7166 N N . ILE A 1 882 ? 20.734 -46.318 15.984 1.00 89.88 882 ILE A N 1
ATOM 7167 C CA . ILE A 1 882 ? 21.765 -45.347 16.367 1.00 89.88 882 ILE A CA 1
ATOM 7168 C C . ILE A 1 882 ? 23.062 -45.602 15.593 1.00 89.88 882 ILE A C 1
ATOM 7170 O O . ILE A 1 882 ? 23.658 -44.652 15.082 1.00 89.88 882 ILE A O 1
ATOM 7174 N N . ALA A 1 883 ? 23.507 -46.858 15.514 1.00 90.81 883 ALA A N 1
ATOM 7175 C CA . ALA A 1 883 ? 24.741 -47.222 14.824 1.00 90.81 883 ALA A CA 1
ATOM 7176 C C . ALA A 1 883 ? 24.673 -46.908 13.319 1.00 90.81 883 ALA A C 1
ATOM 7178 O O . ALA A 1 883 ? 25.590 -46.293 12.778 1.00 90.81 883 ALA A O 1
ATOM 7179 N N . GLU A 1 884 ? 23.566 -47.267 12.668 1.00 90.88 884 GLU A N 1
ATOM 7180 C CA . GLU A 1 884 ? 23.360 -47.083 11.226 1.00 90.88 884 GLU A CA 1
ATOM 7181 C C . GLU A 1 884 ? 23.123 -45.614 10.846 1.00 90.88 884 GLU A C 1
ATOM 7183 O O . GLU A 1 884 ? 23.578 -45.155 9.804 1.00 90.88 884 GLU A O 1
ATOM 7188 N N . TYR A 1 885 ? 22.467 -44.828 11.705 1.00 88.62 885 TYR A N 1
ATOM 7189 C CA . TYR A 1 885 ? 22.350 -43.387 11.476 1.00 88.62 885 TYR A CA 1
ATOM 7190 C C . TYR A 1 885 ? 23.704 -42.678 11.652 1.00 88.62 885 TYR A C 1
ATOM 7192 O O . TYR A 1 885 ? 24.073 -41.821 10.852 1.00 88.62 885 TYR A O 1
ATOM 7200 N N . LYS A 1 886 ? 24.495 -43.059 12.668 1.00 86.62 886 LYS A N 1
ATOM 7201 C CA . LYS A 1 886 ? 25.838 -42.490 12.892 1.00 86.62 886 LYS A CA 1
ATOM 7202 C C . LYS A 1 886 ? 26.857 -42.887 11.824 1.00 86.62 886 LYS A C 1
ATOM 7204 O O . LYS A 1 886 ? 27.823 -42.153 11.639 1.00 86.62 886 LYS A O 1
ATOM 7209 N N . SER A 1 887 ? 26.656 -44.004 11.123 1.00 86.56 887 SER A N 1
ATOM 7210 C CA . SER A 1 887 ? 27.487 -44.390 9.976 1.00 86.56 887 SER A CA 1
ATOM 7211 C C . SER A 1 887 ? 27.165 -43.601 8.698 1.00 86.56 887 SER A C 1
ATOM 7213 O O . SER A 1 887 ? 27.869 -43.758 7.704 1.00 86.56 887 SER A O 1
ATOM 7215 N N . GLY A 1 888 ? 26.162 -42.711 8.736 1.00 83.00 888 GLY A N 1
ATOM 7216 C CA . GLY A 1 888 ? 25.848 -41.764 7.665 1.00 83.00 888 GLY A CA 1
ATOM 7217 C C . GLY A 1 888 ? 24.732 -42.201 6.717 1.00 83.00 888 GLY A C 1
ATOM 7218 O O . GLY A 1 888 ? 24.549 -41.549 5.690 1.00 83.00 888 GLY A O 1
ATOM 7219 N N . LYS A 1 889 ? 23.985 -43.270 7.033 1.00 86.62 889 LYS A N 1
ATOM 7220 C CA . LYS A 1 889 ? 22.864 -43.712 6.192 1.00 86.62 889 LYS A CA 1
ATOM 7221 C C . LYS A 1 889 ? 21.732 -42.693 6.154 1.00 86.62 889 LYS A C 1
ATOM 7223 O O . LYS A 1 889 ? 21.352 -42.117 7.178 1.00 86.62 889 LYS A O 1
ATOM 7228 N N . ALA A 1 890 ? 21.162 -42.510 4.966 1.00 87.31 890 ALA A N 1
ATOM 7229 C CA . ALA A 1 890 ? 20.014 -41.637 4.767 1.00 87.31 890 ALA A CA 1
ATOM 7230 C C . ALA A 1 890 ? 18.752 -42.228 5.422 1.00 87.31 890 ALA A C 1
ATOM 7232 O O . ALA A 1 890 ? 18.631 -43.438 5.627 1.00 87.31 890 ALA A O 1
ATOM 7233 N N . ILE A 1 891 ? 17.771 -41.377 5.736 1.00 82.75 891 ILE A N 1
ATOM 7234 C CA . ILE A 1 891 ? 16.519 -41.808 6.386 1.00 82.75 891 ILE A CA 1
ATOM 7235 C C . ILE A 1 891 ? 15.780 -42.837 5.516 1.00 82.75 891 ILE A C 1
ATOM 7237 O O . ILE A 1 891 ? 15.181 -43.771 6.042 1.00 82.75 891 ILE A O 1
ATOM 7241 N N . GLU A 1 892 ? 15.852 -42.685 4.198 1.00 82.75 892 GLU A N 1
ATOM 7242 C CA . GLU A 1 892 ? 15.279 -43.584 3.201 1.00 82.75 892 GLU A CA 1
ATOM 7243 C C . GLU A 1 892 ? 15.878 -44.999 3.286 1.00 82.75 892 GLU A C 1
ATOM 7245 O O . GLU A 1 892 ? 15.142 -45.979 3.221 1.00 82.75 892 GLU A O 1
ATOM 7250 N N . GLU A 1 893 ? 17.182 -45.124 3.542 1.00 80.88 893 GLU A N 1
ATOM 7251 C CA . GLU A 1 893 ? 17.853 -46.422 3.706 1.00 80.88 893 GLU A CA 1
ATOM 7252 C C . GLU A 1 893 ? 17.482 -47.082 5.042 1.00 80.88 893 GLU A C 1
ATOM 7254 O O . GLU A 1 893 ? 17.311 -48.299 5.135 1.00 80.88 893 GLU A O 1
ATOM 7259 N N . LEU A 1 894 ? 17.299 -46.278 6.094 1.00 86.62 894 LEU A N 1
ATOM 7260 C CA . LEU A 1 894 ? 16.832 -46.763 7.395 1.00 86.62 894 LEU A CA 1
ATOM 7261 C C . LEU A 1 894 ? 15.370 -47.234 7.340 1.00 86.62 894 LEU A C 1
ATOM 7263 O O . LEU A 1 894 ? 15.000 -48.167 8.052 1.00 86.62 894 LEU A O 1
ATOM 7267 N N . MET A 1 895 ? 14.536 -46.634 6.486 1.00 87.69 895 MET A N 1
ATOM 7268 C CA . MET A 1 895 ? 13.156 -47.087 6.279 1.00 87.69 895 MET A CA 1
ATOM 7269 C C . MET A 1 895 ? 13.098 -48.515 5.733 1.00 87.69 895 MET A C 1
ATOM 7271 O O . MET A 1 895 ? 12.287 -49.315 6.208 1.00 87.69 895 MET A O 1
ATOM 7275 N N . GLU A 1 896 ? 13.963 -48.844 4.773 1.00 81.50 896 GLU A N 1
ATOM 7276 C CA . GLU A 1 896 ? 14.075 -50.198 4.225 1.00 81.50 896 GLU A CA 1
ATOM 7277 C C . GLU A 1 896 ? 14.674 -51.164 5.252 1.00 81.50 896 GLU A C 1
ATOM 7279 O O . GLU A 1 896 ? 14.097 -52.222 5.504 1.00 81.50 896 GLU A O 1
ATOM 7284 N N . LEU A 1 897 ? 15.764 -50.771 5.925 1.00 84.88 897 LEU A N 1
ATOM 7285 C CA . LEU A 1 897 ? 16.469 -51.625 6.889 1.00 84.88 897 LEU A CA 1
ATOM 7286 C C . LEU A 1 897 ? 15.585 -52.052 8.073 1.00 84.88 897 LEU A C 1
ATOM 7288 O O . LEU A 1 897 ? 15.688 -53.180 8.554 1.00 84.88 897 LEU A O 1
ATOM 7292 N N . PHE A 1 898 ? 14.726 -51.149 8.552 1.00 84.00 898 PHE A N 1
ATOM 7293 C CA . PHE A 1 898 ? 13.827 -51.402 9.681 1.00 84.00 898 PHE A CA 1
ATOM 7294 C C . PHE A 1 898 ? 12.399 -51.758 9.249 1.00 84.00 898 PHE A C 1
ATOM 7296 O O . PHE A 1 898 ? 11.563 -52.045 10.108 1.00 84.00 898 PHE A O 1
ATOM 7303 N N . GLY A 1 899 ? 12.097 -51.743 7.945 1.00 83.00 899 GLY A N 1
ATOM 7304 C CA . GLY A 1 899 ? 10.758 -52.010 7.412 1.00 83.00 899 GLY A CA 1
ATOM 7305 C C . GLY A 1 899 ? 9.698 -51.050 7.962 1.00 83.00 899 GLY A C 1
ATOM 7306 O O . GLY A 1 899 ? 8.576 -51.471 8.260 1.00 83.00 899 GLY A O 1
ATOM 7307 N N . ARG A 1 900 ? 10.062 -49.775 8.158 1.00 86.69 900 ARG A N 1
ATOM 7308 C CA . ARG A 1 900 ? 9.242 -48.738 8.807 1.00 86.69 900 ARG A CA 1
ATOM 7309 C C . ARG A 1 900 ? 9.158 -47.482 7.947 1.00 86.69 900 ARG A C 1
ATOM 7311 O O . ARG A 1 900 ? 10.088 -47.121 7.243 1.00 86.69 900 ARG A O 1
ATOM 7318 N N . GLN A 1 901 ? 8.044 -46.770 8.065 1.00 86.38 901 GLN A N 1
ATOM 7319 C CA . GLN A 1 901 ? 7.819 -45.504 7.367 1.00 86.38 901 GLN A CA 1
ATOM 7320 C C . GLN A 1 901 ? 8.685 -44.352 7.910 1.00 86.38 901 GLN A C 1
ATOM 7322 O O . GLN A 1 901 ? 9.037 -44.327 9.094 1.00 86.38 901 GLN A O 1
ATOM 7327 N N . ARG A 1 902 ? 8.933 -43.338 7.067 1.00 84.44 902 ARG A N 1
ATOM 7328 C CA . ARG A 1 902 ? 9.767 -42.153 7.362 1.00 84.44 902 ARG A CA 1
ATOM 7329 C C . ARG A 1 902 ? 9.421 -41.486 8.692 1.00 84.44 902 ARG A C 1
ATOM 7331 O O . ARG A 1 902 ? 10.304 -41.174 9.487 1.00 84.44 902 ARG A O 1
ATOM 7338 N N . GLY A 1 903 ? 8.126 -41.297 8.950 1.00 81.00 903 GLY A N 1
ATOM 7339 C CA . GLY A 1 903 ? 7.639 -40.688 10.190 1.00 81.00 903 GLY A CA 1
ATOM 7340 C C . GLY A 1 903 ? 8.008 -41.491 11.442 1.00 81.00 903 GLY A C 1
ATOM 7341 O O . GLY A 1 903 ? 8.351 -40.903 12.465 1.00 81.00 903 GLY A O 1
ATOM 7342 N N . GLY A 1 904 ? 8.013 -42.826 11.352 1.00 83.88 904 GLY A N 1
ATOM 7343 C CA . GLY A 1 904 ? 8.387 -43.718 12.452 1.00 83.88 904 GLY A CA 1
ATOM 7344 C C . GLY A 1 904 ? 9.882 -43.668 12.775 1.00 83.88 904 GLY A C 1
ATOM 7345 O O . GLY A 1 904 ? 10.242 -43.589 13.949 1.00 83.88 904 GLY A O 1
ATOM 7346 N N . ILE A 1 905 ? 10.736 -43.641 11.745 1.00 90.44 905 ILE A N 1
ATOM 7347 C CA . ILE A 1 905 ? 12.192 -43.470 11.893 1.00 90.44 905 ILE A CA 1
ATOM 7348 C C . ILE A 1 905 ? 12.510 -42.106 12.521 1.00 90.44 905 ILE A C 1
ATOM 7350 O O . ILE A 1 905 ? 13.174 -42.039 13.555 1.00 90.44 905 ILE A O 1
ATOM 7354 N N . ASN A 1 906 ? 11.962 -41.023 11.961 1.00 87.94 906 ASN A N 1
ATOM 7355 C CA . ASN A 1 906 ? 12.205 -39.660 12.445 1.00 87.94 906 ASN A CA 1
ATOM 7356 C C . ASN A 1 906 ? 11.728 -39.455 13.885 1.00 87.94 906 ASN A C 1
ATOM 7358 O O . ASN A 1 906 ? 12.446 -38.881 14.702 1.00 87.94 906 ASN A O 1
ATOM 7362 N N . SER A 1 907 ? 10.532 -39.945 14.221 1.00 86.19 907 SER A N 1
ATOM 7363 C CA . SER A 1 907 ? 10.003 -39.856 15.584 1.00 86.19 907 SER A CA 1
ATOM 7364 C C . SER A 1 907 ? 10.883 -40.611 16.584 1.00 86.19 907 SER A C 1
ATOM 7366 O O . SER A 1 907 ? 11.117 -40.118 17.692 1.00 86.19 907 SER A O 1
ATOM 7368 N N . ARG A 1 908 ? 11.423 -41.781 16.201 1.00 90.75 908 ARG A N 1
ATOM 7369 C CA . ARG A 1 908 ? 12.280 -42.568 17.093 1.00 90.75 908 ARG A CA 1
ATOM 7370 C C . ARG A 1 908 ? 13.653 -41.939 17.288 1.00 90.75 908 ARG A C 1
ATOM 7372 O O . ARG A 1 908 ? 14.078 -41.812 18.432 1.00 90.75 908 ARG A O 1
ATOM 7379 N N . LEU A 1 909 ? 14.292 -41.466 16.220 1.00 89.44 909 LEU A N 1
ATOM 7380 C CA . LEU A 1 909 ? 15.563 -40.738 16.294 1.00 89.44 909 LEU A CA 1
ATOM 7381 C C . LEU A 1 909 ? 15.453 -39.461 17.145 1.00 89.44 909 LEU A C 1
ATOM 7383 O O . LEU A 1 909 ? 16.371 -39.169 17.910 1.00 89.44 909 LEU A O 1
ATOM 7387 N N . LYS A 1 910 ? 14.317 -38.748 17.093 1.00 87.81 910 LYS A N 1
ATOM 7388 C CA . LYS A 1 910 ? 14.032 -37.622 18.003 1.00 87.81 910 LYS A CA 1
ATOM 7389 C C . LYS A 1 910 ? 13.905 -38.067 19.460 1.00 87.81 910 LYS A C 1
ATOM 7391 O O . LYS A 1 910 ? 14.503 -37.463 20.343 1.00 87.81 910 LYS A O 1
ATOM 7396 N N . LYS A 1 911 ? 13.183 -39.162 19.729 1.00 86.88 911 LYS A N 1
ATOM 7397 C CA . LYS A 1 911 ? 13.068 -39.730 21.088 1.00 86.88 911 LYS A CA 1
ATOM 7398 C C . LYS A 1 911 ? 14.399 -40.234 21.655 1.00 86.88 911 LYS A C 1
ATOM 7400 O O . LYS A 1 911 ? 14.578 -40.187 22.866 1.00 86.88 911 LYS A O 1
ATOM 7405 N N . LEU A 1 912 ? 15.303 -40.710 20.802 1.00 86.12 912 LEU A N 1
ATOM 7406 C CA . LEU A 1 912 ? 16.657 -41.135 21.172 1.00 86.12 912 LEU A CA 1
ATOM 7407 C C . LEU A 1 912 ? 17.651 -39.958 21.257 1.00 86.12 912 LEU A C 1
ATOM 7409 O O . LEU A 1 912 ? 18.821 -40.179 21.556 1.00 86.12 912 LEU A O 1
ATOM 7413 N N . GLY A 1 913 ? 17.203 -38.718 21.012 1.00 82.06 913 GLY A N 1
ATOM 7414 C CA . GLY A 1 913 ? 18.018 -37.505 21.132 1.00 82.06 913 GLY A CA 1
ATOM 7415 C C . GLY A 1 913 ? 19.040 -37.301 20.009 1.00 82.06 913 GLY A C 1
ATOM 7416 O O . GLY A 1 913 ? 20.025 -36.598 20.210 1.00 82.06 913 GLY A O 1
ATOM 7417 N N . ILE A 1 914 ? 18.841 -37.932 18.847 1.00 82.94 914 ILE A N 1
ATOM 7418 C CA . ILE A 1 914 ? 19.774 -37.886 17.705 1.00 82.94 914 ILE A CA 1
ATOM 7419 C C . ILE A 1 914 ? 19.364 -36.842 16.663 1.00 82.94 914 ILE A C 1
ATOM 7421 O O . ILE A 1 914 ? 20.222 -36.213 16.049 1.00 82.94 914 ILE A O 1
ATOM 7425 N N . LEU A 1 915 ? 18.058 -36.650 16.472 1.00 76.75 915 LEU A N 1
ATOM 7426 C CA . LEU A 1 915 ? 17.490 -35.570 15.665 1.00 76.75 915 LEU A CA 1
ATOM 7427 C C . LEU A 1 915 ? 16.863 -34.531 16.598 1.00 76.75 915 LEU A C 1
ATOM 7429 O O . LEU A 1 915 ? 16.178 -34.908 17.549 1.00 76.75 915 LEU A O 1
ATOM 7433 N N . SER A 1 916 ? 17.065 -33.243 16.312 1.00 59.56 916 SER A N 1
ATOM 7434 C CA . SER A 1 916 ? 16.358 -32.137 16.977 1.00 59.56 916 SER A CA 1
ATOM 7435 C C . SER A 1 916 ? 14.934 -31.973 16.445 1.00 59.56 916 SER A C 1
ATOM 7437 O O . SER A 1 916 ? 14.730 -32.012 15.209 1.00 59.56 916 SER A O 1
#

pLDDT: mean 81.58, std 14.3, range [23.81, 98.19]

Mean predicted aligned error: 19.47 Å

Sequence (916 aa):
MKKEIIITDLSKMHGGKVCIFGIDGEGRPIRPVIPYSGVKESYLFYGWGGQVIKPFAKIEFDFLRPLPKPPHTEDWEINTRYRPRLIGVLSEEEREKFLESTLDGSVKDIFGAKIHEGRYTNPGEGRRSLGTIKVVNVLDVNYSMKEERKYKYRITFSDMSEEIYNLQVTDCAFREYCDAQRIQMGKNPGSISDELRWRLNQSNLFLHIGLTRLFKDVHWLQVSGLHAFPDYREKDYGKQVNMELAYQALQKYFGFTSFFLLQEEIIKDILQKNDVFALMPTGGGKSLCYQLPALLLDGVTIVISPLIALMKDQVDGLKANGIAAAYINSSLGFDEIQHIKSELLGDRVSTLYVAPERIMLPSFLSFLQRLNISLIAVDEAHCISEWGHDFRPEYRQLKLLKEHFPQAPLIALTATAIPEVQKDIITQLRLTNSKIYKASLNRENLFYQVKPKDNAYHQLLQYLKKHKKDSGIIYCYSRKSADNLANKLQEEGYRVLPYHAGLGSNLRTETQDKFIKDDVEIIVATIAFGMGIDKPNIRFVIHYDLPKNLETYYQETGRAGRDGLRSDCILFFSYGDKRKIEYFIEQKGDETEKRIAYKKLYDMVNFCECRTCHRKILLDYFGEAYHETNCGNCDNCLEPKETIDGTIIAQKIISCVSQVKERFGINYIVDILYGSKNQKLIRNRHDILGAYGAGKEYSKKQWQAFIRELAQLGYLKSEGDKYPIVKLTPQSCDILSKKEGVLLTKPAEEVQIAQKYFDEDFNHGLFEILRSLRKELADAEDMPPYIIFHDSSLKAMATQFPRSLSDFRKIGGVGESKLEKYGELFVKEIVDYCEKREHILSFPVKEEAYSDKSKAYSAKEIQKIHPRAYEPWTKEDDEKLIAEYKSGKAIEELMELFGRQRGGINSRLKKLGILS

Solvent-accessible surface area (backbone atoms only — not comparable to full-atom values): 50745 Å² total; per-residue (Å²): 84,80,44,58,28,37,24,59,31,46,24,60,46,85,93,52,30,48,45,51,35,25,32,36,91,82,66,44,69,38,30,63,46,64,64,98,85,44,56,39,52,67,72,62,60,64,88,89,86,72,70,84,75,53,69,43,28,29,30,39,40,42,33,72,48,76,46,83,48,87,52,30,66,38,37,26,37,52,40,83,89,56,78,70,43,83,76,50,64,62,52,76,80,52,47,58,59,50,51,64,75,46,56,42,79,29,76,48,70,41,39,56,54,85,71,57,95,47,34,52,86,67,94,63,67,21,78,39,52,58,43,31,31,56,52,69,43,54,78,41,47,46,80,46,81,65,66,93,96,38,77,47,42,32,42,28,32,23,34,72,77,67,52,78,46,69,32,41,53,33,21,46,68,64,50,50,50,55,51,45,47,40,69,76,66,71,48,56,70,66,64,51,22,54,52,47,30,54,49,53,59,75,25,62,32,36,38,29,40,29,56,48,75,79,51,94,92,35,34,38,51,28,31,31,25,80,47,43,47,70,48,81,85,48,95,62,68,84,66,81,74,74,57,65,63,56,51,52,49,36,35,73,50,70,69,41,93,71,76,58,86,66,38,59,60,50,32,51,38,45,76,63,52,38,32,35,39,38,39,39,34,73,83,58,55,70,65,53,46,53,57,54,47,33,75,73,42,80,43,31,21,40,35,34,38,93,41,72,68,41,44,48,56,54,29,53,51,35,44,74,46,74,38,46,47,44,68,51,58,91,88,61,55,72,67,60,53,51,50,52,53,53,36,46,76,66,70,63,34,33,35,37,32,31,29,50,77,55,57,70,34,68,75,44,43,62,51,54,71,75,46,59,61,42,33,37,36,34,45,60,35,39,24,45,17,82,80,31,94,61,57,38,81,53,46,53,57,53,30,51,50,49,72,77,39,70,85,30,18,42,37,37,31,25,59,66,56,35,62,70,30,50,54,41,36,40,59,52,50,60,51,78,90,40,49,79,47,74,54,76,77,79,59,82,39,47,32,44,38,72,41,74,53,64,68,48,70,60,57,47,51,63,52,43,70,80,41,74,89,46,28,30,42,36,36,27,85,39,64,70,54,13,46,55,50,20,53,58,39,38,77,73,69,45,54,46,42,57,40,41,84,88,53,55,70,68,60,47,51,52,54,50,50,34,42,58,50,63,74,26,38,33,41,20,15,25,85,72,59,54,89,71,74,84,52,41,72,23,36,30,26,31,28,69,35,64,64,72,25,55,66,60,44,51,60,58,44,49,46,31,23,61,62,61,44,73,15,41,32,40,35,28,46,49,71,71,46,51,52,54,53,52,57,59,46,70,70,51,89,50,68,67,60,34,54,53,50,50,52,36,35,49,55,35,50,46,65,68,70,55,74,59,30,60,66,40,54,55,33,46,63,45,68,41,86,58,88,66,78,61,80,76,42,27,45,43,44,72,56,62,78,53,72,36,85,26,41,67,60,49,40,52,51,55,51,40,38,57,75,58,68,41,70,46,27,68,72,59,55,34,37,30,26,49,48,55,88,50,66,71,41,57,76,70,57,43,68,78,39,87,41,36,39,69,37,64,91,46,55,67,69,51,46,52,48,53,56,50,51,36,33,72,74,52,38,26,40,77,47,66,91,94,66,47,16,36,34,81,34,79,59,36,53,37,45,69,68,68,76,47,84,41,79,34,72,52,75,80,71,98,67,81,87,79,81,84,78,79,85,73,91,48,40,64,71,55,32,52,52,54,51,49,54,40,41,55,55,16,62,77,68,76,45,42,30,58,76,75,49,42,69,59,35,43,42,49,43,32,53,66,62,33,74,41,68,76,51,44,52,72,41,68,84,44,48,71,72,51,40,74,74,46,31,68,62,54,30,47,54,47,42,54,52,51,55,61,48,63,67,70,67,77,68,94,78,80,94,74,90,77,87,80,90,80,75,88,68,53,77,74,54,46,41,72,78,15,70,42,56,83,56,83,84,49,73,67,56,48,57,50,51,52,53,48,48,73,75,66,54,52,69,72,57,51,23,64,75,61,26,25,47,63,68,57,54,53,53,47,38,38,75,72,68,76,43,135

Radius of gyration: 39.13 Å; Cα contacts (8 Å, |Δi|>4): 1497; chains: 1; bounding box: 82×84×112 Å

Nearest PDB structures (foldseek):
  4tmu-assembly1_A  TM=8.712E-01  e=2.017E-55  Cronobacter sakazakii ATCC BAA-894
  1oyw-assembly1_A  TM=7.778E-01  e=9.248E-54  Escherichia coli
  8yle-assembly1_A  TM=9.039E-01  e=4.367E-33  Homo sapiens
  8pfo-assembly1_A  TM=4.965E-01  e=2.907E-34  Homo sapiens
  8pfl-assembly1_A  TM=4.988E-01  e=4.447E-34  Homo sapiens

Secondary structure (DSSP, 8-state):
-EEEEEEEEEEE-TTSBEEEEEEETTS-EEEEE--TT--BGGGT--SSS--SS-TTEEEEEEEEEE--BTTBS-EEEE-TTSPPEEEEE--HHHHHHHHHHTB-S-HHHHH-S--BTTEE-STTS-S-SEEEEEEEEEEEEEEEE-STT-EEEEEEEEETT--EEEEEE-BHHHHHHHHHHHHHS---HHHHHHHHHHHHHTSEEEEEEEEPPPBTTBEEEEEEEEEEES-TT-TTTT----THHHHHHIIIII--SSPPTTHHHHHHHHHTT--EEEE--TTS-TTHHHHHHHHHSSSEEEEE-S-HHHHHHHHHHHHHTT--EEEE-TTS-HHHHHHHHHHHHTT--SEEEE-HHHHTSHHHHHHHTTS-EEEEEETTGGGG-TTSSS--GGGGGGHHHHHH-TTS-EEEEES---HHHHHHHHHHTT-TT-EEEE-----TTEEEEEEE-SSHHHHHHHHHTT-TTS-EEEE-SSHHHHHHHHHHHHHTT--EEEE-TTS-HHHHHHHHHHHHTTS-SEEEE-TTS-TT---TT--EEEESS--SSHHHHHHHHTTTTTTS--EEEEEEE-HHHHHHHHHHHHT-S-HHHHHHHHHHHHHHHHHHH--S-HHHHHHHHTT-----S--SSBHHHHS---EEE-HHHHHHHHHHHHHTTT---HHHHHHHHHT---HHHHHTT-TTSTTTTTTTTS-HHHHHHHHHHHHHTTSEEEE-SSSPEEEE-HHHHHHHTTSS--EEEPPPP-------PPPPSS-HHHHHHHHHHHHHHHHHTTS-HHHH--HHHHHHHHHH---SHHHHTTSTT--HHHHHHHHHHHHHHHHHHHHHHHTTT-S---------S-----HHHHHHH-TTTTSPPPHHHHHHHHHHHHTT--HHHHHHHHT--HHHHHHHHHHTTS--

Foldseek 3Di:
DKFKWFWAFWFADPPQAIWTWTATPVLHIATEDDPPVHDGVVLQDDPDDDGPDDHQFTKIFAFDAFDDDFPARRYTYGDPVDDIDGPGGDDPVRVVVSLVVFEDQWPCRQAVDDQDQQWDPDGHRGNHFKGKFWFQAWPWWDWDDDPDPDIWIWTWTATPVRDIDIATERGSVVRVLLVCCCPPVVDDNVVVTVLLRVLQNVWRKMFMWGWDPQDPNIIGIHGRHIATVVGSSDPLRPLDDPCPVLQVLCCLQVNDNDAAPCLSVLLSCQLVQFAAEAAAAVLNCPVCSQVSNLVVWPWAEEEEDADPLQQVLVCVSSVVSVAAEEEDDDVDDPVVVVVVLVCRLVVNHSYYYYYLVVCLPPVNLVSCLSTDHAAYEYEQLLLCDLLRPNHDVSSLSLLVVCVSCVSHHYYYYHHFDAPVSSVRSCVSNVNPPHHYHHDALDLLLEFEEEAALDVVLVVVVVVCVVVLQAAAEEEDADQVVQQVSQVVVVVVPAQEDEDEPPDDPVVNVVRLLCSLQSVHRYYYYYLRPADNDQRQRHAEYEYSAQDLALRSLSSRSSSHHSVSHHHYYYYHDDVVRLLVSLVVLVVDPDPVSSVSSVVRSVLSVCLNLDLWDSSQSSCVRRVHHDPDRASVRYCSRVPPFDKDFCLVVLLLLLVLCVVVVQPADQLVSLCQQCQPPPVVCVVVVSSVDPNGNVNVVDDSVVSSQQLVVCCVVVQWDWDDNPGTTIHGDPVVVCSNVVVDIDMDGDDDDPDDDPDDDDDDQFDPVQLVVVQVVLSVVCVVVVHHSCVLPNSQQSRQCRRQLDLDLVSNCVGPRDDPVSSVPCVVVSNVSSVVVVVVVVVVCPDDDDDDDDDDPDDPDDPVVLCVQQVCAPPDQDPVNLVVLVVCVVVPDDLVVNCVVNSYDSVSSQVSCVVVVNHD